Protein AF-A0AAN7R8V8-F1 (afdb_monomer_lite)

Foldseek 3Di:
DDDDDDDDDDDDDDDDDDDDDDDDDDDDDDDDDDDDDDYDDDDDDDDDDDDDDDDDDDDDDDDDDDDDDDDDDDDDDDDDDDDDDDDDDDDDDDDDDDPDDDDPVVVVVVVVVVVVVVVVVVVVVLVQFWDDDDPFKGKGWDAFQDPDQQKDKAKDACQVNNNLKIKIKIKGWWPDNLARVLCRPQLVVQLSVLLVVQCPDDVPDHRPSLVSSQRSLVVSLVVSVVVVDAIWMWMWMWIRDPQKTKTKTFAAWWKWWQQLLDTDTQDDHQFCPPPLLVCQQVVLVWHWDQDPNAIATNVPHGGQETRHNNVRCSGHHSGIDIDIGGNDPRGFKMKIKDVLQVVQAPRSNLSVLCVPDPDNSSSNVVSNVRSVVSPRRHIMMMMMGGSVSNDDDDDDDDDDDDDDDDDDDDDDPDDPDDDPDDDDLVNVVVVVVPDDDDAAEAEAQDDPDADALVNLQCLLLVRYAYDYDVVLQVLQQVAPADFDDWDFQDADPLDDLSLVSLLLVLLLNQLSQQSDNFRHSVVNVLSSVLSRDPDRRGDPTDRGHPVSVLSSVQSCSSLLSLLSPVLVLLVLVLLLLLLLLLLLQLLLQEAPVLLVDDPPLPPPDQPLLVVSSLLSCLQFPPFPRHDDDHDPLSNCCSVLSSLSVVLSVVSSVVSSDSSNDHGDDDPDPDDSLVVLVVSLVSLLSNLVSLLSSLVSLLVSLVSLLVLQPDVVLSVLLVVVCVVQAQDNVNSVVLNVVLVVCVVVVVSSVNSVSSSVSSVNSLLSSLSSNVSSLCSVPVVLLQPPPDPDPDDDDDDDDDDDDDDDPDPGDGRPNSVVVSVLLSSQQPPDDDDDDDRSVSNSVSSVSSSLCSDPSHPNVVVVSVSSCCSSVVDPVVDPPDDPPQDDDQDFLRVVLVVVLVVLLVVLLVVLPADEDDDDQKDQLVLLPPQFPPQNVFWAWDDDPPDGTITGAQDVVSVVVCVCVVVVHQWHWHWYWDWHATSDDHDDVRGRIDIDIDTDTGHDDDQCPVVLVVVLSVVSSCVSSCQAAWAKEKDWPLQLVLLLVVLVHDPVCSLVLLVLLQCVVPDPLVVSLCCCCVVVNDDNSSSVSSVVQQPDKAQQVVSLVVCPDDPRSLVVRPSSVVQSVSSVVSLVSNVVSVNSVRYMHGSSNRDNGPPGHTMDMDMGDDDDGDDDASDPQQEEEEELADPPVVQVVLQVVQVVVVHRYDYDYHVDPVVSLVVCVVRVHQKYWYDYPVCVVVQWIWIAGSVVRDIDIDGSVCPNVVSVVVVPDDDDDDD

Sequence (1271 aa):
MSATAPDSSPAMAFSPCSSPFAPFSWPGTTASRFELPVSDDGDGRAETGAMKRAKVEPAAGGLFHRQDIMLMDPPASRSRMAASVPKMKKRPARLVLPEQRPSMAEFSEMMSRRKAGKEEEEEEEERKTLQAHGRAYCVASKKGRREFMEDGYGVTLDISGDPKQAFFTVVDGHGGRAAADYVSENLGKNILRAIKSATSADGLNPPDIEQAIRDAYSTTDEEFLGKGVSGGACAASVLVKDGILHVSNVGDCRAVLSRNGIADALTSDHRPCRADERLRIESSGGYVHFRNGVWRVQGSLAVSRAIGDIHLKDWIISEPEIRKIPITPDSRFLIMASDGLWDKVTGQEAVDVVSQEKSLRDSCRKLIEISSSRGNLDDITVMAIDLRNFVQGSRFPSLPPGHGVGNPKLPPLELLQRSANQPTAEDYVRALAMSDGDGKTITVGGKGSALAPSSVFAVANGLAKVHVDSSALDRLASSRSSPSETHQVAFPSKFTPEERRASFMVLLGKLVLSGAAGTRTTLPELISGSLNSTESPEVGPLSVTEEELSILEKSGANLYGVCALLDYQTTLMSTVVDAVAALSCEAIKADVSAFNSVDAGDGFTSKEEIGVSSDMKVLLNGSKMVGKVEVEAVCSILKINATLRKVVKSMHLDMRANLNSTVKVGKSGSRSDGAAEAAATALLSLASALQDVGQSSLFRAKVNLDTITLDSLRNSLEQIFQRHCTSADDLRGRFRVILDTLYGKDYDNFVHEVFSLSNSIWKIVAWEAISAFAALEGPEFTGKGMEGEVNRENVSVDKKSEKKKKKLVLGKGTSVLVQLIKDGLQGTGENAADSSDMVERSVQKLLLFFDIKHRQFDVLLKTLKDILESNESRRLPKIPKGTRDFAKEQMSIREKAFSIITEVFKKHGATALDTPVFELRETLMGKYGEDSKLIYDLADQGGELCSLRYDLTVPFARYMAMNGLTSMKRYHIAKVYRRDNPSKGRYREFYQCDFDIAGQHARMQPDSEVIKIMTELLDKLNIGDYEVKLNHRKLLDGMLELCGVPMEKFRTICSSVDKLDKQPFDQIRKEMVEEKGLTAEMADGIGEFVKKRGRPLELLSELQQKGSKFLENEGSVQALNDLEILFKALEKAKCIDKIVFDLSLARGLDYYTGVIYEAVFKGVTQIIRATETQVLVGFLGEDLPLGTELVNEFWQADVKAELSLSKRVMKHIDHAKDSRIPYMVLVGERELNEGVVKLKDIEAAKEEAIPRSQMVEEVKRRLLTPKVANL

Secondary structure (DSSP, 8-state):
----------------------------------------------------------------------------------------PPPPPPP---S-PPPHHHHHHHHHHHHHHHHHHHHHHHHHHEEEEETTEEEEEE--SSSS---EEEEE-SGGG-TT-EEEEEEEEESSTHHHHHHHHHHHHHHHHHHHHHTTS-TTS---HHHHHHHHHHHHHHHHHTTT---EEEEEEEEEETTEEEEEEESS-EEEEEETTEEEE------TTSHHHHHHHHHTT--EEEETTEEEETTTBS-SB-EE-TTTTTT-B-PPEEEEEE--TTEEEEEEE-HHHHTTS-HHHHHHHHHHSSSHHHHHHHHHHHHHHTT--S-EEEEEEEGGGG---PPPPPPPP-----------S---S----PPPHHHHHHHHTT--SPPEEEEESSTT----HHHHHHHHTTSEEEEE-HHHHHHHTT--PPP-EEE-----TT--HHHHHHHHHHHHHHHHHH--TT--THHHHHHHHHHTSSS------EEE-HHHHHHHHHS-HHHHHHHHHHHHHHHHHHHHHHHHHHHHHHHTTB--GGGG----SSS-S-HHHHHHHHHHHHHTTT-SS-SSB--HHHHTHHHHHHHHHHHHHHHHHHHHHHHTPPP---S----THHHHHHHHHHHHHHHHHHHHHHHHHHHHHHHHHHT-S-HHHHHHHHHHHHHHSPPHHHHHHHHHHHHHHHHTT-HHHHHHHHHHHHHHHHHHHHHHHHHHHHHHHTTGGGT-SS-------------SS----------HHHHHHHHHHHHHHSS-------HHHHHHHHHHHHHHHT-TTSHHHHHHHHHHHHHHHT-GGGGS----TT-----THHHHHHHHHHHHHHHHHHHTTPEE----SEEEHHHHTTSSGGGGGG--BPPPSSS--EEE-S-SHHHHHHHHHHTT-S-EEEEEEEEEE-----BTTB-SEEEEEEEEEES--STTHHHHHHHHHHHHHHHHHT---EEEEEEEHHHHHHHHHHTT--GGGHHHHHHHHGGGGTS-HHHHHHIIIIIT---HHHHHHHHHHTT-EE-HHHHHHHHTSTT-GGGS-HHHHHHHHHHHHHHHHHHHTT-GGGEEEETT-----TT--SEEEEEEE-SPPP---S----EEEEESSS-HHHHHHHHHHHHHTT--EEEEE-S-HHHHHHHHHHTT-SEEEEE-HHHHHTTEEEEEESSS--EEEEEGGGHHHHHHHHHSS------

pLDDT: mean 76.49, std 22.47, range [20.72, 98.0]

Organism: Trapa natans (NCBI:txid22666)

Structure (mmCIF, N/CA/C/O backbone):
data_AF-A0AAN7R8V8-F1
#
_entry.id   AF-A0AAN7R8V8-F1
#
loop_
_atom_site.group_PDB
_atom_site.id
_atom_site.type_symbol
_atom_site.label_atom_id
_atom_site.label_alt_id
_atom_site.label_comp_id
_atom_site.label_asym_id
_atom_site.label_entity_id
_atom_site.label_seq_id
_atom_site.pdbx_PDB_ins_code
_atom_site.Cartn_x
_atom_site.Cartn_y
_atom_site.Cartn_z
_atom_site.occupancy
_atom_site.B_iso_or_equiv
_atom_site.auth_seq_id
_atom_site.auth_comp_id
_atom_site.auth_asym_id
_atom_site.auth_atom_id
_atom_site.pdbx_PDB_model_num
ATOM 1 N N . MET A 1 1 ? 59.464 -34.890 -15.601 1.00 31.69 1 MET A N 1
ATOM 2 C CA . MET A 1 1 ? 60.864 -35.376 -15.588 1.00 31.69 1 MET A CA 1
ATOM 3 C C . MET A 1 1 ? 61.795 -34.166 -15.568 1.00 31.69 1 MET A C 1
ATOM 5 O O . MET A 1 1 ? 61.294 -33.051 -15.622 1.00 31.69 1 MET A O 1
ATOM 9 N N . SER A 1 2 ? 63.096 -34.392 -15.397 1.00 26.53 2 SER A N 1
ATOM 10 C CA . SER A 1 2 ? 64.196 -33.408 -15.369 1.00 26.53 2 SER A CA 1
ATOM 11 C C . SER A 1 2 ? 64.323 -32.586 -16.683 1.00 26.53 2 SER A C 1
ATOM 13 O O . SER A 1 2 ? 63.703 -32.963 -17.673 1.00 26.53 2 SER A O 1
ATOM 15 N N . ALA A 1 3 ? 65.071 -31.468 -16.770 1.00 26.31 3 ALA A N 1
ATOM 16 C CA . ALA A 1 3 ? 66.112 -30.949 -15.863 1.00 26.31 3 ALA A CA 1
ATOM 17 C C . ALA A 1 3 ? 66.303 -29.397 -15.875 1.00 26.31 3 ALA A C 1
ATOM 19 O O . ALA A 1 3 ? 66.123 -28.758 -16.903 1.00 26.31 3 ALA A O 1
ATOM 20 N N . THR A 1 4 ? 66.689 -28.850 -14.709 1.00 28.09 4 THR A N 1
ATOM 21 C CA . THR A 1 4 ? 67.725 -27.813 -14.399 1.00 28.09 4 THR A CA 1
ATOM 22 C C . THR A 1 4 ? 68.219 -26.759 -15.425 1.00 28.09 4 THR A C 1
ATOM 24 O O . THR A 1 4 ? 68.723 -27.137 -16.476 1.00 28.09 4 THR A O 1
ATOM 27 N N . ALA A 1 5 ? 68.197 -25.464 -15.028 1.00 30.09 5 ALA A N 1
ATOM 28 C CA . ALA A 1 5 ? 69.314 -24.607 -14.500 1.00 30.09 5 ALA A CA 1
ATOM 29 C C . ALA A 1 5 ? 70.759 -24.747 -15.083 1.00 30.09 5 ALA A C 1
ATOM 31 O O . ALA A 1 5 ? 71.056 -25.826 -15.594 1.00 30.09 5 ALA A O 1
ATOM 32 N N . PRO A 1 6 ? 71.704 -23.763 -14.951 1.00 49.31 6 PRO A N 1
ATOM 33 C CA . PRO A 1 6 ? 71.842 -22.603 -14.017 1.00 49.31 6 PRO A CA 1
ATOM 34 C C . PRO A 1 6 ? 71.684 -21.224 -14.735 1.00 49.31 6 PRO A C 1
ATOM 36 O O . PRO A 1 6 ? 70.942 -21.208 -15.713 1.00 49.31 6 PRO A O 1
ATOM 39 N N . ASP A 1 7 ? 72.149 -20.014 -14.346 1.00 24.62 7 ASP A N 1
ATOM 40 C CA . ASP A 1 7 ? 73.097 -19.397 -13.358 1.00 24.62 7 ASP A CA 1
ATOM 41 C C . ASP A 1 7 ? 72.459 -18.099 -12.747 1.00 24.62 7 ASP A C 1
ATOM 43 O O . ASP A 1 7 ? 71.373 -17.730 -13.188 1.00 24.62 7 ASP A O 1
ATOM 47 N N . SER A 1 8 ? 72.878 -17.385 -11.676 1.00 26.30 8 SER A N 1
ATOM 48 C CA . SER A 1 8 ? 74.148 -16.966 -10.998 1.00 26.30 8 SER A CA 1
ATOM 49 C C . SER A 1 8 ? 74.706 -15.593 -11.482 1.00 26.30 8 SER A C 1
ATOM 51 O O . SER A 1 8 ? 74.647 -15.319 -12.673 1.00 26.30 8 SER A O 1
ATOM 53 N N . SER A 1 9 ? 75.217 -14.633 -10.672 1.00 25.75 9 SER A N 1
ATOM 54 C CA . SER A 1 9 ? 75.450 -14.430 -9.204 1.00 25.75 9 SER A CA 1
ATOM 55 C C . SER A 1 9 ? 75.857 -12.925 -8.932 1.00 25.75 9 SER A C 1
ATOM 57 O O . SER A 1 9 ? 75.722 -12.151 -9.879 1.00 25.75 9 SER A O 1
ATOM 59 N N . PRO A 1 10 ? 76.440 -12.429 -7.793 1.00 44.53 10 PRO A N 1
ATOM 60 C CA . PRO A 1 10 ? 76.216 -12.624 -6.333 1.00 44.53 10 PRO A CA 1
ATOM 61 C C . PRO A 1 10 ? 76.175 -11.340 -5.407 1.00 44.53 10 PRO A C 1
ATOM 63 O O . PRO A 1 10 ? 76.839 -10.343 -5.656 1.00 44.53 10 PRO A O 1
ATOM 66 N N . ALA A 1 11 ? 75.505 -11.472 -4.244 1.00 24.59 11 ALA A N 1
ATOM 67 C CA . ALA A 1 11 ? 75.851 -11.067 -2.843 1.00 24.59 11 ALA A CA 1
ATOM 68 C C . ALA A 1 11 ? 76.330 -9.654 -2.351 1.00 24.59 11 ALA A C 1
ATOM 70 O O . ALA A 1 11 ? 77.445 -9.230 -2.632 1.00 24.59 11 ALA A O 1
ATOM 71 N N . MET A 1 12 ? 75.589 -9.102 -1.360 1.00 24.81 12 MET A N 1
ATOM 72 C CA . MET A 1 12 ? 75.988 -8.648 0.017 1.00 24.81 12 MET A CA 1
ATOM 73 C C . MET A 1 12 ? 74.697 -8.679 0.902 1.00 24.81 12 MET A C 1
ATOM 75 O O . MET A 1 12 ? 73.627 -8.454 0.347 1.00 24.81 12 MET A O 1
ATOM 79 N N . ALA A 1 13 ? 74.595 -9.132 2.170 1.00 25.33 13 ALA A N 1
ATOM 80 C CA . ALA A 1 13 ? 75.304 -8.873 3.450 1.00 25.33 13 ALA A CA 1
ATOM 81 C C . ALA A 1 13 ? 74.910 -7.526 4.133 1.00 25.33 13 ALA A C 1
ATOM 83 O O . ALA A 1 13 ? 74.946 -6.511 3.453 1.00 25.33 13 ALA A O 1
ATOM 84 N N . PHE A 1 14 ? 74.577 -7.397 5.440 1.00 23.53 14 PHE A N 1
ATOM 85 C CA . PHE A 1 14 ? 74.228 -8.348 6.535 1.00 23.53 14 PHE A CA 1
ATOM 86 C C . PHE A 1 14 ? 73.691 -7.571 7.797 1.00 23.53 14 PHE A C 1
ATOM 88 O O . PHE A 1 14 ? 74.084 -6.425 7.996 1.00 23.53 14 PHE A O 1
ATOM 95 N N . SER A 1 15 ? 72.936 -8.221 8.711 1.00 24.17 15 SER A N 1
ATOM 96 C CA . SER A 1 15 ? 72.782 -7.857 10.165 1.00 24.17 15 SER A CA 1
ATOM 97 C C . SER A 1 15 ? 71.767 -6.704 10.545 1.00 24.17 15 SER A C 1
ATOM 99 O O . SER A 1 15 ? 71.103 -6.216 9.634 1.00 24.17 15 SER A O 1
ATOM 101 N N . PRO A 1 16 ? 71.442 -6.384 11.843 1.00 44.31 16 PRO A N 1
ATOM 102 C CA . PRO A 1 16 ? 70.026 -6.413 12.301 1.00 44.31 16 PRO A CA 1
ATOM 103 C C . PRO A 1 16 ? 69.576 -5.287 13.303 1.00 44.31 16 PRO A C 1
ATOM 105 O O . PRO A 1 16 ? 70.277 -4.300 13.500 1.00 44.31 16 PRO A O 1
ATOM 108 N N . CYS A 1 17 ? 68.470 -5.536 14.038 1.00 20.72 17 CYS A N 1
ATOM 109 C CA . CYS A 1 17 ? 68.094 -5.008 15.380 1.00 20.72 17 CYS A CA 1
ATOM 110 C C . CYS A 1 17 ? 67.043 -3.867 15.507 1.00 20.72 17 CYS A C 1
ATOM 112 O O . CYS A 1 17 ? 66.967 -2.960 14.691 1.00 20.72 17 CYS A O 1
ATOM 114 N N . SER A 1 18 ? 66.293 -3.929 16.626 1.00 22.97 18 SER A N 1
ATOM 115 C CA . SER A 1 18 ? 65.561 -2.871 17.369 1.00 22.97 18 SER A CA 1
ATOM 116 C C . SER A 1 18 ? 64.538 -1.945 16.677 1.00 22.97 18 SER A C 1
ATOM 118 O O . SER A 1 18 ? 64.855 -1.197 15.761 1.00 22.97 18 SER A O 1
ATOM 120 N N . SER A 1 19 ? 63.339 -1.859 17.269 1.00 41.50 19 SER A N 1
ATOM 121 C CA . SER A 1 19 ? 62.305 -0.845 16.995 1.00 41.50 19 SER A CA 1
ATOM 122 C C . SER A 1 19 ? 62.206 0.221 18.104 1.00 41.50 19 SER A C 1
ATOM 124 O O . SER A 1 19 ? 62.084 -0.162 19.271 1.00 41.50 19 SER A O 1
ATOM 126 N N . PRO A 1 20 ? 62.143 1.525 17.770 1.00 32.34 20 PRO A N 1
ATOM 127 C CA . PRO A 1 20 ? 61.656 2.552 18.703 1.00 32.34 20 PRO A CA 1
ATOM 128 C C . PRO A 1 20 ? 60.612 3.548 18.126 1.00 32.34 20 PRO A C 1
ATOM 130 O O . PRO A 1 20 ? 60.748 4.009 17.002 1.00 32.34 20 PRO A O 1
ATOM 133 N N . PHE A 1 21 ? 59.616 3.897 18.961 1.00 21.73 21 PHE A N 1
ATOM 134 C CA . PHE A 1 21 ? 58.876 5.181 19.106 1.00 21.73 21 PHE A CA 1
ATOM 135 C C . PHE A 1 21 ? 58.553 6.045 17.849 1.00 21.73 21 PHE A C 1
ATOM 137 O O . PHE A 1 21 ? 59.460 6.580 17.230 1.00 21.73 21 PHE A O 1
ATOM 144 N N . ALA A 1 22 ? 57.299 6.267 17.405 1.00 23.98 22 ALA A N 1
ATOM 145 C CA . ALA A 1 22 ? 56.109 6.870 18.069 1.00 23.98 22 ALA A CA 1
ATOM 146 C C . ALA A 1 22 ? 56.167 8.445 18.199 1.00 23.98 22 ALA A C 1
ATOM 148 O O . ALA A 1 22 ? 57.137 9.017 17.712 1.00 23.98 22 ALA A O 1
ATOM 149 N N . PRO A 1 23 ? 55.126 9.200 18.657 1.00 48.94 23 PRO A N 1
ATOM 150 C CA . PRO A 1 23 ? 54.533 10.280 17.834 1.00 48.94 23 PRO A CA 1
ATOM 151 C C . PRO A 1 23 ? 54.294 11.639 18.566 1.00 48.94 23 PRO A C 1
ATOM 153 O O . PRO A 1 23 ? 54.818 11.873 19.650 1.00 48.94 23 PRO A O 1
ATOM 156 N N . PHE A 1 24 ? 53.470 12.533 17.990 1.00 22.30 24 PHE A N 1
ATOM 157 C CA . PHE A 1 24 ? 53.085 13.879 18.486 1.00 22.30 24 PHE A CA 1
ATOM 158 C C . PHE A 1 24 ? 51.559 14.133 18.273 1.00 22.30 24 PHE A C 1
ATOM 160 O O . PHE A 1 24 ? 50.984 13.508 17.387 1.00 22.30 24 PHE A O 1
ATOM 167 N N . SER A 1 25 ? 50.824 15.026 18.970 1.00 23.34 25 SER A N 1
ATOM 168 C CA . SER A 1 25 ? 51.087 15.723 20.255 1.00 23.34 25 SER A CA 1
ATOM 169 C C . SER A 1 25 ? 49.861 16.435 20.914 1.00 23.34 25 SER A C 1
ATOM 171 O O . SER A 1 25 ? 50.026 17.539 21.428 1.00 23.34 25 SER A O 1
ATOM 173 N N . TRP A 1 26 ? 48.679 15.792 21.022 1.00 23.45 26 TRP A N 1
ATOM 174 C CA . TRP A 1 26 ? 47.654 16.110 22.070 1.00 23.45 26 TRP A CA 1
ATOM 175 C C . TRP A 1 26 ? 46.907 17.479 21.968 1.00 23.45 26 TRP A C 1
ATOM 177 O O . TRP A 1 26 ? 47.167 18.195 21.001 1.00 23.45 26 TRP A O 1
ATOM 187 N N . PRO A 1 27 ? 45.955 17.871 22.872 1.00 44.91 27 PRO A N 1
ATOM 188 C CA . PRO A 1 27 ? 45.429 17.243 24.115 1.00 44.91 27 PRO A CA 1
ATOM 189 C C . PRO A 1 27 ? 43.886 17.022 24.163 1.00 44.91 27 PRO A C 1
ATOM 191 O O . PRO A 1 27 ? 43.168 17.470 23.280 1.00 44.91 27 PRO A O 1
ATOM 194 N N . GLY A 1 28 ? 43.286 16.388 25.187 1.00 22.84 28 GLY A N 1
ATOM 195 C CA . GLY A 1 28 ? 43.845 15.634 26.328 1.00 22.84 28 GLY A CA 1
ATOM 196 C C . GLY A 1 28 ? 42.851 15.442 27.499 1.00 22.84 28 GLY A C 1
ATOM 197 O O . GLY A 1 28 ? 41.908 16.210 27.637 1.00 22.84 28 GLY A O 1
ATOM 198 N N . THR A 1 29 ? 43.052 14.423 28.353 1.00 28.39 29 THR A N 1
ATOM 199 C CA . THR A 1 29 ? 42.318 14.206 29.636 1.00 28.39 29 THR A CA 1
ATOM 200 C C . THR A 1 29 ? 43.254 13.567 30.685 1.00 28.39 29 THR A C 1
ATOM 202 O O . THR A 1 29 ? 44.240 12.941 30.296 1.00 28.39 29 THR A O 1
ATOM 205 N N . THR A 1 30 ? 42.996 13.710 31.995 1.00 27.36 30 THR A N 1
ATOM 206 C CA . THR A 1 30 ? 43.989 13.422 33.063 1.00 27.36 30 THR A CA 1
ATOM 207 C C . THR A 1 30 ? 43.572 12.403 34.140 1.00 27.36 30 THR A C 1
ATOM 209 O O . THR A 1 30 ? 42.644 12.681 34.892 1.00 27.36 30 THR A O 1
ATOM 212 N N . ALA A 1 31 ? 44.408 11.362 34.314 1.00 26.88 31 ALA A N 1
ATOM 213 C CA . ALA A 1 31 ? 44.626 10.535 35.528 1.00 26.88 31 ALA A CA 1
ATOM 214 C C . ALA A 1 31 ? 43.439 9.682 36.072 1.00 26.88 31 ALA A C 1
ATOM 216 O O . ALA A 1 31 ? 42.286 9.955 35.773 1.00 26.88 31 ALA A O 1
ATOM 217 N N . SER A 1 32 ? 43.636 8.610 36.861 1.00 25.48 32 SER A N 1
ATOM 218 C CA . SER A 1 32 ? 44.851 8.031 37.489 1.00 25.48 32 SER A CA 1
ATOM 219 C C . SER A 1 32 ? 44.902 6.474 37.392 1.00 25.48 32 SER A C 1
ATOM 221 O O . SER A 1 32 ? 44.207 5.887 36.567 1.00 25.48 32 SER A O 1
ATOM 223 N N . ARG A 1 33 ? 45.801 5.795 38.136 1.00 24.61 33 ARG A N 1
ATOM 224 C CA . ARG A 1 33 ? 46.263 4.389 37.945 1.00 24.61 33 ARG A CA 1
ATOM 225 C C . ARG A 1 33 ? 46.855 3.828 39.255 1.00 24.61 33 ARG A C 1
ATOM 227 O O . ARG A 1 33 ? 47.479 4.642 39.916 1.00 24.61 33 ARG A O 1
ATOM 234 N N . PHE A 1 34 ? 46.784 2.514 39.567 1.00 22.83 34 PHE A N 1
ATOM 235 C CA . PHE A 1 34 ? 47.818 1.747 40.335 1.00 22.83 34 PHE A CA 1
ATOM 236 C C . PHE A 1 34 ? 47.588 0.189 40.370 1.00 22.83 34 PHE A C 1
ATOM 238 O O . PHE A 1 34 ? 46.518 -0.253 40.760 1.00 22.83 34 PHE A O 1
ATOM 245 N N . GLU A 1 35 ? 48.599 -0.581 39.906 1.00 23.19 35 GLU A N 1
ATOM 246 C CA . GLU A 1 35 ? 49.191 -1.915 40.305 1.00 23.19 35 GLU A CA 1
ATOM 247 C C . GLU A 1 35 ? 48.350 -3.161 40.768 1.00 23.19 35 GLU A C 1
ATOM 249 O O . GLU A 1 35 ? 47.497 -3.026 41.630 1.00 23.19 35 GLU A O 1
ATOM 254 N N . LEU A 1 36 ? 48.446 -4.380 40.158 1.00 21.28 36 LEU A N 1
ATOM 255 C CA . LEU A 1 36 ? 49.448 -5.517 40.236 1.00 21.28 36 LEU A CA 1
ATOM 256 C C . LEU A 1 36 ? 49.370 -6.415 41.526 1.00 21.28 36 LEU A C 1
ATOM 258 O O . LEU A 1 36 ? 48.823 -5.916 42.504 1.00 21.28 36 LEU A O 1
ATOM 262 N N . PRO A 1 37 ? 49.976 -7.647 41.655 1.00 46.19 37 PRO A N 1
ATOM 263 C CA . PRO A 1 37 ? 50.440 -8.726 40.716 1.00 46.19 37 PRO A CA 1
ATOM 264 C C . PRO A 1 37 ? 50.170 -10.225 41.190 1.00 46.19 37 PRO A C 1
ATOM 266 O O . PRO A 1 37 ? 49.409 -10.438 42.126 1.00 46.19 37 PRO A O 1
ATOM 269 N N . VAL A 1 38 ? 50.903 -11.231 40.626 1.00 27.05 38 VAL A N 1
ATOM 270 C CA . VAL A 1 38 ? 51.316 -12.596 41.157 1.00 27.05 38 VAL A CA 1
ATOM 271 C C . VAL A 1 38 ? 50.685 -13.882 40.511 1.00 27.05 38 VAL A C 1
ATOM 273 O O . VAL A 1 38 ? 49.775 -13.765 39.697 1.00 27.05 38 VAL A O 1
ATOM 276 N N . SER A 1 39 ? 51.297 -15.072 40.728 1.00 27.61 39 SER A N 1
ATOM 277 C CA . SER A 1 39 ? 51.556 -16.195 39.780 1.00 27.61 39 SER A CA 1
ATOM 278 C C . SER A 1 39 ? 51.093 -17.630 40.178 1.00 27.61 39 SER A C 1
ATOM 280 O O . SER A 1 39 ? 50.595 -17.826 41.281 1.00 27.61 39 SER A O 1
ATOM 282 N N . ASP A 1 40 ? 51.362 -18.603 39.274 1.00 28.42 40 ASP A N 1
ATOM 283 C CA . ASP A 1 40 ? 51.448 -20.088 39.428 1.00 28.42 40 ASP A CA 1
ATOM 284 C C . ASP A 1 40 ? 50.145 -20.858 39.805 1.00 28.42 40 ASP A C 1
ATOM 286 O O . ASP A 1 40 ? 49.176 -20.262 40.262 1.00 28.42 40 ASP A O 1
ATOM 290 N N . ASP A 1 41 ? 49.946 -22.161 39.530 1.00 29.09 41 ASP A N 1
ATOM 291 C CA . ASP A 1 41 ? 50.868 -23.316 39.407 1.00 29.09 41 ASP A CA 1
ATOM 292 C C . ASP A 1 41 ? 50.358 -24.394 38.387 1.00 29.09 41 ASP A C 1
ATOM 294 O O . ASP A 1 41 ? 49.302 -24.203 37.779 1.00 29.09 41 ASP A O 1
ATOM 298 N N . GLY A 1 42 ? 51.091 -25.498 38.133 1.00 26.75 42 GLY A N 1
ATOM 299 C CA . GLY A 1 42 ? 50.934 -26.321 36.900 1.00 26.75 42 GLY A CA 1
ATOM 300 C C . GLY A 1 42 ? 50.625 -27.844 36.972 1.00 26.75 42 GLY A C 1
ATOM 301 O O . GLY A 1 42 ? 49.967 -28.334 37.883 1.00 26.75 42 GLY A O 1
ATOM 302 N N . ASP A 1 43 ? 51.163 -28.561 35.961 1.00 26.66 43 ASP A N 1
ATOM 303 C CA . ASP A 1 43 ? 51.301 -30.033 35.743 1.00 26.66 43 ASP A CA 1
ATOM 304 C C . ASP A 1 43 ? 50.223 -30.811 34.920 1.00 26.66 43 ASP A C 1
ATOM 306 O O . ASP A 1 43 ? 49.061 -30.420 34.849 1.00 26.66 43 ASP A O 1
ATOM 310 N N . GLY A 1 44 ? 50.619 -31.926 34.263 1.00 26.30 44 GLY A N 1
ATOM 311 C CA . GLY A 1 44 ? 49.691 -32.918 33.658 1.00 26.30 44 GLY A CA 1
ATOM 312 C C . GLY A 1 44 ? 49.936 -33.430 32.212 1.00 26.30 44 GLY A C 1
ATOM 313 O O . GLY A 1 44 ? 49.135 -33.176 31.322 1.00 26.30 44 GLY A O 1
ATOM 314 N N . ARG A 1 45 ? 51.010 -34.208 31.998 1.00 26.67 45 ARG A N 1
ATOM 315 C CA . ARG A 1 45 ? 51.336 -35.168 30.886 1.00 26.67 45 ARG A CA 1
ATOM 316 C C . ARG A 1 45 ? 50.174 -35.827 30.074 1.00 26.67 45 ARG A C 1
ATOM 318 O O . ARG A 1 45 ? 49.111 -36.046 30.634 1.00 26.67 45 ARG A O 1
ATOM 325 N N . ALA A 1 46 ? 50.341 -36.374 28.846 1.00 27.08 46 ALA A N 1
ATOM 326 C CA . ALA A 1 46 ? 51.415 -36.366 27.817 1.00 27.08 46 ALA A CA 1
ATOM 327 C C . ALA A 1 46 ? 50.987 -37.108 26.497 1.00 27.08 46 ALA A C 1
ATOM 329 O O . ALA A 1 46 ? 49.878 -37.617 26.400 1.00 27.08 46 ALA A O 1
ATOM 330 N N . GLU A 1 47 ? 51.923 -37.207 25.531 1.00 25.70 47 GLU A N 1
ATOM 331 C CA . GLU A 1 47 ? 52.057 -38.211 24.435 1.00 25.70 47 GLU A CA 1
ATOM 332 C C . GLU A 1 47 ? 51.174 -38.179 23.151 1.00 25.70 47 GLU A C 1
ATOM 334 O O . GLU A 1 47 ? 50.174 -38.866 22.998 1.00 25.70 47 GLU A O 1
ATOM 339 N N . THR A 1 48 ? 51.685 -37.435 22.153 1.00 28.05 48 THR A N 1
ATOM 340 C CA . THR A 1 48 ? 52.176 -37.909 20.822 1.00 28.05 48 THR A CA 1
ATOM 341 C C . THR A 1 48 ? 51.435 -38.973 19.980 1.00 28.05 48 THR A C 1
ATOM 343 O O . THR A 1 48 ? 51.131 -40.060 20.448 1.00 28.05 48 THR A O 1
ATOM 346 N N . GLY A 1 49 ? 51.408 -38.775 18.646 1.00 25.97 49 GLY A N 1
ATOM 347 C CA . GLY A 1 49 ? 51.242 -39.878 17.672 1.00 25.97 49 GLY A CA 1
ATOM 348 C C . GLY A 1 49 ? 50.873 -39.446 16.244 1.00 25.97 49 GLY A C 1
ATOM 349 O O . GLY A 1 49 ? 49.697 -39.318 15.922 1.00 25.97 49 GLY A O 1
ATOM 350 N N . ALA A 1 50 ? 51.852 -39.214 15.360 1.00 27.17 50 ALA A N 1
ATOM 351 C CA . ALA A 1 50 ? 51.607 -38.655 14.021 1.00 27.17 50 ALA A CA 1
ATOM 352 C C . ALA A 1 50 ? 51.637 -39.676 12.855 1.00 27.17 50 ALA A C 1
ATOM 354 O O . ALA A 1 50 ? 52.331 -40.684 12.910 1.00 27.17 50 ALA A O 1
ATOM 355 N N . MET A 1 51 ? 51.034 -39.253 11.730 1.00 25.33 51 MET A N 1
ATOM 356 C CA . MET A 1 51 ? 51.360 -39.583 10.322 1.00 25.33 51 MET A CA 1
ATOM 357 C C . MET A 1 51 ? 50.796 -40.829 9.579 1.00 25.33 51 MET A C 1
ATOM 359 O O . MET A 1 51 ? 51.051 -41.975 9.911 1.00 25.33 51 MET A O 1
ATOM 363 N N . LYS A 1 52 ? 50.310 -40.499 8.361 1.00 26.23 52 LYS A N 1
ATOM 364 C CA . LYS A 1 52 ? 50.507 -41.154 7.036 1.00 26.23 52 LYS A CA 1
ATOM 365 C C . LYS A 1 52 ? 49.605 -42.313 6.548 1.00 26.23 52 LYS A C 1
ATOM 367 O O . LYS A 1 52 ? 49.656 -43.447 6.994 1.00 26.23 52 LYS A O 1
ATOM 372 N N . ARG A 1 53 ? 48.934 -41.979 5.432 1.00 29.17 53 ARG A N 1
ATOM 373 C CA . ARG A 1 53 ? 48.426 -42.799 4.307 1.00 29.17 53 ARG A CA 1
ATOM 374 C C . ARG A 1 53 ? 49.086 -44.177 4.077 1.00 29.17 53 ARG A C 1
ATOM 376 O O . ARG A 1 53 ? 50.300 -44.239 3.897 1.00 29.17 53 ARG A O 1
ATOM 383 N N . ALA A 1 54 ? 48.254 -45.167 3.736 1.00 25.16 54 ALA A N 1
ATOM 384 C CA . ALA A 1 54 ? 48.545 -46.185 2.713 1.00 25.16 54 ALA A CA 1
ATOM 385 C C . ALA A 1 54 ? 47.245 -46.682 2.030 1.00 25.16 54 ALA A C 1
ATOM 387 O O . ALA A 1 54 ? 46.169 -46.590 2.614 1.00 25.16 54 ALA A O 1
ATOM 388 N N . LYS A 1 55 ? 47.343 -47.200 0.795 1.00 29.33 55 LYS A N 1
ATOM 389 C CA . LYS A 1 55 ? 46.295 -47.973 0.088 1.00 29.33 55 LYS A CA 1
ATOM 390 C C . LYS A 1 55 ? 46.735 -49.440 0.023 1.00 29.33 55 LYS A C 1
ATOM 392 O O . LYS A 1 55 ? 47.809 -49.662 -0.528 1.00 29.33 55 LYS A O 1
ATOM 397 N N . VAL A 1 56 ? 45.893 -50.398 0.427 1.00 25.84 56 VAL A N 1
ATOM 398 C CA . VAL A 1 56 ? 45.937 -51.814 -0.016 1.00 25.84 56 VAL A CA 1
ATOM 399 C C . VAL A 1 56 ? 44.508 -52.401 -0.003 1.00 25.84 56 VAL A C 1
ATOM 401 O O . VAL A 1 56 ? 43.687 -52.004 0.816 1.00 25.84 56 VAL A O 1
ATOM 404 N N . GLU A 1 57 ? 44.240 -53.338 -0.913 1.00 24.84 57 GLU A N 1
ATOM 405 C CA . GLU A 1 57 ? 43.066 -54.226 -1.067 1.00 24.84 57 GLU A CA 1
ATOM 406 C C . GLU A 1 57 ? 43.615 -55.607 -1.535 1.00 24.84 57 GLU A C 1
ATOM 408 O O . GLU A 1 57 ? 44.744 -55.606 -2.046 1.00 24.84 57 GLU A O 1
ATOM 413 N N . PRO A 1 58 ? 42.884 -56.753 -1.524 1.00 54.84 58 PRO A N 1
ATOM 414 C CA . PRO A 1 58 ? 41.612 -57.125 -0.868 1.00 54.84 58 PRO A CA 1
ATOM 415 C C . PRO A 1 58 ? 41.672 -58.557 -0.207 1.00 54.84 58 PRO A C 1
ATOM 417 O O . PRO A 1 58 ? 42.749 -58.990 0.187 1.00 54.84 58 PRO A O 1
ATOM 420 N N . ALA A 1 59 ? 40.540 -59.305 -0.172 1.00 24.94 59 ALA A N 1
ATOM 421 C CA . ALA A 1 59 ? 40.303 -60.712 0.288 1.00 24.94 59 ALA A CA 1
ATOM 422 C C . ALA A 1 59 ? 40.197 -60.932 1.830 1.00 24.94 59 ALA A C 1
ATOM 424 O O . ALA A 1 59 ? 40.999 -60.376 2.566 1.00 24.94 59 ALA A O 1
ATOM 425 N N . ALA A 1 60 ? 39.187 -61.586 2.451 1.00 26.44 60 ALA A N 1
ATOM 426 C CA . ALA A 1 60 ? 38.373 -62.820 2.232 1.00 26.44 60 ALA A CA 1
ATOM 427 C C . ALA A 1 60 ? 38.981 -64.098 2.884 1.00 26.44 60 ALA A C 1
ATOM 429 O O . ALA A 1 60 ? 40.183 -64.293 2.774 1.00 26.44 60 ALA A O 1
ATOM 430 N N . GLY A 1 61 ? 38.249 -65.023 3.544 1.00 25.47 61 GLY A N 1
ATOM 431 C CA . GLY A 1 61 ? 36.813 -65.122 3.915 1.00 25.47 61 GLY A CA 1
ATOM 432 C C . GLY A 1 61 ? 36.430 -66.512 4.520 1.00 25.47 61 GLY A C 1
ATOM 433 O O . GLY A 1 61 ? 37.287 -67.387 4.595 1.00 25.47 61 GLY A O 1
ATOM 434 N N . GLY A 1 62 ? 35.154 -66.740 4.902 1.00 25.09 62 GLY A N 1
ATOM 435 C CA . GLY A 1 62 ? 34.594 -68.026 5.424 1.00 25.09 62 GLY A CA 1
ATOM 436 C C . GLY A 1 62 ? 34.263 -68.018 6.936 1.00 25.09 62 GLY A C 1
ATOM 437 O O . GLY A 1 62 ? 34.813 -67.188 7.649 1.00 25.09 62 GLY A O 1
ATOM 438 N N . LEU A 1 63 ? 33.381 -68.853 7.525 1.00 26.95 63 LEU A N 1
ATOM 439 C CA . LEU A 1 63 ? 32.475 -69.957 7.096 1.00 26.95 63 LEU A CA 1
ATOM 440 C C . LEU A 1 63 ? 31.110 -69.814 7.868 1.00 26.95 63 LEU A C 1
ATOM 442 O O . LEU A 1 63 ? 31.036 -68.961 8.744 1.00 26.95 63 LEU A O 1
ATOM 446 N N . PHE A 1 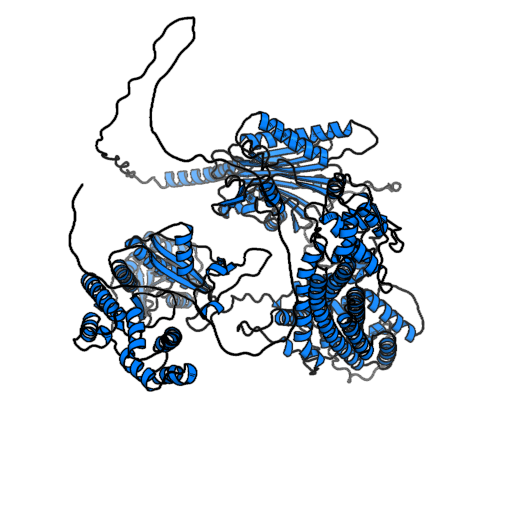64 ? 29.972 -70.504 7.627 1.00 25.67 64 PHE A N 1
ATOM 447 C CA . PHE A 1 64 ? 29.713 -71.960 7.490 1.00 25.67 64 PHE A CA 1
ATOM 448 C C . PHE A 1 64 ? 28.415 -72.340 6.701 1.00 25.67 64 PHE A C 1
ATOM 450 O O . PHE A 1 64 ? 27.830 -71.523 6.001 1.00 25.67 64 PHE A O 1
ATOM 457 N N . HIS A 1 65 ? 28.056 -73.634 6.733 1.00 27.59 65 HIS A N 1
ATOM 458 C CA . HIS A 1 65 ? 27.114 -74.421 5.895 1.00 27.59 65 HIS A CA 1
ATOM 459 C C . HIS A 1 65 ? 25.694 -74.624 6.514 1.00 27.59 65 HIS A C 1
ATOM 461 O O . HIS A 1 65 ? 25.548 -74.325 7.693 1.00 27.59 65 HIS A O 1
ATOM 467 N N . ARG A 1 66 ? 24.649 -75.229 5.885 1.00 27.39 66 ARG A N 1
ATOM 468 C CA . ARG A 1 66 ? 24.215 -75.535 4.475 1.00 27.39 66 ARG A CA 1
ATOM 469 C C . ARG A 1 66 ? 22.892 -76.371 4.516 1.00 27.39 66 ARG A C 1
ATOM 471 O O . ARG A 1 66 ? 22.485 -76.753 5.604 1.00 27.39 66 ARG A O 1
ATOM 478 N N . GLN A 1 67 ? 22.334 -76.716 3.339 1.00 27.41 67 GLN A N 1
ATOM 479 C CA . GLN A 1 67 ? 21.180 -77.607 3.027 1.00 27.41 67 GLN A CA 1
ATOM 480 C C . GLN A 1 67 ? 19.799 -76.908 3.012 1.00 27.41 67 GLN A C 1
ATOM 482 O O . GLN A 1 67 ? 19.535 -76.089 3.882 1.00 27.41 67 GLN A O 1
ATOM 487 N N . ASP A 1 68 ? 18.886 -77.134 2.049 1.00 24.91 68 ASP A N 1
ATOM 488 C CA . ASP A 1 68 ? 18.906 -77.965 0.815 1.00 24.91 68 ASP A CA 1
ATOM 489 C C . ASP A 1 68 ? 17.929 -77.371 -0.255 1.00 24.91 68 ASP A C 1
ATOM 491 O O . ASP A 1 68 ? 16.937 -76.758 0.119 1.00 24.91 68 ASP A O 1
ATOM 495 N N . ILE A 1 69 ? 18.299 -77.249 -1.550 1.00 27.89 69 ILE A N 1
ATOM 496 C CA . ILE A 1 69 ? 17.982 -78.153 -2.703 1.00 27.89 69 ILE A CA 1
ATOM 497 C C . ILE A 1 69 ? 16.483 -78.089 -3.144 1.00 27.89 69 ILE A C 1
ATOM 499 O O . ILE A 1 69 ? 15.610 -78.287 -2.314 1.00 27.89 69 ILE A O 1
ATOM 503 N N . MET A 1 70 ? 16.081 -77.825 -4.411 1.00 24.89 70 MET A N 1
ATOM 504 C CA . MET A 1 70 ? 16.797 -77.864 -5.712 1.00 24.89 70 MET A CA 1
ATOM 505 C C . MET A 1 70 ? 16.170 -77.004 -6.859 1.00 24.89 70 MET A C 1
ATOM 507 O O . MET A 1 70 ? 14.959 -76.851 -6.922 1.00 24.89 70 MET A O 1
ATOM 511 N N . LEU A 1 71 ? 17.027 -76.558 -7.800 1.00 23.73 71 LEU A N 1
ATOM 512 C CA . LEU A 1 71 ? 16.837 -76.316 -9.261 1.00 23.73 71 LEU A CA 1
ATOM 513 C C . LEU A 1 71 ? 15.571 -75.623 -9.840 1.00 23.73 71 LEU A C 1
ATOM 515 O O . LEU A 1 71 ? 14.534 -76.254 -10.010 1.00 23.73 71 LEU A O 1
ATOM 519 N N . MET A 1 72 ? 15.755 -74.416 -10.404 1.00 24.56 72 MET A N 1
ATOM 520 C CA . MET A 1 72 ? 16.009 -74.192 -11.854 1.00 24.56 72 MET A CA 1
ATOM 521 C C . MET A 1 72 ? 16.806 -72.872 -12.055 1.00 24.56 72 MET A C 1
ATOM 523 O O . MET A 1 72 ? 17.032 -72.140 -11.090 1.00 24.56 72 MET A O 1
ATOM 527 N N . ASP A 1 73 ? 17.320 -72.612 -13.263 1.00 24.98 73 ASP A N 1
ATOM 528 C CA . ASP A 1 73 ? 18.532 -71.796 -13.494 1.00 24.98 73 ASP A CA 1
ATOM 529 C C . ASP A 1 73 ? 18.388 -70.250 -13.503 1.00 24.98 73 ASP A C 1
ATOM 531 O O . ASP A 1 73 ? 17.487 -69.703 -14.145 1.00 24.98 73 ASP A O 1
ATOM 535 N N . PRO A 1 74 ? 19.348 -69.521 -12.886 1.00 28.88 74 PRO A N 1
ATOM 536 C CA . PRO A 1 74 ? 19.553 -68.075 -13.050 1.00 28.88 74 PRO A CA 1
ATOM 537 C C . PRO A 1 74 ? 20.995 -67.764 -13.596 1.00 28.88 74 PRO A C 1
ATOM 539 O O . PRO A 1 74 ? 21.601 -68.635 -14.213 1.00 28.88 74 PRO A O 1
ATOM 542 N N . PRO A 1 75 ? 21.556 -66.531 -13.547 1.00 48.34 75 PRO A N 1
ATOM 543 C CA . PRO A 1 75 ? 21.383 -65.610 -14.674 1.00 48.34 75 PRO A CA 1
ATOM 544 C C . PRO A 1 75 ? 22.667 -64.872 -15.150 1.00 48.34 75 PRO A C 1
ATOM 546 O O . PRO A 1 75 ? 23.748 -64.992 -14.581 1.00 48.34 75 PRO A O 1
ATOM 549 N N . ALA A 1 76 ? 22.458 -63.964 -16.115 1.00 25.92 76 ALA A N 1
ATOM 550 C CA . ALA A 1 76 ? 23.281 -62.796 -16.474 1.00 25.92 76 ALA A CA 1
ATOM 551 C C . ALA A 1 76 ? 24.542 -62.977 -17.351 1.00 25.92 76 ALA A C 1
ATOM 553 O O . ALA A 1 76 ? 25.509 -63.651 -17.014 1.00 25.92 76 ALA A O 1
ATOM 554 N N . SER A 1 77 ? 24.598 -62.165 -18.415 1.00 24.08 77 SER A N 1
ATOM 555 C CA . SER A 1 77 ? 25.825 -61.795 -19.130 1.00 24.08 77 SER A CA 1
ATOM 556 C C . SER A 1 77 ? 25.878 -60.276 -19.332 1.00 24.08 77 SER A C 1
ATOM 558 O O . SER A 1 77 ? 25.027 -59.707 -20.018 1.00 24.08 77 SER A O 1
ATOM 560 N N . ARG A 1 78 ? 26.883 -59.602 -18.761 1.00 28.73 78 ARG A N 1
ATOM 561 C CA . ARG A 1 78 ? 27.188 -58.193 -19.074 1.00 28.73 78 ARG A CA 1
ATOM 562 C C . ARG A 1 78 ? 27.956 -58.105 -20.394 1.00 28.73 78 ARG A C 1
ATOM 564 O O . ARG A 1 78 ? 28.923 -58.835 -20.578 1.00 28.73 78 ARG A O 1
ATOM 571 N N . SER A 1 79 ? 27.657 -57.106 -21.218 1.00 23.95 79 SER A N 1
ATOM 572 C CA . SER A 1 79 ? 28.635 -56.522 -22.147 1.00 23.95 79 SER A CA 1
ATOM 573 C C . SER A 1 79 ? 28.427 -55.005 -22.246 1.00 23.95 79 SER A C 1
ATOM 575 O O . SER A 1 79 ? 27.412 -54.475 -21.790 1.00 23.95 79 SER A O 1
ATOM 577 N N . ARG A 1 80 ? 29.442 -54.278 -22.723 1.00 25.41 80 ARG A N 1
ATOM 578 C CA . ARG A 1 80 ? 29.537 -52.810 -22.651 1.00 25.41 80 ARG A CA 1
ATOM 579 C C . ARG A 1 80 ? 29.891 -52.238 -24.032 1.00 25.41 80 ARG A C 1
ATOM 581 O O . ARG A 1 80 ? 30.627 -52.878 -24.770 1.00 25.41 80 ARG A O 1
ATOM 588 N N . MET A 1 81 ? 29.516 -50.970 -24.236 1.00 25.44 81 MET A N 1
ATOM 589 C CA . MET A 1 81 ? 30.118 -49.981 -25.157 1.00 25.44 81 MET A CA 1
ATOM 590 C C . MET A 1 81 ? 29.770 -49.971 -26.665 1.00 25.44 81 MET A C 1
ATOM 592 O O . MET A 1 81 ? 29.465 -50.979 -27.282 1.00 25.44 81 MET A O 1
ATOM 596 N N . ALA A 1 82 ? 29.945 -48.752 -27.211 1.00 23.39 82 ALA A N 1
ATOM 597 C CA . ALA A 1 82 ? 30.152 -48.360 -28.617 1.00 23.39 82 ALA A CA 1
ATOM 598 C C . ALA A 1 82 ? 28.932 -48.103 -29.545 1.00 23.39 82 ALA A C 1
ATOM 600 O O . ALA A 1 82 ? 28.637 -48.860 -30.457 1.00 23.39 82 ALA A O 1
ATOM 601 N N . ALA A 1 83 ? 28.320 -46.926 -29.345 1.00 27.41 83 ALA A N 1
ATOM 602 C CA . ALA A 1 83 ? 27.939 -45.916 -30.355 1.00 27.41 83 ALA A CA 1
ATOM 603 C C . ALA A 1 83 ? 27.395 -46.310 -31.756 1.00 27.41 83 ALA A C 1
ATOM 605 O O . ALA A 1 83 ? 28.110 -46.862 -32.587 1.00 27.41 83 ALA A O 1
ATOM 606 N N . SER A 1 84 ? 26.219 -45.769 -32.122 1.00 23.00 84 SER A N 1
ATOM 607 C CA . SER A 1 84 ? 25.952 -45.284 -33.496 1.00 23.00 84 SER A CA 1
ATOM 608 C C . SER A 1 84 ? 24.728 -44.346 -33.629 1.00 23.00 84 SER A C 1
ATOM 610 O O . SER A 1 84 ? 23.685 -44.558 -33.027 1.00 23.00 84 SER A O 1
ATOM 612 N N . VAL A 1 85 ? 24.907 -43.302 -34.453 1.00 25.25 85 VAL A N 1
ATOM 613 C CA . VAL A 1 85 ? 23.943 -42.580 -35.326 1.00 25.25 85 VAL A CA 1
ATOM 614 C C . VAL A 1 85 ? 22.486 -42.336 -34.853 1.00 25.25 85 VAL A C 1
ATOM 616 O O . VAL A 1 85 ? 21.662 -43.248 -34.893 1.00 25.25 85 VAL A O 1
ATOM 619 N N . PRO A 1 86 ? 22.069 -41.066 -34.647 1.00 27.42 86 PRO A N 1
ATOM 620 C CA . PRO A 1 86 ? 20.658 -40.674 -34.691 1.00 27.42 86 PRO A CA 1
ATOM 621 C C . PRO A 1 86 ? 20.192 -40.381 -36.134 1.00 27.42 86 PRO A C 1
ATOM 623 O O . PRO A 1 86 ? 20.808 -39.580 -36.839 1.00 27.42 86 PRO A O 1
ATOM 626 N N . LYS A 1 87 ? 19.060 -40.955 -36.577 1.00 27.62 87 LYS A N 1
ATOM 627 C CA . LYS A 1 87 ? 18.393 -40.565 -37.838 1.00 27.62 87 LYS A CA 1
ATOM 628 C C . LYS A 1 87 ? 16.861 -40.518 -37.736 1.00 27.62 87 LYS A C 1
ATOM 630 O O . LYS A 1 87 ? 16.223 -41.482 -37.346 1.00 27.62 87 LYS A O 1
ATOM 635 N N . MET A 1 88 ? 16.315 -39.395 -38.215 1.00 24.73 88 MET A N 1
ATOM 636 C CA . MET A 1 88 ? 14.948 -39.186 -38.727 1.00 24.73 88 MET A CA 1
ATOM 637 C C . MET A 1 88 ? 13.754 -39.459 -37.786 1.00 24.73 88 MET A C 1
ATOM 639 O O . MET A 1 88 ? 13.193 -40.551 -37.748 1.00 24.73 88 MET A O 1
ATOM 643 N N . LYS A 1 89 ? 13.218 -38.384 -37.183 1.00 32.78 89 LYS A N 1
ATOM 644 C CA . LYS A 1 89 ? 11.781 -38.322 -36.852 1.00 32.78 89 LYS A CA 1
ATOM 645 C C . LYS A 1 89 ? 10.961 -38.342 -38.155 1.00 32.78 89 LYS A C 1
ATOM 647 O O . LYS A 1 89 ? 11.332 -37.677 -39.124 1.00 32.78 89 LYS A O 1
ATOM 652 N N . LYS A 1 90 ? 9.844 -39.078 -38.182 1.00 33.25 90 LYS A N 1
ATOM 653 C CA . LYS A 1 90 ? 8.883 -39.057 -39.303 1.00 33.25 90 LYS A CA 1
ATOM 654 C C . LYS A 1 90 ? 8.187 -37.687 -39.390 1.00 33.25 90 LYS A C 1
ATOM 656 O O . LYS A 1 90 ? 8.001 -37.024 -38.372 1.00 33.25 90 LYS A O 1
ATOM 661 N N . ARG A 1 91 ? 7.789 -37.274 -40.601 1.00 30.53 91 ARG A N 1
ATOM 662 C CA . ARG A 1 91 ? 6.927 -36.093 -40.811 1.00 30.53 91 ARG A CA 1
ATOM 663 C C . ARG A 1 91 ? 5.523 -36.341 -40.220 1.00 30.53 91 ARG A C 1
ATOM 665 O O . ARG A 1 91 ? 5.074 -37.488 -40.267 1.00 30.53 91 ARG A O 1
ATOM 672 N N . PRO A 1 92 ? 4.817 -35.305 -39.727 1.00 34.88 92 PRO A N 1
ATOM 673 C CA . PRO A 1 92 ? 3.384 -35.398 -39.453 1.00 34.88 92 PRO A CA 1
ATOM 674 C C . PRO A 1 92 ? 2.585 -35.606 -40.753 1.00 34.88 92 PRO A C 1
ATOM 676 O O . PRO A 1 92 ? 3.098 -35.391 -41.856 1.00 34.88 92 PRO A O 1
ATOM 679 N N . ALA A 1 93 ? 1.333 -36.048 -40.620 1.00 33.59 93 ALA A N 1
ATOM 680 C CA . ALA A 1 93 ? 0.464 -36.352 -41.753 1.00 33.59 93 ALA A CA 1
ATOM 681 C C . ALA A 1 93 ? 0.125 -35.105 -42.594 1.00 33.59 93 ALA A C 1
ATOM 683 O O . ALA A 1 93 ? 0.052 -33.985 -42.088 1.00 33.59 93 ALA A O 1
ATOM 684 N N . ARG A 1 94 ? -0.104 -35.316 -43.895 1.00 30.67 94 ARG A N 1
ATOM 685 C CA . ARG A 1 94 ? -0.577 -34.279 -44.822 1.00 30.67 94 ARG A CA 1
ATOM 686 C C . ARG A 1 94 ? -2.026 -33.934 -44.478 1.00 30.67 94 ARG A C 1
ATOM 688 O O . ARG A 1 94 ? -2.868 -34.826 -44.484 1.00 30.67 94 ARG A O 1
ATOM 695 N N . LEU A 1 95 ? -2.312 -32.657 -44.222 1.00 31.25 95 LEU A N 1
ATOM 696 C CA . LEU A 1 95 ? -3.686 -32.179 -44.070 1.00 31.25 95 LEU A CA 1
ATOM 697 C C . LEU A 1 95 ? -4.442 -32.410 -45.390 1.00 31.25 95 LEU A C 1
ATOM 699 O O . LEU A 1 95 ? -3.990 -31.957 -46.444 1.00 31.25 95 LEU A O 1
ATOM 703 N N . VAL A 1 96 ? -5.563 -33.126 -45.331 1.00 36.31 96 VAL A N 1
ATOM 704 C CA . VAL A 1 96 ? -6.482 -33.317 -46.460 1.00 36.31 96 VAL A CA 1
ATOM 705 C C . VAL A 1 96 ? -7.702 -32.444 -46.200 1.00 36.31 96 VAL A C 1
ATOM 707 O O . VAL A 1 96 ? -8.370 -32.605 -45.182 1.00 36.31 96 VAL A O 1
ATOM 710 N N . LEU A 1 97 ? -7.963 -31.501 -47.102 1.00 34.47 97 LEU A N 1
ATOM 711 C CA . LEU A 1 97 ? -9.174 -30.685 -47.081 1.00 34.47 97 LEU A CA 1
ATOM 712 C C . LEU A 1 97 ? -10.290 -31.443 -47.825 1.00 34.47 97 LEU A C 1
ATOM 714 O O . LEU A 1 97 ? -10.017 -31.954 -48.911 1.00 34.47 97 LEU A O 1
ATOM 718 N N . PRO A 1 98 ? -11.523 -31.522 -47.293 1.00 35.34 98 PRO A N 1
ATOM 719 C CA . PRO A 1 98 ? -12.664 -32.036 -48.048 1.00 35.34 98 PRO A CA 1
ATOM 720 C C . PRO A 1 98 ? -12.978 -31.125 -49.244 1.00 35.34 98 PRO A C 1
ATOM 722 O O . PRO A 1 98 ? -13.094 -29.912 -49.084 1.00 35.34 98 PRO A O 1
ATOM 725 N N . GLU A 1 99 ? -13.140 -31.698 -50.439 1.00 36.72 99 GLU A N 1
ATOM 726 C CA . GLU A 1 99 ? -13.312 -30.928 -51.686 1.00 36.72 99 GLU A CA 1
ATOM 727 C C . GLU A 1 99 ? -14.755 -30.449 -51.949 1.00 36.72 99 GLU A C 1
ATOM 729 O O . GLU A 1 99 ? -15.031 -29.857 -52.992 1.00 36.72 99 GLU A O 1
ATOM 734 N N . GLN A 1 100 ? -15.688 -30.660 -51.014 1.00 39.47 100 GLN A N 1
ATOM 735 C CA . GLN A 1 100 ? -17.077 -30.198 -51.126 1.00 39.47 100 GLN A CA 1
ATOM 736 C C . GLN A 1 100 ? -17.539 -29.478 -49.853 1.00 39.47 100 GLN A C 1
ATOM 738 O O . GLN A 1 100 ? -17.281 -29.922 -48.733 1.00 39.47 100 GLN A O 1
ATOM 743 N N . ARG A 1 101 ? -18.236 -28.348 -50.035 1.00 36.88 101 ARG A N 1
ATOM 744 C CA . ARG A 1 101 ? -18.951 -27.642 -48.962 1.00 36.88 101 ARG A CA 1
ATOM 745 C C . ARG A 1 101 ? -20.322 -28.305 -48.752 1.00 36.88 101 ARG A C 1
ATOM 747 O O . ARG A 1 101 ? -20.985 -28.552 -49.760 1.00 36.88 101 ARG A O 1
ATOM 754 N N . PRO A 1 102 ? -20.781 -28.521 -47.505 1.00 41.16 102 PRO A N 1
ATOM 755 C CA . PRO A 1 102 ? -22.167 -28.902 -47.240 1.00 41.16 102 PRO A CA 1
ATOM 756 C C . PRO A 1 102 ? -23.154 -27.858 -47.777 1.00 41.16 102 PRO A C 1
ATOM 758 O O . PRO A 1 102 ? -22.839 -26.665 -47.850 1.00 41.16 102 PRO A O 1
ATOM 761 N N . SER A 1 103 ? -24.357 -28.300 -48.125 1.00 48.50 103 SER A N 1
ATOM 762 C CA . SER A 1 103 ? -25.458 -27.432 -48.542 1.00 48.50 103 SER A CA 1
ATOM 763 C C . SER A 1 103 ? -26.003 -26.589 -47.381 1.00 48.50 103 SER A C 1
ATOM 765 O O . SER A 1 103 ? -25.806 -26.897 -46.206 1.00 48.50 103 SER A O 1
ATOM 767 N N . MET A 1 104 ? -26.759 -25.531 -47.698 1.00 43.47 104 MET A N 1
ATOM 768 C CA . MET A 1 104 ? -27.422 -24.699 -46.679 1.00 43.47 104 MET A CA 1
ATOM 769 C C . MET A 1 104 ? -28.430 -25.474 -45.815 1.00 43.47 104 MET A C 1
ATOM 771 O O . MET A 1 104 ? -28.646 -25.092 -44.667 1.00 43.47 104 MET A O 1
ATOM 775 N N . ALA A 1 105 ? -29.014 -26.566 -46.324 1.00 42.53 105 ALA A N 1
ATOM 776 C CA . ALA A 1 105 ? -29.893 -27.431 -45.539 1.00 42.53 105 ALA A CA 1
ATOM 777 C C . ALA A 1 105 ? -29.097 -28.191 -44.465 1.00 42.53 105 ALA A C 1
ATOM 779 O O . ALA A 1 105 ? -29.410 -28.088 -43.281 1.00 42.53 105 ALA A O 1
ATOM 780 N N . GLU A 1 106 ? -28.007 -28.855 -44.860 1.00 41.62 106 GLU A N 1
ATOM 781 C CA . GLU A 1 106 ? -27.098 -29.556 -43.942 1.00 41.62 106 GLU A CA 1
ATOM 782 C C . GLU A 1 106 ? -26.437 -28.589 -42.950 1.00 41.62 106 GLU A C 1
ATOM 784 O O . GLU A 1 106 ? -26.274 -28.917 -41.777 1.00 41.62 106 GLU A O 1
ATOM 789 N N . PHE A 1 107 ? -26.099 -27.370 -43.384 1.00 44.84 107 PHE A N 1
ATOM 790 C CA . PHE A 1 107 ? -25.549 -26.338 -42.505 1.00 44.84 107 PHE A CA 1
ATOM 791 C C . PHE A 1 107 ? -26.586 -25.832 -41.494 1.00 44.84 107 PHE A C 1
ATOM 793 O O . PHE A 1 107 ? -26.255 -25.644 -40.324 1.00 44.84 107 PHE A O 1
ATOM 800 N N . SER A 1 108 ? -27.846 -25.651 -41.906 1.00 45.06 108 SER A N 1
ATOM 801 C CA . SER A 1 108 ? -28.927 -25.274 -40.992 1.00 45.06 108 SER A CA 1
ATOM 802 C C . SER A 1 108 ? -29.229 -26.392 -39.995 1.00 45.06 108 SER A C 1
ATOM 804 O O . SER A 1 108 ? -29.359 -26.107 -38.808 1.00 45.06 108 SER A O 1
ATOM 806 N N . GLU A 1 109 ? -29.263 -27.653 -40.432 1.00 46.12 109 GLU A N 1
ATOM 807 C CA . GLU A 1 109 ? -29.455 -28.796 -39.536 1.00 46.12 109 GLU A CA 1
ATOM 808 C C . GLU A 1 109 ? -28.270 -28.960 -38.570 1.00 46.12 109 GLU A C 1
ATOM 810 O O . GLU A 1 109 ? -28.470 -29.164 -37.375 1.00 46.12 109 GLU A O 1
ATOM 815 N N . MET A 1 110 ? -27.031 -28.775 -39.039 1.00 50.75 110 MET A N 1
ATOM 816 C CA . MET A 1 110 ? -25.834 -28.748 -38.192 1.00 50.75 110 MET A CA 1
ATOM 817 C C . MET A 1 110 ? -25.881 -27.605 -37.166 1.00 50.75 110 MET A C 1
ATOM 819 O O . MET A 1 110 ? -25.445 -27.793 -36.032 1.00 50.75 110 MET A O 1
ATOM 823 N N . MET A 1 111 ? -26.420 -26.435 -37.521 1.00 44.50 111 MET A N 1
ATOM 824 C CA . MET A 1 111 ? -26.598 -25.315 -36.587 1.00 44.50 111 MET A CA 1
ATOM 825 C C . MET A 1 111 ? -27.730 -25.570 -35.578 1.00 44.50 111 MET A C 1
ATOM 827 O O . MET A 1 111 ? -27.574 -25.231 -34.407 1.00 44.50 111 MET A O 1
ATOM 831 N N . SER A 1 112 ? -28.818 -26.237 -35.973 1.00 45.94 112 SER A N 1
ATOM 832 C CA . SER A 1 112 ? -29.865 -26.696 -35.046 1.00 45.94 112 SER A CA 1
ATOM 833 C C . SER A 1 112 ? -29.349 -27.773 -34.089 1.00 45.94 112 SER A C 1
ATOM 835 O O . SER A 1 112 ? -29.547 -27.649 -32.882 1.00 45.94 112 SER A O 1
ATOM 837 N N . ARG A 1 113 ? -28.607 -28.770 -34.591 1.00 47.41 113 ARG A N 1
ATOM 838 C CA . ARG A 1 113 ? -27.914 -29.783 -33.773 1.00 47.41 113 ARG A CA 1
ATOM 839 C C . ARG A 1 113 ? -26.870 -29.149 -32.851 1.00 47.41 113 ARG A C 1
ATOM 841 O O . ARG A 1 113 ? -26.741 -29.583 -31.718 1.00 47.41 113 ARG A O 1
ATOM 848 N N . ARG A 1 114 ? -26.181 -28.085 -33.283 1.00 48.81 114 ARG A N 1
ATOM 849 C CA . ARG A 1 114 ? -25.304 -27.276 -32.418 1.00 48.81 114 ARG A CA 1
ATOM 850 C C . ARG A 1 114 ? -26.052 -26.476 -31.361 1.00 48.81 114 ARG A C 1
ATOM 852 O O . ARG A 1 114 ? -25.444 -26.207 -30.342 1.00 48.81 114 ARG A O 1
ATOM 859 N N . LYS A 1 115 ? -27.308 -26.066 -31.573 1.00 41.59 115 LYS A N 1
ATOM 860 C CA . LYS A 1 115 ? -28.081 -25.349 -30.543 1.00 41.59 115 LYS A CA 1
ATOM 861 C C . LYS A 1 115 ? -28.665 -26.312 -29.512 1.00 41.59 115 LYS A C 1
ATOM 863 O O . LYS A 1 115 ? -28.467 -26.081 -28.328 1.00 41.59 115 LYS A O 1
ATOM 868 N N . ALA A 1 116 ? -29.276 -27.409 -29.964 1.00 42.84 116 ALA A N 1
ATOM 869 C CA . ALA A 1 116 ? -29.698 -28.502 -29.087 1.00 42.84 116 ALA A CA 1
ATOM 870 C C . ALA A 1 116 ? -28.500 -29.051 -28.297 1.00 42.84 116 ALA A C 1
ATOM 872 O O . ALA A 1 116 ? -28.534 -29.062 -27.077 1.00 42.84 116 ALA A O 1
ATOM 873 N N . GLY A 1 117 ? -27.391 -29.343 -28.982 1.00 44.34 117 GLY A N 1
ATOM 874 C CA . GLY A 1 117 ? -26.139 -29.761 -28.356 1.00 44.34 117 GLY A CA 1
ATOM 875 C C . GLY A 1 117 ? -25.533 -28.725 -27.407 1.00 44.34 117 GLY A C 1
ATOM 876 O O . GLY A 1 117 ? -24.815 -29.120 -26.506 1.00 44.34 117 GLY A O 1
ATOM 877 N N . LYS A 1 118 ? -25.839 -27.425 -27.542 1.00 44.97 118 LYS A N 1
ATOM 878 C CA . LYS A 1 118 ? -25.390 -26.400 -26.585 1.00 44.97 118 LYS A CA 1
ATOM 879 C C . LYS A 1 118 ? -26.263 -26.348 -25.333 1.00 44.97 118 LYS A C 1
ATOM 881 O O . LYS A 1 118 ? -25.750 -26.115 -24.249 1.00 44.97 118 LYS A O 1
ATOM 886 N N . GLU A 1 119 ? -27.565 -26.566 -25.489 1.00 46.00 119 GLU A N 1
ATOM 887 C CA . GLU A 1 119 ? -28.515 -26.683 -24.377 1.00 46.00 119 GLU A CA 1
ATOM 888 C C . GLU A 1 119 ? -28.282 -28.014 -23.620 1.00 46.00 119 GLU A C 1
ATOM 890 O O . GLU A 1 119 ? -28.299 -28.032 -22.392 1.00 46.00 119 GLU A O 1
ATOM 895 N N . GLU A 1 120 ? -27.916 -29.091 -24.328 1.00 48.91 120 GLU A N 1
ATOM 896 C CA . GLU A 1 120 ? -27.423 -30.351 -23.749 1.00 48.91 120 GLU A CA 1
ATOM 897 C C . GLU A 1 120 ? -26.027 -30.207 -23.108 1.00 48.91 120 GLU A C 1
ATOM 899 O O . GLU A 1 120 ? -25.839 -30.702 -22.002 1.00 48.91 120 GLU A O 1
ATOM 904 N N . GLU A 1 121 ? -25.061 -29.509 -23.726 1.00 50.16 121 GLU A N 1
ATOM 905 C CA . GLU A 1 121 ? -23.737 -29.230 -23.129 1.00 50.16 121 GLU A CA 1
ATOM 906 C C . GLU A 1 121 ? -23.847 -28.360 -21.865 1.00 50.16 121 GLU A C 1
ATOM 908 O O . GLU A 1 121 ? -23.146 -28.624 -20.889 1.00 50.16 121 GLU A O 1
ATOM 913 N N . GLU A 1 122 ? -24.730 -27.354 -21.844 1.00 51.25 122 GLU A N 1
ATOM 914 C CA . GLU A 1 122 ? -24.957 -26.499 -20.670 1.00 51.25 122 GLU A CA 1
ATOM 915 C C . GLU A 1 122 ? -25.680 -27.262 -19.540 1.00 51.25 122 GLU A C 1
ATOM 917 O O . GLU A 1 122 ? -25.277 -27.140 -18.379 1.00 51.25 122 GLU A O 1
ATOM 922 N N . GLU A 1 123 ? -26.653 -28.136 -19.844 1.00 52.66 123 GLU A N 1
ATOM 923 C CA . GLU A 1 123 ? -27.203 -29.072 -18.848 1.00 52.66 123 GLU A CA 1
ATOM 924 C C . GLU A 1 123 ? -26.165 -30.104 -18.368 1.00 52.66 123 GLU A C 1
ATOM 926 O O . GLU A 1 123 ? -26.143 -30.452 -17.184 1.00 52.66 123 GLU A O 1
ATOM 931 N N . GLU A 1 124 ? -25.294 -30.615 -19.242 1.00 52.94 124 GLU A N 1
ATOM 932 C CA . GLU A 1 124 ? -24.275 -31.596 -18.857 1.00 52.94 124 GLU A CA 1
ATOM 933 C C . GLU A 1 124 ? -23.146 -30.950 -18.033 1.00 52.94 124 GLU A C 1
ATOM 935 O O . GLU A 1 124 ? -22.672 -31.571 -17.081 1.00 52.94 124 GLU A O 1
ATOM 940 N N . GLU A 1 125 ? -22.736 -29.706 -18.320 1.00 55.88 125 GLU A N 1
ATOM 941 C CA . GLU A 1 125 ? -21.791 -28.955 -17.474 1.00 55.88 125 GLU A CA 1
ATOM 942 C C . GLU A 1 125 ? -22.427 -28.560 -16.129 1.00 55.88 125 GLU A C 1
ATOM 944 O O . GLU A 1 125 ? -21.752 -28.670 -15.098 1.00 55.88 125 GLU A O 1
ATOM 949 N N . GLU A 1 126 ? -23.722 -28.209 -16.073 1.00 54.16 126 GLU A N 1
ATOM 950 C CA . GLU A 1 126 ? -24.405 -27.991 -14.786 1.00 54.16 126 GLU A CA 1
ATOM 951 C C . GLU A 1 126 ? -24.435 -29.285 -13.953 1.00 54.16 126 GLU A C 1
ATOM 953 O O . GLU A 1 126 ? -24.055 -29.266 -12.777 1.00 54.16 126 GLU A O 1
ATOM 958 N N . ARG A 1 127 ? -24.794 -30.427 -14.561 1.00 58.38 127 ARG A N 1
ATOM 959 C CA . ARG A 1 127 ? -24.783 -31.748 -13.898 1.00 58.38 127 ARG A CA 1
ATOM 960 C C . ARG A 1 127 ? -23.380 -32.201 -13.472 1.00 58.38 127 ARG A C 1
ATOM 962 O O . ARG A 1 127 ? -23.266 -32.919 -12.484 1.00 58.38 127 ARG A O 1
ATOM 969 N N . LYS A 1 128 ? -22.320 -31.795 -14.181 1.00 60.81 128 LYS A N 1
ATOM 970 C CA . LYS A 1 128 ? -20.914 -32.074 -13.812 1.00 60.81 128 LYS A CA 1
ATOM 971 C C . LYS A 1 128 ? -20.397 -31.181 -12.680 1.00 60.81 128 LYS A C 1
ATOM 973 O O . LYS A 1 128 ? -19.494 -31.599 -11.962 1.00 60.81 128 LYS A O 1
ATOM 978 N N . THR A 1 129 ? -20.941 -29.972 -12.529 1.00 72.19 129 THR A N 1
ATOM 979 C CA . THR A 1 129 ? -20.442 -28.968 -11.569 1.00 72.19 129 THR A CA 1
ATOM 980 C C . THR A 1 129 ? -21.192 -28.998 -10.230 1.00 72.19 129 THR A C 1
ATOM 982 O O . THR A 1 129 ? -20.629 -28.660 -9.189 1.00 72.19 129 THR A O 1
ATOM 985 N N . LEU A 1 130 ? -22.464 -29.406 -10.209 1.00 73.19 130 LEU A N 1
ATOM 986 C CA . LEU A 1 130 ? -23.279 -29.444 -8.990 1.00 73.19 130 LEU A CA 1
ATOM 987 C C . LEU A 1 130 ? -23.233 -30.827 -8.315 1.00 73.19 130 LEU A C 1
ATOM 989 O O . LEU A 1 130 ? -23.907 -31.751 -8.761 1.00 73.19 130 LEU A O 1
ATOM 993 N N . GLN A 1 131 ? -22.488 -30.968 -7.211 1.00 73.19 131 GLN A N 1
ATOM 994 C CA . GLN A 1 131 ? -22.313 -32.270 -6.548 1.00 73.19 131 GLN A CA 1
ATOM 995 C C . GLN A 1 131 ? -23.406 -32.614 -5.523 1.00 73.19 131 GLN A C 1
ATOM 997 O O . GLN A 1 131 ? -23.787 -33.779 -5.425 1.00 73.19 131 GLN A O 1
ATOM 1002 N N . ALA A 1 132 ? -23.929 -31.643 -4.762 1.00 80.75 132 ALA A N 1
ATOM 1003 C CA . ALA A 1 132 ? -25.001 -31.902 -3.793 1.00 80.75 132 ALA A CA 1
ATOM 1004 C C . ALA A 1 132 ? -25.865 -30.675 -3.480 1.00 80.75 132 ALA A C 1
ATOM 1006 O O . ALA A 1 132 ? -25.413 -29.533 -3.507 1.00 80.75 132 ALA A O 1
ATOM 1007 N N . HIS A 1 133 ? -27.115 -30.921 -3.091 1.00 81.69 133 HIS A N 1
ATOM 1008 C CA . HIS A 1 133 ? -28.017 -29.908 -2.552 1.00 81.69 133 HIS A CA 1
ATOM 1009 C C . HIS A 1 133 ? -28.981 -30.548 -1.546 1.00 81.69 133 HIS A C 1
ATOM 1011 O O . HIS A 1 133 ? -29.499 -31.637 -1.787 1.00 81.69 133 HIS A O 1
ATOM 1017 N N . GLY A 1 134 ? -29.233 -29.866 -0.429 1.00 81.00 134 GLY A N 1
ATOM 1018 C CA . GLY A 1 134 ? -30.189 -30.281 0.596 1.00 81.00 134 GLY A CA 1
ATOM 1019 C C . GLY A 1 134 ? -30.905 -29.081 1.214 1.00 81.00 134 GLY A C 1
ATOM 1020 O O . GLY A 1 134 ? -30.596 -27.935 0.894 1.00 81.00 134 GLY A O 1
ATOM 1021 N N . ARG A 1 135 ? -31.850 -29.330 2.135 1.00 77.19 135 ARG A N 1
ATOM 1022 C CA . ARG A 1 135 ? -32.814 -28.319 2.637 1.00 77.19 135 ARG A CA 1
ATOM 1023 C C . ARG A 1 135 ? -32.221 -26.997 3.150 1.00 77.19 135 ARG A C 1
ATOM 1025 O O . ARG A 1 135 ? -32.941 -26.013 3.239 1.00 77.19 135 ARG A O 1
ATOM 1032 N N . ALA A 1 136 ? -30.946 -27.001 3.533 1.00 83.94 136 ALA A N 1
ATOM 1033 C CA . ALA A 1 136 ? -30.250 -25.866 4.125 1.00 83.94 136 ALA A CA 1
ATOM 1034 C C . ALA A 1 136 ? -28.844 -25.640 3.539 1.00 83.94 136 ALA A C 1
ATOM 1036 O O . ALA A 1 136 ? -28.095 -24.847 4.100 1.00 83.94 136 ALA A O 1
ATOM 1037 N N . TYR A 1 137 ? -28.447 -26.333 2.463 1.00 93.69 137 TYR A N 1
ATOM 1038 C CA . TYR A 1 137 ? -27.097 -26.199 1.903 1.00 93.69 137 TYR A CA 1
ATOM 1039 C C . TYR A 1 137 ? -27.016 -26.530 0.407 1.00 93.69 137 TYR A C 1
ATOM 1041 O O . TYR A 1 137 ? -27.852 -27.251 -0.139 1.00 93.69 137 TYR A O 1
ATOM 1049 N N . CYS A 1 138 ? -25.973 -26.045 -0.258 1.00 94.31 138 CYS A N 1
ATOM 1050 C CA . CYS A 1 138 ? -25.603 -26.420 -1.620 1.00 94.31 138 CYS A CA 1
ATOM 1051 C C . CYS A 1 138 ? -24.089 -26.640 -1.710 1.00 94.31 138 CYS A C 1
ATOM 1053 O O . CYS A 1 138 ? -23.346 -25.919 -1.052 1.00 94.31 138 CYS A O 1
ATOM 1055 N N . VAL A 1 139 ? -23.645 -27.607 -2.517 1.00 94.56 139 VAL A N 1
ATOM 1056 C CA . VAL A 1 139 ? -22.236 -27.873 -2.849 1.00 94.56 139 VAL A CA 1
ATOM 1057 C C . VAL A 1 139 ? -22.092 -27.937 -4.362 1.00 94.56 139 VAL A C 1
ATOM 1059 O O . VAL A 1 139 ? -22.739 -28.757 -5.020 1.00 94.56 139 VAL A O 1
ATOM 1062 N N . ALA A 1 140 ? -21.210 -27.108 -4.903 1.00 94.19 140 ALA A N 1
ATOM 1063 C CA . ALA A 1 140 ? -20.708 -27.251 -6.261 1.00 94.19 140 ALA A CA 1
ATOM 1064 C C . ALA A 1 140 ? -19.191 -27.457 -6.213 1.00 94.19 140 ALA A C 1
ATOM 1066 O O . ALA A 1 140 ? -18.525 -26.902 -5.337 1.00 94.19 140 ALA A O 1
ATOM 1067 N N . SER A 1 141 ? -18.655 -28.213 -7.165 1.00 92.81 141 SER A N 1
ATOM 1068 C CA . SER A 1 141 ? -17.218 -28.434 -7.312 1.00 92.81 141 SER A CA 1
ATOM 1069 C C . SER A 1 141 ? -16.833 -28.504 -8.783 1.00 92.81 141 SER A C 1
ATOM 1071 O O . SER A 1 141 ? -17.605 -28.983 -9.613 1.00 92.81 141 SER A O 1
ATOM 1073 N N . LYS A 1 142 ? -15.623 -28.061 -9.114 1.00 92.44 142 LYS A N 1
ATOM 1074 C CA . LYS A 1 142 ? -15.067 -28.103 -10.466 1.00 92.44 142 LYS A CA 1
ATOM 1075 C C . LYS A 1 142 ? -13.616 -28.550 -10.409 1.00 92.44 142 LYS A C 1
ATOM 1077 O O . LYS A 1 142 ? -12.810 -27.966 -9.694 1.00 92.44 142 LYS A O 1
ATOM 1082 N N . LYS A 1 143 ? -13.301 -29.574 -11.199 1.00 90.94 143 LYS A N 1
ATOM 1083 C CA . LYS A 1 143 ? -11.943 -30.085 -11.344 1.00 90.94 143 LYS A CA 1
ATOM 1084 C C . LYS A 1 143 ? -11.096 -29.128 -12.193 1.00 90.94 143 LYS A C 1
ATOM 1086 O O . LYS A 1 143 ? -11.522 -28.726 -13.279 1.00 90.94 143 LYS A O 1
ATOM 1091 N N . GLY A 1 144 ? -9.903 -28.806 -11.713 1.00 87.19 144 GLY A N 1
ATOM 1092 C CA . GLY A 1 144 ? -8.848 -28.090 -12.415 1.00 87.19 144 GLY A CA 1
ATOM 1093 C C . GLY A 1 144 ? -7.936 -29.028 -13.212 1.00 87.19 144 GLY A C 1
ATOM 1094 O O . GLY A 1 144 ? -8.380 -29.948 -13.903 1.00 87.19 144 GLY A O 1
ATOM 1095 N N . ARG A 1 145 ? -6.625 -28.770 -13.157 1.00 83.88 145 ARG A N 1
ATOM 1096 C CA . ARG A 1 145 ? -5.591 -29.467 -13.949 1.00 83.88 145 ARG A CA 1
ATOM 1097 C C . ARG A 1 145 ? -4.995 -30.713 -13.283 1.00 83.88 145 ARG A C 1
ATOM 1099 O O . ARG A 1 145 ? -4.084 -31.305 -13.862 1.00 83.88 145 ARG A O 1
ATOM 1106 N N . ARG A 1 146 ? -5.468 -31.105 -12.096 1.00 79.25 146 ARG A N 1
ATOM 1107 C CA . ARG A 1 146 ? -5.013 -32.310 -11.380 1.00 79.25 146 ARG A CA 1
ATOM 1108 C C . ARG A 1 146 ? -5.363 -33.594 -12.148 1.00 79.25 146 ARG A C 1
ATOM 1110 O O . ARG A 1 146 ? -6.179 -33.592 -13.073 1.00 79.25 146 ARG A O 1
ATOM 1117 N N . GLU A 1 147 ? -4.739 -34.719 -11.801 1.00 77.19 147 GLU A N 1
ATOM 1118 C CA . GLU A 1 147 ? -5.056 -36.013 -12.436 1.00 77.19 147 GLU A CA 1
ATOM 1119 C C . GLU A 1 147 ? -6.421 -36.547 -11.964 1.00 77.19 147 GLU A C 1
ATOM 1121 O O . GLU A 1 147 ? -7.239 -36.993 -12.773 1.00 77.19 147 GLU A O 1
ATOM 1126 N N . PHE A 1 148 ? -6.737 -36.347 -10.686 1.00 82.88 148 PHE A N 1
ATOM 1127 C CA . PHE A 1 148 ? -8.016 -36.664 -10.044 1.00 82.88 148 PHE A CA 1
ATOM 1128 C C . PHE A 1 148 ? -8.681 -35.373 -9.546 1.00 82.88 148 PHE A C 1
ATOM 1130 O O . PHE A 1 148 ? -8.058 -34.325 -9.628 1.00 82.88 148 PHE A O 1
ATOM 1137 N N . MET A 1 149 ? -9.937 -35.429 -9.096 1.00 88.44 149 MET A N 1
ATOM 1138 C CA . MET A 1 149 ? -10.509 -34.353 -8.272 1.00 88.44 149 MET A CA 1
ATOM 1139 C C . MET A 1 149 ? -10.015 -34.599 -6.846 1.00 88.44 149 MET A C 1
ATOM 1141 O O . MET A 1 149 ? -10.465 -35.572 -6.241 1.00 88.44 149 MET A O 1
ATOM 1145 N N . GLU A 1 150 ? -9.060 -33.823 -6.349 1.00 90.38 150 GLU A N 1
ATOM 1146 C CA . GLU A 1 150 ? -8.429 -34.059 -5.046 1.00 90.38 150 GLU A CA 1
ATOM 1147 C C . GLU A 1 150 ? -9.253 -33.491 -3.873 1.00 90.38 150 GLU A C 1
ATOM 1149 O O . GLU A 1 150 ? -9.175 -34.057 -2.787 1.00 90.38 150 GLU A O 1
ATOM 1154 N N . ASP A 1 151 ? -10.123 -32.494 -4.087 1.00 94.12 151 ASP A N 1
ATOM 1155 C CA . ASP A 1 151 ? -11.103 -32.040 -3.083 1.00 94.12 151 ASP A CA 1
ATOM 1156 C C . ASP A 1 151 ? -12.150 -33.112 -2.707 1.00 94.12 151 ASP A C 1
ATOM 1158 O O . ASP A 1 151 ? -12.515 -34.008 -3.486 1.00 94.12 151 ASP A O 1
ATOM 1162 N N . GLY A 1 152 ? -12.757 -32.909 -1.535 1.00 93.44 152 GLY A N 1
ATOM 1163 C CA . GLY A 1 152 ? -13.959 -33.596 -1.075 1.00 93.44 152 GLY A CA 1
ATOM 1164 C C . GLY A 1 152 ? -14.880 -32.710 -0.228 1.00 93.44 152 GLY A C 1
ATOM 1165 O O . GLY A 1 152 ? -14.598 -31.549 0.075 1.00 93.44 152 GLY A O 1
ATOM 1166 N N . TYR A 1 153 ? -16.018 -33.268 0.171 1.00 95.81 153 TYR A N 1
ATOM 1167 C CA . TYR A 1 153 ? -16.944 -32.643 1.112 1.00 95.81 153 TYR A CA 1
ATOM 1168 C C . TYR A 1 153 ? -17.687 -33.722 1.905 1.00 95.81 153 TYR A C 1
ATOM 1170 O O . TYR A 1 153 ? -17.888 -34.838 1.426 1.00 95.81 153 TYR A O 1
ATOM 1178 N N . GLY A 1 154 ? -18.144 -33.377 3.106 1.00 93.62 154 GLY A N 1
ATOM 1179 C CA . GLY A 1 154 ? -18.965 -34.254 3.942 1.00 93.62 154 GLY A CA 1
ATOM 1180 C C . GLY A 1 154 ? -20.125 -33.486 4.560 1.00 93.62 154 GLY A C 1
ATOM 1181 O O . GLY A 1 154 ? -19.952 -32.351 5.004 1.00 93.62 154 GLY A O 1
ATOM 1182 N N . VAL A 1 155 ? -21.317 -34.086 4.589 1.00 93.62 155 VAL A N 1
ATOM 1183 C CA . VAL A 1 155 ? -22.504 -33.501 5.232 1.00 93.62 155 VAL A CA 1
ATOM 1184 C C . VAL A 1 155 ? -23.291 -34.576 5.974 1.00 93.62 155 VAL A C 1
ATOM 1186 O O . VAL A 1 155 ? -23.568 -35.638 5.424 1.00 93.62 155 VAL A O 1
ATOM 1189 N N . THR A 1 156 ? -23.717 -34.254 7.194 1.00 91.94 156 THR A N 1
ATOM 1190 C CA . THR A 1 156 ? -24.661 -35.050 7.986 1.00 91.94 156 THR A CA 1
ATOM 1191 C C . THR A 1 156 ? -25.726 -34.113 8.544 1.00 91.94 156 THR A C 1
ATOM 1193 O O . THR A 1 156 ? -25.435 -33.304 9.421 1.00 91.94 156 THR A O 1
ATOM 1196 N N . LEU A 1 157 ? -26.958 -34.201 8.040 1.00 90.00 157 LEU A N 1
ATOM 1197 C CA . LEU A 1 157 ? -28.114 -33.496 8.608 1.00 90.00 157 LEU A CA 1
ATOM 1198 C C . LEU A 1 157 ? -28.818 -34.366 9.661 1.00 90.00 157 LEU A C 1
ATOM 1200 O O . LEU A 1 157 ? -28.571 -35.569 9.736 1.00 90.00 157 LEU A O 1
ATOM 1204 N N . ASP A 1 158 ? -29.723 -33.756 10.431 1.00 86.94 158 ASP A N 1
ATOM 1205 C CA . ASP A 1 158 ? -30.634 -34.448 11.355 1.00 86.94 158 ASP A CA 1
ATOM 1206 C C . ASP A 1 158 ? -29.895 -35.308 12.396 1.00 86.94 158 ASP A C 1
ATOM 1208 O O . ASP A 1 158 ? -30.267 -36.450 12.686 1.00 86.94 158 ASP A O 1
ATOM 1212 N N . ILE A 1 159 ? -28.808 -34.764 12.960 1.00 87.31 159 ILE A N 1
ATOM 1213 C CA . ILE A 1 159 ? -27.961 -35.477 13.924 1.00 87.31 159 ILE A CA 1
ATOM 1214 C C . ILE A 1 159 ? -28.807 -35.898 15.130 1.00 87.31 159 ILE A C 1
ATOM 1216 O O . ILE A 1 159 ? -29.458 -35.084 15.780 1.00 87.31 159 ILE A O 1
ATOM 1220 N N . SER A 1 160 ? -28.795 -37.201 15.426 1.00 80.94 160 SER A N 1
ATOM 1221 C CA . SER A 1 160 ? -29.626 -37.824 16.471 1.00 80.94 160 SER A CA 1
ATOM 1222 C C . SER A 1 160 ? -31.140 -37.575 16.318 1.00 80.94 160 SER A C 1
ATOM 1224 O O . SER A 1 160 ? -31.885 -37.740 17.281 1.00 80.94 160 SER A O 1
ATOM 1226 N N . GLY A 1 161 ? -31.603 -37.212 15.116 1.00 80.38 161 GLY A N 1
ATOM 1227 C CA . GLY A 1 161 ? -32.998 -36.884 14.813 1.00 80.38 161 GLY A CA 1
ATOM 1228 C C . GLY A 1 161 ? -33.389 -35.420 15.043 1.00 80.38 161 GLY A C 1
ATOM 1229 O O . GLY A 1 161 ? -34.550 -35.082 14.823 1.00 80.38 161 GLY A O 1
ATOM 1230 N N . ASP A 1 162 ? -32.466 -34.546 15.460 1.00 84.62 162 ASP A N 1
ATOM 1231 C CA . ASP A 1 162 ? -32.744 -33.116 15.638 1.00 84.62 162 ASP A CA 1
ATOM 1232 C C . ASP A 1 162 ? -32.478 -32.334 14.336 1.00 84.62 162 ASP A C 1
ATOM 1234 O O . ASP A 1 162 ? -31.321 -32.205 13.923 1.00 84.62 162 ASP A O 1
ATOM 1238 N N . PRO A 1 163 ? -33.503 -31.736 13.694 1.00 83.00 163 PRO A N 1
ATOM 1239 C CA . PRO A 1 163 ? -33.317 -30.965 12.471 1.00 83.00 163 PRO A CA 1
ATOM 1240 C C . PRO A 1 163 ? -32.561 -29.643 12.655 1.00 83.00 163 PRO A C 1
ATOM 1242 O O . PRO A 1 163 ? -32.241 -28.993 11.652 1.00 83.00 163 PRO A O 1
ATOM 1245 N N . LYS A 1 164 ? -32.270 -29.244 13.899 1.00 86.56 164 LYS A N 1
ATOM 1246 C CA . LYS A 1 164 ? -31.406 -28.112 14.259 1.00 86.56 164 LYS A CA 1
ATOM 1247 C C . LYS A 1 164 ? -29.939 -28.507 14.456 1.00 86.56 164 LYS A C 1
ATOM 1249 O O . LYS A 1 164 ? -29.119 -27.613 14.647 1.00 86.56 164 LYS A O 1
ATOM 1254 N N . GLN A 1 165 ? -29.590 -29.793 14.349 1.00 91.38 165 GLN A N 1
ATOM 1255 C CA . GLN A 1 165 ? -28.209 -30.274 14.441 1.00 91.38 165 GLN A CA 1
ATOM 1256 C C . GLN A 1 165 ? -27.720 -30.825 13.096 1.00 91.38 165 GLN A C 1
ATOM 1258 O O . GLN A 1 165 ? -28.371 -31.660 12.462 1.00 91.38 165 GLN A O 1
ATOM 1263 N N . ALA A 1 166 ? -26.559 -30.346 12.651 1.00 94.25 166 ALA A N 1
ATOM 1264 C CA . ALA A 1 166 ? -25.939 -30.741 11.388 1.00 94.25 166 ALA A CA 1
ATOM 1265 C C . ALA A 1 166 ? -24.408 -30.641 11.447 1.00 94.25 166 ALA A C 1
ATOM 1267 O O . ALA A 1 166 ? -23.860 -29.847 12.204 1.00 94.25 166 ALA A O 1
ATOM 1268 N N . PHE A 1 167 ? -23.721 -31.426 10.626 1.00 95.44 167 PHE A N 1
ATOM 1269 C CA . PHE A 1 167 ? -22.277 -31.369 10.421 1.00 95.44 167 PHE A CA 1
ATOM 1270 C C . PHE A 1 167 ? -21.986 -31.125 8.942 1.00 95.44 167 PHE A C 1
ATOM 1272 O O . PHE A 1 167 ? -22.612 -31.742 8.078 1.00 95.44 167 PHE A O 1
ATOM 1279 N N . PHE A 1 168 ? -21.023 -30.253 8.668 1.00 96.56 168 PHE A N 1
ATOM 1280 C CA . PHE A 1 168 ? -20.580 -29.870 7.331 1.00 96.56 168 PHE A CA 1
ATOM 1281 C C . PHE A 1 168 ? -19.052 -29.852 7.282 1.00 96.56 168 PHE A C 1
ATOM 1283 O O . PHE A 1 168 ? -18.415 -29.385 8.222 1.00 96.56 168 PHE A O 1
ATOM 1290 N N . THR A 1 169 ? -18.443 -30.295 6.187 1.00 96.75 169 THR A N 1
ATOM 1291 C CA . THR A 1 169 ? -17.010 -30.107 5.941 1.00 96.75 169 THR A CA 1
ATOM 1292 C C . THR A 1 169 ? -16.711 -29.932 4.458 1.00 96.75 169 THR A C 1
ATOM 1294 O O . THR A 1 169 ? -17.364 -30.547 3.612 1.00 96.75 169 THR A O 1
ATOM 1297 N N . VAL A 1 170 ? -15.723 -29.086 4.162 1.00 97.44 170 VAL A N 1
ATOM 1298 C CA . VAL A 1 170 ? -15.047 -29.012 2.863 1.00 97.44 170 VAL A CA 1
ATOM 1299 C C . VAL A 1 170 ? -13.594 -29.413 3.078 1.00 97.44 170 VAL A C 1
ATOM 1301 O O . VAL A 1 170 ? -12.954 -28.977 4.043 1.00 97.44 170 VAL A O 1
ATOM 1304 N N . VAL A 1 171 ? -13.110 -30.261 2.181 1.00 96.81 171 VAL A N 1
ATOM 1305 C CA . VAL A 1 171 ? -11.825 -30.947 2.254 1.00 96.81 171 VAL A CA 1
ATOM 1306 C C . VAL A 1 171 ? -11.057 -30.652 0.969 1.00 96.81 171 VAL A C 1
ATOM 1308 O O . VAL A 1 171 ? -11.632 -30.688 -0.116 1.00 96.81 171 VAL A O 1
ATOM 1311 N N . ASP A 1 172 ? -9.775 -30.356 1.098 1.00 95.81 172 ASP A N 1
ATOM 1312 C CA . ASP A 1 172 ? -8.860 -29.983 0.014 1.00 95.81 172 ASP A CA 1
ATOM 1313 C C . ASP A 1 172 ? -7.668 -30.947 0.091 1.00 95.81 172 ASP A C 1
ATOM 1315 O O . ASP A 1 172 ? -7.185 -31.235 1.189 1.00 95.81 172 ASP A O 1
ATOM 1319 N N . GLY A 1 173 ? -7.296 -31.573 -1.025 1.00 93.56 173 GLY A N 1
ATOM 1320 C CA . GLY A 1 173 ? -6.471 -32.784 -1.038 1.00 93.56 173 GLY A CA 1
ATOM 1321 C C . GLY A 1 173 ? -5.188 -32.637 -1.845 1.00 93.56 173 GLY A C 1
ATOM 1322 O O . GLY A 1 173 ? -5.167 -32.034 -2.918 1.00 93.56 173 GLY A O 1
ATOM 1323 N N . HIS A 1 174 ? -4.103 -33.254 -1.374 1.00 92.50 174 HIS A N 1
ATOM 1324 C CA . HIS A 1 174 ? -2.822 -33.217 -2.077 1.00 92.50 174 HIS A CA 1
ATOM 1325 C C . HIS A 1 174 ? -2.078 -34.554 -2.071 1.00 92.50 174 HIS A C 1
ATOM 1327 O O . HIS A 1 174 ? -1.967 -35.254 -1.063 1.00 92.50 174 HIS A O 1
ATOM 1333 N N . GLY A 1 175 ? -1.486 -34.880 -3.222 1.00 87.62 175 GLY A N 1
ATOM 1334 C CA . GLY A 1 175 ? -0.674 -36.088 -3.393 1.00 87.62 175 GLY A CA 1
ATOM 1335 C C . GLY A 1 175 ? -1.496 -37.360 -3.607 1.00 87.62 175 GLY A C 1
ATOM 1336 O O . GLY A 1 175 ? -0.959 -38.455 -3.466 1.00 87.62 175 GLY A O 1
ATOM 1337 N N . GLY A 1 176 ? -2.773 -37.229 -3.965 1.00 87.25 176 GLY A N 1
ATOM 1338 C CA . GLY A 1 176 ? -3.699 -38.328 -4.190 1.00 87.25 176 GLY A CA 1
ATOM 1339 C C . GLY A 1 176 ? -4.986 -38.188 -3.378 1.00 87.25 176 GLY A C 1
ATOM 1340 O O . GLY A 1 176 ? -4.986 -37.869 -2.191 1.00 87.25 176 GLY A O 1
ATOM 1341 N N . ARG A 1 177 ? -6.105 -38.546 -4.014 1.00 89.69 177 ARG A N 1
ATOM 1342 C CA . ARG A 1 177 ? -7.473 -38.405 -3.484 1.00 89.69 177 ARG A CA 1
ATOM 1343 C C . ARG A 1 177 ? -7.758 -39.151 -2.167 1.00 89.69 177 ARG A C 1
ATOM 1345 O O . ARG A 1 177 ? -8.714 -38.832 -1.469 1.00 89.69 177 ARG A O 1
ATOM 1352 N N . ALA A 1 178 ? -6.935 -40.141 -1.818 1.00 92.00 178 ALA A N 1
ATOM 1353 C CA . ALA A 1 178 ? -7.181 -41.067 -0.711 1.00 92.00 178 ALA A CA 1
ATOM 1354 C C . ALA A 1 178 ? -7.340 -40.387 0.662 1.00 92.00 178 ALA A C 1
ATOM 1356 O O . ALA A 1 178 ? -8.127 -40.864 1.481 1.00 92.00 178 ALA A O 1
ATOM 1357 N N . ALA A 1 179 ? -6.616 -39.290 0.915 1.00 93.25 179 ALA A N 1
ATOM 1358 C CA . ALA A 1 179 ? -6.750 -38.525 2.154 1.00 93.25 179 ALA A CA 1
ATOM 1359 C C . ALA A 1 179 ? -8.089 -37.774 2.202 1.00 93.25 179 ALA A C 1
ATOM 1361 O O . ALA A 1 179 ? -8.838 -37.906 3.171 1.00 93.25 179 ALA A O 1
ATOM 1362 N N . ALA A 1 180 ? -8.431 -37.055 1.129 1.00 94.00 180 ALA A N 1
ATOM 1363 C CA . ALA A 1 180 ? -9.654 -36.264 1.063 1.00 94.00 180 ALA A CA 1
ATOM 1364 C C . ALA A 1 180 ? -10.926 -37.124 1.094 1.00 94.00 180 ALA A C 1
ATOM 1366 O O . ALA A 1 180 ? -11.867 -36.789 1.818 1.00 94.00 180 ALA A O 1
ATOM 1367 N N . ASP A 1 181 ? -10.936 -38.264 0.393 1.00 93.50 181 ASP A N 1
ATOM 1368 C CA . ASP A 1 181 ? -12.021 -39.250 0.479 1.00 93.50 181 ASP A CA 1
ATOM 1369 C C . ASP A 1 181 ? -12.164 -39.792 1.911 1.00 93.50 181 ASP A C 1
ATOM 1371 O O . ASP A 1 181 ? -13.267 -39.810 2.461 1.00 93.50 181 ASP A O 1
ATOM 1375 N N . TYR A 1 182 ? -11.056 -40.161 2.571 1.00 95.00 182 TYR A N 1
ATOM 1376 C CA . TYR A 1 182 ? -11.126 -40.702 3.930 1.00 95.00 182 TYR A CA 1
ATOM 1377 C C . TYR A 1 182 ? -11.637 -39.686 4.958 1.00 95.00 182 TYR A C 1
ATOM 1379 O O . TYR A 1 182 ? -12.473 -40.035 5.797 1.00 95.00 182 TYR A O 1
ATOM 1387 N N . VAL A 1 183 ? -11.167 -38.438 4.884 1.00 95.69 183 VAL A N 1
ATOM 1388 C CA . VAL A 1 183 ? -11.603 -37.346 5.767 1.00 95.69 183 VAL A CA 1
ATOM 1389 C C . VAL A 1 183 ? -13.078 -37.019 5.530 1.00 95.69 183 VAL A C 1
ATOM 1391 O O . VAL A 1 183 ? -13.842 -36.970 6.497 1.00 95.69 183 VAL A O 1
ATOM 1394 N N . SER A 1 184 ? -13.497 -36.884 4.267 1.00 94.62 184 SER A N 1
ATOM 1395 C CA . SER A 1 184 ? -14.894 -36.616 3.883 1.00 94.62 184 SER A CA 1
ATOM 1396 C C . SER A 1 184 ? -15.855 -37.679 4.418 1.00 94.62 184 SER A C 1
ATOM 1398 O O . SER A 1 184 ? -16.927 -37.356 4.932 1.00 94.62 184 SER A O 1
ATOM 1400 N N . GLU A 1 185 ? -15.461 -38.952 4.351 1.00 92.81 185 GLU A N 1
ATOM 1401 C CA . GLU A 1 185 ? -16.269 -40.057 4.854 1.00 92.81 185 GLU A CA 1
ATOM 1402 C C . GLU A 1 185 ? -16.277 -40.187 6.384 1.00 92.81 185 GLU A C 1
ATOM 1404 O O . GLU A 1 185 ? -17.284 -40.643 6.932 1.00 92.81 185 GLU A O 1
ATOM 1409 N N . ASN A 1 186 ? -15.172 -39.907 7.087 1.00 94.94 186 ASN A N 1
ATOM 1410 C CA . ASN A 1 186 ? -14.972 -40.417 8.456 1.00 94.94 186 ASN A CA 1
ATOM 1411 C C . ASN A 1 186 ? -14.791 -39.343 9.535 1.00 94.94 186 ASN A C 1
ATOM 1413 O O . ASN A 1 186 ? -15.177 -39.602 10.675 1.00 94.94 186 ASN A O 1
ATOM 1417 N N . LEU A 1 187 ? -14.353 -38.122 9.206 1.00 95.44 187 LEU A N 1
ATOM 1418 C CA . LEU A 1 187 ? -14.169 -37.052 10.199 1.00 95.44 187 LEU A CA 1
ATOM 1419 C C . LEU A 1 187 ? -15.468 -36.746 10.968 1.00 95.44 187 LEU A C 1
ATOM 1421 O O . LEU A 1 187 ? -15.487 -36.734 12.199 1.00 95.44 187 LEU A O 1
ATOM 1425 N N . GLY A 1 188 ? -16.587 -36.596 10.252 1.00 92.88 188 GLY A N 1
ATOM 1426 C CA . GLY A 1 188 ? -17.900 -36.367 10.867 1.00 92.88 188 GLY A CA 1
ATOM 1427 C C . GLY A 1 188 ? -18.386 -37.542 11.725 1.00 92.88 188 GLY A C 1
ATOM 1428 O O . GLY A 1 188 ? -18.976 -37.332 12.785 1.00 92.88 188 GLY A O 1
ATOM 1429 N N . LYS A 1 189 ? -18.094 -38.788 11.321 1.00 93.44 189 LYS A N 1
ATOM 1430 C CA . LYS A 1 189 ? -18.395 -39.987 12.128 1.00 93.44 189 LYS A CA 1
ATOM 1431 C C . LYS A 1 189 ? -17.570 -39.990 13.418 1.00 93.44 189 LYS A C 1
ATOM 1433 O O . LYS A 1 189 ? -18.104 -40.310 14.477 1.00 93.44 189 LYS A O 1
ATOM 1438 N N . ASN A 1 190 ? -16.300 -39.597 13.332 1.00 95.12 190 ASN A N 1
ATOM 1439 C CA . ASN A 1 190 ? -15.364 -39.568 14.451 1.00 95.12 190 ASN A CA 1
ATOM 1440 C C . ASN A 1 190 ? -15.730 -38.482 15.470 1.00 95.12 190 ASN A C 1
ATOM 1442 O O . ASN A 1 190 ? -15.798 -38.789 16.659 1.00 95.12 190 ASN A O 1
ATOM 1446 N N . ILE A 1 191 ? -16.110 -37.281 15.024 1.00 92.94 191 ILE A N 1
ATOM 1447 C CA . ILE A 1 191 ? -16.622 -36.209 15.899 1.00 92.94 191 ILE A CA 1
ATOM 1448 C C . ILE A 1 191 ? -17.902 -36.664 16.622 1.00 92.94 191 ILE A C 1
ATOM 1450 O O . ILE A 1 191 ? -18.019 -36.537 17.841 1.00 92.94 191 ILE A O 1
ATOM 1454 N N . LEU A 1 192 ? -18.850 -37.277 15.903 1.00 90.75 192 LEU A N 1
ATOM 1455 C CA . LEU A 1 192 ? -20.092 -37.786 16.502 1.00 90.75 192 LEU A CA 1
ATOM 1456 C C . LEU A 1 192 ? -19.879 -38.989 17.437 1.00 90.75 192 LEU A C 1
ATOM 1458 O O . LEU A 1 192 ? -20.660 -39.174 18.373 1.00 90.75 192 LEU A O 1
ATOM 1462 N N . ARG A 1 193 ? -18.835 -39.795 17.208 1.00 90.19 193 ARG A N 1
ATOM 1463 C CA . ARG A 1 193 ? -18.390 -40.877 18.100 1.00 90.19 193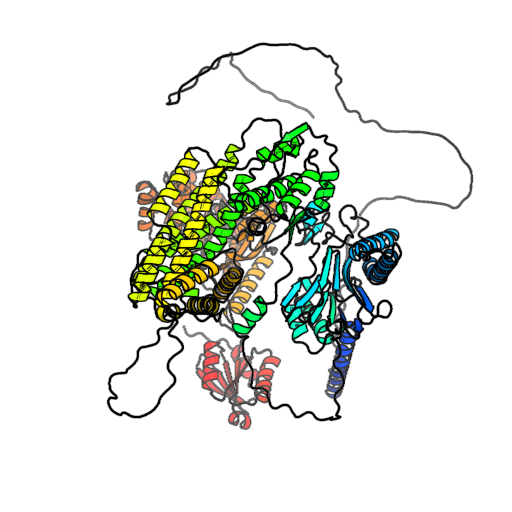 ARG A CA 1
ATOM 1464 C C . ARG A 1 193 ? -17.807 -40.297 19.393 1.00 90.19 193 ARG A C 1
ATOM 1466 O O . ARG A 1 193 ? -18.307 -40.637 20.463 1.00 90.19 193 ARG A O 1
ATOM 1473 N N . ALA A 1 194 ? -16.850 -39.375 19.287 1.00 89.12 194 ALA A N 1
ATOM 1474 C CA . ALA A 1 194 ? -16.174 -38.741 20.421 1.00 89.12 194 ALA A CA 1
ATOM 1475 C C . ALA A 1 194 ? -17.146 -37.992 21.353 1.00 89.12 194 ALA A C 1
ATOM 1477 O O . ALA A 1 194 ? -17.119 -38.189 22.570 1.00 89.12 194 ALA A O 1
ATOM 1478 N N . ILE A 1 195 ? -18.083 -37.217 20.789 1.00 87.75 195 ILE A N 1
ATOM 1479 C CA . ILE A 1 195 ? -19.114 -36.504 21.566 1.00 87.75 195 ILE A CA 1
ATOM 1480 C C . ILE A 1 195 ? -20.011 -37.489 22.336 1.00 87.75 195 ILE A C 1
ATOM 1482 O O . ILE A 1 195 ? -20.338 -37.245 23.499 1.00 87.75 195 ILE A O 1
ATOM 1486 N N . LYS A 1 196 ? -20.391 -38.627 21.736 1.00 83.75 196 LYS A N 1
ATOM 1487 C CA . LYS A 1 196 ? -21.215 -39.643 22.417 1.00 83.75 196 LYS A CA 1
ATOM 1488 C C . LYS A 1 196 ? -20.476 -40.301 23.582 1.00 83.75 196 LYS A C 1
ATOM 1490 O O . LYS A 1 196 ? -21.071 -40.438 24.651 1.00 83.75 196 LYS A O 1
ATOM 1495 N N . SER A 1 197 ? -19.194 -40.639 23.429 1.00 78.81 197 SER A N 1
ATOM 1496 C CA . SER A 1 197 ? -18.374 -41.129 24.549 1.00 78.81 197 SER A CA 1
ATOM 1497 C C . SER A 1 197 ? -18.230 -40.084 25.659 1.00 78.81 197 SER A C 1
ATOM 1499 O O . SER A 1 197 ? -18.460 -40.415 26.819 1.00 78.81 197 SER A O 1
ATOM 1501 N N . ALA A 1 198 ? -17.971 -38.816 25.322 1.00 71.56 198 ALA A N 1
ATOM 1502 C CA . ALA A 1 198 ? -17.871 -37.733 26.306 1.00 71.56 198 ALA A CA 1
ATOM 1503 C C . ALA A 1 198 ? -19.184 -37.504 27.084 1.00 71.56 198 ALA A C 1
ATOM 1505 O O . ALA A 1 198 ? -19.156 -37.157 28.260 1.00 71.56 198 ALA A O 1
ATOM 1506 N N . THR A 1 199 ? -20.342 -37.754 26.461 1.00 64.69 199 THR A N 1
ATOM 1507 C CA . THR A 1 199 ? -21.667 -37.635 27.108 1.00 64.69 199 THR A CA 1
ATOM 1508 C C . THR A 1 199 ? -21.990 -38.819 28.043 1.00 64.69 199 THR A C 1
ATOM 1510 O O . THR A 1 199 ? -23.019 -38.807 28.712 1.00 64.69 199 THR A O 1
ATOM 1513 N N . SER A 1 200 ? -21.147 -39.859 28.094 1.00 53.66 200 SER A N 1
ATOM 1514 C CA . SER A 1 200 ? -21.448 -41.130 28.779 1.00 53.66 200 SER A CA 1
ATOM 1515 C C . SER A 1 200 ? -20.730 -41.334 30.123 1.00 53.66 200 SER A C 1
ATOM 1517 O O . SER A 1 200 ? -20.965 -42.355 30.763 1.00 53.66 200 SER A O 1
ATOM 1519 N N . ALA A 1 201 ? -19.835 -40.424 30.529 1.00 51.47 201 ALA A N 1
ATOM 1520 C CA . ALA A 1 201 ? -18.903 -40.657 31.641 1.00 51.47 201 ALA A CA 1
ATOM 1521 C C . ALA A 1 201 ? -19.496 -40.369 33.034 1.00 51.47 201 ALA A C 1
ATOM 1523 O O . ALA A 1 201 ? -19.525 -41.262 33.873 1.00 51.47 201 ALA A O 1
ATOM 1524 N N . ASP A 1 202 ? -19.994 -39.150 33.266 1.00 47.56 202 ASP A N 1
ATOM 1525 C CA . ASP A 1 202 ? -20.622 -38.734 34.527 1.00 47.56 202 ASP A CA 1
ATOM 1526 C C . ASP A 1 202 ? -21.700 -37.678 34.255 1.00 47.56 202 ASP A C 1
ATOM 1528 O O . ASP A 1 202 ? -21.431 -36.637 33.654 1.00 47.56 202 ASP A O 1
ATOM 1532 N N . GLY A 1 203 ? -22.928 -37.909 34.730 1.00 51.41 203 GLY A N 1
ATOM 1533 C CA . GLY A 1 203 ? -24.102 -37.056 34.467 1.00 51.41 203 GLY A CA 1
ATOM 1534 C C . GLY A 1 203 ? -24.124 -35.703 35.195 1.00 51.41 203 GLY A C 1
ATOM 1535 O O . GLY A 1 203 ? -25.202 -35.156 35.419 1.00 51.41 203 GLY A O 1
ATOM 1536 N N . LEU A 1 204 ? -22.961 -35.197 35.612 1.00 50.12 204 LEU A N 1
ATOM 1537 C CA . LEU A 1 204 ? -22.787 -34.003 36.449 1.00 50.12 204 LEU A CA 1
ATOM 1538 C C . LEU A 1 204 ? -22.129 -32.823 35.716 1.00 50.12 204 LEU A C 1
ATOM 1540 O O . LEU A 1 204 ? -22.275 -31.692 36.168 1.00 50.12 204 LEU A O 1
ATOM 1544 N N . ASN A 1 205 ? -21.450 -33.062 34.588 1.00 52.03 205 ASN A N 1
ATOM 1545 C CA . ASN A 1 205 ? -20.800 -32.026 33.779 1.00 52.03 205 ASN A CA 1
ATOM 1546 C C . ASN A 1 205 ? -21.253 -32.105 32.308 1.00 52.03 205 ASN A C 1
ATOM 1548 O O . ASN A 1 205 ? -21.465 -33.205 31.795 1.00 52.03 205 ASN A O 1
ATOM 1552 N N . PRO A 1 206 ? -21.380 -30.970 31.594 1.00 58.88 206 PRO A N 1
ATOM 1553 C CA . PRO A 1 206 ? -21.596 -30.986 30.151 1.00 58.88 206 PRO A CA 1
ATOM 1554 C C . PRO A 1 206 ? -20.343 -31.520 29.424 1.00 58.88 206 PRO A C 1
ATOM 1556 O O . PRO A 1 206 ? -19.226 -31.193 29.828 1.00 58.88 206 PRO A O 1
ATOM 1559 N N . PRO A 1 207 ? -20.492 -32.311 28.345 1.00 66.50 207 PRO A N 1
ATOM 1560 C CA . PRO A 1 207 ? -19.354 -32.862 27.610 1.00 66.50 207 PRO A CA 1
ATOM 1561 C C . PRO A 1 207 ? -18.579 -31.759 26.880 1.00 66.50 207 PRO A C 1
ATOM 1563 O O . PRO A 1 207 ? -19.188 -30.928 26.199 1.00 66.50 207 PRO A O 1
ATOM 1566 N N . ASP A 1 208 ? -17.243 -31.773 26.953 1.00 82.81 208 ASP A N 1
ATOM 1567 C CA . ASP A 1 208 ? -16.440 -30.824 26.179 1.00 82.81 208 ASP A CA 1
ATOM 1568 C C . ASP A 1 208 ? -16.405 -31.201 24.692 1.00 82.81 208 ASP A C 1
ATOM 1570 O O . ASP A 1 208 ? -15.723 -32.127 24.248 1.00 82.81 208 ASP A O 1
ATOM 1574 N N . ILE A 1 209 ? -17.164 -30.434 23.914 1.00 88.94 209 ILE A N 1
ATOM 1575 C CA . ILE A 1 209 ? -17.265 -30.565 22.464 1.00 88.94 209 ILE A CA 1
ATOM 1576 C C . ILE A 1 209 ? -15.950 -30.156 21.775 1.00 88.94 209 ILE A C 1
ATOM 1578 O O . ILE A 1 209 ? -15.676 -30.658 20.689 1.00 88.94 209 ILE A O 1
ATOM 1582 N N . GLU A 1 210 ? -15.118 -29.282 22.360 1.00 90.44 210 GLU A N 1
ATOM 1583 C CA . GLU A 1 210 ? -13.833 -28.920 21.737 1.00 90.44 210 GLU A CA 1
ATOM 1584 C C . GLU A 1 210 ? -12.808 -30.038 21.855 1.00 90.44 210 GLU A C 1
ATOM 1586 O O . GLU A 1 210 ? -12.239 -30.422 20.832 1.00 90.44 210 GLU A O 1
ATOM 1591 N N . GLN A 1 211 ? -12.618 -30.610 23.048 1.00 90.12 211 GLN A N 1
ATOM 1592 C CA . GLN A 1 211 ? -11.743 -31.770 23.197 1.00 90.12 211 GLN A CA 1
ATOM 1593 C C . GLN A 1 211 ? -12.232 -32.946 22.339 1.00 90.12 211 GLN A C 1
ATOM 1595 O O . GLN A 1 211 ? -11.446 -33.497 21.575 1.00 90.12 211 GLN A O 1
ATOM 1600 N N . ALA A 1 212 ? -13.540 -33.232 22.320 1.00 91.31 212 ALA A N 1
ATOM 1601 C CA . ALA A 1 212 ? -14.103 -34.269 21.452 1.00 91.31 212 ALA A CA 1
ATOM 1602 C C . ALA A 1 212 ? -13.867 -34.020 19.943 1.00 91.31 212 ALA A C 1
ATOM 1604 O O . ALA A 1 212 ? -13.789 -34.974 19.169 1.00 91.31 212 ALA A O 1
ATOM 1605 N N . ILE A 1 213 ? -13.732 -32.761 19.502 1.00 94.75 213 ILE A N 1
ATOM 1606 C CA . ILE A 1 213 ? -13.318 -32.431 18.128 1.00 94.75 213 ILE A CA 1
ATOM 1607 C C . ILE A 1 213 ? -11.807 -32.654 17.943 1.00 94.75 213 ILE A C 1
ATOM 1609 O O . ILE A 1 213 ? -11.425 -33.258 16.942 1.00 94.75 213 ILE A O 1
ATOM 1613 N N . ARG A 1 214 ? -10.945 -32.243 18.888 1.00 95.31 214 ARG A N 1
ATOM 1614 C CA . ARG A 1 214 ? -9.487 -32.509 18.828 1.00 95.31 214 ARG A CA 1
ATOM 1615 C C . ARG A 1 214 ? -9.194 -34.010 18.765 1.00 95.31 214 ARG A C 1
ATOM 1617 O O . ARG A 1 214 ? -8.493 -34.452 17.855 1.00 95.31 214 ARG A O 1
ATOM 1624 N N . ASP A 1 215 ? -9.805 -34.784 19.659 1.00 92.38 215 ASP A N 1
ATOM 1625 C CA . ASP A 1 215 ? -9.683 -36.244 19.732 1.00 92.38 215 ASP A CA 1
ATOM 1626 C C . ASP A 1 215 ? -10.118 -36.905 18.418 1.00 92.38 215 ASP A C 1
ATOM 1628 O O . ASP A 1 215 ? -9.462 -37.820 17.921 1.00 92.38 215 ASP A O 1
ATOM 1632 N N . ALA A 1 216 ? -11.206 -36.421 17.811 1.00 94.81 216 ALA A N 1
ATOM 1633 C CA . ALA A 1 216 ? -11.704 -36.931 16.541 1.00 94.81 216 ALA A CA 1
ATOM 1634 C C . ALA A 1 216 ? -10.807 -36.582 15.343 1.00 94.81 216 ALA A C 1
ATOM 1636 O O . ALA A 1 216 ? -10.675 -37.409 14.438 1.00 94.81 216 ALA A O 1
ATOM 1637 N N . TYR A 1 217 ? -10.179 -35.402 15.323 1.00 97.19 217 TYR A N 1
ATOM 1638 C CA . TYR A 1 217 ? -9.176 -35.051 14.311 1.00 97.19 217 TYR A CA 1
ATOM 1639 C C . TYR A 1 217 ? -7.928 -35.945 14.448 1.00 97.19 217 TYR A C 1
ATOM 1641 O O . TYR A 1 217 ? -7.509 -36.524 13.447 1.00 97.19 217 TYR A O 1
ATOM 1649 N N . SER A 1 218 ? -7.416 -36.157 15.670 1.00 95.81 218 SER A N 1
ATOM 1650 C CA . SER A 1 218 ? -6.291 -37.080 15.934 1.00 95.81 218 SER A CA 1
ATOM 1651 C C . SER A 1 218 ? -6.632 -38.521 15.542 1.00 95.81 218 SER A C 1
ATOM 1653 O O . SER A 1 218 ? -5.930 -39.125 14.739 1.00 95.81 218 SER A O 1
ATOM 1655 N N . THR A 1 219 ? -7.793 -39.028 15.974 1.00 95.62 219 THR A N 1
ATOM 1656 C CA . THR A 1 219 ? -8.296 -40.364 15.599 1.00 95.62 219 THR A CA 1
ATOM 1657 C C . THR A 1 219 ? -8.380 -40.535 14.079 1.00 95.62 219 THR A C 1
ATOM 1659 O O . THR A 1 219 ? -7.965 -41.561 13.550 1.00 95.62 219 THR A O 1
ATOM 1662 N N . THR A 1 220 ? -8.895 -39.535 13.352 1.00 96.62 220 THR A N 1
ATOM 1663 C CA . THR A 1 220 ? -9.020 -39.598 11.880 1.00 96.62 220 THR A CA 1
ATOM 1664 C C . THR A 1 220 ? -7.653 -39.611 11.191 1.00 96.62 220 THR A C 1
ATOM 1666 O O . THR A 1 220 ? -7.491 -40.258 10.158 1.00 96.62 220 THR A O 1
ATOM 1669 N N . ASP A 1 221 ? -6.668 -38.921 11.764 1.00 96.81 221 ASP A N 1
ATOM 1670 C CA . ASP A 1 221 ? -5.292 -38.873 11.277 1.00 96.81 221 ASP A CA 1
ATOM 1671 C C . ASP A 1 221 ? -4.538 -40.180 11.555 1.00 96.81 221 ASP A C 1
ATOM 1673 O O . ASP A 1 221 ? -3.977 -40.768 10.635 1.00 96.81 221 ASP A O 1
ATOM 1677 N N . GLU A 1 222 ? -4.613 -40.709 12.775 1.00 95.31 222 GLU A N 1
ATOM 1678 C CA . GLU A 1 222 ? -4.042 -42.005 13.169 1.00 95.31 222 GLU A CA 1
ATOM 1679 C C . GLU A 1 222 ? -4.627 -43.165 12.339 1.00 95.31 222 GLU A C 1
ATOM 1681 O O . GLU A 1 222 ? -3.881 -43.974 11.776 1.00 95.31 222 GLU A O 1
ATOM 1686 N N . GLU A 1 223 ? -5.958 -43.213 12.180 1.00 94.69 223 GLU A N 1
ATOM 1687 C CA . GLU A 1 223 ? -6.657 -44.197 11.336 1.00 94.69 223 GLU A CA 1
ATOM 1688 C C . GLU A 1 223 ? -6.265 -44.095 9.848 1.00 94.69 223 GLU A C 1
ATOM 1690 O O . GLU A 1 223 ? -6.332 -45.092 9.120 1.00 94.69 223 GLU A O 1
ATOM 1695 N N . PHE A 1 224 ? -5.866 -42.909 9.373 1.00 95.06 224 PHE A N 1
ATOM 1696 C CA . PHE A 1 224 ? -5.399 -42.711 8.000 1.00 95.06 224 PHE A CA 1
ATOM 1697 C C . PHE A 1 224 ? -3.919 -43.074 7.827 1.00 95.06 224 PHE A C 1
ATOM 1699 O O . PHE A 1 224 ? -3.577 -43.819 6.906 1.00 95.06 224 PHE A O 1
ATOM 1706 N N . LEU A 1 225 ? -3.046 -42.620 8.730 1.00 92.81 225 LEU A N 1
ATOM 1707 C CA . LEU A 1 225 ? -1.614 -42.944 8.743 1.00 92.81 225 LEU A CA 1
ATOM 1708 C C . LEU A 1 225 ? -1.378 -44.457 8.814 1.00 92.81 225 LEU A C 1
ATOM 1710 O O . LEU A 1 225 ? -0.507 -44.976 8.113 1.00 92.81 225 LEU A O 1
ATOM 1714 N N . GLY A 1 226 ? -2.214 -45.183 9.567 1.00 88.94 226 GLY A N 1
ATOM 1715 C CA . GLY A 1 226 ? -2.203 -46.649 9.637 1.00 88.94 226 GLY A CA 1
ATOM 1716 C C . GLY A 1 226 ? -2.425 -47.371 8.298 1.00 88.94 226 GLY A C 1
ATOM 1717 O O . GLY A 1 226 ? -2.167 -48.569 8.206 1.00 88.94 226 GLY A O 1
ATOM 1718 N N . LYS A 1 227 ? -2.858 -46.667 7.240 1.00 89.50 227 LYS A N 1
ATOM 1719 C CA . LYS A 1 227 ? -2.996 -47.210 5.875 1.00 89.50 227 LYS A CA 1
ATOM 1720 C C . LYS A 1 227 ? -1.715 -47.114 5.043 1.00 89.50 227 LYS A C 1
ATOM 1722 O O . LYS A 1 227 ? -1.664 -47.699 3.965 1.00 89.50 227 LYS A O 1
ATOM 1727 N N . GLY A 1 228 ? -0.703 -46.373 5.503 1.00 83.44 228 GLY A N 1
ATOM 1728 C CA . GLY A 1 228 ? 0.591 -46.237 4.822 1.00 83.44 228 GLY A CA 1
ATOM 1729 C C . GLY A 1 228 ? 0.544 -45.522 3.464 1.00 83.44 228 GLY A C 1
ATOM 1730 O O . GLY A 1 228 ? 1.461 -45.689 2.662 1.00 83.44 228 GLY A O 1
ATOM 1731 N N . VAL A 1 229 ? -0.511 -44.750 3.180 1.00 87.75 229 VAL A N 1
ATOM 1732 C CA . VAL A 1 229 ? -0.667 -44.021 1.911 1.00 87.75 229 VAL A CA 1
ATOM 1733 C C . VAL A 1 229 ? 0.052 -42.672 1.983 1.00 87.75 229 VAL A C 1
ATOM 1735 O O . VAL A 1 229 ? -0.153 -41.898 2.915 1.00 87.75 229 VAL A O 1
ATOM 1738 N N . SER A 1 230 ? 0.872 -42.368 0.977 1.00 79.62 230 SER A N 1
ATOM 1739 C CA . SER A 1 230 ? 1.478 -41.046 0.802 1.00 79.62 230 SER A CA 1
ATOM 1740 C C . SER A 1 230 ? 0.456 -40.059 0.229 1.00 79.62 230 SER A C 1
ATOM 1742 O O . SER A 1 230 ? 0.014 -40.234 -0.904 1.00 79.62 230 SER A O 1
ATOM 1744 N N . GLY A 1 231 ? 0.106 -39.032 0.998 1.00 89.62 231 GLY A N 1
ATOM 1745 C CA . GLY A 1 231 ? -0.836 -37.972 0.630 1.00 89.62 231 GLY A CA 1
ATOM 1746 C C . GLY A 1 231 ? -1.398 -37.306 1.886 1.00 89.62 231 GLY A C 1
ATOM 1747 O O . GLY A 1 231 ? -1.226 -37.835 2.990 1.00 89.62 231 GLY A O 1
ATOM 1748 N N . GLY A 1 232 ? -2.064 -36.167 1.734 1.00 94.81 232 GLY A N 1
ATOM 1749 C CA . GLY A 1 232 ? -2.665 -35.435 2.845 1.00 94.81 232 GLY A CA 1
ATOM 1750 C C . GLY A 1 232 ? -3.890 -34.625 2.433 1.00 94.81 232 GLY A C 1
ATOM 1751 O O . GLY A 1 232 ? -4.245 -34.562 1.255 1.00 94.81 232 GLY A O 1
ATOM 1752 N N . ALA A 1 233 ? -4.573 -34.065 3.428 1.00 96.62 233 ALA A N 1
ATOM 1753 C CA . ALA A 1 233 ? -5.757 -33.243 3.236 1.00 96.62 233 ALA A CA 1
ATOM 1754 C C . ALA A 1 233 ? -5.887 -32.136 4.292 1.00 96.62 233 ALA A C 1
ATOM 1756 O O . ALA A 1 233 ? -5.703 -32.354 5.496 1.00 96.62 233 ALA A O 1
ATOM 1757 N N . CYS A 1 234 ? -6.279 -30.959 3.821 1.00 97.19 234 CYS A N 1
ATOM 1758 C CA . CYS A 1 234 ? -6.785 -29.844 4.607 1.00 97.19 234 CYS A CA 1
ATOM 1759 C C . CYS A 1 234 ? -8.302 -30.005 4.794 1.00 97.19 234 CYS A C 1
ATOM 1761 O O . CYS A 1 234 ? -8.990 -30.552 3.932 1.00 97.19 234 CYS A O 1
ATOM 1763 N N . ALA A 1 235 ? -8.851 -29.538 5.914 1.00 96.88 235 ALA A N 1
ATOM 1764 C CA . ALA A 1 235 ? -10.275 -29.663 6.211 1.00 96.88 235 ALA A CA 1
ATOM 1765 C C . ALA A 1 235 ? -10.784 -28.537 7.117 1.00 96.88 235 ALA A C 1
ATOM 1767 O O . ALA A 1 235 ? -10.406 -28.443 8.290 1.00 96.88 235 ALA A O 1
ATOM 1768 N N . ALA A 1 236 ? -11.740 -27.763 6.599 1.00 97.56 236 ALA A N 1
ATOM 1769 C CA . ALA A 1 236 ? -12.609 -26.923 7.412 1.00 97.56 236 ALA A CA 1
ATOM 1770 C C . ALA A 1 236 ? -13.886 -27.711 7.721 1.00 97.56 236 ALA A C 1
ATOM 1772 O O . ALA A 1 236 ? -14.538 -28.224 6.805 1.00 97.56 236 ALA A O 1
ATOM 1773 N N . SER A 1 237 ? -14.269 -27.815 8.994 1.00 97.00 237 SER A N 1
ATOM 1774 C CA . SER A 1 237 ? -15.494 -28.505 9.406 1.00 97.00 237 SER A CA 1
ATOM 1775 C C . SER A 1 237 ? -16.292 -27.728 10.453 1.00 97.00 237 SER A C 1
ATOM 1777 O O . SER A 1 237 ? -15.740 -26.984 11.263 1.00 97.00 237 SER A O 1
ATOM 1779 N N . VAL A 1 238 ? -17.615 -27.855 10.394 1.00 97.19 238 VAL A N 1
ATOM 1780 C CA . VAL A 1 238 ? -18.584 -27.078 11.169 1.00 97.19 238 VAL A CA 1
ATOM 1781 C C . VAL A 1 238 ? -19.623 -28.026 11.745 1.00 97.19 238 VAL A C 1
ATOM 1783 O O . VAL A 1 238 ? -20.408 -28.618 11.004 1.00 97.19 238 VAL A O 1
ATOM 1786 N N . LEU A 1 239 ? -19.655 -28.134 13.070 1.00 95.62 239 LEU A N 1
ATOM 1787 C CA . LEU A 1 239 ? -20.741 -28.775 13.802 1.00 95.62 239 LEU A CA 1
ATOM 1788 C C . LEU A 1 239 ? -21.720 -27.699 14.285 1.00 95.62 239 LEU A C 1
ATOM 1790 O O . LEU A 1 239 ? -21.366 -26.822 15.071 1.00 95.62 239 LEU A O 1
ATOM 1794 N N . VAL A 1 240 ? -22.962 -27.790 13.825 1.00 93.75 240 VAL A N 1
ATOM 1795 C CA . VAL A 1 240 ? -24.100 -27.011 14.309 1.00 93.75 240 VAL A CA 1
ATOM 1796 C C . VAL A 1 240 ? -24.756 -27.790 15.442 1.00 93.75 240 VAL A C 1
ATOM 1798 O O . VAL A 1 240 ? -25.293 -28.876 15.206 1.00 93.75 240 VAL A O 1
ATOM 1801 N N . LYS A 1 241 ? -24.718 -27.254 16.665 1.00 88.31 241 LYS A N 1
ATOM 1802 C CA . LYS A 1 241 ? -25.350 -27.870 17.837 1.00 88.31 241 LYS A CA 1
ATOM 1803 C C . LYS A 1 241 ? -25.829 -26.815 18.834 1.00 88.31 241 LYS A C 1
ATOM 1805 O O . LYS A 1 241 ? -25.145 -25.827 19.048 1.00 88.31 241 LYS A O 1
ATOM 1810 N N . ASP A 1 242 ? -27.007 -27.016 19.429 1.00 84.12 242 ASP A N 1
ATOM 1811 C CA . ASP A 1 242 ? -27.564 -26.181 20.510 1.00 84.12 242 ASP A CA 1
ATOM 1812 C C . ASP A 1 242 ? -27.618 -24.661 20.193 1.00 84.12 242 ASP A C 1
ATOM 1814 O O . ASP A 1 242 ? -27.565 -23.816 21.081 1.00 84.12 242 ASP A O 1
ATOM 1818 N N . GLY A 1 243 ? -27.739 -24.299 18.905 1.00 84.06 243 GLY A N 1
ATOM 1819 C CA . GLY A 1 243 ? -27.715 -22.905 18.428 1.00 84.06 243 GLY A CA 1
ATOM 1820 C C . GLY A 1 243 ? -26.311 -22.301 18.252 1.00 84.06 243 GLY A C 1
ATOM 1821 O O . GLY A 1 243 ? -26.189 -21.107 17.979 1.00 84.06 243 GLY A O 1
ATOM 1822 N N . ILE A 1 244 ? -25.258 -23.108 18.383 1.00 90.19 244 ILE A N 1
ATOM 1823 C CA . ILE A 1 244 ? -23.845 -22.730 18.282 1.00 90.19 244 ILE A CA 1
ATOM 1824 C C . ILE A 1 244 ? -23.213 -23.409 17.056 1.00 90.19 244 ILE A C 1
ATOM 1826 O O . ILE A 1 244 ? -23.453 -24.582 16.763 1.00 90.19 244 ILE A O 1
ATOM 1830 N N . LEU A 1 245 ? -22.377 -22.657 16.343 1.00 94.38 245 LEU A N 1
ATOM 1831 C CA . LEU A 1 245 ? -21.435 -23.154 15.347 1.00 94.38 245 LEU A CA 1
ATOM 1832 C C . LEU A 1 245 ? -20.108 -23.469 16.044 1.00 94.38 245 LEU A C 1
ATOM 1834 O O . LEU A 1 245 ? -19.432 -22.565 16.538 1.00 94.38 245 LEU A O 1
ATOM 1838 N N . HIS A 1 246 ? -19.724 -24.739 16.061 1.00 95.62 246 HIS A N 1
ATOM 1839 C CA . HIS A 1 246 ? -18.376 -25.183 16.400 1.00 95.62 246 HIS A CA 1
ATOM 1840 C C . HIS A 1 246 ? -17.603 -25.323 15.088 1.00 95.62 246 HIS A C 1
ATOM 1842 O O . HIS A 1 246 ? -17.734 -26.323 14.382 1.00 95.62 246 HIS A O 1
ATOM 1848 N N . VAL A 1 247 ? -16.857 -24.282 14.729 1.00 97.00 247 VAL A N 1
ATOM 1849 C CA . VAL A 1 247 ? -16.067 -24.220 13.494 1.00 97.00 247 VAL A CA 1
ATOM 1850 C C . VAL A 1 247 ? -14.648 -24.667 13.798 1.00 97.00 247 VAL A C 1
ATOM 1852 O O . VAL A 1 247 ? -14.059 -24.199 14.766 1.00 97.00 247 VAL A O 1
ATOM 1855 N N . SER A 1 248 ? -14.092 -25.549 12.976 1.00 96.69 248 SER A N 1
ATOM 1856 C CA . SER A 1 248 ? -12.746 -26.096 13.134 1.00 96.69 248 SER A CA 1
ATOM 1857 C C . SER A 1 248 ? -11.992 -26.118 11.803 1.00 96.69 248 SER A C 1
ATOM 1859 O O . SER A 1 248 ? -12.607 -26.284 10.749 1.00 96.69 248 SER A O 1
ATOM 1861 N N . ASN A 1 249 ? -10.674 -25.906 11.837 1.00 96.31 249 ASN A N 1
ATOM 1862 C CA . ASN A 1 249 ? -9.827 -25.880 10.644 1.00 96.31 249 ASN A CA 1
ATOM 1863 C C . ASN A 1 249 ? -8.479 -26.573 10.849 1.00 96.31 249 ASN A C 1
ATOM 1865 O O . ASN A 1 249 ? -7.802 -26.338 11.850 1.00 96.31 249 ASN A O 1
ATOM 1869 N N . VAL A 1 250 ? -8.061 -27.316 9.829 1.00 96.00 250 VAL A N 1
ATOM 1870 C CA . VAL A 1 250 ? -6.706 -27.831 9.607 1.00 96.00 250 VAL A CA 1
ATOM 1871 C C . VAL A 1 250 ? -6.336 -27.496 8.164 1.00 96.00 250 VAL A C 1
ATOM 1873 O O . VAL A 1 250 ? -7.099 -27.805 7.254 1.00 96.00 250 VAL A O 1
ATOM 1876 N N . GLY A 1 251 ? -5.186 -26.859 7.944 1.00 95.06 251 GLY A N 1
ATOM 1877 C CA . GLY A 1 251 ? -4.797 -26.392 6.611 1.00 95.06 251 GLY A CA 1
ATOM 1878 C C . GLY A 1 251 ? -5.456 -25.066 6.216 1.00 95.06 251 GLY A C 1
ATOM 1879 O O . GLY A 1 251 ? -5.625 -24.171 7.050 1.00 95.06 251 GLY A O 1
ATOM 1880 N N . ASP A 1 252 ? -5.779 -24.915 4.939 1.00 93.62 252 ASP A N 1
ATOM 1881 C CA . ASP A 1 252 ? -6.120 -23.660 4.254 1.00 93.62 252 ASP A CA 1
ATOM 1882 C C . ASP A 1 252 ? -7.529 -23.599 3.637 1.00 93.62 252 ASP A C 1
ATOM 1884 O O . ASP A 1 252 ? -7.923 -22.549 3.122 1.00 93.62 252 ASP A O 1
ATOM 1888 N N . CYS A 1 253 ? -8.344 -24.645 3.807 1.00 94.56 253 CYS A N 1
ATOM 1889 C CA . CYS A 1 253 ? -9.798 -24.532 3.685 1.00 94.56 253 CYS A CA 1
ATOM 1890 C C . CYS A 1 253 ? -10.319 -23.376 4.562 1.00 94.56 253 CYS A C 1
ATOM 1892 O O . CYS A 1 253 ? -9.960 -23.259 5.740 1.00 94.56 253 CYS A O 1
ATOM 1894 N N . ARG A 1 254 ? -11.220 -22.537 4.032 1.00 95.75 254 ARG A N 1
ATOM 1895 C CA . ARG A 1 254 ? -11.756 -21.384 4.781 1.00 95.75 254 ARG A CA 1
ATOM 1896 C C . ARG A 1 254 ? -13.275 -21.386 4.902 1.00 95.75 254 ARG A C 1
ATOM 1898 O O . ARG A 1 254 ? -13.982 -21.722 3.952 1.00 95.75 254 ARG A O 1
ATOM 1905 N N . ALA A 1 255 ? -13.758 -20.969 6.075 1.00 97.25 255 ALA A N 1
ATOM 1906 C CA . ALA A 1 255 ? -15.166 -20.712 6.362 1.00 97.25 255 ALA A CA 1
ATOM 1907 C C . ALA A 1 255 ? -15.410 -19.211 6.621 1.00 97.25 255 ALA A C 1
ATOM 1909 O O . ALA A 1 255 ? -14.699 -18.586 7.412 1.00 97.25 255 ALA A O 1
ATOM 1910 N N . VAL A 1 256 ? -16.419 -18.635 5.964 1.00 97.50 256 VAL A N 1
ATOM 1911 C CA . VAL A 1 256 ? -16.763 -17.202 5.994 1.00 97.50 256 VAL A CA 1
ATOM 1912 C C . VAL A 1 256 ? -18.266 -17.028 6.218 1.00 97.50 256 VAL A C 1
ATOM 1914 O O . VAL A 1 256 ? -19.085 -17.483 5.419 1.00 97.50 256 VAL A O 1
ATOM 1917 N N . LEU A 1 257 ? -18.631 -16.371 7.313 1.00 96.50 257 LEU A N 1
ATOM 1918 C CA . LEU A 1 257 ? -20.002 -16.096 7.736 1.00 96.50 257 LEU A CA 1
ATOM 1919 C C . LEU A 1 257 ? -20.487 -14.755 7.177 1.00 96.50 257 LEU A C 1
ATOM 1921 O O . LEU A 1 257 ? -19.731 -13.789 7.143 1.00 96.50 257 LEU A O 1
ATOM 1925 N N . SER A 1 258 ? -21.761 -14.668 6.793 1.00 95.50 258 SER A N 1
ATOM 1926 C CA . SER A 1 258 ? -22.420 -13.389 6.519 1.00 95.50 258 SER A CA 1
ATOM 1927 C C . SER A 1 258 ? -23.173 -12.897 7.75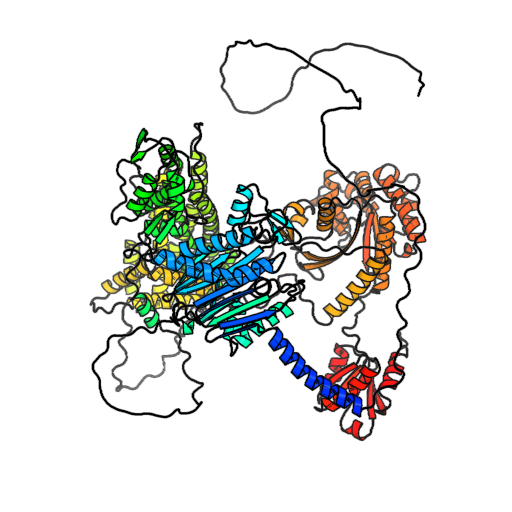3 1.00 95.50 258 SER A C 1
ATOM 1929 O O . SER A 1 258 ? -24.185 -13.490 8.141 1.00 95.50 258 SER A O 1
ATOM 1931 N N . ARG A 1 259 ? -22.698 -11.790 8.337 1.00 88.19 259 ARG A N 1
ATOM 1932 C CA . ARG A 1 259 ? -23.373 -11.033 9.404 1.00 88.19 259 ARG A CA 1
ATOM 1933 C C . ARG A 1 259 ? -23.883 -9.715 8.840 1.00 88.19 259 ARG A C 1
ATOM 1935 O O . ARG A 1 259 ? -23.085 -8.852 8.485 1.00 88.19 259 ARG A O 1
ATOM 1942 N N . ASN A 1 260 ? -25.201 -9.556 8.707 1.00 85.06 260 ASN A N 1
ATOM 1943 C CA . ASN A 1 260 ? -25.823 -8.368 8.088 1.00 85.06 260 ASN A CA 1
ATOM 1944 C C . ASN A 1 260 ? -25.250 -7.988 6.696 1.00 85.06 260 ASN A C 1
ATOM 1946 O O . ASN A 1 260 ? -25.269 -6.822 6.314 1.00 85.06 260 ASN A O 1
ATOM 1950 N N . GLY A 1 261 ? -24.737 -8.961 5.930 1.00 83.56 261 GLY A N 1
ATOM 1951 C CA . GLY A 1 261 ? -24.090 -8.729 4.629 1.00 83.56 261 GLY A CA 1
ATOM 1952 C C . GLY A 1 261 ? -22.583 -8.439 4.685 1.00 83.56 261 GLY A C 1
ATOM 1953 O O . GLY A 1 261 ? -21.958 -8.354 3.635 1.00 83.56 261 GLY A O 1
ATOM 1954 N N . ILE A 1 262 ? -21.976 -8.345 5.870 1.00 90.75 262 ILE A N 1
ATOM 1955 C CA . ILE A 1 262 ? -20.519 -8.240 6.048 1.00 90.75 262 ILE A CA 1
ATOM 1956 C C . ILE A 1 262 ? -19.923 -9.646 6.202 1.00 90.75 262 ILE A C 1
ATOM 1958 O O . ILE A 1 262 ? -20.518 -10.509 6.854 1.00 90.75 262 ILE A O 1
ATOM 1962 N N . ALA A 1 263 ? -18.755 -9.877 5.602 1.00 93.75 263 ALA A N 1
ATOM 1963 C CA . ALA A 1 263 ? -18.002 -11.122 5.716 1.00 93.75 263 ALA A CA 1
ATOM 1964 C C . ALA A 1 263 ? -17.173 -11.208 7.012 1.00 93.75 263 ALA A C 1
ATOM 1966 O O . ALA A 1 263 ? -16.279 -10.399 7.253 1.00 93.75 263 ALA A O 1
ATOM 1967 N N . ASP A 1 264 ? -17.434 -12.246 7.804 1.00 94.50 264 ASP A N 1
ATOM 1968 C CA . ASP A 1 264 ? -16.750 -12.597 9.052 1.00 94.50 264 ASP A CA 1
ATOM 1969 C C . ASP A 1 264 ? -15.955 -13.903 8.839 1.00 94.50 264 ASP A C 1
ATOM 1971 O O . ASP A 1 264 ? -16.527 -14.960 8.558 1.00 94.50 264 ASP A O 1
ATOM 1975 N N . ALA A 1 265 ? -14.620 -13.831 8.877 1.00 94.81 265 ALA A N 1
ATOM 1976 C CA . ALA A 1 265 ? -13.736 -14.961 8.575 1.00 94.81 265 ALA A CA 1
ATOM 1977 C C . ALA A 1 265 ? -13.553 -15.861 9.809 1.00 94.81 265 ALA A C 1
ATOM 1979 O O . ALA A 1 265 ? -12.785 -15.559 10.732 1.00 94.81 265 ALA A O 1
ATOM 1980 N N . LEU A 1 266 ? -14.261 -16.993 9.816 1.00 94.31 266 LEU A N 1
ATOM 1981 C CA . LEU A 1 266 ? -14.363 -17.869 10.983 1.00 94.31 266 LEU A CA 1
ATOM 1982 C C . LEU A 1 266 ? -13.120 -18.743 11.192 1.00 94.31 266 LEU A C 1
ATOM 1984 O O . LEU A 1 266 ? -12.868 -19.177 12.315 1.00 94.31 266 LEU A O 1
ATOM 1988 N N . THR A 1 267 ? -12.334 -18.976 10.142 1.00 93.44 267 THR A N 1
ATOM 1989 C CA . THR A 1 267 ? -11.078 -19.737 10.192 1.00 93.44 267 THR A CA 1
ATOM 1990 C C . THR A 1 267 ? -9.898 -18.899 9.698 1.00 93.44 267 THR A C 1
ATOM 1992 O O . THR A 1 267 ? -10.071 -17.854 9.071 1.00 93.44 267 THR A O 1
ATOM 1995 N N . SER A 1 268 ? -8.687 -19.355 10.019 1.00 91.44 268 SER A N 1
ATOM 1996 C CA . SER A 1 268 ? -7.415 -18.769 9.593 1.00 91.44 268 SER A CA 1
ATOM 1997 C C . SER A 1 268 ? -6.597 -19.847 8.883 1.00 91.44 268 SER A C 1
ATOM 1999 O O . SER A 1 268 ? -6.528 -20.975 9.378 1.00 91.44 268 SER A O 1
ATOM 2001 N N . ASP A 1 269 ? -6.013 -19.526 7.729 1.00 93.31 269 ASP A N 1
ATOM 2002 C CA . ASP A 1 269 ? -5.237 -20.475 6.929 1.00 93.31 269 ASP A CA 1
ATOM 2003 C C . ASP A 1 269 ? -3.940 -20.881 7.654 1.00 93.31 269 ASP A C 1
ATOM 2005 O O . ASP A 1 269 ? -3.153 -20.036 8.096 1.00 93.31 269 ASP A O 1
ATOM 2009 N N . HIS A 1 270 ? -3.651 -22.179 7.696 1.00 94.94 270 HIS A N 1
ATOM 2010 C CA . HIS A 1 270 ? -2.397 -22.727 8.218 1.00 94.94 270 HIS A CA 1
ATOM 2011 C C . HIS A 1 270 ? -1.300 -22.702 7.142 1.00 94.94 270 HIS A C 1
ATOM 2013 O O . HIS A 1 270 ? -0.827 -23.737 6.668 1.00 94.94 270 HIS A O 1
ATOM 2019 N N . ARG A 1 271 ? -0.918 -21.492 6.713 1.00 92.69 271 ARG A N 1
ATOM 2020 C CA . ARG A 1 271 ? 0.185 -21.275 5.763 1.00 92.69 271 ARG A CA 1
ATOM 2021 C C . ARG A 1 271 ? 1.536 -21.287 6.510 1.00 92.69 271 ARG A C 1
ATOM 2023 O O . ARG A 1 271 ? 1.637 -20.638 7.551 1.00 92.69 271 ARG A O 1
ATOM 2030 N N . PRO A 1 272 ? 2.614 -21.896 5.976 1.00 91.94 272 PRO A N 1
ATOM 2031 C CA . PRO A 1 272 ? 3.929 -21.951 6.632 1.00 91.94 272 PRO A CA 1
ATOM 2032 C C . PRO A 1 272 ? 4.603 -20.597 6.909 1.00 91.94 272 PRO A C 1
ATOM 2034 O O . PRO A 1 272 ? 5.588 -20.549 7.636 1.00 91.94 272 PRO A O 1
ATOM 2037 N N . CYS A 1 273 ? 4.106 -19.495 6.339 1.00 87.81 273 CYS A N 1
ATOM 2038 C CA . CYS A 1 273 ? 4.552 -18.134 6.653 1.00 87.81 273 CYS A CA 1
ATOM 2039 C C . CYS A 1 273 ? 3.845 -17.493 7.861 1.00 87.81 273 CYS A C 1
ATOM 2041 O O . CYS A 1 273 ? 4.264 -16.418 8.294 1.00 87.81 273 CYS A O 1
ATOM 2043 N N . ARG A 1 274 ? 2.793 -18.114 8.415 1.00 91.69 274 ARG A N 1
ATOM 2044 C CA . ARG A 1 274 ? 2.138 -17.652 9.647 1.00 91.69 274 ARG A CA 1
ATOM 2045 C C . ARG A 1 274 ? 3.138 -17.796 10.799 1.00 91.69 274 ARG A C 1
ATOM 2047 O O . ARG A 1 274 ? 3.743 -18.852 10.951 1.00 91.69 274 ARG A O 1
ATOM 2054 N N . ALA A 1 275 ? 3.381 -16.726 11.556 1.00 89.38 275 ALA A N 1
ATOM 2055 C CA . ALA A 1 275 ? 4.564 -16.635 12.422 1.00 89.38 275 ALA A CA 1
ATOM 2056 C C . ALA A 1 275 ? 4.624 -17.720 13.515 1.00 89.38 275 ALA A C 1
ATOM 2058 O O . ALA A 1 275 ? 5.692 -18.255 13.801 1.00 89.38 275 ALA A O 1
ATOM 2059 N N . ASP A 1 276 ? 3.479 -18.074 14.090 1.00 92.75 276 ASP A N 1
ATOM 2060 C CA . ASP A 1 276 ? 3.321 -19.141 15.078 1.00 92.75 276 ASP A CA 1
ATOM 2061 C C . ASP A 1 276 ? 3.540 -20.539 14.483 1.00 92.75 276 ASP A C 1
ATOM 2063 O O . ASP A 1 276 ? 4.256 -21.356 15.061 1.00 92.75 276 ASP A O 1
ATOM 2067 N N . GLU A 1 277 ? 2.994 -20.797 13.296 1.00 94.44 277 GLU A N 1
ATOM 2068 C CA . GLU A 1 277 ? 3.203 -22.049 12.563 1.00 94.44 277 GLU A CA 1
ATOM 2069 C C . GLU A 1 277 ? 4.656 -22.216 12.106 1.00 94.44 277 GLU A C 1
ATOM 2071 O O . GLU A 1 277 ? 5.227 -23.299 12.242 1.00 94.44 277 GLU A O 1
ATOM 2076 N N . ARG A 1 278 ? 5.282 -21.133 11.632 1.00 92.50 278 ARG A N 1
ATOM 2077 C CA . ARG A 1 278 ? 6.699 -21.107 11.265 1.00 92.50 278 ARG A CA 1
ATOM 2078 C C . ARG A 1 278 ? 7.589 -21.418 12.467 1.00 92.50 278 ARG A C 1
ATOM 2080 O O . ARG A 1 278 ? 8.418 -22.321 12.383 1.00 92.50 278 ARG A O 1
ATOM 2087 N N . LEU A 1 279 ? 7.382 -20.721 13.587 1.00 91.56 279 LEU A N 1
ATOM 2088 C CA . LEU A 1 279 ? 8.128 -20.951 14.827 1.00 91.56 279 LEU A CA 1
ATOM 2089 C C . LEU A 1 279 ? 7.939 -22.379 15.350 1.00 91.56 279 LEU A C 1
ATOM 2091 O O . LEU A 1 279 ? 8.905 -22.977 15.816 1.00 91.56 279 LEU A O 1
ATOM 2095 N N . ARG A 1 280 ? 6.733 -22.952 15.238 1.00 95.31 280 ARG A N 1
ATOM 2096 C CA . ARG A 1 280 ? 6.461 -24.356 15.586 1.00 95.31 280 ARG A CA 1
ATOM 2097 C C . ARG A 1 280 ? 7.286 -25.321 14.729 1.00 95.31 280 ARG A C 1
ATOM 2099 O O . ARG A 1 280 ? 7.936 -26.202 15.279 1.00 95.31 280 ARG A O 1
ATOM 2106 N N . ILE A 1 281 ? 7.296 -25.140 13.407 1.00 94.69 281 ILE A N 1
ATOM 2107 C CA . ILE A 1 281 ? 8.074 -25.973 12.473 1.00 94.69 281 ILE A CA 1
ATOM 2108 C C . ILE A 1 281 ? 9.579 -25.860 12.748 1.00 94.69 281 ILE A C 1
ATOM 2110 O O . ILE A 1 281 ? 10.258 -26.879 12.859 1.00 94.69 281 ILE A O 1
ATOM 2114 N N . GLU A 1 282 ? 10.097 -24.636 12.870 1.00 91.81 282 GLU A N 1
ATOM 2115 C CA . GLU A 1 282 ? 11.533 -24.374 13.037 1.00 91.81 282 GLU A CA 1
ATOM 2116 C C . GLU A 1 282 ? 12.041 -24.806 14.428 1.00 91.81 282 GLU A C 1
ATOM 2118 O O . GLU A 1 282 ? 13.149 -25.329 14.539 1.00 91.81 282 GLU A O 1
ATOM 2123 N N . SER A 1 283 ? 11.211 -24.713 15.478 1.00 89.62 283 SER A N 1
ATOM 2124 C CA . SER A 1 283 ? 11.537 -25.250 16.815 1.00 89.62 283 SER A CA 1
ATOM 2125 C C . SER A 1 283 ? 11.576 -26.783 16.850 1.00 89.62 283 SER A C 1
ATOM 2127 O O . SER A 1 283 ? 12.366 -27.355 17.596 1.00 89.62 283 SER A O 1
ATOM 2129 N N . SER A 1 284 ? 10.779 -27.455 16.012 1.00 87.88 284 SER A N 1
ATOM 2130 C CA . SER A 1 284 ? 10.810 -28.914 15.809 1.00 87.88 284 SER A CA 1
ATOM 2131 C C . SER A 1 284 ? 11.929 -29.373 14.853 1.00 87.88 284 SER A C 1
ATOM 2133 O O . SER A 1 284 ? 11.841 -30.441 14.246 1.00 87.88 284 SER A O 1
ATOM 2135 N N . GLY A 1 285 ? 12.977 -28.563 14.659 1.00 89.50 285 GLY A N 1
ATOM 2136 C CA . GLY A 1 285 ? 14.111 -28.878 13.779 1.00 89.50 285 GLY A CA 1
ATOM 2137 C C . GLY A 1 285 ? 13.770 -28.900 12.284 1.00 89.50 285 GLY A C 1
ATOM 2138 O O . GLY A 1 285 ? 14.580 -29.349 11.473 1.00 89.50 285 GLY A O 1
ATOM 2139 N N . GLY A 1 286 ? 12.574 -28.442 11.909 1.00 90.56 286 GLY A N 1
ATOM 2140 C CA . GLY A 1 286 ? 12.172 -28.266 10.522 1.00 90.56 286 GLY A CA 1
ATOM 2141 C C . GLY A 1 286 ? 12.692 -26.957 9.938 1.00 90.56 286 GLY A C 1
ATOM 2142 O O . GLY A 1 286 ? 13.328 -26.150 10.612 1.00 90.56 286 GLY A O 1
ATOM 2143 N N . TYR A 1 287 ? 12.381 -26.711 8.668 1.00 90.00 287 TYR A N 1
ATOM 2144 C CA . TYR A 1 287 ? 12.570 -25.395 8.063 1.00 90.00 287 TYR A CA 1
ATOM 2145 C C . TYR A 1 287 ? 11.411 -25.041 7.136 1.00 90.00 287 TYR A C 1
ATOM 2147 O O . TYR A 1 287 ? 10.775 -25.913 6.533 1.00 90.00 287 TYR A O 1
ATOM 2155 N N . VAL A 1 288 ? 11.164 -23.739 6.994 1.00 92.56 288 VAL A N 1
ATOM 2156 C CA . VAL A 1 288 ? 10.219 -23.189 6.022 1.00 92.56 288 VAL A CA 1
ATOM 2157 C C . VAL A 1 288 ? 11.000 -22.466 4.926 1.00 92.56 288 VAL A C 1
ATOM 2159 O O . VAL A 1 288 ? 11.772 -21.549 5.194 1.00 92.56 288 VAL A O 1
ATOM 2162 N N . HIS A 1 289 ? 10.805 -22.879 3.675 1.00 89.38 289 HIS A N 1
ATOM 2163 C CA . HIS A 1 289 ? 11.563 -22.390 2.522 1.00 89.38 289 HIS A CA 1
ATOM 2164 C C . HIS A 1 289 ? 10.634 -21.807 1.452 1.00 89.38 289 HIS A C 1
ATOM 2166 O O . HIS A 1 289 ? 9.646 -22.433 1.063 1.00 89.38 289 HIS A O 1
ATOM 2172 N N . PHE A 1 290 ? 10.950 -20.609 0.958 1.00 88.25 290 PHE A N 1
ATOM 2173 C CA . PHE A 1 290 ? 10.189 -19.951 -0.102 1.00 88.25 290 PHE A CA 1
ATOM 2174 C C . PHE A 1 290 ? 10.614 -20.480 -1.475 1.00 88.25 290 PHE A C 1
ATOM 2176 O O . PHE A 1 290 ? 11.769 -20.338 -1.875 1.00 88.25 290 PHE A O 1
ATOM 2183 N N . ARG A 1 291 ? 9.693 -21.101 -2.219 1.00 73.69 291 ARG A N 1
ATOM 2184 C CA . ARG A 1 291 ? 9.984 -21.674 -3.540 1.00 73.69 291 ARG A CA 1
ATOM 2185 C C . ARG A 1 291 ? 8.818 -21.475 -4.500 1.00 73.69 291 ARG A C 1
ATOM 2187 O O . ARG A 1 291 ? 7.677 -21.799 -4.186 1.00 73.69 291 ARG A O 1
ATOM 2194 N N . ASN A 1 292 ? 9.127 -20.986 -5.702 1.00 70.19 292 ASN A N 1
ATOM 2195 C CA . ASN A 1 292 ? 8.160 -20.725 -6.775 1.00 70.19 292 ASN A CA 1
ATOM 2196 C C . ASN A 1 292 ? 6.992 -19.810 -6.337 1.00 70.19 292 ASN A C 1
ATOM 2198 O O . ASN A 1 292 ? 5.857 -20.025 -6.745 1.00 70.19 292 ASN A O 1
ATOM 2202 N N . GLY A 1 293 ? 7.264 -18.814 -5.484 1.00 73.25 293 GLY A N 1
ATOM 2203 C CA . GLY A 1 293 ? 6.251 -17.879 -4.975 1.00 73.25 293 GLY A CA 1
ATOM 2204 C C . GLY A 1 293 ? 5.453 -18.365 -3.758 1.00 73.25 293 GLY A C 1
ATOM 2205 O O . GLY A 1 293 ? 4.625 -17.612 -3.258 1.00 73.25 293 GLY A O 1
ATOM 2206 N N . VAL A 1 294 ? 5.702 -19.583 -3.257 1.00 82.69 294 VAL A N 1
ATOM 2207 C CA . VAL A 1 294 ? 4.952 -20.192 -2.144 1.00 82.69 294 VAL A CA 1
ATOM 2208 C C . VAL A 1 294 ? 5.903 -20.626 -1.025 1.00 82.69 294 VAL A C 1
ATOM 2210 O O . VAL A 1 294 ? 6.970 -21.188 -1.283 1.00 82.69 294 VAL A O 1
ATOM 2213 N N . TRP A 1 295 ? 5.521 -20.382 0.229 1.00 90.38 295 TRP A N 1
ATOM 2214 C CA . TRP A 1 295 ? 6.248 -20.857 1.411 1.00 90.38 295 TRP A CA 1
ATOM 2215 C C . TRP A 1 295 ? 5.949 -22.332 1.671 1.00 90.38 295 TRP A C 1
ATOM 2217 O O . TRP A 1 295 ? 4.785 -22.725 1.674 1.00 90.38 295 TRP A O 1
ATOM 2227 N N . ARG A 1 296 ? 6.988 -23.153 1.871 1.00 92.81 296 ARG A N 1
ATOM 2228 C CA . ARG A 1 296 ? 6.843 -24.611 1.978 1.00 92.81 296 ARG A CA 1
ATOM 2229 C C . ARG A 1 296 ? 7.627 -25.216 3.138 1.00 92.81 296 ARG A C 1
ATOM 2231 O O . ARG A 1 296 ? 8.821 -24.947 3.290 1.00 92.81 296 ARG A O 1
ATOM 2238 N N . VAL A 1 297 ? 6.973 -26.084 3.905 1.00 92.69 297 VAL A N 1
ATOM 2239 C CA . VAL A 1 297 ? 7.588 -26.914 4.956 1.00 92.69 297 VAL A CA 1
ATOM 2240 C C . VAL A 1 297 ? 8.539 -27.908 4.297 1.00 92.69 297 VAL A C 1
ATOM 2242 O O . VAL A 1 297 ? 8.166 -28.529 3.304 1.00 92.69 297 VAL A O 1
ATOM 2245 N N . GLN A 1 298 ? 9.784 -28.012 4.777 1.00 92.12 298 GLN A N 1
ATOM 2246 C CA . GLN A 1 298 ? 10.848 -28.820 4.147 1.00 92.12 298 GLN A CA 1
ATOM 2247 C C . GLN A 1 298 ? 11.043 -28.522 2.639 1.00 92.12 298 GLN A C 1
ATOM 2249 O O . GLN A 1 298 ? 11.483 -29.372 1.865 1.00 92.12 298 GLN A O 1
ATOM 2254 N N . GLY A 1 299 ? 10.640 -27.330 2.175 1.00 86.31 299 GLY A N 1
ATOM 2255 C CA . GLY A 1 299 ? 10.617 -26.976 0.752 1.00 86.31 299 GLY A CA 1
ATOM 2256 C C . GLY A 1 299 ? 9.621 -27.766 -0.119 1.00 86.31 299 GLY A C 1
ATOM 2257 O O . GLY A 1 299 ? 9.649 -27.595 -1.342 1.00 86.31 299 GLY A O 1
ATOM 2258 N N . SER A 1 300 ? 8.752 -28.594 0.475 1.00 88.12 300 SER A N 1
ATOM 2259 C CA . SER A 1 300 ? 7.807 -29.491 -0.205 1.00 88.12 300 SER A CA 1
ATOM 2260 C C . SER A 1 300 ? 6.341 -29.048 -0.061 1.00 88.12 300 SER A C 1
ATOM 2262 O O . SER A 1 300 ? 5.755 -28.598 -1.049 1.00 88.12 300 SER A O 1
ATOM 2264 N N . LEU A 1 301 ? 5.751 -29.125 1.136 1.00 91.38 301 LEU A N 1
ATOM 2265 C CA . LEU A 1 301 ? 4.311 -28.924 1.362 1.00 91.38 301 LEU A CA 1
ATOM 2266 C C . LEU A 1 301 ? 3.944 -27.455 1.632 1.00 91.38 301 LEU A C 1
ATOM 2268 O O . LEU A 1 301 ? 4.646 -26.771 2.370 1.00 91.38 301 LEU A O 1
ATOM 2272 N N . ALA A 1 302 ? 2.851 -26.968 1.032 1.00 92.12 302 ALA A N 1
ATOM 2273 C CA . ALA A 1 302 ? 2.425 -25.559 1.076 1.00 92.12 302 ALA A CA 1
ATOM 2274 C C . ALA A 1 302 ? 1.554 -25.172 2.292 1.00 92.12 302 ALA A C 1
ATOM 2276 O O . ALA A 1 302 ? 1.245 -23.994 2.464 1.00 92.12 302 ALA A O 1
ATOM 2277 N N . VAL A 1 303 ? 1.204 -26.141 3.141 1.00 95.00 303 VAL A N 1
ATOM 2278 C CA . VAL A 1 303 ? 0.467 -25.969 4.403 1.00 95.00 303 VAL A CA 1
ATOM 2279 C C . VAL A 1 303 ? 1.301 -26.449 5.585 1.00 95.00 303 VAL A C 1
ATOM 2281 O O . VAL A 1 303 ? 2.209 -27.262 5.418 1.00 95.00 303 VAL A O 1
ATOM 2284 N N . SER A 1 304 ? 1.018 -25.935 6.782 1.00 95.69 304 SER A N 1
ATOM 2285 C CA . SER A 1 304 ? 1.706 -26.310 8.026 1.00 95.69 304 SER A CA 1
ATOM 2286 C C . SER A 1 304 ? 0.930 -27.309 8.893 1.00 95.69 304 SER A C 1
ATOM 2288 O O . SER A 1 304 ? 1.518 -27.909 9.797 1.00 95.69 304 SER A O 1
ATOM 2290 N N . ARG A 1 305 ? -0.366 -27.512 8.622 1.00 97.00 305 ARG A N 1
ATOM 2291 C CA . ARG A 1 305 ? -1.231 -28.504 9.282 1.00 97.00 305 ARG A CA 1
ATOM 2292 C C . ARG A 1 305 ? -2.052 -29.261 8.241 1.00 97.00 305 ARG A C 1
ATOM 2294 O O . ARG A 1 305 ? -2.597 -28.623 7.347 1.00 97.00 305 ARG A O 1
ATOM 2301 N N . ALA A 1 306 ? -2.142 -30.581 8.377 1.00 96.81 306 ALA A N 1
ATOM 2302 C CA . ALA A 1 306 ? -2.889 -31.475 7.490 1.00 96.81 306 ALA A CA 1
ATOM 2303 C C . ALA A 1 306 ? -3.192 -32.813 8.188 1.00 96.81 306 ALA A C 1
ATOM 2305 O O . ALA A 1 306 ? -2.457 -33.245 9.084 1.00 96.81 306 ALA A O 1
ATOM 2306 N N . ILE A 1 307 ? -4.254 -33.487 7.745 1.00 96.50 307 ILE A N 1
ATOM 2307 C CA . ILE A 1 307 ? -4.489 -34.912 8.011 1.00 96.50 307 ILE A CA 1
ATOM 2308 C C . ILE A 1 307 ? -3.705 -35.714 6.958 1.00 96.50 307 ILE A C 1
ATOM 2310 O O . ILE A 1 307 ? -3.740 -35.366 5.782 1.00 96.50 307 ILE A O 1
ATOM 2314 N N . GLY A 1 308 ? -2.989 -36.770 7.348 1.00 94.62 308 GLY A N 1
ATOM 2315 C CA . GLY A 1 308 ? -2.043 -37.485 6.480 1.00 94.62 308 GLY A CA 1
ATOM 2316 C C . GLY A 1 308 ? -0.632 -36.888 6.494 1.00 94.62 308 GLY A C 1
ATOM 2317 O O . GLY A 1 308 ? -0.138 -36.505 7.549 1.00 94.62 308 GLY A O 1
ATOM 2318 N N . ASP A 1 309 ? 0.052 -36.863 5.349 1.00 93.94 309 ASP A N 1
ATOM 2319 C CA . ASP A 1 309 ? 1.456 -36.432 5.211 1.00 93.94 309 ASP A CA 1
ATOM 2320 C C . ASP A 1 309 ? 2.449 -37.203 6.099 1.00 93.94 309 ASP A C 1
ATOM 2322 O O . ASP A 1 309 ? 3.324 -36.627 6.746 1.00 93.94 309 ASP A O 1
ATOM 2326 N N . ILE A 1 310 ? 2.358 -38.539 6.085 1.00 92.44 310 ILE A N 1
ATOM 2327 C CA . ILE A 1 310 ? 3.200 -39.461 6.875 1.00 92.44 310 ILE A CA 1
ATOM 2328 C C . ILE A 1 310 ? 4.714 -39.165 6.819 1.00 92.44 310 ILE A C 1
ATOM 2330 O O . ILE A 1 310 ? 5.420 -39.385 7.797 1.00 92.44 310 ILE A O 1
ATOM 2334 N N . HIS A 1 311 ? 5.222 -38.627 5.705 1.00 89.75 311 HIS A N 1
ATOM 2335 C CA . HIS A 1 311 ? 6.640 -38.286 5.520 1.00 89.75 311 HIS A CA 1
ATOM 2336 C C . HIS A 1 311 ? 7.060 -36.925 6.110 1.00 89.75 311 HIS A C 1
ATOM 2338 O O . HIS A 1 311 ? 8.231 -36.562 6.011 1.00 89.75 311 HIS A O 1
ATOM 2344 N N . LEU A 1 312 ? 6.122 -36.152 6.666 1.00 92.81 312 LEU A N 1
ATOM 2345 C CA . LEU A 1 312 ? 6.340 -34.806 7.211 1.00 92.81 312 LEU A CA 1
ATOM 2346 C C . LEU A 1 312 ? 5.715 -34.617 8.608 1.00 92.81 312 LEU A C 1
ATOM 2348 O O . LEU A 1 312 ? 5.695 -33.490 9.107 1.00 92.81 312 LEU A O 1
ATOM 2352 N N . LYS A 1 313 ? 5.207 -35.680 9.251 1.00 91.62 313 LYS A N 1
ATOM 2353 C CA . LYS A 1 313 ? 4.491 -35.599 10.541 1.00 91.62 313 LYS A CA 1
ATOM 2354 C C . LYS A 1 313 ? 5.299 -35.024 11.708 1.00 91.62 313 LYS A C 1
ATOM 2356 O O . LYS A 1 313 ? 4.698 -34.478 12.626 1.00 91.62 313 LYS A O 1
ATOM 2361 N N . ASP A 1 314 ? 6.628 -35.029 11.626 1.00 88.94 314 ASP A N 1
ATOM 2362 C CA . ASP A 1 314 ? 7.509 -34.321 12.569 1.00 88.94 314 ASP A CA 1
ATOM 2363 C C . ASP A 1 314 ? 7.248 -32.793 12.604 1.00 88.94 314 ASP A C 1
ATOM 2365 O O . ASP A 1 314 ? 7.577 -32.113 13.579 1.00 88.94 314 ASP A O 1
ATOM 2369 N N . TRP A 1 315 ? 6.633 -32.244 11.545 1.00 94.12 315 TRP A N 1
ATOM 2370 C CA . TRP A 1 315 ? 6.369 -30.809 11.362 1.00 94.12 315 TRP A CA 1
ATOM 2371 C C . TRP A 1 315 ? 4.918 -30.480 10.976 1.00 94.12 315 TRP A C 1
ATOM 2373 O O . TRP A 1 315 ? 4.469 -29.355 11.212 1.00 94.12 315 TRP A O 1
ATOM 2383 N N . ILE A 1 316 ? 4.173 -31.429 10.405 1.00 94.69 316 ILE A N 1
ATOM 2384 C CA . ILE A 1 316 ? 2.784 -31.267 9.950 1.00 94.69 316 ILE A CA 1
ATOM 2385 C C . ILE A 1 316 ? 1.832 -31.934 10.942 1.00 94.69 316 ILE A C 1
ATOM 2387 O O . ILE A 1 316 ? 1.712 -33.155 10.975 1.00 94.69 316 ILE A O 1
ATOM 2391 N N . ILE A 1 317 ? 1.131 -31.131 11.742 1.00 95.50 317 ILE A N 1
ATOM 2392 C CA . ILE A 1 317 ? 0.179 -31.630 12.746 1.00 95.50 317 ILE A CA 1
ATOM 2393 C C . ILE A 1 317 ? -1.259 -31.632 12.215 1.00 95.50 317 ILE A C 1
ATOM 2395 O O . ILE A 1 317 ? -1.619 -30.820 11.367 1.00 95.50 317 ILE A O 1
ATOM 2399 N N . SER A 1 318 ? -2.088 -32.519 12.756 1.00 95.81 318 SER A N 1
ATOM 2400 C CA . SER A 1 318 ? -3.528 -32.634 12.484 1.00 95.81 318 SER A CA 1
ATOM 2401 C C . SER A 1 318 ? -4.405 -31.890 13.502 1.00 95.81 318 SER A C 1
ATOM 2403 O O . SER A 1 318 ? -5.629 -31.944 13.411 1.00 95.81 318 SER A O 1
ATOM 2405 N N . GLU A 1 319 ? -3.807 -31.176 14.465 1.00 95.31 319 GLU A N 1
ATOM 2406 C CA . GLU A 1 319 ? -4.547 -30.476 15.522 1.00 95.31 319 GLU A CA 1
ATOM 2407 C C . GLU A 1 319 ? -5.329 -29.258 14.972 1.00 95.31 319 GLU A C 1
ATOM 2409 O O . GLU A 1 319 ? -4.710 -28.326 14.433 1.00 95.31 319 GLU A O 1
ATOM 2414 N N . PRO A 1 320 ? -6.666 -29.204 15.140 1.00 96.12 320 PRO A N 1
ATOM 2415 C CA . PRO A 1 320 ? -7.481 -28.116 14.618 1.00 96.12 320 PRO A CA 1
ATOM 2416 C C . PRO A 1 320 ? -7.393 -26.828 15.449 1.00 96.12 320 PRO A C 1
ATOM 2418 O O . PRO A 1 320 ? -7.359 -26.837 16.685 1.00 96.12 320 PRO A O 1
ATOM 2421 N N . GLU A 1 321 ? -7.480 -25.687 14.766 1.00 95.25 321 GLU A N 1
ATOM 2422 C CA . GLU A 1 321 ? -7.965 -24.446 15.385 1.00 95.25 321 GLU A CA 1
ATOM 2423 C C . GLU A 1 321 ? -9.489 -24.482 15.435 1.00 95.25 321 GLU A C 1
ATOM 2425 O O . GLU A 1 321 ? -10.118 -24.774 14.422 1.00 95.25 321 GLU A O 1
ATOM 2430 N N . ILE A 1 322 ? -10.079 -24.200 16.602 1.00 95.31 322 ILE A N 1
ATOM 2431 C CA . ILE A 1 322 ? -11.526 -24.285 16.844 1.00 95.31 322 ILE A CA 1
ATOM 2432 C C . ILE A 1 322 ? -12.050 -22.916 17.307 1.00 95.31 322 ILE A C 1
ATOM 2434 O O . ILE A 1 322 ? -11.371 -22.207 18.048 1.00 95.31 322 ILE A O 1
ATOM 2438 N N . ARG A 1 323 ? -13.260 -22.536 16.878 1.00 94.88 323 ARG A N 1
ATOM 2439 C CA . ARG A 1 323 ? -14.024 -21.389 17.394 1.00 94.88 323 ARG A CA 1
ATOM 2440 C C . ARG A 1 323 ? -15.484 -21.779 17.651 1.00 94.88 323 ARG A C 1
ATOM 2442 O O . ARG A 1 323 ? -16.137 -22.351 16.779 1.00 94.88 323 ARG A O 1
ATOM 2449 N N . LYS A 1 324 ? -16.008 -21.415 18.826 1.00 93.06 324 LYS A N 1
ATOM 2450 C CA . LYS A 1 324 ? -17.440 -21.467 19.184 1.00 93.06 324 LYS A CA 1
ATOM 2451 C C . LYS A 1 324 ? -18.102 -20.128 18.844 1.00 93.06 324 LYS A C 1
ATOM 2453 O O . LYS A 1 324 ? -17.622 -19.092 19.298 1.00 93.06 324 LYS A O 1
ATOM 2458 N N . ILE A 1 325 ? -19.188 -20.130 18.069 1.00 92.31 325 ILE A N 1
ATOM 2459 C CA . ILE A 1 325 ? -19.880 -18.904 17.627 1.00 92.31 325 ILE A CA 1
ATOM 2460 C C . ILE A 1 325 ? -21.406 -19.097 17.688 1.00 92.31 325 ILE A C 1
ATOM 2462 O O . ILE A 1 325 ? -21.913 -20.008 17.037 1.00 92.31 325 ILE A O 1
ATOM 2466 N N . PRO A 1 326 ? -22.173 -18.267 18.422 1.00 89.75 326 PRO A N 1
ATOM 2467 C CA . PRO A 1 326 ? -23.631 -18.381 18.464 1.00 89.75 326 PRO A CA 1
ATOM 2468 C C . PRO A 1 326 ? -24.278 -17.953 17.137 1.00 89.75 326 PRO A C 1
ATOM 2470 O O . PRO A 1 326 ? -23.861 -16.968 16.517 1.00 89.75 326 PRO A O 1
ATOM 2473 N N . ILE A 1 327 ? -25.334 -18.663 16.727 1.00 88.00 327 ILE A N 1
ATOM 2474 C CA . ILE A 1 327 ? -26.181 -18.291 15.585 1.00 88.00 327 ILE A CA 1
ATOM 2475 C C . ILE A 1 327 ? -27.146 -17.194 16.040 1.00 88.00 327 ILE A C 1
ATOM 2477 O O . ILE A 1 327 ? -28.173 -17.453 16.669 1.00 88.00 327 ILE A O 1
ATOM 2481 N N . THR A 1 328 ? -26.807 -15.954 15.714 1.00 84.75 328 THR A N 1
ATOM 2482 C CA . THR A 1 328 ? -27.600 -14.758 16.023 1.00 84.75 328 THR A CA 1
ATOM 2483 C C . THR A 1 328 ? -28.464 -14.337 14.820 1.00 84.75 328 THR A C 1
ATOM 2485 O O . THR A 1 328 ? -28.172 -14.753 13.698 1.00 84.75 328 THR A O 1
ATOM 2488 N N . PRO A 1 329 ? -29.526 -13.518 14.986 1.00 78.56 329 PRO A N 1
ATOM 2489 C CA . PRO A 1 329 ? -30.459 -13.192 13.893 1.00 78.56 329 PRO A CA 1
ATOM 2490 C C . PRO A 1 329 ? -29.844 -12.509 12.654 1.00 78.56 329 PRO A C 1
ATOM 2492 O O . PRO A 1 329 ? -30.414 -12.591 11.570 1.00 78.56 329 PRO A O 1
ATOM 2495 N N . ASP A 1 330 ? -28.683 -11.865 12.797 1.00 83.44 330 ASP A N 1
ATOM 2496 C CA . ASP A 1 330 ? -27.871 -11.283 11.716 1.00 83.44 330 ASP A CA 1
ATOM 2497 C C . ASP A 1 330 ? -27.096 -12.319 10.877 1.00 83.44 330 ASP A C 1
ATOM 2499 O O . ASP A 1 330 ? -26.630 -11.995 9.781 1.00 83.44 330 ASP A O 1
ATOM 2503 N N . SER A 1 331 ? -26.955 -13.554 11.375 1.00 86.38 331 SER A N 1
ATOM 2504 C CA . SER A 1 331 ? -26.196 -14.648 10.752 1.00 86.38 331 SER A CA 1
ATOM 2505 C C . SER A 1 331 ? -27.003 -15.293 9.617 1.00 86.38 331 SER A C 1
ATOM 2507 O O . SER A 1 331 ? -27.702 -16.287 9.818 1.00 86.38 331 SER A O 1
ATOM 2509 N N . ARG A 1 332 ? -26.941 -14.720 8.407 1.00 87.88 332 ARG A N 1
ATOM 2510 C CA . ARG A 1 332 ? -27.811 -15.113 7.277 1.00 87.88 332 ARG A CA 1
ATOM 2511 C C . ARG A 1 332 ? -27.403 -16.449 6.646 1.00 87.88 332 ARG A C 1
ATOM 2513 O O . ARG A 1 332 ? -28.259 -17.298 6.407 1.00 87.88 332 ARG A O 1
ATOM 2520 N N . PHE A 1 333 ? -26.118 -16.624 6.343 1.00 94.00 333 PHE A N 1
ATOM 2521 C CA . PHE A 1 333 ? -25.566 -17.826 5.706 1.00 94.00 333 PHE A CA 1
ATOM 2522 C C . PHE A 1 333 ? -24.062 -17.964 5.980 1.00 94.00 333 PHE A C 1
ATOM 2524 O O . PHE A 1 333 ? -23.400 -16.993 6.346 1.00 94.00 333 PHE A O 1
ATOM 2531 N N . LEU A 1 334 ? -23.528 -19.164 5.764 1.00 96.38 334 LEU A N 1
ATOM 2532 C CA . LEU A 1 334 ? -22.116 -19.522 5.904 1.00 96.38 334 LEU A CA 1
ATOM 2533 C C . LEU A 1 334 ? -21.588 -20.082 4.575 1.00 96.38 334 LEU A C 1
ATOM 2535 O O . LEU A 1 334 ? -22.261 -20.894 3.942 1.00 96.38 334 LEU A O 1
ATOM 2539 N N . ILE A 1 335 ? -20.397 -19.659 4.156 1.00 97.69 335 ILE A N 1
ATOM 2540 C CA . ILE A 1 335 ? -19.684 -20.156 2.970 1.00 97.69 335 ILE A CA 1
ATOM 2541 C C . ILE A 1 335 ? -18.466 -20.951 3.446 1.00 97.69 335 ILE A C 1
ATOM 2543 O O . ILE A 1 335 ? -17.745 -20.489 4.327 1.00 97.69 335 ILE A O 1
ATOM 2547 N N . MET A 1 336 ? -18.209 -22.117 2.861 1.00 97.69 336 MET A N 1
ATOM 2548 C CA . MET A 1 336 ? -17.012 -22.932 3.086 1.00 97.69 336 MET A CA 1
ATOM 2549 C C . MET A 1 336 ? -16.427 -23.340 1.733 1.00 97.69 336 MET A C 1
ATOM 2551 O O . MET A 1 336 ? -17.183 -23.752 0.855 1.00 97.69 336 MET A O 1
ATOM 2555 N N . ALA A 1 337 ? -15.110 -23.241 1.544 1.00 97.44 337 ALA A N 1
ATOM 2556 C CA . ALA A 1 337 ? -14.467 -23.673 0.297 1.00 97.44 337 ALA A CA 1
ATOM 2557 C C . ALA A 1 337 ? -12.986 -24.063 0.464 1.00 97.44 337 ALA A C 1
ATOM 2559 O O . ALA A 1 337 ? -12.354 -23.656 1.448 1.00 97.44 337 ALA A O 1
ATOM 2560 N N . SER A 1 338 ? -12.473 -24.819 -0.513 1.00 96.00 338 SER A N 1
ATOM 2561 C CA . SER A 1 338 ? -11.048 -25.113 -0.747 1.00 96.00 338 SER A CA 1
ATOM 2562 C C . SER A 1 338 ? -10.271 -23.869 -1.200 1.00 96.00 338 SER A C 1
ATOM 2564 O O . SER A 1 338 ? -10.860 -22.813 -1.486 1.00 96.00 338 SER A O 1
ATOM 2566 N N . ASP A 1 339 ? -8.940 -23.956 -1.247 1.00 92.75 339 ASP A N 1
ATOM 2567 C CA . ASP A 1 339 ? -8.090 -22.809 -1.582 1.00 92.75 339 ASP A CA 1
ATOM 2568 C C . ASP A 1 339 ? -8.355 -22.292 -3.011 1.00 92.75 339 ASP A C 1
ATOM 2570 O O . ASP A 1 339 ? -8.408 -21.079 -3.229 1.00 92.75 339 ASP A O 1
ATOM 2574 N N . GLY A 1 340 ? -8.759 -23.179 -3.927 1.00 92.31 340 GLY A N 1
ATOM 2575 C CA . GLY A 1 340 ? -9.179 -22.862 -5.291 1.00 92.31 340 GLY A CA 1
ATOM 2576 C C . GLY A 1 340 ? -10.380 -21.913 -5.442 1.00 92.31 340 GLY A C 1
ATOM 2577 O O . GLY A 1 340 ? -10.635 -21.434 -6.553 1.00 92.31 340 GLY A O 1
ATOM 2578 N N . LEU A 1 341 ? -11.106 -21.571 -4.368 1.00 95.38 341 LEU A N 1
ATOM 2579 C CA . LEU A 1 341 ? -11.955 -20.367 -4.343 1.00 95.38 341 LEU A CA 1
ATOM 2580 C C . LEU A 1 341 ? -11.201 -19.159 -3.769 1.00 95.38 341 LEU A C 1
ATOM 2582 O O . LEU A 1 341 ? -11.141 -18.098 -4.398 1.00 95.38 341 LEU A O 1
ATOM 2586 N N . TRP A 1 342 ? -10.667 -19.305 -2.558 1.00 94.88 342 TRP A N 1
ATOM 2587 C CA . TRP A 1 342 ? -10.159 -18.199 -1.740 1.00 94.88 342 TRP A CA 1
ATOM 2588 C C . TRP A 1 342 ? -8.896 -17.536 -2.289 1.00 94.88 342 TRP A C 1
ATOM 2590 O O . TRP A 1 342 ? -8.635 -16.373 -1.985 1.00 94.88 342 TRP A O 1
ATOM 2600 N N . ASP A 1 343 ? -8.156 -18.243 -3.137 1.00 90.75 343 ASP A N 1
ATOM 2601 C CA . ASP A 1 343 ? -6.970 -17.748 -3.830 1.00 90.75 343 ASP A CA 1
ATOM 2602 C C . ASP A 1 343 ? -7.320 -16.800 -5.000 1.00 90.75 343 ASP A C 1
ATOM 2604 O O . ASP A 1 343 ? -6.434 -16.196 -5.610 1.00 90.75 343 ASP A O 1
ATOM 2608 N N . LYS A 1 344 ? -8.610 -16.671 -5.356 1.00 93.50 344 LYS A N 1
ATOM 2609 C CA . LYS A 1 344 ? -9.112 -15.773 -6.419 1.00 93.50 344 LYS A CA 1
ATOM 2610 C C . LYS A 1 344 ? -10.303 -14.905 -6.006 1.00 93.50 344 LYS A C 1
ATOM 2612 O O . LYS A 1 344 ? -10.560 -13.907 -6.682 1.00 93.50 344 LYS A O 1
ATOM 2617 N N . VAL A 1 345 ? -11.035 -15.254 -4.947 1.00 94.38 345 VAL A N 1
ATOM 2618 C CA . VAL A 1 345 ? -12.251 -14.555 -4.493 1.00 94.38 345 VAL A CA 1
ATOM 2619 C C . VAL A 1 345 ? -12.127 -14.200 -3.015 1.00 94.38 345 VAL A C 1
ATOM 2621 O O . VAL A 1 345 ? -11.866 -15.058 -2.174 1.00 94.38 345 VAL A O 1
ATOM 2624 N N . THR A 1 346 ? -12.319 -12.925 -2.682 1.00 95.19 346 THR A N 1
ATOM 2625 C CA . THR A 1 346 ? -12.263 -12.457 -1.290 1.00 95.19 346 THR A CA 1
ATOM 2626 C C . THR A 1 346 ? -13.530 -12.823 -0.511 1.00 95.19 346 THR A C 1
ATOM 2628 O O . THR A 1 346 ? -14.599 -13.032 -1.084 1.00 95.19 346 THR A O 1
ATOM 2631 N N . GLY A 1 347 ? -13.434 -12.860 0.825 1.00 95.06 347 GLY A N 1
ATOM 2632 C CA . GLY A 1 347 ? -14.576 -13.175 1.693 1.00 95.06 347 GLY A CA 1
ATOM 2633 C C . GLY A 1 347 ? -15.784 -12.255 1.476 1.00 95.06 347 GLY A C 1
ATOM 2634 O O . GLY A 1 347 ? -16.911 -12.742 1.428 1.00 95.06 347 GLY A O 1
ATOM 2635 N N . GLN A 1 348 ? -15.555 -10.949 1.279 1.00 97.12 348 GLN A N 1
ATOM 2636 C CA . GLN A 1 348 ? -16.641 -9.997 1.024 1.00 97.12 348 GLN A CA 1
ATOM 2637 C C . GLN A 1 348 ? -17.253 -10.185 -0.368 1.00 97.12 348 GLN A C 1
ATOM 2639 O O . GLN A 1 348 ? -18.469 -10.279 -0.455 1.00 97.12 348 GLN A O 1
ATOM 2644 N N . GLU A 1 349 ? -16.452 -10.354 -1.429 1.00 95.94 349 GLU A N 1
ATOM 2645 C CA . GLU A 1 349 ? -16.990 -10.673 -2.765 1.00 95.94 349 GLU A CA 1
ATOM 2646 C C . GLU A 1 349 ? -17.854 -11.943 -2.743 1.00 95.94 349 GLU A C 1
ATOM 2648 O O . GLU A 1 349 ? -18.905 -11.993 -3.382 1.00 95.94 349 GLU A O 1
ATOM 2653 N N . ALA A 1 350 ? -17.440 -12.962 -1.983 1.00 95.88 350 ALA A N 1
ATOM 2654 C CA . ALA A 1 350 ? -18.198 -14.199 -1.859 1.00 95.88 350 ALA A CA 1
ATOM 2655 C C . ALA A 1 350 ? -19.546 -13.989 -1.141 1.00 95.88 350 ALA A C 1
ATOM 2657 O O . ALA A 1 350 ? -20.577 -14.505 -1.583 1.00 95.88 350 ALA A O 1
ATOM 2658 N N . VAL A 1 351 ? -19.558 -13.186 -0.071 1.00 96.50 351 VAL A N 1
ATOM 2659 C CA . VAL A 1 351 ? -20.782 -12.793 0.646 1.00 96.50 351 VAL A CA 1
ATOM 2660 C C . VAL A 1 351 ? -21.677 -11.884 -0.202 1.00 96.50 351 VAL A C 1
ATOM 2662 O O . VAL A 1 351 ? -22.897 -12.044 -0.157 1.00 96.50 351 VAL A O 1
ATOM 2665 N N . ASP A 1 352 ? -21.118 -10.992 -1.017 1.00 94.81 352 ASP A N 1
ATOM 2666 C CA . ASP A 1 352 ? -21.879 -10.121 -1.918 1.00 94.81 352 ASP A CA 1
ATOM 2667 C C . ASP A 1 352 ? -22.608 -10.945 -2.992 1.00 94.81 352 ASP A C 1
ATOM 2669 O O . ASP A 1 352 ? -23.811 -10.764 -3.193 1.00 94.81 352 ASP A O 1
ATOM 2673 N N . VAL A 1 353 ? -21.921 -11.909 -3.620 1.00 94.62 353 VAL A N 1
ATOM 2674 C CA . VAL A 1 353 ? -22.502 -12.829 -4.619 1.00 94.62 353 VAL A CA 1
ATOM 2675 C C . VAL A 1 353 ? -23.632 -13.668 -4.013 1.00 94.62 353 VAL A C 1
ATOM 2677 O O . VAL A 1 353 ? -24.740 -13.688 -4.550 1.00 94.62 353 VAL A O 1
ATOM 2680 N N . VAL A 1 354 ? -23.406 -14.314 -2.863 1.00 92.81 354 VAL A N 1
ATOM 2681 C CA . VAL A 1 354 ? -24.437 -15.138 -2.191 1.00 92.81 354 VAL A CA 1
ATOM 2682 C C . VAL A 1 354 ? -25.590 -14.277 -1.641 1.00 92.81 354 VAL A C 1
ATOM 2684 O O . VAL A 1 354 ? -26.715 -14.755 -1.489 1.00 92.81 354 VAL A O 1
ATOM 2687 N N . SER A 1 355 ? -25.358 -12.986 -1.379 1.00 91.00 355 SER A N 1
ATOM 2688 C CA . SER A 1 355 ? -26.410 -12.054 -0.950 1.00 91.00 355 SER A CA 1
ATOM 2689 C C . SER A 1 355 ? -27.317 -11.584 -2.087 1.00 91.00 355 SER A C 1
ATOM 2691 O O . SER A 1 355 ? -28.496 -11.331 -1.814 1.00 91.00 355 SER A O 1
ATOM 2693 N N . GLN A 1 356 ? -26.772 -11.451 -3.304 1.00 88.94 356 GLN A N 1
ATOM 2694 C CA . GLN A 1 356 ? -27.456 -10.969 -4.513 1.00 88.94 356 GLN A CA 1
ATOM 2695 C C . GLN A 1 356 ? -28.188 -12.079 -5.279 1.00 88.94 356 GLN A C 1
ATOM 2697 O O . GLN A 1 356 ? -29.257 -11.828 -5.840 1.00 88.94 356 GLN A O 1
ATOM 2702 N N . GLU A 1 357 ? -27.630 -13.291 -5.314 1.00 87.62 357 GLU A N 1
ATOM 2703 C CA . GLU A 1 357 ? -28.204 -14.404 -6.073 1.00 87.62 357 GLU A CA 1
ATOM 2704 C C . GLU A 1 357 ? -29.498 -14.964 -5.464 1.00 87.62 357 GLU A C 1
ATOM 2706 O O . GLU A 1 357 ? -29.734 -14.928 -4.253 1.00 87.62 357 GLU A O 1
ATOM 2711 N N . LYS A 1 358 ? -30.365 -15.503 -6.330 1.00 78.31 358 LYS A N 1
ATOM 2712 C CA . LYS A 1 358 ? -31.718 -15.956 -5.945 1.00 78.31 358 LYS A CA 1
ATOM 2713 C C . LYS A 1 358 ? -31.743 -17.315 -5.247 1.00 78.31 358 LYS A C 1
ATOM 2715 O O . LYS A 1 358 ? -32.700 -17.603 -4.529 1.00 78.31 358 LYS A O 1
ATOM 2720 N N . SER A 1 359 ? -30.735 -18.157 -5.469 1.00 86.31 359 SER A N 1
ATOM 2721 C CA . SER A 1 359 ? -30.629 -19.486 -4.864 1.00 86.31 359 SER A CA 1
ATOM 2722 C C . SER A 1 359 ? -29.178 -19.826 -4.528 1.00 86.31 359 SER A C 1
ATOM 2724 O O . SER A 1 359 ? -28.263 -19.410 -5.237 1.00 86.31 359 SER A O 1
ATOM 2726 N N . LEU A 1 360 ? -28.968 -20.647 -3.488 1.00 87.44 360 LEU A N 1
ATOM 2727 C CA . LEU A 1 360 ? -27.631 -21.130 -3.110 1.00 87.44 360 LEU A CA 1
ATOM 2728 C C . LEU A 1 360 ? -26.936 -21.899 -4.246 1.00 87.44 360 LEU A C 1
ATOM 2730 O O . LEU A 1 360 ? -25.710 -21.897 -4.318 1.00 87.44 360 LEU A O 1
ATOM 2734 N N . ARG A 1 361 ? -27.705 -22.543 -5.138 1.00 87.38 361 ARG A N 1
ATOM 2735 C CA . ARG A 1 361 ? -27.173 -23.235 -6.320 1.00 87.38 361 ARG A CA 1
ATOM 2736 C C . ARG A 1 361 ? -26.501 -22.246 -7.260 1.00 87.38 361 ARG A C 1
ATOM 2738 O O . ARG A 1 361 ? -25.355 -22.458 -7.650 1.00 87.38 361 ARG A O 1
ATOM 2745 N N . ASP A 1 362 ? -27.207 -21.170 -7.593 1.00 87.38 362 ASP A N 1
ATOM 2746 C CA . ASP A 1 362 ? -26.694 -20.138 -8.489 1.00 87.38 362 ASP A CA 1
ATOM 2747 C C . ASP A 1 362 ? -25.512 -19.408 -7.844 1.00 87.38 362 ASP A C 1
ATOM 2749 O O . ASP A 1 362 ? -24.506 -19.191 -8.514 1.00 87.38 362 ASP A O 1
ATOM 2753 N N . SER A 1 363 ? -25.555 -19.163 -6.528 1.00 93.12 363 SER A N 1
ATOM 2754 C CA . SER A 1 363 ? -24.410 -18.633 -5.777 1.00 93.12 363 SER A CA 1
ATOM 2755 C C . SER A 1 363 ? -23.169 -19.531 -5.879 1.00 93.12 363 SER A C 1
ATOM 2757 O O . SER A 1 363 ? -22.105 -19.056 -6.271 1.00 93.12 363 SER A O 1
ATOM 2759 N N . CYS A 1 364 ? -23.285 -20.829 -5.567 1.00 92.62 364 CYS A N 1
ATOM 2760 C CA . CYS A 1 364 ? -22.167 -21.777 -5.647 1.00 92.62 364 CYS A CA 1
ATOM 2761 C C . CYS A 1 364 ? -21.612 -21.891 -7.077 1.00 92.62 364 CYS A C 1
ATOM 2763 O O . CYS A 1 364 ? -20.394 -21.844 -7.260 1.00 92.62 364 CYS A O 1
ATOM 2765 N N . ARG A 1 365 ? -22.486 -21.966 -8.096 1.00 90.19 365 ARG A N 1
ATOM 2766 C CA . ARG A 1 365 ? -22.080 -21.958 -9.515 1.00 90.19 365 ARG A CA 1
ATOM 2767 C C . ARG A 1 365 ? -21.301 -20.680 -9.845 1.00 90.19 365 ARG A C 1
ATOM 2769 O O . ARG A 1 365 ? -20.211 -20.750 -10.411 1.00 90.19 365 ARG A O 1
ATOM 2776 N N . LYS A 1 366 ? -21.805 -19.518 -9.413 1.00 92.62 366 LYS A N 1
ATOM 2777 C CA . LYS A 1 366 ? -21.213 -18.216 -9.738 1.00 92.62 366 LYS A CA 1
ATOM 2778 C C . LYS A 1 366 ? -19.856 -17.985 -9.081 1.00 92.62 366 LYS A C 1
ATOM 2780 O O . LYS A 1 366 ? -18.972 -17.407 -9.706 1.00 92.62 366 LYS A O 1
ATOM 2785 N N . LEU A 1 367 ? -19.651 -18.480 -7.862 1.00 95.50 367 LEU A N 1
ATOM 2786 C CA . LEU A 1 367 ? -18.350 -18.433 -7.185 1.00 95.50 367 LEU A CA 1
ATOM 2787 C C . LEU A 1 367 ? -17.281 -19.244 -7.942 1.00 95.50 367 LEU A C 1
ATOM 2789 O O . LEU A 1 367 ? -16.167 -18.755 -8.144 1.00 95.50 367 LEU A O 1
ATOM 2793 N N . ILE A 1 368 ? -17.643 -20.427 -8.450 1.00 93.69 368 ILE A N 1
ATOM 2794 C CA . ILE A 1 368 ? -16.768 -21.252 -9.300 1.00 93.69 368 ILE A CA 1
ATOM 2795 C C . ILE A 1 368 ? -16.479 -20.566 -10.642 1.00 93.69 368 ILE A C 1
ATOM 2797 O O . ILE A 1 368 ? -15.324 -20.547 -11.076 1.00 93.69 368 ILE A O 1
ATOM 2801 N N . GLU A 1 369 ? -17.480 -19.961 -11.292 1.00 90.81 369 GLU A N 1
ATOM 2802 C CA . GLU A 1 369 ? -17.280 -19.163 -12.515 1.00 90.81 369 GLU A CA 1
ATOM 2803 C C . GLU A 1 369 ? -16.305 -17.995 -12.291 1.00 90.81 369 GLU A C 1
ATOM 2805 O O . GLU A 1 369 ? -15.426 -17.748 -13.121 1.00 90.81 369 GLU A O 1
ATOM 2810 N N . ILE A 1 370 ? -16.428 -17.274 -11.171 1.00 92.69 370 ILE A N 1
ATOM 2811 C CA . ILE A 1 370 ? -15.562 -16.129 -10.857 1.00 92.69 370 ILE A CA 1
ATOM 2812 C C . ILE A 1 370 ? -14.116 -16.597 -10.643 1.00 92.69 370 ILE A C 1
ATOM 2814 O O . ILE A 1 370 ? -13.210 -16.024 -11.247 1.00 92.69 370 ILE A O 1
ATOM 2818 N N . SER A 1 371 ? -13.876 -17.662 -9.870 1.00 92.88 371 SER A N 1
ATOM 2819 C CA . SER A 1 371 ? -12.515 -18.199 -9.701 1.00 92.88 371 SER A CA 1
ATOM 2820 C C . SER A 1 371 ? -11.932 -18.743 -11.019 1.00 92.88 371 SER A C 1
ATOM 2822 O O . SER A 1 371 ? -10.798 -18.419 -11.387 1.00 92.88 371 SER A O 1
ATOM 2824 N N . SER A 1 372 ? -12.740 -19.468 -11.805 1.00 90.38 372 SER A N 1
ATOM 2825 C CA . SER A 1 372 ? -12.352 -19.977 -13.132 1.00 90.38 372 SER A CA 1
ATOM 2826 C C . SER A 1 372 ? -11.974 -18.844 -14.097 1.00 90.38 372 SER A C 1
ATOM 2828 O O . SER A 1 372 ? -10.945 -18.908 -14.767 1.00 90.38 372 SER A O 1
ATOM 2830 N N . SER A 1 373 ? -12.777 -17.774 -14.159 1.00 89.56 373 SER A N 1
ATOM 2831 C CA . SER A 1 373 ? -12.535 -16.619 -15.042 1.00 89.56 373 SER A CA 1
ATOM 2832 C C . SER A 1 373 ? -11.350 -15.754 -14.601 1.00 89.56 373 SER A C 1
ATOM 2834 O O . SER A 1 373 ? -10.687 -15.151 -15.443 1.00 89.56 373 SER A O 1
ATOM 2836 N N . ARG A 1 374 ? -11.018 -15.761 -13.303 1.00 92.38 374 ARG A N 1
ATOM 2837 C CA . ARG A 1 374 ? -9.768 -15.213 -12.741 1.00 92.38 374 ARG A CA 1
ATOM 2838 C C . ARG A 1 374 ? -8.558 -16.137 -12.953 1.00 92.38 374 ARG A C 1
ATOM 2840 O O . ARG A 1 374 ? -7.472 -15.843 -12.460 1.00 92.38 374 ARG A O 1
ATOM 2847 N N . GLY A 1 375 ? -8.723 -17.217 -13.717 1.00 85.06 375 GLY A N 1
ATOM 2848 C CA . GLY A 1 375 ? -7.640 -18.083 -14.161 1.00 85.06 375 GLY A CA 1
ATOM 2849 C C . GLY A 1 375 ? -7.160 -19.082 -13.115 1.00 85.06 375 GLY A C 1
ATOM 2850 O O . GLY A 1 375 ? -5.988 -19.456 -13.172 1.00 85.06 375 GLY A O 1
ATOM 2851 N N . ASN A 1 376 ? -8.011 -19.521 -12.173 1.00 85.06 376 ASN A N 1
ATOM 2852 C CA . ASN A 1 376 ? -7.635 -20.674 -11.355 1.00 85.06 376 ASN A CA 1
ATOM 2853 C C . ASN A 1 376 ? -7.432 -21.924 -12.227 1.00 85.06 376 ASN A C 1
ATOM 2855 O O . ASN A 1 376 ? -8.137 -22.143 -13.214 1.00 85.06 376 ASN A O 1
ATOM 2859 N N . LEU A 1 377 ? -6.441 -22.726 -11.847 1.00 86.00 377 LEU A N 1
ATOM 2860 C CA . LEU A 1 377 ? -6.030 -23.955 -12.518 1.00 86.00 377 LEU A CA 1
ATOM 2861 C C . LEU A 1 377 ? -6.073 -25.174 -11.595 1.00 86.00 377 LEU A C 1
ATOM 2863 O O . LEU A 1 377 ? -5.870 -26.284 -12.089 1.00 86.00 377 LEU A O 1
ATOM 2867 N N . ASP A 1 378 ? -6.287 -24.970 -10.298 1.00 88.56 378 ASP A N 1
ATOM 2868 C CA . ASP A 1 378 ? -6.448 -26.044 -9.328 1.00 88.56 378 ASP A CA 1
ATOM 2869 C C . ASP A 1 378 ? -7.915 -26.464 -9.170 1.00 88.56 378 ASP A C 1
ATOM 2871 O O . ASP A 1 378 ? -8.806 -25.883 -9.800 1.00 88.56 378 ASP A O 1
ATOM 2875 N N . ASP A 1 379 ? -8.146 -27.513 -8.390 1.00 92.75 379 ASP A N 1
ATOM 2876 C CA . ASP A 1 379 ? -9.491 -27.977 -8.052 1.00 92.75 379 ASP A CA 1
ATOM 2877 C C . ASP A 1 379 ? -10.245 -26.941 -7.186 1.00 92.75 379 ASP A C 1
ATOM 2879 O O . ASP A 1 379 ? -9.651 -26.042 -6.588 1.00 92.75 379 ASP A O 1
ATOM 2883 N N . ILE A 1 380 ? -11.582 -26.976 -7.217 1.00 94.31 380 ILE A N 1
ATOM 2884 C CA . ILE A 1 380 ? -12.447 -26.006 -6.527 1.00 94.31 380 ILE A CA 1
ATOM 2885 C C . ILE A 1 380 ? -13.674 -26.717 -5.956 1.00 94.31 380 ILE A C 1
ATOM 2887 O O . ILE A 1 380 ? -14.393 -27.381 -6.701 1.00 94.31 380 ILE A O 1
ATOM 2891 N N . THR A 1 381 ? -13.998 -26.478 -4.686 1.00 95.94 381 THR A N 1
ATOM 2892 C CA . THR A 1 381 ? -15.210 -26.954 -4.005 1.00 95.94 381 THR A CA 1
ATOM 2893 C C . THR A 1 381 ? -15.783 -25.839 -3.150 1.00 95.94 381 THR A C 1
ATOM 2895 O O . THR A 1 381 ? -15.080 -25.252 -2.333 1.00 95.94 381 THR A O 1
ATOM 2898 N N . VAL A 1 382 ? -17.070 -25.541 -3.335 1.00 97.12 382 VAL A N 1
ATOM 2899 C CA . VAL A 1 382 ? -17.769 -24.426 -2.686 1.00 97.12 382 VAL A CA 1
ATOM 2900 C C . VAL A 1 382 ? -19.091 -24.902 -2.098 1.00 97.12 382 VAL A C 1
ATOM 2902 O O . VAL A 1 382 ? -20.029 -25.245 -2.824 1.00 97.12 382 VAL A O 1
ATOM 2905 N N . MET A 1 383 ? -19.183 -24.859 -0.771 1.00 97.25 383 MET A N 1
ATOM 2906 C CA . MET A 1 383 ? -20.391 -25.131 -0.003 1.00 97.25 383 MET A CA 1
ATOM 2907 C C . MET A 1 383 ? -20.982 -23.827 0.550 1.00 97.25 383 MET A C 1
ATOM 2909 O O . MET A 1 383 ? -20.287 -23.052 1.202 1.00 97.25 383 MET A O 1
ATOM 2913 N N . ALA A 1 384 ? -22.278 -23.599 0.342 1.00 96.25 384 ALA A N 1
ATOM 2914 C CA . ALA A 1 384 ? -23.027 -22.503 0.960 1.00 96.25 384 ALA A CA 1
ATOM 2915 C C . ALA A 1 384 ? -24.177 -23.062 1.811 1.00 96.25 384 ALA A C 1
ATOM 2917 O O . ALA A 1 384 ? -24.900 -23.950 1.361 1.00 96.25 384 ALA A O 1
ATOM 2918 N N . ILE A 1 385 ? -24.341 -22.552 3.034 1.00 95.06 385 ILE A N 1
ATOM 2919 C CA . ILE A 1 385 ? -25.245 -23.075 4.072 1.00 95.06 385 ILE A CA 1
ATOM 2920 C C . ILE A 1 385 ? -26.158 -21.946 4.574 1.00 95.06 385 ILE A C 1
ATOM 2922 O O . ILE A 1 385 ? -25.679 -20.920 5.053 1.00 95.06 385 ILE A O 1
ATOM 2926 N N . ASP A 1 386 ? -27.475 -22.135 4.511 1.00 92.38 386 ASP A N 1
ATOM 2927 C CA . ASP A 1 386 ? -28.477 -21.191 5.019 1.00 92.38 386 ASP A CA 1
ATOM 2928 C C . ASP A 1 386 ? -28.764 -21.445 6.506 1.00 92.38 386 ASP A C 1
ATOM 2930 O O . ASP A 1 386 ? -29.492 -22.374 6.880 1.00 92.38 386 ASP A O 1
ATOM 2934 N N . LEU A 1 387 ? -28.197 -20.585 7.354 1.00 91.44 387 LEU A N 1
ATOM 2935 C CA . LEU A 1 387 ? -28.224 -20.718 8.811 1.00 91.44 387 LEU A CA 1
ATOM 2936 C C . LEU A 1 387 ? -29.608 -20.487 9.428 1.00 91.44 387 LEU A C 1
ATOM 2938 O O . LEU A 1 387 ? -29.872 -20.966 10.532 1.00 91.44 387 LEU A O 1
ATOM 2942 N N . ARG A 1 388 ? -30.531 -19.835 8.708 1.00 86.56 388 ARG A N 1
ATOM 2943 C CA . ARG A 1 388 ? -31.900 -19.557 9.188 1.00 86.56 388 ARG A CA 1
ATOM 2944 C C . ARG A 1 388 ? -32.663 -20.843 9.518 1.00 86.56 388 ARG A C 1
ATOM 2946 O O . ARG A 1 388 ? -33.501 -20.861 10.417 1.00 86.56 388 ARG A O 1
ATOM 2953 N N . ASN A 1 389 ? -32.313 -21.944 8.852 1.00 83.19 389 ASN A N 1
ATOM 2954 C CA . ASN A 1 389 ? -32.863 -23.274 9.111 1.00 83.19 389 ASN A CA 1
ATOM 2955 C C . ASN A 1 389 ? -32.511 -23.819 10.509 1.00 83.19 389 ASN A C 1
ATOM 2957 O O . ASN A 1 389 ? -33.264 -24.633 11.046 1.00 83.19 389 ASN A O 1
ATOM 2961 N N . PHE A 1 390 ? -31.425 -23.345 11.128 1.00 84.75 390 PHE A N 1
ATOM 2962 C CA . PHE A 1 390 ? -30.865 -23.872 12.379 1.00 84.75 390 PHE A CA 1
ATOM 2963 C C . PHE A 1 390 ? -31.164 -23.015 13.625 1.00 84.75 390 PHE A C 1
ATOM 2965 O O . PHE A 1 390 ? -30.893 -23.442 14.743 1.00 84.75 390 PHE A O 1
ATOM 2972 N N . VAL A 1 391 ? -31.809 -21.853 13.469 1.00 77.06 391 VAL A N 1
ATOM 2973 C CA . VAL A 1 391 ? -32.230 -20.991 14.593 1.00 77.06 391 VAL A CA 1
ATOM 2974 C C . VAL A 1 391 ? -33.330 -21.669 15.428 1.00 77.06 391 VAL A C 1
ATOM 2976 O O . VAL A 1 391 ? -34.273 -22.240 14.865 1.00 77.06 391 VAL A O 1
ATOM 2979 N N . GLN A 1 392 ? -33.248 -21.603 16.761 1.00 57.56 392 GLN A N 1
ATOM 2980 C CA . GLN A 1 392 ? -34.322 -22.053 17.658 1.00 57.56 392 GLN A CA 1
ATOM 2981 C C . GLN A 1 392 ? -35.461 -21.023 17.733 1.00 57.56 392 GLN A C 1
ATOM 2983 O O . GLN A 1 392 ? -35.223 -19.830 17.903 1.00 57.56 392 GLN A O 1
ATOM 2988 N N . GLY A 1 393 ? -36.712 -21.486 17.661 1.00 44.62 393 GLY A N 1
ATOM 2989 C CA . GLY A 1 393 ? -37.883 -20.656 17.950 1.00 44.62 393 GLY A CA 1
ATOM 2990 C C . GLY A 1 393 ? -38.166 -20.636 19.450 1.00 44.62 393 GLY A C 1
ATOM 2991 O O . GLY A 1 393 ? -38.739 -21.592 19.976 1.00 44.62 393 GLY A O 1
ATOM 2992 N N . SER A 1 394 ? -37.771 -19.569 20.143 1.00 32.56 394 SER A N 1
ATOM 2993 C CA . SER A 1 394 ? -38.003 -19.412 21.580 1.00 32.56 394 SER A CA 1
ATOM 2994 C C . SER A 1 394 ? -39.497 -19.259 21.900 1.00 32.56 394 SER A C 1
ATOM 2996 O O . SER A 1 394 ? -40.183 -18.356 21.420 1.00 32.56 394 SER A O 1
ATOM 2998 N N . ARG A 1 395 ? -40.016 -20.155 22.749 1.00 28.03 395 ARG A N 1
ATOM 2999 C CA . ARG A 1 395 ? -41.359 -20.031 23.330 1.00 28.03 395 ARG A CA 1
ATOM 3000 C C . ARG A 1 395 ? -41.373 -18.885 24.342 1.00 28.03 395 ARG A C 1
ATOM 3002 O O . ARG A 1 395 ? -40.699 -18.977 25.364 1.00 28.03 395 ARG A O 1
ATOM 3009 N N . PHE A 1 396 ? -42.207 -17.875 24.117 1.00 31.78 396 PHE A N 1
ATOM 3010 C CA . PHE A 1 396 ? -42.645 -16.984 25.194 1.00 31.78 396 PHE A CA 1
ATOM 3011 C C . PHE A 1 396 ? -43.769 -17.649 26.018 1.00 31.78 396 PHE A C 1
ATOM 3013 O O . PHE A 1 396 ? -44.527 -18.451 25.461 1.00 31.78 396 PHE A O 1
ATOM 3020 N N . PRO A 1 397 ? -43.908 -17.343 27.323 1.00 29.41 397 PRO A N 1
ATOM 3021 C CA . PRO A 1 397 ? -45.029 -17.820 28.134 1.00 29.41 397 PRO A CA 1
ATOM 3022 C C . PRO A 1 397 ? -46.383 -17.332 27.598 1.00 29.41 397 PRO A C 1
ATOM 3024 O O . PRO A 1 397 ? -46.524 -16.187 27.172 1.00 29.41 397 PRO A O 1
ATOM 3027 N N . SER A 1 398 ? -47.395 -18.199 27.631 1.00 24.11 398 SER A N 1
ATOM 3028 C CA . SER A 1 398 ? -48.729 -17.918 27.091 1.00 24.11 398 SER A CA 1
ATOM 3029 C C . SER A 1 398 ? -49.612 -17.114 28.051 1.00 24.11 398 SER A C 1
ATOM 3031 O O . SER A 1 398 ? -49.840 -17.545 29.182 1.00 24.11 398 SER A O 1
ATOM 3033 N N . LEU A 1 399 ? -50.211 -16.026 27.559 1.00 28.64 399 LEU A N 1
ATOM 3034 C CA . LEU A 1 399 ? -51.414 -15.431 28.155 1.00 28.64 399 LEU A CA 1
ATOM 3035 C C . LEU A 1 399 ? -52.687 -16.211 27.731 1.00 28.64 399 LEU A C 1
ATOM 3037 O O . LEU A 1 399 ? -52.652 -16.910 26.715 1.00 28.64 399 LEU A O 1
ATOM 3041 N N . PRO A 1 400 ? -53.804 -16.128 28.489 1.00 28.61 400 PRO A N 1
ATOM 3042 C CA . PRO A 1 400 ? -55.034 -16.883 28.205 1.00 28.61 400 PRO A CA 1
ATOM 3043 C C . PRO A 1 400 ? -55.734 -16.503 26.879 1.00 28.61 400 PRO A C 1
ATOM 3045 O O . PRO A 1 400 ? -55.519 -15.408 26.358 1.00 28.61 400 PRO A O 1
ATOM 3048 N N . PRO A 1 401 ? -56.589 -17.386 26.321 1.00 32.94 401 PRO A N 1
ATOM 3049 C CA . PRO A 1 401 ? -57.096 -17.253 24.953 1.00 32.94 401 PRO A CA 1
ATOM 3050 C C . PRO A 1 401 ? -58.263 -16.261 24.798 1.00 32.94 401 PRO A C 1
ATOM 3052 O O . PRO A 1 401 ? -59.239 -16.308 25.544 1.00 32.94 401 PRO A O 1
ATOM 3055 N N . GLY A 1 402 ? -58.204 -15.440 23.743 1.00 27.91 402 GLY A N 1
ATOM 3056 C CA . GLY A 1 402 ? -59.309 -14.616 23.233 1.00 27.91 402 GLY A CA 1
ATOM 3057 C C . GLY A 1 402 ? -59.738 -15.058 21.825 1.00 27.91 402 GLY A C 1
ATOM 3058 O O . GLY A 1 402 ? -58.897 -15.389 20.993 1.00 27.91 402 GLY A O 1
ATOM 3059 N N . HIS A 1 403 ? -61.047 -15.112 21.570 1.00 29.30 403 HIS A N 1
ATOM 3060 C CA . HIS A 1 403 ? -61.650 -15.688 20.357 1.00 29.30 403 HIS A CA 1
ATOM 3061 C C . HIS A 1 403 ? -61.346 -14.942 19.039 1.00 29.30 403 HIS A C 1
ATOM 3063 O O . HIS A 1 403 ? -61.201 -13.724 19.038 1.00 29.30 403 HIS A O 1
ATOM 3069 N N . GLY A 1 404 ? -61.496 -15.645 17.900 1.00 26.50 404 GLY A N 1
ATOM 3070 C CA . GLY A 1 404 ? -62.258 -15.061 16.776 1.00 26.50 404 GLY A CA 1
ATOM 3071 C C . GLY A 1 404 ? -61.661 -15.081 15.359 1.00 26.50 404 GLY A C 1
ATOM 3072 O O . GLY A 1 404 ? -61.399 -14.025 14.807 1.00 26.50 404 GLY A O 1
ATOM 3073 N N . VAL A 1 405 ? -61.526 -16.271 14.758 1.00 30.61 405 VAL A N 1
ATOM 3074 C CA . VAL A 1 405 ? -61.630 -16.588 13.304 1.00 30.61 405 VAL A CA 1
ATOM 3075 C C . VAL A 1 405 ? -61.658 -15.408 12.297 1.00 30.61 405 VAL A C 1
ATOM 3077 O O . VAL A 1 405 ? -62.651 -14.689 12.217 1.00 30.61 405 VAL A O 1
ATOM 3080 N N . GLY A 1 406 ? -60.666 -15.318 11.392 1.00 25.61 406 GLY A N 1
ATOM 3081 C CA . GLY A 1 406 ? -60.723 -14.387 10.247 1.00 25.61 406 GLY A CA 1
ATOM 3082 C C . GLY A 1 406 ? -59.559 -14.469 9.243 1.00 25.61 406 GLY A C 1
ATOM 3083 O O . GLY A 1 406 ? -58.595 -13.722 9.343 1.00 25.61 406 GLY A O 1
ATOM 3084 N N . ASN A 1 407 ? -59.669 -15.338 8.235 1.00 31.30 407 ASN A N 1
ATOM 3085 C CA . ASN A 1 407 ? -58.780 -15.435 7.058 1.00 31.30 407 ASN A CA 1
ATOM 3086 C C . ASN A 1 407 ? -59.676 -15.302 5.793 1.00 31.30 407 ASN A C 1
ATOM 3088 O O . ASN A 1 407 ? -60.856 -15.647 5.923 1.00 31.30 407 ASN A O 1
ATOM 3092 N N . PRO A 1 408 ? -59.225 -14.921 4.570 1.00 47.38 408 PRO A N 1
ATOM 3093 C CA . PRO A 1 408 ? -57.911 -14.420 4.124 1.00 47.38 408 PRO A CA 1
ATOM 3094 C C . PRO A 1 408 ? -57.965 -13.140 3.237 1.00 47.38 408 PRO A C 1
ATOM 3096 O O . PRO A 1 408 ? -59.045 -12.739 2.801 1.00 47.38 408 PRO A O 1
ATOM 3099 N N . LYS A 1 409 ? -56.794 -12.580 2.856 1.00 23.66 409 LYS A N 1
ATOM 3100 C CA . LYS A 1 409 ? -56.405 -12.144 1.474 1.00 23.66 409 LYS A CA 1
ATOM 3101 C C . LYS A 1 409 ? -55.126 -11.284 1.449 1.00 23.66 409 LYS A C 1
ATOM 3103 O O . LYS A 1 409 ? -54.920 -10.464 2.334 1.00 23.66 409 LYS A O 1
ATOM 3108 N N . LEU A 1 410 ? -54.326 -11.409 0.380 1.00 37.94 410 LEU A N 1
ATOM 3109 C CA . LEU A 1 410 ? -53.303 -10.416 0.010 1.00 37.94 410 LEU A CA 1
ATOM 3110 C C . LEU A 1 410 ? -53.908 -9.299 -0.868 1.00 37.94 410 LEU A C 1
ATOM 3112 O O . LEU A 1 410 ? -54.690 -9.616 -1.770 1.00 37.94 410 LEU A O 1
ATOM 3116 N N . PRO A 1 411 ? -53.488 -8.032 -0.694 1.00 25.92 411 PRO A N 1
ATOM 3117 C CA . PRO A 1 411 ? -53.500 -6.994 -1.726 1.00 25.92 411 PRO A CA 1
ATOM 3118 C C . PRO A 1 411 ? -52.175 -6.964 -2.541 1.00 25.92 411 PRO A C 1
ATOM 3120 O O . PRO A 1 411 ? -51.211 -7.623 -2.146 1.00 25.92 411 PRO A O 1
ATOM 3123 N N . PRO A 1 412 ? -52.104 -6.240 -3.682 1.00 27.12 412 PRO A N 1
ATOM 3124 C CA . PRO A 1 412 ? -51.021 -6.386 -4.672 1.00 27.12 412 PRO A CA 1
ATOM 3125 C C . PRO A 1 412 ? -49.770 -5.506 -4.453 1.00 27.12 412 PRO A C 1
ATOM 3127 O O . PRO A 1 412 ? -49.694 -4.701 -3.527 1.00 27.12 412 PRO A O 1
ATOM 3130 N N . LEU A 1 413 ? -48.792 -5.640 -5.364 1.00 31.50 413 LEU A N 1
ATOM 3131 C CA . LEU A 1 413 ? -47.585 -4.805 -5.437 1.00 31.50 413 LEU A CA 1
ATOM 3132 C C . LEU A 1 413 ? -47.908 -3.354 -5.846 1.00 31.50 413 LEU A C 1
ATOM 3134 O O . LEU A 1 413 ? -47.831 -3.024 -7.026 1.00 31.50 413 LEU A O 1
ATOM 3138 N N . GLU A 1 414 ? -48.183 -2.467 -4.888 1.00 26.67 414 GLU A N 1
ATOM 3139 C CA . GLU A 1 414 ? -48.218 -1.020 -5.166 1.00 26.67 414 GLU A CA 1
ATOM 3140 C C . GLU A 1 414 ? -47.858 -0.153 -3.940 1.00 26.67 414 GLU A C 1
ATOM 3142 O O . GLU A 1 414 ? -48.632 0.685 -3.488 1.00 26.67 414 GLU A O 1
ATOM 3147 N N . LEU A 1 415 ? -46.665 -0.365 -3.359 1.00 26.36 415 LEU A N 1
ATOM 3148 C CA . LEU A 1 415 ? -46.158 0.478 -2.255 1.00 26.36 415 LEU A CA 1
ATOM 3149 C C . LEU A 1 415 ? -44.623 0.648 -2.214 1.00 26.36 415 LEU A C 1
ATOM 3151 O O . LEU A 1 415 ? -44.028 0.890 -1.164 1.00 26.36 415 LEU A O 1
ATOM 3155 N N . LEU A 1 416 ? -43.962 0.579 -3.374 1.00 31.00 416 LEU A N 1
ATOM 3156 C CA . LEU A 1 416 ? -42.517 0.811 -3.527 1.00 31.00 416 LEU A CA 1
ATOM 3157 C C . LEU A 1 416 ? -42.136 2.311 -3.460 1.00 31.00 416 LEU A C 1
ATOM 3159 O O . LEU A 1 416 ? -41.487 2.824 -4.367 1.00 31.00 416 LEU A O 1
ATOM 3163 N N . GLN A 1 417 ? -42.549 3.032 -2.403 1.00 28.12 417 GLN A N 1
ATOM 3164 C CA . GLN A 1 417 ? -42.090 4.407 -2.112 1.00 28.12 417 GLN A CA 1
ATOM 3165 C C . GLN A 1 417 ? -42.518 4.947 -0.720 1.00 28.12 417 GLN A C 1
ATOM 3167 O O . GLN A 1 417 ? -43.250 5.930 -0.641 1.00 28.12 417 GLN A O 1
ATOM 3172 N N . ARG A 1 418 ? -42.054 4.347 0.396 1.00 24.86 418 ARG A N 1
ATOM 3173 C CA . ARG A 1 418 ? -41.959 5.005 1.734 1.00 24.86 418 ARG A CA 1
ATOM 3174 C C . ARG A 1 418 ? -41.320 4.106 2.807 1.00 24.86 418 ARG A C 1
ATOM 3176 O O . ARG A 1 418 ? -41.997 3.220 3.303 1.00 24.86 418 ARG A O 1
ATOM 3183 N N . SER A 1 419 ? -40.070 4.406 3.189 1.00 25.72 419 SER A N 1
ATOM 3184 C CA . SER A 1 419 ? -39.521 4.362 4.573 1.00 25.72 419 SER A CA 1
ATOM 3185 C C . SER A 1 419 ? -37.982 4.283 4.591 1.00 25.72 419 SER A C 1
ATOM 3187 O O . SER A 1 419 ? -37.396 3.394 5.206 1.00 25.72 419 SER A O 1
ATOM 3189 N N . ALA A 1 420 ? -37.303 5.224 3.930 1.00 29.70 420 ALA A N 1
ATOM 3190 C CA . ALA A 1 420 ? -35.891 5.473 4.215 1.00 29.70 420 ALA A CA 1
ATOM 3191 C C . ALA A 1 420 ? -35.793 6.357 5.471 1.00 29.70 420 ALA A C 1
ATOM 3193 O O . ALA A 1 420 ? -35.625 7.569 5.361 1.00 29.70 420 ALA A O 1
ATOM 3194 N N . ASN A 1 421 ? -35.939 5.749 6.651 1.00 24.81 421 ASN A N 1
ATOM 3195 C CA . ASN A 1 421 ? -35.632 6.387 7.931 1.00 24.81 421 ASN A CA 1
ATOM 3196 C C . ASN A 1 421 ? -34.358 5.754 8.498 1.00 24.81 421 ASN A C 1
ATOM 3198 O O . ASN A 1 421 ? -34.268 4.533 8.618 1.00 24.81 421 ASN A O 1
ATOM 3202 N N . GLN A 1 422 ? -33.388 6.590 8.856 1.00 27.62 422 GLN A N 1
ATOM 3203 C CA . GLN A 1 422 ? -32.276 6.183 9.714 1.00 27.62 422 GLN A CA 1
ATOM 3204 C C . GLN A 1 422 ? -32.806 5.956 11.146 1.00 27.62 422 GLN A C 1
ATOM 3206 O O . GLN A 1 422 ? -33.801 6.592 11.511 1.00 27.62 422 GLN A O 1
ATOM 3211 N N . PRO A 1 423 ? -32.180 5.082 11.958 1.00 30.69 423 PRO A N 1
ATOM 3212 C CA . PRO A 1 423 ? -32.498 4.999 13.383 1.00 30.69 423 PRO A CA 1
ATOM 3213 C C . PRO A 1 423 ? -32.250 6.357 14.048 1.00 30.69 423 PRO A C 1
ATOM 3215 O O . PRO A 1 423 ? -31.311 7.073 13.691 1.00 30.69 423 PRO A O 1
ATOM 3218 N N . THR A 1 424 ? -33.107 6.721 14.995 1.00 30.80 424 THR A N 1
ATOM 3219 C CA . THR A 1 424 ? -33.017 7.999 15.706 1.00 30.80 424 THR A CA 1
ATOM 3220 C C . THR A 1 424 ? -31.994 7.926 16.843 1.00 30.80 424 THR A C 1
ATOM 3222 O O . THR A 1 424 ? -31.603 6.841 17.279 1.00 30.80 424 THR A O 1
ATOM 3225 N N . ALA A 1 425 ? -31.567 9.082 17.362 1.00 31.66 425 ALA A N 1
ATOM 3226 C CA . ALA A 1 425 ? -30.701 9.128 18.542 1.00 31.66 425 ALA A CA 1
ATOM 3227 C C . ALA A 1 425 ? -31.348 8.421 19.754 1.00 31.66 425 ALA A C 1
ATOM 3229 O O . ALA A 1 425 ? -30.660 7.725 20.499 1.00 31.66 425 ALA A O 1
ATOM 3230 N N . GLU A 1 426 ? -32.677 8.505 19.900 1.00 31.52 426 GLU A N 1
ATOM 3231 C CA . GLU A 1 426 ? -33.430 7.818 20.960 1.00 31.52 426 GLU A CA 1
ATOM 3232 C C . GLU A 1 426 ? -33.327 6.287 20.876 1.00 31.52 426 GLU A C 1
ATOM 3234 O O . GLU A 1 426 ? -33.232 5.618 21.907 1.00 31.52 426 GLU A O 1
ATOM 3239 N N . ASP A 1 427 ? -33.299 5.717 19.666 1.00 32.34 427 ASP A N 1
ATOM 3240 C CA . ASP A 1 427 ? -33.119 4.273 19.464 1.00 32.34 427 ASP A CA 1
ATOM 3241 C C . ASP A 1 427 ? -31.719 3.823 19.917 1.00 32.34 427 ASP A C 1
ATOM 3243 O O . ASP A 1 427 ? -31.558 2.768 20.537 1.00 32.34 427 ASP A O 1
ATOM 3247 N N . TYR A 1 428 ? -30.709 4.663 19.674 1.00 35.06 428 TYR A N 1
ATOM 3248 C CA . TYR A 1 428 ? -29.327 4.431 20.100 1.00 35.06 428 TYR A CA 1
ATOM 3249 C C . TYR A 1 428 ? -29.162 4.557 21.626 1.00 35.06 428 TYR A C 1
ATOM 3251 O O . TYR A 1 428 ? -28.471 3.746 22.247 1.00 35.06 428 TYR A O 1
ATOM 3259 N N . VAL A 1 429 ? -29.842 5.525 22.251 1.00 32.75 429 VAL A N 1
ATOM 3260 C CA . VAL A 1 429 ? -29.874 5.694 23.715 1.00 32.75 429 VAL A CA 1
ATOM 3261 C C . VAL A 1 429 ? -30.608 4.532 24.395 1.00 32.75 429 VAL A C 1
ATOM 3263 O O . VAL A 1 429 ? -30.130 4.028 25.411 1.00 32.75 429 VAL A O 1
ATOM 3266 N N . ARG A 1 430 ? -31.711 4.026 23.820 1.00 29.45 430 ARG A N 1
ATOM 3267 C CA . ARG A 1 430 ? -32.388 2.817 24.332 1.00 29.45 430 ARG A CA 1
ATOM 3268 C C . ARG A 1 430 ? -31.503 1.573 24.270 1.00 29.45 430 ARG A C 1
ATOM 3270 O O . ARG A 1 430 ? -31.516 0.795 25.218 1.00 29.45 430 ARG A O 1
ATOM 3277 N N . ALA A 1 431 ? -30.716 1.397 23.207 1.00 32.19 431 ALA A N 1
ATOM 3278 C CA . ALA A 1 431 ? -29.781 0.275 23.105 1.00 32.19 431 ALA A CA 1
ATOM 3279 C C . ALA A 1 431 ? -28.695 0.311 24.201 1.00 32.19 431 ALA A C 1
ATOM 3281 O O . ALA A 1 431 ? -28.353 -0.729 24.761 1.00 32.19 431 ALA A O 1
ATOM 3282 N N . LEU A 1 432 ? -28.201 1.504 24.556 1.00 31.73 432 LEU A N 1
ATOM 3283 C CA . LEU A 1 432 ? -27.226 1.701 25.640 1.00 31.73 432 LEU A CA 1
ATOM 3284 C C . LEU A 1 432 ? -27.803 1.451 27.046 1.00 31.73 432 LEU A C 1
ATOM 3286 O O . LEU A 1 432 ? -27.050 1.126 27.961 1.00 31.73 432 LEU A O 1
ATOM 3290 N N . ALA A 1 433 ? -29.122 1.569 27.223 1.00 28.44 433 ALA A N 1
ATOM 3291 C CA . ALA A 1 433 ? -29.809 1.371 28.502 1.00 28.44 433 ALA A CA 1
ATOM 3292 C C . ALA A 1 433 ? -30.170 -0.100 28.814 1.00 28.44 433 ALA A C 1
ATOM 3294 O O . ALA A 1 433 ? -30.824 -0.364 29.820 1.00 28.44 433 ALA A O 1
ATOM 3295 N N . MET A 1 434 ? -29.786 -1.060 27.960 1.00 27.70 434 MET A N 1
ATOM 3296 C CA . MET A 1 434 ? -30.153 -2.482 28.100 1.00 27.70 434 MET A CA 1
ATOM 3297 C C . MET A 1 434 ? -28.954 -3.441 28.227 1.00 27.70 434 MET A C 1
ATOM 3299 O O . MET A 1 434 ? -29.114 -4.647 28.050 1.00 27.70 434 MET A O 1
ATOM 3303 N N . SER A 1 435 ? -27.759 -2.934 28.556 1.00 29.22 435 SER A N 1
ATOM 3304 C CA . SER A 1 435 ? -26.542 -3.744 28.745 1.00 29.22 435 SER A CA 1
ATOM 3305 C C . SER A 1 435 ? -25.868 -3.523 30.110 1.00 29.22 435 SER A C 1
ATOM 3307 O O . SER A 1 435 ? -24.685 -3.174 30.192 1.00 29.22 435 SER A O 1
ATOM 3309 N N . ASP A 1 436 ? -26.620 -3.747 31.185 1.00 33.72 436 ASP A N 1
ATOM 3310 C CA . ASP A 1 436 ? -26.063 -3.957 32.525 1.00 33.72 436 ASP A CA 1
ATOM 3311 C C . ASP A 1 436 ? -26.024 -5.462 32.820 1.00 33.72 436 ASP A C 1
ATOM 3313 O O . ASP A 1 436 ? -27.022 -6.164 32.666 1.00 33.72 436 ASP A O 1
ATOM 3317 N N . GLY A 1 437 ? -24.840 -5.973 33.169 1.00 30.83 437 GLY A N 1
ATOM 3318 C CA . GLY A 1 437 ? -24.567 -7.409 33.234 1.00 30.83 437 GLY A CA 1
ATOM 3319 C C . GLY A 1 437 ? -23.069 -7.714 33.225 1.00 30.83 437 GLY A C 1
ATOM 3320 O O . GLY A 1 437 ? -22.389 -7.498 34.227 1.00 30.83 437 GLY A O 1
ATOM 3321 N N . ASP A 1 438 ? -22.555 -8.222 32.103 1.00 36.34 438 ASP A N 1
ATOM 3322 C CA . ASP A 1 438 ? -21.214 -8.813 32.031 1.00 36.34 438 ASP A CA 1
ATOM 3323 C C . ASP A 1 438 ? -20.076 -7.849 31.661 1.00 36.34 438 ASP A C 1
ATOM 3325 O O . ASP A 1 438 ? -20.163 -7.031 30.743 1.00 36.34 438 ASP A O 1
ATOM 3329 N N . GLY A 1 439 ? -18.959 -8.005 32.377 1.00 54.31 439 GLY A N 1
ATOM 3330 C CA . GLY A 1 439 ? -17.717 -7.269 32.156 1.00 54.31 439 GLY A CA 1
ATOM 3331 C C . GLY A 1 439 ? -16.788 -7.947 31.145 1.00 54.31 439 GLY A C 1
ATOM 3332 O O . GLY A 1 439 ? -16.709 -9.172 31.050 1.00 54.31 439 GLY A O 1
ATOM 3333 N N . LYS A 1 440 ? -16.018 -7.133 30.419 1.00 75.62 440 LYS A N 1
ATOM 3334 C CA . LYS A 1 440 ? -14.975 -7.594 29.490 1.00 75.62 440 LYS A CA 1
ATOM 3335 C C . LYS A 1 440 ? -13.924 -8.429 30.240 1.00 75.62 440 LYS A C 1
ATOM 3337 O O . LYS A 1 440 ? -13.605 -8.126 31.383 1.00 75.62 440 LYS A O 1
ATOM 3342 N N . THR A 1 441 ? -13.353 -9.453 29.606 1.00 82.62 441 THR A N 1
ATOM 3343 C CA . THR A 1 441 ? -12.282 -10.278 30.203 1.00 82.62 441 THR A CA 1
ATOM 3344 C C . THR A 1 441 ? -11.047 -10.277 29.305 1.00 82.62 441 THR A C 1
ATOM 3346 O O . THR A 1 441 ? -11.167 -10.277 28.080 1.00 82.62 441 THR A O 1
ATOM 3349 N N . ILE A 1 442 ? -9.859 -10.233 29.909 1.00 84.81 442 ILE A N 1
ATOM 3350 C CA . ILE A 1 442 ? -8.559 -10.140 29.237 1.00 84.81 442 ILE A CA 1
ATOM 3351 C C . ILE A 1 442 ? -7.699 -11.327 29.669 1.00 84.81 442 ILE A C 1
ATOM 3353 O O . ILE A 1 442 ? -7.438 -11.509 30.855 1.00 84.81 442 ILE A O 1
ATOM 3357 N N . THR A 1 443 ? -7.265 -12.129 28.695 1.00 85.25 443 THR A N 1
ATOM 3358 C CA . THR A 1 443 ? -6.455 -13.335 28.926 1.00 85.25 443 THR A CA 1
ATOM 3359 C C . THR A 1 443 ? -4.968 -13.049 28.718 1.00 85.25 443 THR A C 1
ATOM 3361 O O . THR A 1 443 ? -4.593 -12.399 27.741 1.00 85.25 443 THR A O 1
ATOM 3364 N N . VAL A 1 444 ? -4.123 -13.543 29.624 1.00 84.75 444 VAL A N 1
ATOM 3365 C CA . VAL A 1 444 ? -2.665 -13.355 29.626 1.00 84.75 444 VAL A CA 1
ATOM 3366 C C . VAL A 1 444 ? -1.964 -14.709 29.494 1.00 84.75 444 VAL A C 1
ATOM 3368 O O . VAL A 1 444 ? -2.156 -15.584 30.334 1.00 84.75 444 VAL A O 1
ATOM 3371 N N . GLY A 1 445 ? -1.115 -14.871 28.473 1.00 72.19 445 GLY A N 1
ATOM 3372 C CA . GLY A 1 445 ? -0.151 -15.977 28.368 1.00 72.19 445 GLY A CA 1
ATOM 3373 C C . GLY A 1 445 ? -0.403 -17.017 27.273 1.00 72.19 445 GLY A C 1
ATOM 3374 O O . GLY A 1 445 ? 0.528 -17.748 26.919 1.00 72.19 445 GLY A O 1
ATOM 3375 N N . GLY A 1 446 ? -1.610 -17.066 26.708 1.00 71.06 446 GLY A N 1
ATOM 3376 C CA . GLY A 1 446 ? -1.969 -17.970 25.611 1.00 71.06 446 GLY A CA 1
ATOM 3377 C C . GLY A 1 446 ? -1.182 -17.716 24.323 1.00 71.06 446 GLY A C 1
ATOM 3378 O O . GLY A 1 446 ? -0.647 -16.621 24.108 1.00 71.06 446 GLY A O 1
ATOM 3379 N N . LYS A 1 447 ? -1.118 -18.721 23.438 1.00 55.00 447 LYS A N 1
ATOM 3380 C CA . LYS A 1 447 ? -0.445 -18.613 22.127 1.00 55.00 447 LYS A CA 1
ATOM 3381 C C . LYS A 1 447 ? -1.011 -17.425 21.333 1.00 55.00 447 LYS A C 1
ATOM 3383 O O . LYS A 1 447 ? -2.212 -17.338 21.110 1.00 55.00 447 LYS A O 1
ATOM 3388 N N . GLY A 1 448 ? -0.140 -16.504 20.919 1.00 55.69 448 GLY A N 1
ATOM 3389 C CA . GLY A 1 448 ? -0.528 -15.292 20.185 1.00 55.69 448 GLY A CA 1
ATOM 3390 C C . GLY A 1 448 ? -1.129 -14.163 21.038 1.00 55.69 448 GLY A C 1
ATOM 3391 O O . GLY A 1 448 ? -1.387 -13.088 20.499 1.00 55.69 448 GLY A O 1
ATOM 3392 N N . SER A 1 449 ? -1.315 -14.352 22.351 1.00 66.88 449 SER A N 1
ATOM 3393 C CA . SER A 1 449 ? -1.682 -13.247 23.246 1.00 66.88 449 SER A CA 1
ATOM 3394 C C . SER A 1 449 ? -0.506 -12.277 23.410 1.00 66.88 449 SER A C 1
ATOM 3396 O O . SER A 1 449 ? 0.642 -12.686 23.582 1.00 66.88 449 SER A O 1
ATOM 3398 N N . ALA A 1 450 ? -0.796 -10.979 23.342 1.00 79.25 450 ALA A N 1
ATOM 3399 C CA . ALA A 1 450 ? 0.166 -9.909 23.574 1.00 79.25 450 ALA A CA 1
ATOM 3400 C C . ALA A 1 450 ? -0.502 -8.823 24.421 1.00 79.25 450 ALA A C 1
ATOM 3402 O O . ALA A 1 450 ? -1.598 -8.360 24.095 1.00 79.25 450 ALA A O 1
ATOM 3403 N N . LEU A 1 451 ? 0.154 -8.410 25.504 1.00 84.62 451 LEU A N 1
ATOM 3404 C CA . LEU A 1 451 ? -0.351 -7.377 26.396 1.00 84.62 451 LEU A CA 1
ATOM 3405 C C . LEU A 1 451 ? -0.302 -6.023 25.677 1.00 84.62 451 LEU A C 1
ATOM 3407 O O . LEU A 1 451 ? 0.764 -5.554 25.271 1.00 84.62 451 LEU A O 1
ATOM 3411 N N . ALA A 1 452 ? -1.472 -5.410 25.498 1.00 88.44 452 ALA A N 1
ATOM 3412 C CA . ALA A 1 452 ? -1.629 -4.111 24.852 1.00 88.44 452 ALA A CA 1
ATOM 3413 C C . ALA A 1 452 ? -1.896 -3.001 25.890 1.00 88.44 452 ALA A C 1
ATOM 3415 O O . ALA A 1 452 ? -2.577 -3.264 26.885 1.00 88.44 452 ALA A O 1
ATOM 3416 N N . PRO A 1 453 ? -1.470 -1.746 25.651 1.00 88.62 453 PRO A N 1
ATOM 3417 C CA . PRO A 1 453 ? -1.721 -0.625 26.566 1.00 88.62 453 PRO A CA 1
ATOM 3418 C C . PRO A 1 453 ? -3.210 -0.408 26.891 1.00 88.62 453 PRO A C 1
ATOM 3420 O O . PRO A 1 453 ? -3.580 -0.230 28.049 1.00 88.62 453 PRO A O 1
ATOM 3423 N N . SER A 1 454 ? -4.096 -0.578 25.903 1.00 86.94 454 SER A N 1
ATOM 3424 C CA . SER A 1 454 ? -5.559 -0.562 26.086 1.00 86.94 454 SER A CA 1
ATOM 3425 C C . SER A 1 454 ? -6.096 -1.673 26.997 1.00 86.94 454 SER A C 1
ATOM 3427 O O . SER A 1 454 ? -7.144 -1.515 27.621 1.00 86.94 454 SER A O 1
ATOM 3429 N N . SER A 1 455 ? -5.386 -2.800 27.087 1.00 87.12 455 SER A N 1
ATOM 3430 C CA . SER A 1 455 ? -5.724 -3.913 27.980 1.00 87.12 455 SER A CA 1
ATOM 3431 C C . SER A 1 455 ? -5.285 -3.616 29.413 1.00 87.12 455 SER A C 1
ATOM 3433 O O . SER A 1 455 ? -6.066 -3.818 30.339 1.00 87.12 455 SER A O 1
ATOM 3435 N N . VAL A 1 456 ? -4.082 -3.053 29.587 1.00 89.69 456 VAL A N 1
ATOM 3436 C CA . VAL A 1 456 ? -3.599 -2.564 30.889 1.00 89.69 456 VAL A CA 1
ATOM 3437 C C . VAL A 1 456 ? -4.529 -1.475 31.430 1.00 89.69 456 VAL A C 1
ATOM 3439 O O . VAL A 1 456 ? -4.961 -1.566 32.575 1.00 89.69 456 VAL A O 1
ATOM 3442 N N . PHE A 1 457 ? -4.922 -0.501 30.600 1.00 90.00 457 PHE A N 1
ATOM 3443 C CA . PHE A 1 457 ? -5.853 0.559 30.995 1.00 90.00 457 PHE A CA 1
ATOM 3444 C C . PHE A 1 457 ? -7.229 0.023 31.418 1.00 90.00 457 PHE A C 1
ATOM 3446 O O . PHE A 1 457 ? -7.773 0.470 32.430 1.00 90.00 457 PHE A O 1
ATOM 3453 N N . ALA A 1 458 ? -7.797 -0.937 30.679 1.00 86.31 458 ALA A N 1
ATOM 3454 C CA . ALA A 1 458 ? -9.105 -1.503 31.010 1.00 86.31 458 ALA A CA 1
ATOM 3455 C C . ALA A 1 458 ? -9.100 -2.214 32.376 1.00 86.31 458 ALA A C 1
ATOM 3457 O O . ALA A 1 458 ? -10.003 -1.989 33.179 1.00 86.31 458 ALA A O 1
ATOM 3458 N N . VAL A 1 459 ? -8.059 -3.001 32.671 1.00 87.88 459 VAL A N 1
ATOM 3459 C CA . VAL A 1 459 ? -7.869 -3.650 33.983 1.00 87.88 459 VAL A CA 1
ATOM 3460 C C . VAL A 1 459 ? -7.616 -2.613 35.080 1.00 87.88 459 VAL A C 1
ATOM 3462 O O . VAL A 1 459 ? -8.265 -2.635 36.123 1.00 87.88 459 VAL A O 1
ATOM 3465 N N . ALA A 1 460 ? -6.729 -1.645 34.833 1.00 89.50 460 ALA A N 1
ATOM 3466 C CA . ALA A 1 460 ? -6.379 -0.602 35.795 1.00 89.50 460 ALA A CA 1
ATOM 3467 C C . ALA A 1 460 ? -7.578 0.248 36.251 1.00 89.50 460 ALA A C 1
ATOM 3469 O O . ALA A 1 460 ? -7.581 0.752 37.376 1.00 89.50 460 ALA A O 1
ATOM 3470 N N . ASN A 1 461 ? -8.613 0.363 35.415 1.00 86.75 461 ASN A N 1
ATOM 3471 C CA . ASN A 1 461 ? -9.845 1.099 35.702 1.00 86.75 461 ASN A CA 1
ATOM 3472 C C . ASN A 1 461 ? -11.048 0.201 36.059 1.00 86.75 461 ASN A C 1
ATOM 3474 O O . ASN A 1 461 ? -12.158 0.712 36.168 1.00 86.75 461 ASN A O 1
ATOM 3478 N N . GLY A 1 462 ? -10.863 -1.114 36.230 1.00 83.81 462 GLY A N 1
ATOM 3479 C CA . GLY A 1 462 ? -11.952 -2.048 36.561 1.00 83.81 462 GLY A CA 1
ATOM 3480 C C . GLY A 1 462 ? -12.960 -2.295 35.427 1.00 83.81 462 GLY A C 1
ATOM 3481 O O . GLY A 1 462 ? -13.995 -2.917 35.644 1.00 83.81 462 GLY A O 1
ATOM 3482 N N . LEU A 1 463 ? -12.658 -1.839 34.207 1.00 82.88 463 LEU A N 1
ATOM 3483 C CA . LEU A 1 463 ? -13.483 -2.023 33.006 1.00 82.88 463 LEU A CA 1
ATOM 3484 C C . LEU A 1 463 ? -13.353 -3.439 32.415 1.00 82.88 463 LEU A C 1
ATOM 3486 O O . LEU A 1 463 ? -14.125 -3.817 31.530 1.00 82.88 463 LEU A O 1
ATOM 3490 N N . ALA A 1 464 ? -12.360 -4.213 32.865 1.00 85.00 464 ALA A N 1
ATOM 3491 C CA . ALA A 1 464 ? -12.162 -5.599 32.469 1.00 85.00 464 ALA A CA 1
ATOM 3492 C C . ALA A 1 464 ? -11.547 -6.455 33.589 1.00 85.00 464 ALA A C 1
ATOM 3494 O O . ALA A 1 464 ? -10.681 -5.990 34.328 1.00 85.00 464 ALA A O 1
ATOM 3495 N N . LYS A 1 465 ? -11.958 -7.726 33.651 1.00 88.12 465 LYS A N 1
ATOM 3496 C CA . LYS A 1 465 ? -11.371 -8.778 34.496 1.00 88.12 465 LYS A CA 1
ATOM 3497 C C . LYS A 1 465 ? -10.136 -9.402 33.842 1.00 88.12 465 LYS A C 1
ATOM 3499 O O . LYS A 1 465 ? -10.007 -9.402 32.616 1.00 88.12 465 LYS A O 1
ATOM 3504 N N . VAL A 1 466 ? -9.260 -9.979 34.657 1.00 89.12 466 VAL A N 1
ATOM 3505 C CA . VAL A 1 466 ? -8.029 -10.668 34.239 1.00 89.12 466 VAL A CA 1
ATOM 3506 C C . VAL A 1 466 ? -8.202 -12.182 34.328 1.00 89.12 466 VAL A C 1
ATOM 3508 O O . VAL A 1 466 ? -8.771 -12.695 35.289 1.00 89.12 466 VAL A O 1
ATOM 3511 N N . HIS A 1 467 ? -7.668 -12.903 33.350 1.00 88.62 467 HIS A N 1
ATOM 3512 C CA . HIS A 1 467 ? -7.541 -14.355 33.363 1.00 88.62 467 HIS A CA 1
ATOM 3513 C C . HIS A 1 467 ? -6.118 -14.742 32.935 1.00 88.62 467 HIS A C 1
ATOM 3515 O O . HIS A 1 467 ? -5.577 -14.164 31.991 1.00 88.62 467 HIS A O 1
ATOM 3521 N N . VAL A 1 468 ? -5.500 -15.707 33.617 1.00 86.12 468 VAL A N 1
ATOM 3522 C CA . VAL A 1 468 ? -4.233 -16.309 33.178 1.00 86.12 468 VAL A CA 1
ATOM 3523 C C . VAL A 1 468 ? -4.564 -17.577 32.406 1.00 86.12 468 VAL A C 1
ATOM 3525 O O . VAL A 1 468 ? -5.320 -18.414 32.890 1.00 86.12 468 VAL A O 1
ATOM 3528 N N . ASP A 1 469 ? -4.012 -17.693 31.204 1.00 85.38 469 ASP A N 1
ATOM 3529 C CA . ASP A 1 469 ? -4.223 -18.833 30.315 1.00 85.38 469 ASP A CA 1
ATOM 3530 C C . ASP A 1 469 ? -3.691 -20.131 30.950 1.00 85.38 469 ASP A C 1
ATOM 3532 O O . ASP A 1 469 ? -2.567 -20.156 31.465 1.00 85.38 469 ASP A O 1
ATOM 3536 N N . SER A 1 470 ? -4.461 -21.224 30.901 1.00 82.00 470 SER A N 1
ATOM 3537 C CA . SER A 1 470 ? -4.044 -22.503 31.495 1.00 82.00 470 SER A CA 1
ATOM 3538 C C . SER A 1 470 ? -2.730 -23.005 30.899 1.00 82.00 470 SER A C 1
ATOM 3540 O O . SER A 1 470 ? -1.841 -23.415 31.638 1.00 82.00 470 SER A O 1
ATOM 3542 N N . SER A 1 471 ? -2.520 -22.821 29.592 1.00 80.62 471 SER A N 1
ATOM 3543 C CA . SER A 1 471 ? -1.285 -23.206 28.907 1.00 80.62 471 SER A CA 1
ATOM 3544 C C . SER A 1 471 ? -0.072 -22.383 29.362 1.00 80.62 471 SER A C 1
ATOM 3546 O O . SER A 1 471 ? 1.065 -22.752 29.054 1.00 80.62 471 SER A O 1
ATOM 3548 N N . ALA A 1 472 ? -0.257 -21.245 30.039 1.00 76.44 472 ALA A N 1
ATOM 3549 C CA . ALA A 1 472 ? 0.813 -20.518 30.723 1.00 76.44 472 ALA A CA 1
ATOM 3550 C C . ALA A 1 472 ? 1.080 -21.067 32.130 1.00 76.44 472 ALA A C 1
ATOM 3552 O O . ALA A 1 472 ? 2.244 -21.228 32.499 1.00 76.44 472 ALA A O 1
ATOM 3553 N N . LEU A 1 473 ? 0.031 -21.413 32.880 1.00 78.00 473 LEU A N 1
ATOM 3554 C CA . LEU A 1 473 ? 0.162 -22.059 34.189 1.00 78.00 473 LEU A CA 1
ATOM 3555 C C . LEU A 1 473 ? 0.838 -23.435 34.062 1.00 78.00 473 LEU A C 1
ATOM 3557 O O . LEU A 1 473 ? 1.795 -23.700 34.783 1.00 78.00 473 LEU A O 1
ATOM 3561 N N . ASP A 1 474 ? 0.461 -24.249 33.074 1.00 76.50 474 ASP A N 1
ATOM 3562 C CA . ASP A 1 474 ? 1.054 -25.572 32.812 1.00 76.50 474 ASP A CA 1
ATOM 3563 C C . ASP A 1 474 ? 2.571 -25.507 32.552 1.00 76.50 474 ASP A C 1
ATOM 3565 O O . ASP A 1 474 ? 3.330 -26.373 32.993 1.00 76.50 474 ASP A O 1
ATOM 3569 N N . ARG A 1 475 ? 3.046 -24.447 31.879 1.00 75.31 475 ARG A N 1
ATOM 3570 C CA . ARG A 1 475 ? 4.486 -24.205 31.668 1.00 75.31 475 ARG A CA 1
ATOM 3571 C C . ARG A 1 475 ? 5.208 -23.941 32.993 1.00 75.31 475 ARG A C 1
ATOM 3573 O O . ARG A 1 475 ? 6.271 -24.514 33.225 1.00 75.31 475 ARG A O 1
ATOM 3580 N N . LEU A 1 476 ? 4.623 -23.124 33.870 1.00 71.88 476 LEU A N 1
ATOM 3581 C CA . LEU A 1 476 ? 5.182 -22.792 35.189 1.00 71.88 476 LEU A CA 1
ATOM 3582 C C . LEU A 1 476 ? 5.096 -23.969 36.179 1.00 71.88 476 LEU A C 1
ATOM 3584 O O . LEU A 1 476 ? 6.000 -24.162 36.990 1.00 71.88 476 LEU A O 1
ATOM 3588 N N . ALA A 1 477 ? 4.062 -24.809 36.074 1.00 62.19 477 ALA A N 1
ATOM 3589 C CA . ALA A 1 477 ? 3.856 -25.994 36.914 1.00 62.19 477 ALA A CA 1
ATOM 3590 C C . ALA A 1 477 ? 4.961 -27.062 36.772 1.00 62.19 477 ALA A C 1
ATOM 3592 O O . ALA A 1 477 ? 5.082 -27.950 37.617 1.00 62.19 477 ALA A O 1
ATOM 3593 N N . SER A 1 478 ? 5.802 -26.968 35.736 1.00 56.59 478 SER A N 1
ATOM 3594 C CA . SER A 1 478 ? 6.991 -27.812 35.574 1.00 56.59 478 SER A CA 1
ATOM 3595 C C . SER A 1 478 ? 8.130 -27.493 36.564 1.00 56.59 478 SER A C 1
ATOM 3597 O O . SER A 1 478 ? 9.015 -28.329 36.769 1.00 56.59 478 SER A O 1
ATOM 3599 N N . SER A 1 479 ? 8.113 -26.317 37.207 1.00 56.75 479 SER A N 1
ATOM 3600 C CA . SER A 1 479 ? 9.164 -25.872 38.131 1.00 56.75 479 SER A CA 1
ATOM 3601 C C . SER A 1 479 ? 9.075 -26.545 39.507 1.00 56.75 479 SER A C 1
ATOM 3603 O O . SER A 1 479 ? 8.053 -26.477 40.187 1.00 56.75 479 SER A O 1
ATOM 3605 N N . ARG A 1 480 ? 10.187 -27.132 39.972 1.00 53.78 480 ARG A N 1
ATOM 3606 C CA . ARG A 1 480 ? 10.343 -27.683 41.336 1.00 53.78 480 ARG A CA 1
ATOM 3607 C C . ARG A 1 480 ? 11.283 -26.833 42.193 1.00 53.78 480 ARG A C 1
ATOM 3609 O O . ARG A 1 480 ? 12.277 -27.327 42.720 1.00 53.78 480 ARG A O 1
ATOM 3616 N N . SER A 1 481 ? 10.964 -25.551 42.314 1.00 60.84 481 SER A N 1
ATOM 3617 C CA . SER A 1 481 ? 11.679 -24.585 43.148 1.00 60.84 481 SER A CA 1
ATOM 3618 C C . SER A 1 481 ? 11.037 -24.464 44.538 1.00 60.84 481 SER A C 1
ATOM 3620 O O . SER A 1 481 ? 9.840 -24.209 44.676 1.00 60.84 481 SER A O 1
ATOM 3622 N N . SER A 1 482 ? 11.832 -24.652 45.592 1.00 60.16 482 SER A N 1
ATOM 3623 C CA . SER A 1 482 ? 11.436 -24.338 46.971 1.00 60.16 482 SER A CA 1
ATOM 3624 C C . SER A 1 482 ? 11.647 -22.844 47.246 1.00 60.16 482 SER A C 1
ATOM 3626 O O . SER A 1 482 ? 12.709 -22.337 46.884 1.00 60.16 482 SER A O 1
ATOM 3628 N N . PRO A 1 483 ? 10.700 -22.135 47.887 1.00 65.12 483 PRO A N 1
ATOM 3629 C CA . PRO A 1 483 ? 10.873 -20.718 48.194 1.00 65.12 483 PRO A CA 1
ATOM 3630 C C . PRO A 1 483 ? 12.018 -20.488 49.187 1.00 65.12 483 PRO A C 1
ATOM 3632 O O . PRO A 1 483 ? 12.222 -21.289 50.101 1.00 65.12 483 PRO A O 1
ATOM 3635 N N . SER A 1 484 ? 12.730 -19.378 49.009 1.00 61.75 484 SER A N 1
ATOM 3636 C CA . SER A 1 484 ? 13.883 -18.979 49.823 1.00 61.75 484 SER A CA 1
ATOM 3637 C C . SER A 1 484 ? 13.560 -17.827 50.776 1.00 61.75 484 SER A C 1
ATOM 3639 O O . SER A 1 484 ? 14.027 -17.837 51.913 1.00 61.75 484 SER A O 1
ATOM 3641 N N . GLU A 1 485 ? 12.746 -16.858 50.347 1.00 67.88 485 GLU A N 1
ATOM 3642 C CA . GLU A 1 485 ? 12.537 -15.597 51.072 1.00 67.88 485 GLU A CA 1
ATOM 3643 C C . GLU A 1 485 ? 11.064 -15.152 51.103 1.00 67.88 485 GLU A C 1
ATOM 3645 O O . GLU A 1 485 ? 10.202 -15.697 50.408 1.00 67.88 485 GLU A O 1
ATOM 3650 N N . THR A 1 486 ? 10.769 -14.137 51.921 1.00 73.50 486 THR A N 1
ATOM 3651 C CA . THR A 1 486 ? 9.480 -13.426 51.937 1.00 73.50 486 THR A CA 1
ATOM 3652 C C . THR A 1 486 ? 9.670 -11.974 51.513 1.00 73.50 486 THR A C 1
ATOM 3654 O O . THR A 1 486 ? 10.352 -11.219 52.205 1.00 73.50 486 THR A O 1
ATOM 3657 N N . HIS A 1 487 ? 9.034 -11.572 50.415 1.00 76.19 487 HIS A N 1
ATOM 3658 C CA . HIS A 1 487 ? 9.150 -10.246 49.809 1.00 76.19 487 HIS A CA 1
ATOM 3659 C C . HIS A 1 487 ? 7.783 -9.548 49.746 1.00 76.19 487 HIS A C 1
ATOM 3661 O O . HIS A 1 487 ? 6.755 -10.192 49.543 1.00 76.19 487 HIS A O 1
ATOM 3667 N N . GLN A 1 488 ? 7.750 -8.222 49.890 1.00 76.12 488 GLN A N 1
ATOM 3668 C CA . GLN A 1 488 ? 6.534 -7.418 49.731 1.00 76.12 488 GLN A CA 1
ATOM 3669 C C . GLN A 1 488 ? 6.706 -6.471 48.544 1.00 76.12 488 GLN A C 1
ATOM 3671 O O . GLN A 1 488 ? 7.672 -5.713 48.497 1.00 76.12 488 GLN A O 1
ATOM 3676 N N . VAL A 1 489 ? 5.762 -6.497 47.597 1.00 72.62 489 VAL A N 1
ATOM 3677 C CA . VAL A 1 489 ? 5.795 -5.616 46.420 1.00 72.62 489 VAL A CA 1
ATOM 3678 C C . VAL A 1 489 ? 5.535 -4.176 46.863 1.00 72.62 489 VAL A C 1
ATOM 3680 O O . VAL A 1 489 ? 4.404 -3.805 47.176 1.00 72.62 489 VAL A O 1
ATOM 3683 N N . ALA A 1 490 ? 6.596 -3.375 46.919 1.00 71.62 490 ALA A N 1
ATOM 3684 C CA . ALA A 1 490 ? 6.523 -1.973 47.302 1.00 71.62 490 ALA A CA 1
ATOM 3685 C C . ALA A 1 490 ? 6.129 -1.087 46.108 1.00 71.62 490 ALA A C 1
ATOM 3687 O O . ALA A 1 490 ? 6.704 -1.190 45.024 1.00 71.62 490 ALA A O 1
ATOM 3688 N N . PHE A 1 491 ? 5.191 -0.165 46.337 1.00 80.44 491 PHE A N 1
ATOM 3689 C CA . PHE A 1 491 ? 4.821 0.878 45.379 1.00 80.44 491 PHE A CA 1
ATOM 3690 C C . PHE A 1 491 ? 5.228 2.262 45.898 1.00 80.44 491 PHE A C 1
ATOM 3692 O O . PHE A 1 491 ? 5.147 2.501 47.108 1.00 80.44 491 PHE A O 1
ATOM 3699 N N . PRO A 1 492 ? 5.607 3.203 45.014 1.00 82.31 492 PRO A N 1
ATOM 3700 C CA . PRO A 1 492 ? 5.804 4.599 45.383 1.00 82.31 492 PRO A CA 1
ATOM 3701 C C . PRO A 1 492 ? 4.543 5.173 46.035 1.00 82.31 492 PRO A C 1
ATOM 3703 O O . PRO A 1 492 ? 3.431 4.981 45.542 1.00 82.31 492 PRO A O 1
ATOM 3706 N N . SER A 1 493 ? 4.701 5.921 47.127 1.00 80.94 493 SER A N 1
ATOM 3707 C CA . SER A 1 493 ? 3.572 6.423 47.926 1.00 80.94 493 SER A CA 1
ATOM 3708 C C . SER A 1 493 ? 2.631 7.369 47.167 1.00 80.94 493 SER A C 1
ATOM 3710 O O . SER A 1 493 ? 1.469 7.496 47.550 1.00 80.94 493 SER A O 1
ATOM 3712 N N . LYS A 1 494 ? 3.100 7.995 46.075 1.00 85.44 494 LYS A N 1
ATOM 3713 C CA . LYS A 1 494 ? 2.272 8.807 45.169 1.00 85.44 494 LYS A CA 1
ATOM 3714 C C . LYS A 1 494 ? 1.335 7.995 44.266 1.00 85.44 494 LYS A C 1
ATOM 3716 O O . LYS A 1 494 ? 0.349 8.555 43.795 1.00 85.44 494 LYS A O 1
ATOM 3721 N N . PHE A 1 495 ? 1.624 6.717 43.993 1.00 89.69 495 PHE A N 1
ATOM 3722 C CA . PHE A 1 495 ? 0.898 5.959 42.967 1.00 89.69 495 PHE A CA 1
ATOM 3723 C C . PHE A 1 495 ? -0.575 5.773 43.345 1.00 89.69 495 PHE A C 1
ATOM 3725 O O . PHE A 1 495 ? -0.910 5.234 44.409 1.00 89.69 495 PHE A O 1
ATOM 3732 N N . THR A 1 496 ? -1.449 6.173 42.427 1.00 90.19 496 THR A N 1
ATOM 3733 C CA . THR A 1 496 ? -2.899 5.954 42.466 1.00 90.19 496 THR A CA 1
ATOM 3734 C C . THR A 1 496 ? -3.253 4.459 42.408 1.00 90.19 496 THR A C 1
ATOM 3736 O O . THR A 1 496 ? -2.434 3.644 41.969 1.00 90.19 496 THR A O 1
ATOM 3739 N N . PRO A 1 497 ? -4.469 4.053 42.824 1.00 88.12 497 PRO A N 1
ATOM 3740 C CA . PRO A 1 497 ? -4.925 2.666 42.688 1.00 88.12 497 PRO A CA 1
ATOM 3741 C C . PRO A 1 497 ? -4.865 2.148 41.241 1.00 88.12 497 PRO A C 1
ATOM 3743 O O . PRO A 1 497 ? -4.541 0.983 41.015 1.00 88.12 497 PRO A O 1
ATOM 3746 N N . GLU A 1 498 ? -5.135 3.013 40.263 1.00 89.19 498 GLU A N 1
ATOM 3747 C CA . GLU A 1 498 ? -5.012 2.741 38.831 1.00 89.19 498 GLU A CA 1
ATOM 3748 C C . GLU A 1 498 ? -3.567 2.449 38.421 1.00 89.19 498 GLU A C 1
ATOM 3750 O O . GLU A 1 498 ? -3.319 1.435 37.771 1.00 89.19 498 GLU A O 1
ATOM 3755 N N . GLU A 1 499 ? -2.607 3.282 38.833 1.00 92.06 499 GLU A N 1
ATOM 3756 C CA . GLU A 1 499 ? -1.182 3.059 38.554 1.00 92.06 499 GLU A CA 1
ATOM 3757 C C . GLU A 1 499 ? -0.695 1.749 39.188 1.00 92.06 499 GLU A C 1
ATOM 3759 O O . GLU A 1 499 ? -0.054 0.952 38.509 1.00 92.06 499 GLU A O 1
ATOM 3764 N N . ARG A 1 500 ? -1.086 1.443 40.436 1.00 90.38 500 ARG A N 1
ATOM 3765 C CA . ARG A 1 500 ? -0.749 0.160 41.092 1.00 90.38 500 ARG A CA 1
ATOM 3766 C C . ARG A 1 500 ? -1.336 -1.047 40.352 1.00 90.38 500 ARG A C 1
ATOM 3768 O O . ARG A 1 500 ? -0.622 -2.022 40.123 1.00 90.38 500 ARG A O 1
ATOM 3775 N N . ARG A 1 501 ? -2.611 -0.994 39.936 1.00 90.06 501 ARG A N 1
ATOM 3776 C CA . ARG A 1 501 ? -3.232 -2.061 39.121 1.00 90.06 501 ARG A CA 1
ATOM 3777 C C . ARG A 1 501 ? -2.555 -2.198 37.753 1.00 90.06 501 ARG A C 1
ATOM 3779 O O . ARG A 1 501 ? -2.370 -3.320 37.288 1.00 90.06 501 ARG A O 1
ATOM 3786 N N . ALA A 1 502 ? -2.135 -1.097 37.129 1.00 91.62 502 ALA A N 1
ATOM 3787 C CA . ALA A 1 502 ? -1.369 -1.137 35.885 1.00 91.62 502 ALA A CA 1
ATOM 3788 C C . ALA A 1 502 ? -0.005 -1.823 36.079 1.00 91.62 502 ALA A C 1
ATOM 3790 O O . ALA A 1 502 ? 0.323 -2.737 35.322 1.00 91.62 502 ALA A O 1
ATOM 3791 N N . SER A 1 503 ? 0.743 -1.464 37.129 1.00 91.94 503 SER A N 1
ATOM 3792 C CA . SER A 1 503 ? 2.008 -2.116 37.491 1.00 91.94 503 SER A CA 1
ATOM 3793 C C . SER A 1 503 ? 1.835 -3.617 37.731 1.00 91.94 503 SER A C 1
ATOM 3795 O O . SER A 1 503 ? 2.583 -4.416 37.170 1.00 91.94 503 SER A O 1
ATOM 3797 N N . PHE A 1 504 ? 0.819 -4.028 38.499 1.00 90.38 504 PHE A N 1
ATOM 3798 C CA . PHE A 1 504 ? 0.516 -5.447 38.721 1.00 90.38 504 PHE A CA 1
ATOM 3799 C C . PHE A 1 504 ? 0.153 -6.188 37.428 1.00 90.38 504 PHE A C 1
ATOM 3801 O O . PHE A 1 504 ? 0.594 -7.320 37.240 1.00 90.38 504 PHE A O 1
ATOM 3808 N N . MET A 1 505 ? -0.600 -5.567 36.515 1.00 91.38 505 MET A N 1
ATOM 3809 C CA . MET A 1 505 ? -0.950 -6.176 35.226 1.00 91.38 505 MET A CA 1
ATOM 3810 C C . MET A 1 505 ? 0.284 -6.377 34.330 1.00 91.38 505 MET A C 1
ATOM 3812 O O . MET A 1 505 ? 0.414 -7.413 33.674 1.00 91.38 505 MET A O 1
ATOM 3816 N N . VAL A 1 506 ? 1.227 -5.427 34.331 1.00 91.00 506 VAL A N 1
ATOM 3817 C CA . VAL A 1 506 ? 2.510 -5.585 33.625 1.00 91.00 506 VAL A CA 1
ATOM 3818 C C . VAL A 1 506 ? 3.382 -6.646 34.297 1.00 91.00 506 VAL A C 1
ATOM 3820 O O . VAL A 1 506 ? 3.925 -7.502 33.602 1.00 91.00 506 VAL A O 1
ATOM 3823 N N . LEU A 1 507 ? 3.476 -6.655 35.630 1.00 89.31 507 LEU A N 1
ATOM 3824 C CA . LEU A 1 507 ? 4.214 -7.671 36.388 1.00 89.31 507 LEU A CA 1
ATOM 3825 C C . LEU A 1 507 ? 3.684 -9.089 36.121 1.00 89.31 507 LEU A C 1
ATOM 3827 O O . LEU A 1 507 ? 4.476 -9.997 35.873 1.00 89.31 507 LEU A O 1
ATOM 3831 N N . LEU A 1 508 ? 2.360 -9.270 36.099 1.00 89.00 508 LEU A N 1
ATOM 3832 C CA . LEU A 1 508 ? 1.712 -10.534 35.744 1.00 89.00 508 LEU A CA 1
ATOM 3833 C C . LEU A 1 508 ? 2.128 -10.996 34.341 1.00 89.00 508 LEU A C 1
ATOM 3835 O O . LEU A 1 508 ? 2.556 -12.138 34.170 1.00 89.00 508 LEU A O 1
ATOM 3839 N N . GLY A 1 509 ? 2.082 -10.092 33.356 1.00 88.00 509 GLY A N 1
ATOM 3840 C CA . GLY A 1 509 ? 2.581 -10.354 32.005 1.00 88.00 509 GLY A CA 1
ATOM 3841 C C . GLY A 1 509 ? 4.062 -10.747 31.985 1.00 88.00 509 GLY A C 1
ATOM 3842 O O . GLY A 1 509 ? 4.429 -11.710 31.318 1.00 88.00 509 GLY A O 1
ATOM 3843 N N . LYS A 1 510 ? 4.918 -10.065 32.756 1.00 87.50 510 LYS A N 1
ATOM 3844 C CA . LYS A 1 510 ? 6.363 -10.347 32.835 1.00 87.50 510 LYS A CA 1
ATOM 3845 C C . LYS A 1 510 ? 6.674 -11.706 33.461 1.00 87.50 510 LYS A C 1
ATOM 3847 O O . LYS A 1 510 ? 7.548 -12.401 32.944 1.00 87.50 510 LYS A O 1
ATOM 3852 N N . LEU A 1 511 ? 5.965 -12.098 34.519 1.00 84.81 511 LEU A N 1
ATOM 3853 C CA . LEU A 1 511 ? 6.085 -13.421 35.147 1.00 84.81 511 LEU A CA 1
ATOM 3854 C C . LEU A 1 511 ? 5.674 -14.531 34.169 1.00 84.81 511 LEU A C 1
ATOM 3856 O O . LEU A 1 511 ? 6.432 -15.472 33.944 1.00 84.81 511 LEU A O 1
ATOM 3860 N N . VAL A 1 512 ? 4.514 -14.369 33.529 1.00 85.25 512 VAL A N 1
ATOM 3861 C CA . VAL A 1 512 ? 3.959 -15.319 32.552 1.00 85.25 512 VAL A CA 1
ATOM 3862 C C . VAL A 1 512 ? 4.832 -15.456 31.296 1.00 85.25 512 VAL A C 1
ATOM 3864 O O . VAL A 1 512 ? 5.010 -16.564 30.794 1.00 85.25 512 VAL A O 1
ATOM 3867 N N . LEU A 1 513 ? 5.400 -14.357 30.788 1.00 80.00 513 LEU A N 1
ATOM 3868 C CA . LEU A 1 513 ? 6.242 -14.367 29.585 1.00 80.00 513 LEU A CA 1
ATOM 3869 C C . LEU A 1 513 ? 7.670 -14.864 29.837 1.00 80.00 513 LEU A C 1
ATOM 3871 O O . LEU A 1 513 ? 8.259 -15.456 28.937 1.00 80.00 513 LEU A O 1
ATOM 3875 N N . SER A 1 514 ? 8.252 -14.605 31.013 1.00 70.81 514 SER A N 1
ATOM 3876 C CA . SER A 1 514 ? 9.678 -14.898 31.246 1.00 70.81 514 SER A CA 1
ATOM 3877 C C . SER A 1 514 ? 9.963 -16.387 31.465 1.00 70.81 514 SER A C 1
ATOM 3879 O O . SER A 1 514 ? 11.083 -16.812 31.197 1.00 70.81 514 SER A O 1
ATOM 3881 N N . GLY A 1 515 ? 8.969 -17.175 31.902 1.00 63.62 515 GLY A N 1
ATOM 3882 C CA . GLY A 1 515 ? 8.958 -18.645 31.795 1.00 63.62 515 GLY A CA 1
ATOM 3883 C C . GLY A 1 515 ? 10.163 -19.386 32.392 1.00 63.62 515 GLY A C 1
ATOM 3884 O O . GLY A 1 515 ? 10.497 -20.474 31.927 1.00 63.62 515 GLY A O 1
ATOM 3885 N N . ALA A 1 516 ? 10.852 -18.790 33.367 1.00 52.88 516 ALA A N 1
ATOM 3886 C CA . ALA A 1 516 ? 12.102 -19.317 33.896 1.00 52.88 516 ALA A CA 1
ATOM 3887 C C . ALA A 1 516 ? 11.873 -20.566 34.762 1.00 52.88 516 ALA A C 1
ATOM 3889 O O . ALA A 1 516 ? 10.931 -20.620 35.556 1.00 52.88 516 ALA A O 1
ATOM 3890 N N . ALA A 1 517 ? 12.786 -21.537 34.662 1.00 52.62 517 ALA A N 1
ATOM 3891 C CA . ALA A 1 517 ? 12.864 -22.661 35.591 1.00 52.62 517 ALA A CA 1
ATOM 3892 C C . ALA A 1 517 ? 13.203 -22.125 36.995 1.00 52.62 517 ALA A C 1
ATOM 3894 O O . ALA A 1 517 ? 14.361 -21.852 37.295 1.00 52.62 517 ALA A O 1
ATOM 3895 N N . GLY A 1 518 ? 12.167 -21.908 37.805 1.00 56.44 518 GLY A N 1
ATOM 3896 C CA . GLY A 1 518 ? 12.228 -21.194 39.080 1.00 56.44 518 GLY A CA 1
ATOM 3897 C C . GLY A 1 518 ? 10.895 -20.537 39.459 1.00 56.44 518 GLY A C 1
ATOM 3898 O O . GLY A 1 518 ? 10.536 -20.540 40.633 1.00 56.44 518 GLY A O 1
ATOM 3899 N N . THR A 1 519 ? 10.113 -20.050 38.487 1.00 66.25 519 THR A N 1
ATOM 3900 C CA . THR A 1 519 ? 8.824 -19.370 38.732 1.00 66.25 519 THR A CA 1
ATOM 3901 C C . THR A 1 519 ? 7.658 -20.355 38.866 1.00 66.25 519 THR A C 1
ATOM 3903 O O . THR A 1 519 ? 7.485 -21.234 38.024 1.00 66.25 519 THR A O 1
ATOM 3906 N N . ARG A 1 520 ? 6.834 -20.196 39.908 1.00 74.81 520 ARG A N 1
ATOM 3907 C CA . ARG A 1 520 ? 5.683 -21.065 40.232 1.00 74.81 520 ARG A CA 1
ATOM 3908 C C . ARG A 1 520 ? 4.350 -20.445 39.796 1.00 74.81 520 ARG A C 1
ATOM 3910 O O . ARG A 1 520 ? 4.231 -19.227 39.687 1.00 74.81 520 ARG A O 1
ATOM 3917 N N . THR A 1 521 ? 3.319 -21.275 39.613 1.00 76.25 521 THR A N 1
ATOM 3918 C CA . THR A 1 521 ? 1.953 -20.838 39.241 1.00 76.25 521 THR A CA 1
ATOM 3919 C C . THR A 1 521 ? 1.293 -19.932 40.284 1.00 76.25 521 THR A C 1
ATOM 3921 O O . THR A 1 521 ? 0.575 -18.997 39.930 1.00 76.25 521 THR A O 1
ATOM 3924 N N . THR A 1 522 ? 1.596 -20.158 41.565 1.00 76.94 522 THR A N 1
ATOM 3925 C CA . THR A 1 522 ? 0.951 -19.485 42.701 1.00 76.94 522 THR A CA 1
ATOM 3926 C C . THR A 1 522 ? 1.086 -17.963 42.675 1.00 76.94 522 THR A C 1
ATOM 3928 O O . THR A 1 522 ? 0.198 -17.263 43.149 1.00 76.94 522 THR A O 1
ATOM 3931 N N . LEU A 1 523 ? 2.187 -17.424 42.139 1.00 80.06 523 LEU A N 1
ATOM 3932 C CA . LEU A 1 523 ? 2.430 -15.979 42.122 1.00 80.06 523 LEU A CA 1
ATOM 3933 C C . LEU A 1 523 ? 1.579 -15.259 41.045 1.00 80.06 523 LEU A C 1
ATOM 3935 O O . LEU A 1 523 ? 0.861 -14.322 41.405 1.00 80.06 523 LEU A O 1
ATOM 3939 N N . PRO A 1 524 ? 1.557 -15.698 39.768 1.00 85.12 524 PRO A N 1
ATOM 3940 C CA . PRO A 1 524 ? 0.571 -15.246 38.783 1.00 85.12 524 PRO A CA 1
ATOM 3941 C C . PRO A 1 524 ? -0.890 -15.397 39.224 1.00 85.12 524 PRO A C 1
ATOM 3943 O O . PRO A 1 524 ? -1.682 -14.479 39.013 1.00 85.12 524 PRO A O 1
ATOM 3946 N N . GLU A 1 525 ? -1.251 -16.513 39.863 1.00 83.06 525 GLU A N 1
ATOM 3947 C CA . GLU A 1 525 ? -2.612 -16.757 40.366 1.00 83.06 525 GLU A CA 1
ATOM 3948 C C . GLU A 1 525 ? -3.014 -15.738 41.444 1.00 83.06 525 GLU A C 1
ATOM 3950 O O . GLU A 1 525 ? -4.076 -15.121 41.338 1.00 83.06 525 GLU A O 1
ATOM 3955 N N . LEU A 1 526 ? -2.147 -15.482 42.432 1.00 83.19 526 LEU A N 1
ATOM 3956 C CA . LEU A 1 526 ? -2.381 -14.478 43.479 1.00 83.19 526 LEU A CA 1
ATOM 3957 C C . LEU A 1 526 ? -2.509 -13.057 42.911 1.00 83.19 526 LEU A C 1
ATOM 3959 O O . LEU A 1 526 ? -3.414 -12.319 43.303 1.00 83.19 526 LEU A O 1
ATOM 3963 N N . ILE A 1 527 ? -1.649 -12.673 41.960 1.00 86.31 527 ILE A N 1
ATOM 3964 C CA . ILE A 1 527 ? -1.717 -11.349 41.318 1.00 86.31 527 ILE A CA 1
ATOM 3965 C C . ILE A 1 527 ? -2.995 -11.223 40.475 1.00 86.31 527 ILE A C 1
ATOM 3967 O O . ILE A 1 527 ? -3.685 -10.208 40.561 1.00 86.31 527 ILE A O 1
ATOM 3971 N N . SER A 1 528 ? -3.368 -12.255 39.710 1.00 86.50 528 SER A N 1
ATOM 3972 C CA . SER A 1 528 ? -4.616 -12.259 38.935 1.00 86.50 528 SER A CA 1
ATOM 3973 C C . SER A 1 528 ? -5.863 -12.263 39.826 1.00 86.50 528 SER A C 1
ATOM 3975 O O . SER A 1 528 ? -6.878 -11.689 39.440 1.00 86.50 528 SER A O 1
ATOM 3977 N N . GLY A 1 529 ? -5.810 -12.880 41.009 1.00 82.88 529 GLY A N 1
ATOM 3978 C CA . GLY A 1 529 ? -6.868 -12.790 42.018 1.00 82.88 529 GLY A CA 1
ATOM 3979 C C . GLY A 1 529 ? -7.000 -11.374 42.585 1.00 82.88 529 GLY A C 1
ATOM 3980 O O . GLY A 1 529 ? -8.097 -10.821 42.607 1.00 82.88 529 GLY A O 1
ATOM 3981 N N . SER A 1 530 ? -5.876 -10.752 42.956 1.00 83.94 530 SER A N 1
ATOM 3982 C CA . SER A 1 530 ? -5.827 -9.378 43.478 1.00 83.94 530 SER A CA 1
ATOM 3983 C C . SER A 1 530 ? -6.353 -8.350 42.461 1.00 83.94 530 SER A C 1
ATOM 3985 O O . SER A 1 530 ? -7.202 -7.523 42.796 1.00 83.94 530 SER A O 1
ATOM 3987 N N . LEU A 1 531 ? -5.948 -8.466 41.188 1.00 85.62 531 LEU A N 1
ATOM 3988 C CA . LEU A 1 531 ? -6.418 -7.622 40.076 1.00 85.62 531 LEU A CA 1
ATOM 3989 C C . LEU A 1 531 ? -7.918 -7.762 39.764 1.00 85.62 531 LEU A C 1
ATOM 3991 O O . LEU A 1 531 ? -8.491 -6.861 39.157 1.00 85.62 531 LEU A O 1
ATOM 3995 N N . ASN A 1 532 ? -8.547 -8.871 40.162 1.00 85.69 532 ASN A N 1
ATOM 3996 C CA . ASN A 1 532 ? -9.987 -9.105 40.014 1.00 85.69 532 ASN A CA 1
ATOM 3997 C C . ASN A 1 532 ? -10.804 -8.714 41.257 1.00 85.69 532 ASN A C 1
ATOM 3999 O O . ASN A 1 532 ? -12.032 -8.819 41.230 1.00 85.69 532 ASN A O 1
ATOM 4003 N N . SER A 1 533 ? -10.151 -8.301 42.346 1.00 79.06 533 SER A N 1
ATOM 4004 C CA . SER A 1 533 ? -10.834 -7.877 43.568 1.00 79.06 533 SER A CA 1
ATOM 4005 C C . SER A 1 533 ? -11.361 -6.441 43.447 1.00 79.06 533 SER A C 1
ATOM 4007 O O . SER A 1 533 ? -10.855 -5.637 42.666 1.00 79.06 533 SER A O 1
ATOM 4009 N N . THR A 1 534 ? -12.395 -6.107 44.221 1.00 58.62 534 THR A N 1
ATOM 4010 C CA . THR A 1 534 ? -12.996 -4.758 44.253 1.00 58.62 534 THR A CA 1
ATOM 4011 C C . THR A 1 534 ? -12.261 -3.779 45.169 1.00 58.62 534 THR A C 1
ATOM 4013 O O . THR A 1 534 ? -12.638 -2.611 45.241 1.00 58.62 534 THR A O 1
ATOM 4016 N N . GLU A 1 535 ? -11.242 -4.242 45.890 1.00 59.78 535 GLU A N 1
ATOM 4017 C CA . GLU A 1 535 ? -10.458 -3.442 46.830 1.00 59.78 535 GLU A CA 1
ATOM 4018 C C . GLU A 1 535 ? -9.158 -2.940 46.169 1.00 59.78 535 GLU A C 1
ATOM 4020 O O . GLU A 1 535 ? -8.867 -3.222 45.002 1.00 59.78 535 GLU A O 1
ATOM 4025 N N . SER A 1 536 ? -8.369 -2.136 46.886 1.00 57.53 536 SER A N 1
ATOM 4026 C CA . SER A 1 536 ? -7.021 -1.791 46.418 1.00 57.53 536 SER A CA 1
ATOM 4027 C C . SER A 1 536 ? -6.165 -3.062 46.368 1.00 57.53 536 SER A C 1
ATOM 4029 O O . SER A 1 536 ? -6.209 -3.833 47.325 1.00 57.53 536 SER A O 1
ATOM 4031 N N . PRO A 1 537 ? -5.367 -3.298 45.308 1.00 59.53 537 PRO A N 1
ATOM 4032 C CA . PRO A 1 537 ? -4.561 -4.508 45.205 1.00 59.53 537 PRO A CA 1
ATOM 4033 C C . PRO A 1 537 ? -3.398 -4.460 46.205 1.00 59.53 537 PRO A C 1
ATOM 4035 O O . PRO A 1 537 ? -2.312 -3.970 45.902 1.00 59.53 537 PRO A O 1
ATOM 4038 N N . GLU A 1 538 ? -3.623 -4.963 47.412 1.00 59.50 538 GLU A N 1
ATOM 4039 C CA . GLU A 1 538 ? -2.573 -5.212 48.394 1.00 59.50 538 GLU A CA 1
ATOM 4040 C C . GLU A 1 538 ? -2.333 -6.717 48.480 1.00 59.50 538 GLU A C 1
ATOM 4042 O O . GLU A 1 538 ? -3.070 -7.470 49.115 1.00 59.50 538 GLU A O 1
ATOM 4047 N N . VAL A 1 539 ? -1.288 -7.169 47.787 1.00 61.75 539 VAL A N 1
ATOM 4048 C CA . VAL A 1 539 ? -0.788 -8.534 47.936 1.00 61.75 539 VAL A CA 1
ATOM 4049 C C . VAL A 1 539 ? 0.072 -8.564 49.200 1.00 61.75 539 VAL A C 1
ATOM 4051 O O . VAL A 1 539 ? 1.049 -7.819 49.307 1.00 61.75 539 VAL A O 1
ATOM 4054 N N . GLY A 1 540 ? -0.314 -9.401 50.167 1.00 63.50 540 GLY A N 1
ATOM 4055 C CA . GLY A 1 540 ? 0.441 -9.612 51.407 1.00 63.50 540 GLY A CA 1
ATOM 4056 C C . GLY A 1 540 ? 1.855 -10.167 51.163 1.00 63.50 540 GLY A C 1
ATOM 4057 O O . GLY A 1 540 ? 2.209 -10.458 50.021 1.00 63.50 540 GLY A O 1
ATOM 4058 N N . PRO A 1 541 ? 2.682 -10.334 52.214 1.00 67.75 541 PRO A N 1
ATOM 4059 C CA . PRO A 1 541 ? 4.064 -10.798 52.073 1.00 67.75 541 PRO A CA 1
ATOM 4060 C C . PRO A 1 541 ? 4.134 -12.128 51.308 1.00 67.75 541 PRO A C 1
ATOM 4062 O O . PRO A 1 541 ? 3.652 -13.164 51.768 1.00 67.75 541 PRO A O 1
ATOM 4065 N N . LEU A 1 542 ? 4.736 -12.081 50.121 1.00 73.31 542 LEU A N 1
ATOM 4066 C CA . LEU A 1 542 ? 4.842 -13.193 49.188 1.00 73.31 542 LEU A CA 1
ATOM 4067 C C . LEU A 1 542 ? 6.059 -14.043 49.529 1.00 73.31 542 LEU A C 1
ATOM 4069 O O . LEU A 1 542 ? 7.178 -13.544 49.588 1.00 73.31 542 LEU A O 1
ATOM 4073 N N . SER A 1 543 ? 5.854 -15.347 49.679 1.00 72.69 543 SER A N 1
ATOM 4074 C CA . SER A 1 543 ? 6.950 -16.314 49.687 1.00 72.69 543 SER A CA 1
ATOM 4075 C C . SER A 1 543 ? 7.460 -16.496 48.253 1.00 72.69 543 SER A C 1
ATOM 4077 O O . SER A 1 543 ? 6.680 -16.922 47.399 1.00 72.69 543 SER A O 1
ATOM 4079 N N . VAL A 1 544 ? 8.729 -16.175 47.982 1.00 78.25 544 VAL A N 1
ATOM 4080 C CA . VAL A 1 544 ? 9.334 -16.105 46.633 1.00 78.25 544 VAL A CA 1
ATOM 4081 C C . VAL A 1 544 ? 10.615 -16.942 46.504 1.00 78.25 544 VAL A C 1
ATOM 4083 O O . VAL A 1 544 ? 11.239 -17.308 47.502 1.00 78.25 544 VAL A O 1
ATOM 4086 N N . THR A 1 545 ? 11.001 -17.258 45.266 1.00 78.56 545 THR A N 1
ATOM 4087 C CA . THR A 1 545 ? 12.313 -17.829 44.897 1.00 78.56 545 THR A CA 1
ATOM 4088 C C . THR A 1 545 ? 13.299 -16.741 44.445 1.00 78.56 545 THR A C 1
ATOM 4090 O O . THR A 1 545 ? 12.892 -15.609 44.181 1.00 78.56 545 THR A O 1
ATOM 4093 N N . GLU A 1 546 ? 14.591 -17.068 44.300 1.00 73.31 546 GLU A N 1
ATOM 4094 C CA . GLU A 1 546 ? 15.597 -16.128 43.765 1.00 73.31 546 GLU A CA 1
ATOM 4095 C C . GLU A 1 546 ? 15.261 -15.654 42.335 1.00 73.31 546 GLU A C 1
ATOM 4097 O O . GLU A 1 546 ? 15.464 -14.485 41.997 1.00 73.31 546 GLU A O 1
ATOM 4102 N N . GLU A 1 547 ? 14.697 -16.526 41.491 1.00 72.62 547 GLU A N 1
ATOM 4103 C CA . GLU A 1 547 ? 14.264 -16.170 40.135 1.00 72.62 547 GLU A CA 1
ATOM 4104 C C . GLU A 1 547 ? 13.030 -15.263 40.150 1.00 72.62 547 GLU A C 1
ATOM 4106 O O . GLU A 1 547 ? 12.981 -14.286 39.403 1.00 72.62 547 GLU A O 1
ATOM 4111 N N . GLU A 1 548 ? 12.048 -15.547 41.011 1.00 76.25 548 GLU A N 1
ATOM 4112 C CA . GLU A 1 548 ? 10.857 -14.707 41.187 1.00 76.25 548 GLU A CA 1
ATOM 4113 C C . GLU A 1 548 ? 11.234 -13.319 41.724 1.00 76.25 548 GLU A C 1
ATOM 4115 O O . GLU A 1 548 ? 10.778 -12.314 41.176 1.00 76.25 548 GLU A O 1
ATOM 4120 N N . LEU A 1 549 ? 12.132 -13.246 42.713 1.00 79.75 549 LEU A N 1
ATOM 4121 C CA . LEU A 1 549 ? 12.692 -11.996 43.235 1.00 79.75 549 LEU A CA 1
ATOM 4122 C C . LEU A 1 549 ? 13.446 -11.219 42.144 1.00 79.75 549 LEU A C 1
ATOM 4124 O O . LEU A 1 549 ? 13.187 -10.035 41.927 1.00 79.75 549 LEU A O 1
ATOM 4128 N N . SER A 1 550 ? 14.306 -11.891 41.372 1.00 78.44 550 SER A N 1
ATOM 4129 C CA . SER A 1 550 ? 15.015 -11.256 40.256 1.00 78.44 550 SER A CA 1
ATOM 4130 C C . SER A 1 550 ? 14.089 -10.816 39.113 1.00 78.44 550 SER A C 1
ATOM 4132 O O . SER A 1 550 ? 14.500 -9.957 38.329 1.00 78.44 550 SER A O 1
ATOM 4134 N N . ILE A 1 551 ? 12.890 -11.387 38.962 1.00 79.88 551 ILE A N 1
ATOM 4135 C CA . ILE A 1 551 ? 11.878 -10.889 38.016 1.00 79.88 551 ILE A CA 1
ATOM 4136 C C . ILE A 1 551 ? 11.164 -9.675 38.610 1.00 79.88 551 ILE A C 1
ATOM 4138 O O . ILE A 1 551 ? 11.034 -8.675 37.907 1.00 79.88 551 ILE A O 1
ATOM 4142 N N . LEU A 1 552 ? 10.758 -9.723 39.883 1.00 80.19 552 LEU A N 1
ATOM 4143 C CA . LEU A 1 552 ? 10.125 -8.605 40.592 1.00 80.19 552 LEU A CA 1
ATOM 4144 C C . LEU A 1 552 ? 10.973 -7.329 40.473 1.00 80.19 552 LEU A C 1
ATOM 4146 O O . LEU A 1 552 ? 10.514 -6.349 39.881 1.00 80.19 552 LEU A O 1
ATOM 4150 N N . GLU A 1 553 ? 12.234 -7.381 40.909 1.00 78.25 553 GLU A N 1
ATOM 4151 C CA . GLU A 1 553 ? 13.161 -6.238 40.905 1.00 78.25 553 GLU A CA 1
ATOM 4152 C C . GLU A 1 553 ? 13.485 -5.698 39.501 1.00 78.25 553 GLU A C 1
ATOM 4154 O O . GLU A 1 553 ? 13.629 -4.491 39.315 1.00 78.25 553 GLU A O 1
ATOM 4159 N N . LYS A 1 554 ? 13.622 -6.576 38.495 1.00 79.00 554 LYS A N 1
ATOM 4160 C CA . LYS A 1 554 ? 14.145 -6.214 37.157 1.00 79.00 554 LYS A CA 1
ATOM 4161 C C . LYS A 1 554 ? 13.060 -6.118 36.080 1.00 79.00 554 LYS A C 1
ATOM 4163 O O . LYS A 1 554 ? 13.370 -5.881 34.914 1.00 79.00 554 LYS A O 1
ATOM 4168 N N . SER A 1 555 ? 11.792 -6.285 36.454 1.00 79.00 555 SER A N 1
ATOM 4169 C CA . SER A 1 555 ? 10.632 -6.196 35.556 1.00 79.00 555 SER A CA 1
ATOM 4170 C C . SER A 1 555 ? 10.427 -4.808 34.941 1.00 79.00 555 SER A C 1
ATOM 4172 O O . SER A 1 555 ? 9.878 -4.706 33.841 1.00 79.00 555 SER A O 1
ATOM 4174 N N . GLY A 1 556 ? 10.810 -3.748 35.665 1.00 83.25 556 GLY A N 1
ATOM 4175 C CA . GLY A 1 556 ? 10.421 -2.369 35.354 1.00 83.25 556 GLY A CA 1
ATOM 4176 C C . GLY A 1 556 ? 8.908 -2.128 35.454 1.00 83.25 556 GLY A C 1
ATOM 4177 O O . GLY A 1 556 ? 8.399 -1.208 34.817 1.00 83.25 556 GLY A O 1
ATOM 4178 N N . ALA A 1 557 ? 8.172 -2.972 36.192 1.00 86.94 557 ALA A N 1
ATOM 4179 C CA . ALA A 1 557 ? 6.710 -3.010 36.153 1.00 86.94 557 ALA A CA 1
ATOM 4180 C C . ALA A 1 557 ? 6.033 -1.689 36.557 1.00 86.94 557 ALA A C 1
ATOM 4182 O O . ALA A 1 557 ? 5.021 -1.349 35.953 1.00 86.94 557 ALA A O 1
ATOM 4183 N N . ASN A 1 558 ? 6.602 -0.923 37.499 1.00 88.69 558 ASN A N 1
ATOM 4184 C CA . ASN A 1 558 ? 6.100 0.408 37.866 1.00 88.69 558 ASN A CA 1
ATOM 4185 C C . ASN A 1 558 ? 6.143 1.371 36.674 1.00 88.69 558 ASN A C 1
ATOM 4187 O O . ASN A 1 558 ? 5.098 1.784 36.168 1.00 88.69 558 ASN A O 1
ATOM 4191 N N . LEU A 1 559 ? 7.349 1.647 36.172 1.00 88.12 559 LEU A N 1
ATOM 4192 C CA . LEU A 1 559 ? 7.584 2.489 35.001 1.00 88.12 559 LEU A CA 1
ATOM 4193 C C . LEU A 1 559 ? 6.715 2.070 33.804 1.00 88.12 559 LEU A C 1
ATOM 4195 O O . LEU A 1 559 ? 5.989 2.889 33.245 1.00 88.12 559 LEU A O 1
ATOM 4199 N N . TYR A 1 560 ? 6.742 0.789 33.427 1.00 89.62 560 TYR A N 1
ATOM 4200 C CA . TYR A 1 560 ? 6.000 0.297 32.264 1.00 89.62 560 TYR A CA 1
ATOM 4201 C C . TYR A 1 560 ? 4.478 0.225 32.478 1.00 89.62 560 TYR A C 1
ATOM 4203 O O . TYR A 1 560 ? 3.735 0.361 31.506 1.00 89.62 560 TYR A O 1
ATOM 4211 N N . GLY A 1 561 ? 4.002 0.077 33.717 1.00 91.38 561 GLY A N 1
ATOM 4212 C CA . GLY A 1 561 ? 2.584 0.167 34.070 1.00 91.38 561 GLY A CA 1
ATOM 4213 C C . GLY A 1 561 ? 2.026 1.566 33.818 1.00 91.38 561 GLY A C 1
ATOM 4214 O O . GLY A 1 561 ? 1.054 1.720 33.077 1.00 91.38 561 GLY A O 1
ATOM 4215 N N . VAL A 1 562 ? 2.684 2.601 34.351 1.00 93.06 562 VAL A N 1
ATOM 4216 C CA . VAL A 1 562 ? 2.258 3.997 34.146 1.00 93.06 562 VAL A CA 1
ATOM 4217 C C . VAL A 1 562 ? 2.459 4.436 32.687 1.00 93.06 562 VAL A C 1
ATOM 4219 O O . VAL A 1 562 ? 1.581 5.088 32.119 1.00 93.06 562 VAL A O 1
ATOM 4222 N N . CYS A 1 563 ? 3.534 3.996 32.019 1.00 92.31 563 CYS A N 1
ATOM 4223 C CA . CYS A 1 563 ? 3.711 4.196 30.574 1.00 92.31 563 CYS A CA 1
ATOM 4224 C C . CYS A 1 563 ? 2.556 3.614 29.742 1.00 92.31 563 CYS A C 1
ATOM 4226 O O . CYS A 1 563 ? 2.146 4.238 28.767 1.00 92.31 563 CYS A O 1
ATOM 4228 N N . ALA A 1 564 ? 1.997 2.458 30.110 1.00 91.69 564 ALA A N 1
ATOM 4229 C CA . ALA A 1 564 ? 0.877 1.864 29.378 1.00 91.69 564 ALA A CA 1
ATOM 4230 C C . ALA A 1 564 ? -0.434 2.660 29.544 1.00 91.69 564 ALA A C 1
ATOM 4232 O O . ALA A 1 564 ? -1.226 2.740 28.604 1.00 91.69 564 ALA A O 1
ATOM 4233 N N . LEU A 1 565 ? -0.650 3.296 30.703 1.00 93.44 565 LEU A N 1
ATOM 4234 C CA . LEU A 1 565 ? -1.759 4.241 30.895 1.00 93.44 565 LEU A CA 1
ATOM 4235 C C . LEU A 1 565 ? -1.559 5.507 30.047 1.00 93.44 565 LEU A C 1
ATOM 4237 O O . LEU A 1 565 ? -2.475 5.924 29.335 1.00 93.44 565 LEU A O 1
ATOM 4241 N N . LEU A 1 566 ? -0.346 6.071 30.078 1.00 93.81 566 LEU A N 1
ATOM 4242 C CA . LEU A 1 566 ? 0.061 7.235 29.285 1.00 93.81 566 LEU A CA 1
ATOM 4243 C C . LEU A 1 566 ? -0.093 7.012 27.777 1.00 93.81 566 LEU A C 1
ATOM 4245 O O . LEU A 1 566 ? -0.650 7.870 27.092 1.00 93.81 566 LEU A O 1
ATOM 4249 N N . ASP A 1 567 ? 0.373 5.878 27.254 1.00 91.88 567 ASP A N 1
ATOM 4250 C CA . ASP A 1 567 ? 0.270 5.539 25.832 1.00 91.88 567 ASP A CA 1
ATOM 4251 C C . ASP A 1 567 ? -1.190 5.480 25.370 1.00 91.88 567 ASP A C 1
ATOM 4253 O O . ASP A 1 567 ? -1.560 6.129 24.389 1.00 91.88 567 ASP A O 1
ATOM 4257 N N . TYR A 1 568 ? -2.044 4.760 26.106 1.00 92.19 568 TYR A N 1
ATOM 4258 C CA . TYR A 1 568 ? -3.457 4.644 25.756 1.00 92.19 568 TYR A CA 1
ATOM 4259 C C . TYR A 1 568 ? -4.153 6.010 25.791 1.00 92.19 568 TYR A C 1
ATOM 4261 O O . TYR A 1 568 ? -4.796 6.408 24.817 1.00 92.19 568 TYR A O 1
ATOM 4269 N N . GLN A 1 569 ? -3.969 6.767 26.876 1.00 92.25 569 GLN A N 1
ATOM 4270 C CA . GLN A 1 569 ? -4.573 8.087 27.040 1.00 92.25 569 GLN A CA 1
ATOM 4271 C C . GLN A 1 569 ? -4.091 9.072 25.967 1.00 92.25 569 GLN A C 1
ATOM 4273 O O . GLN A 1 569 ? -4.909 9.738 25.336 1.00 92.25 569 GLN A O 1
ATOM 4278 N N . THR A 1 570 ? -2.790 9.144 25.683 1.00 92.62 570 THR A N 1
ATOM 4279 C CA . THR A 1 570 ? -2.258 10.088 24.682 1.00 92.62 570 THR A CA 1
ATOM 4280 C C . THR A 1 570 ? -2.534 9.665 23.237 1.00 92.62 570 THR A C 1
ATOM 4282 O O . THR A 1 570 ? -2.759 10.536 22.392 1.00 92.62 570 THR A O 1
ATOM 4285 N N . THR A 1 571 ? -2.667 8.363 22.959 1.00 90.88 571 THR A N 1
ATOM 4286 C CA . THR A 1 571 ? -3.202 7.838 21.688 1.00 90.88 571 THR A CA 1
ATOM 4287 C C . THR A 1 571 ? -4.613 8.358 21.430 1.00 90.88 571 THR A C 1
ATOM 4289 O O . THR A 1 571 ? -4.863 8.955 20.379 1.00 90.88 571 THR A O 1
ATOM 4292 N N . LEU A 1 572 ? -5.518 8.229 22.404 1.00 90.19 572 LEU A N 1
ATOM 4293 C CA . LEU A 1 572 ? -6.875 8.778 22.306 1.00 90.19 572 LEU A CA 1
ATOM 4294 C C . LEU A 1 572 ? -6.857 10.310 22.165 1.00 90.19 572 LEU A C 1
ATOM 4296 O O . LEU A 1 572 ? -7.568 10.869 21.325 1.00 90.19 572 LEU A O 1
ATOM 4300 N N . MET A 1 573 ? -5.984 10.987 22.917 1.00 92.56 573 MET A N 1
ATOM 4301 C CA . MET A 1 573 ? -5.854 12.448 22.897 1.00 92.56 573 MET A CA 1
ATOM 4302 C C . MET A 1 573 ? -5.462 12.954 21.505 1.00 92.56 573 MET A C 1
ATOM 4304 O O . MET A 1 573 ? -6.044 13.916 21.011 1.00 92.56 573 MET A O 1
ATOM 4308 N N . SER A 1 574 ? -4.541 12.256 20.832 1.00 90.12 574 SER A N 1
ATOM 4309 C CA . SER A 1 574 ? -4.072 12.587 19.479 1.00 90.12 574 SER A CA 1
ATOM 4310 C C . SER A 1 574 ? -5.138 12.470 18.377 1.00 90.12 574 SER A C 1
ATOM 4312 O O . SER A 1 574 ? -4.901 12.924 17.261 1.00 90.12 574 SER A O 1
ATOM 4314 N N . THR A 1 575 ? -6.304 11.887 18.688 1.00 84.56 575 THR A N 1
ATOM 4315 C CA . THR A 1 575 ? -7.490 11.862 17.812 1.00 84.56 575 THR A CA 1
ATOM 4316 C C . THR A 1 575 ? -8.503 12.945 18.201 1.00 84.56 575 THR A C 1
ATOM 4318 O O . THR A 1 575 ? -9.070 13.607 17.334 1.00 84.56 575 THR A O 1
ATOM 4321 N N . VAL A 1 576 ? -8.736 13.150 19.504 1.00 92.44 576 VAL A N 1
ATOM 4322 C CA . VAL A 1 576 ? -9.747 14.101 20.008 1.00 92.44 576 VAL A CA 1
ATOM 4323 C C . VAL A 1 576 ? -9.307 15.561 19.858 1.00 92.44 576 VAL A C 1
ATOM 4325 O O . VAL A 1 576 ? -10.134 16.407 19.525 1.00 92.44 576 VAL A O 1
ATOM 4328 N N . VAL A 1 577 ? -8.022 15.876 20.056 1.00 94.94 577 VAL A N 1
ATOM 4329 C CA . VAL A 1 577 ? -7.525 17.268 20.054 1.00 94.94 577 VAL A CA 1
ATOM 4330 C C . VAL A 1 577 ? -7.747 17.968 18.712 1.00 94.94 577 VAL A C 1
ATOM 4332 O O . VAL A 1 577 ? -8.108 19.140 18.707 1.00 94.94 577 VAL A O 1
ATOM 4335 N N . ASP A 1 578 ? -7.608 17.275 17.579 1.00 93.31 578 ASP A N 1
ATOM 4336 C CA . ASP A 1 578 ? -7.873 17.867 16.259 1.00 93.31 578 ASP A CA 1
ATOM 4337 C C . ASP A 1 578 ? -9.365 18.190 16.063 1.00 93.31 578 ASP A C 1
ATOM 4339 O O . ASP A 1 578 ? -9.724 19.245 15.542 1.00 93.31 578 ASP A O 1
ATOM 4343 N N . ALA A 1 579 ? -10.254 17.326 16.555 1.00 94.00 579 ALA A N 1
ATOM 4344 C CA . ALA A 1 579 ? -11.697 17.543 16.500 1.00 94.00 579 ALA A CA 1
ATOM 4345 C C . ALA A 1 579 ? -12.161 18.705 17.388 1.00 94.00 579 ALA A C 1
ATOM 4347 O O . ALA A 1 579 ? -12.973 19.531 16.966 1.00 94.00 579 ALA A O 1
ATOM 4348 N N . VAL A 1 580 ? -11.604 18.804 18.595 1.00 95.69 580 VAL A N 1
ATOM 4349 C CA . VAL A 1 580 ? -11.848 19.920 19.516 1.00 95.69 580 VAL A CA 1
ATOM 4350 C C . VAL A 1 580 ? -11.284 21.227 18.951 1.00 95.69 580 VAL A C 1
ATOM 4352 O O . VAL A 1 580 ? -11.985 22.238 18.930 1.00 95.69 580 VAL A O 1
ATOM 4355 N N . ALA A 1 581 ? -10.073 21.202 18.392 1.00 95.06 581 ALA A N 1
ATOM 4356 C CA . ALA A 1 581 ? -9.474 22.373 17.763 1.00 95.06 581 ALA A CA 1
ATOM 4357 C C . ALA A 1 581 ? -10.271 22.849 16.532 1.00 95.06 581 ALA A C 1
ATOM 4359 O O . ALA A 1 581 ? -10.386 24.057 16.311 1.00 95.06 581 ALA A O 1
ATOM 4360 N N . ALA A 1 582 ? -10.880 21.940 15.760 1.00 94.00 582 ALA A N 1
ATOM 4361 C CA . ALA A 1 582 ? -11.798 22.299 14.677 1.00 94.00 582 ALA A CA 1
ATOM 4362 C C . ALA A 1 582 ? -13.076 22.988 15.193 1.00 94.00 582 ALA A C 1
ATOM 4364 O O . ALA A 1 582 ? -13.481 24.004 14.626 1.00 94.00 582 ALA A O 1
ATOM 4365 N N . LEU A 1 583 ? -13.675 22.504 16.289 1.00 93.81 583 LEU A N 1
ATOM 4366 C CA . LEU A 1 583 ? -14.818 23.168 16.934 1.00 93.81 583 LEU A CA 1
ATOM 4367 C C . LEU A 1 583 ? -14.458 24.590 17.400 1.00 93.81 583 LEU A C 1
ATOM 4369 O O . LEU A 1 583 ? -15.195 25.533 17.103 1.00 93.81 583 LEU A O 1
ATOM 4373 N N . SER A 1 584 ? -13.294 24.775 18.034 1.00 94.69 584 SER A N 1
ATOM 4374 C CA . SER A 1 584 ? -12.778 26.103 18.407 1.00 94.69 584 SER A CA 1
ATOM 4375 C C . SER A 1 584 ? -12.576 27.019 17.199 1.00 94.69 584 SER A C 1
ATOM 4377 O O . SER A 1 584 ? -12.964 28.186 17.240 1.00 94.69 584 SER A O 1
ATOM 4379 N N . CYS A 1 585 ? -12.026 26.504 16.090 1.00 93.62 585 CYS A N 1
ATOM 4380 C CA . CYS A 1 585 ? -11.857 27.282 14.857 1.00 93.62 585 CYS A CA 1
ATOM 4381 C C . CYS A 1 585 ? -13.195 27.832 14.333 1.00 93.62 585 CYS A C 1
ATOM 4383 O O . CYS A 1 585 ? -13.239 28.961 13.839 1.00 93.62 585 CYS A O 1
ATOM 4385 N N . GLU A 1 586 ? -14.294 27.081 14.461 1.00 91.94 586 GLU A N 1
ATOM 4386 C CA . GLU A 1 586 ? -15.628 27.568 14.094 1.00 91.94 586 GLU A CA 1
ATOM 4387 C C . GLU A 1 586 ? -16.181 28.596 15.086 1.00 91.94 586 GLU A C 1
ATOM 4389 O O . GLU A 1 586 ? -16.701 29.625 14.648 1.00 91.94 586 GLU A O 1
ATOM 4394 N N . ALA A 1 587 ? -16.036 28.365 16.395 1.00 90.94 587 ALA A N 1
ATOM 4395 C CA . ALA A 1 587 ? -16.484 29.284 17.447 1.00 90.94 587 ALA A CA 1
ATOM 4396 C C . ALA A 1 587 ? -15.882 30.694 17.272 1.00 90.94 587 ALA A C 1
ATOM 4398 O O . ALA A 1 587 ? -16.605 31.695 17.123 1.00 90.94 587 ALA A O 1
ATOM 4399 N N . ILE A 1 588 ? -14.549 30.753 17.171 1.00 91.12 588 ILE A N 1
ATOM 4400 C CA . ILE A 1 588 ? -13.786 32.003 17.034 1.00 91.12 588 ILE A CA 1
ATOM 4401 C C . ILE A 1 588 ? -13.729 32.526 15.589 1.00 91.12 588 ILE A C 1
ATOM 4403 O O . ILE A 1 588 ? -13.178 33.596 15.344 1.00 91.12 588 ILE A O 1
ATOM 4407 N N . LYS A 1 589 ? -14.342 31.811 14.630 1.00 89.81 589 LYS A N 1
ATOM 4408 C CA . LYS A 1 589 ? -14.386 32.150 13.190 1.00 89.81 589 LYS A CA 1
ATOM 4409 C C . LYS A 1 589 ? -12.986 32.301 12.574 1.00 89.81 589 LYS A C 1
ATOM 4411 O O . LYS A 1 589 ? -12.770 33.131 11.682 1.00 89.81 589 LYS A O 1
ATOM 4416 N N . ALA A 1 590 ? -12.050 31.487 13.058 1.00 87.00 590 ALA A N 1
ATOM 4417 C CA . ALA A 1 590 ? -10.634 31.543 12.727 1.00 87.00 590 ALA A CA 1
ATOM 4418 C C . ALA A 1 590 ? -10.386 31.468 11.218 1.00 87.00 590 ALA A C 1
ATOM 4420 O O . ALA A 1 590 ? -11.124 30.789 10.499 1.00 87.00 590 ALA A O 1
ATOM 4421 N N . ASP A 1 591 ? -9.334 32.117 10.728 1.00 85.56 591 ASP A N 1
ATOM 4422 C CA . ASP A 1 591 ? -8.776 31.745 9.437 1.00 85.56 591 ASP A CA 1
ATOM 4423 C C . ASP A 1 591 ? -8.139 30.349 9.504 1.00 85.56 591 ASP A C 1
ATOM 4425 O O . ASP A 1 591 ? -7.552 29.934 10.502 1.00 85.56 591 ASP A O 1
ATOM 4429 N N . VAL A 1 592 ? -8.315 29.613 8.414 1.00 86.00 592 VAL A N 1
ATOM 4430 C CA . VAL A 1 592 ? -7.942 28.207 8.244 1.00 86.00 592 VAL A CA 1
ATOM 4431 C C . VAL A 1 592 ? -7.057 28.011 7.009 1.00 86.00 592 VAL A C 1
ATOM 4433 O O . VAL A 1 592 ? -6.788 26.879 6.605 1.00 86.00 592 VAL A O 1
ATOM 4436 N N . SER A 1 593 ? -6.571 29.108 6.411 1.00 82.62 593 SER A N 1
ATOM 4437 C CA . SER A 1 593 ? -5.649 29.095 5.270 1.00 82.62 593 SER A CA 1
ATOM 4438 C C . SER A 1 593 ? -4.382 28.275 5.535 1.00 82.62 593 SER A C 1
ATOM 4440 O O . SER A 1 593 ? -3.928 27.569 4.636 1.00 82.62 593 SER A O 1
ATOM 4442 N N . ALA A 1 594 ? -3.880 28.263 6.776 1.00 77.88 594 ALA A N 1
ATOM 4443 C CA . ALA A 1 594 ? -2.754 27.433 7.207 1.00 77.88 594 ALA A CA 1
ATOM 4444 C C . ALA A 1 594 ? -2.958 25.943 6.864 1.00 77.88 594 ALA A C 1
ATOM 4446 O O . ALA A 1 594 ? -2.045 25.277 6.364 1.00 77.88 594 ALA A O 1
ATOM 4447 N N . PHE A 1 595 ? -4.178 25.424 7.047 1.00 83.62 595 PHE A N 1
ATOM 4448 C CA . PHE A 1 595 ? -4.506 24.034 6.731 1.00 83.62 595 PHE A CA 1
ATOM 4449 C C . PHE A 1 595 ? -4.550 23.773 5.224 1.00 83.62 595 PHE A C 1
ATOM 4451 O O . PHE A 1 595 ? -4.340 22.634 4.822 1.00 83.62 595 PHE A O 1
ATOM 4458 N N . ASN A 1 596 ? -4.757 24.785 4.371 1.00 72.19 596 ASN A N 1
ATOM 4459 C CA . ASN A 1 596 ? -4.812 24.631 2.909 1.00 72.19 596 ASN A CA 1
ATOM 4460 C C . ASN A 1 596 ? -3.457 24.340 2.250 1.00 72.19 596 ASN A C 1
ATOM 4462 O O . ASN A 1 596 ? -3.424 24.058 1.052 1.00 72.19 596 ASN A O 1
ATOM 4466 N N . SER A 1 597 ? -2.366 24.334 3.018 1.00 60.59 597 SER A N 1
ATOM 4467 C CA . SER A 1 597 ? -1.092 23.761 2.589 1.00 60.59 597 SER A CA 1
ATOM 4468 C C . SER A 1 597 ? -1.271 22.340 2.016 1.00 60.59 597 SER A C 1
ATOM 4470 O O . SER A 1 597 ? -2.149 21.561 2.413 1.00 60.59 597 SER A O 1
ATOM 4472 N N . VAL A 1 598 ? -0.457 22.034 1.005 1.00 55.31 598 VAL A N 1
ATOM 4473 C CA . VAL A 1 598 ? -0.416 20.758 0.281 1.00 55.31 598 VAL A CA 1
ATOM 4474 C C . VAL A 1 598 ? 1.040 20.315 0.243 1.00 55.31 598 VAL A C 1
ATOM 4476 O O . VAL A 1 598 ? 1.914 21.161 0.070 1.00 55.31 598 VAL A O 1
ATOM 4479 N N . ASP A 1 599 ? 1.284 19.007 0.368 1.00 50.44 599 ASP A N 1
ATOM 4480 C CA . ASP A 1 599 ? 2.589 18.377 0.128 1.00 50.44 599 ASP A CA 1
ATOM 4481 C C . ASP A 1 599 ? 3.278 18.993 -1.103 1.00 50.44 599 ASP A C 1
ATOM 4483 O O . ASP A 1 599 ? 2.804 18.849 -2.238 1.00 50.44 599 ASP A O 1
ATOM 4487 N N . ALA A 1 600 ? 4.404 19.678 -0.876 1.00 45.81 600 ALA A N 1
ATOM 4488 C CA . ALA A 1 600 ? 5.200 20.279 -1.945 1.00 45.81 600 ALA A CA 1
ATOM 4489 C C . ALA A 1 600 ? 5.710 19.207 -2.935 1.00 45.81 600 ALA A C 1
ATOM 4491 O O . ALA A 1 600 ? 5.976 19.478 -4.114 1.00 45.81 600 ALA A O 1
ATOM 4492 N N . GLY A 1 601 ? 5.784 17.949 -2.488 1.00 42.72 601 GLY A N 1
ATOM 4493 C CA . GLY A 1 601 ? 6.311 16.811 -3.228 1.00 42.72 601 GLY A CA 1
ATOM 4494 C C . GLY A 1 601 ? 7.837 16.799 -3.293 1.00 42.72 601 GLY A C 1
ATOM 4495 O O . GLY A 1 601 ? 8.384 16.062 -4.117 1.00 42.72 601 GLY A O 1
ATOM 4496 N N . ASP A 1 602 ? 8.472 17.615 -2.448 1.00 43.59 602 ASP A N 1
ATOM 4497 C CA . ASP A 1 602 ? 9.913 17.772 -2.232 1.00 43.59 602 ASP A CA 1
ATOM 4498 C C . ASP A 1 602 ? 10.516 16.642 -1.379 1.00 43.59 602 ASP A C 1
ATOM 4500 O O . ASP A 1 602 ? 11.696 16.328 -1.502 1.00 43.59 602 ASP A O 1
ATOM 4504 N N . GLY A 1 603 ? 9.688 15.990 -0.557 1.00 43.53 603 GLY A N 1
ATOM 4505 C CA . GLY A 1 603 ? 10.090 14.948 0.385 1.00 43.53 603 GLY A CA 1
ATOM 4506 C C . GLY A 1 603 ? 10.474 15.450 1.780 1.00 43.53 603 GLY A C 1
ATOM 4507 O O . GLY A 1 603 ? 10.830 14.616 2.610 1.00 43.53 603 GLY A O 1
ATOM 4508 N N . PHE A 1 604 ? 10.374 16.756 2.053 1.00 45.31 604 PHE A N 1
ATOM 4509 C CA . PHE A 1 604 ? 10.685 17.362 3.357 1.00 45.31 604 PHE A CA 1
ATOM 4510 C C . PHE A 1 604 ? 9.435 17.669 4.199 1.00 45.31 604 PHE A C 1
ATOM 4512 O O . PHE A 1 604 ? 9.543 17.819 5.415 1.00 45.31 604 PHE A O 1
ATOM 4519 N N . THR A 1 605 ? 8.250 17.725 3.583 1.00 56.91 605 THR A N 1
ATOM 4520 C CA . THR A 1 605 ? 6.979 17.979 4.289 1.00 56.91 605 THR A CA 1
ATOM 4521 C C . THR A 1 605 ? 6.652 16.858 5.297 1.00 56.91 605 THR A C 1
ATOM 4523 O O . THR A 1 605 ? 6.720 15.670 4.969 1.00 56.91 605 THR A O 1
ATOM 4526 N N . SER A 1 606 ? 6.265 17.212 6.530 1.00 66.94 606 SER A N 1
ATOM 4527 C CA . SER A 1 606 ? 5.980 16.244 7.601 1.00 66.94 606 SER A CA 1
ATOM 4528 C C . SER A 1 606 ? 4.709 15.424 7.335 1.00 66.94 606 SER A C 1
ATOM 4530 O O . SER A 1 606 ? 3.621 15.973 7.151 1.00 66.94 606 SER A O 1
ATOM 4532 N N . LYS A 1 607 ? 4.819 14.087 7.398 1.00 75.25 607 LYS A N 1
ATOM 4533 C CA . LYS A 1 607 ? 3.675 13.163 7.242 1.00 75.25 607 LYS A CA 1
ATOM 4534 C C . LYS A 1 607 ? 2.549 13.435 8.247 1.00 75.25 607 LYS A C 1
ATOM 4536 O O . LYS A 1 607 ? 1.379 13.302 7.901 1.00 75.25 607 LYS A O 1
ATOM 4541 N N . GLU A 1 608 ? 2.896 13.815 9.475 1.00 83.06 608 GLU A N 1
ATOM 4542 C CA . GLU A 1 608 ? 1.919 14.051 10.542 1.00 83.06 608 GLU A CA 1
ATOM 4543 C C . GLU A 1 608 ? 1.223 15.413 10.397 1.00 83.06 608 GLU A C 1
ATOM 4545 O O . GLU A 1 608 ? 0.030 15.511 10.671 1.00 83.06 608 GLU A O 1
ATOM 4550 N N . GLU A 1 609 ? 1.909 16.435 9.869 1.00 84.44 609 GLU A N 1
ATOM 4551 C CA . GLU A 1 609 ? 1.299 17.738 9.543 1.00 84.44 609 GLU A CA 1
ATOM 4552 C C . GLU A 1 609 ? 0.314 17.605 8.373 1.00 84.44 609 GLU A C 1
ATOM 4554 O O . GLU A 1 609 ? -0.774 18.176 8.414 1.00 84.44 609 GLU A O 1
ATOM 4559 N N . ILE A 1 610 ? 0.641 16.780 7.369 1.00 80.81 610 ILE A N 1
ATOM 4560 C CA . ILE A 1 610 ? -0.296 16.397 6.297 1.00 80.81 610 ILE A CA 1
ATOM 4561 C C . ILE A 1 610 ? -1.508 15.645 6.877 1.00 80.81 610 ILE A C 1
ATOM 4563 O O . ILE A 1 610 ? -2.630 15.849 6.413 1.00 80.81 610 ILE A O 1
ATOM 4567 N N . GLY A 1 611 ? -1.302 14.813 7.904 1.00 83.06 611 GLY A N 1
ATOM 4568 C CA . GLY A 1 611 ? -2.372 14.144 8.651 1.00 83.06 611 GLY A CA 1
ATOM 4569 C C . GLY A 1 611 ? -3.325 15.134 9.323 1.00 83.06 611 GLY A C 1
ATOM 4570 O O . GLY A 1 611 ? -4.510 15.144 9.007 1.00 83.06 611 GLY A O 1
ATOM 4571 N N . VAL A 1 612 ? -2.809 16.025 10.175 1.00 88.12 612 VAL A N 1
ATOM 4572 C CA . VAL A 1 612 ? -3.618 17.067 10.842 1.00 88.12 612 VAL A CA 1
ATOM 4573 C C . VAL A 1 612 ? -4.312 17.970 9.813 1.00 88.12 612 VAL A C 1
ATOM 4575 O O . VAL A 1 612 ? -5.508 18.223 9.916 1.00 88.12 612 VAL A O 1
ATOM 4578 N N . SER A 1 613 ? -3.600 18.399 8.765 1.00 86.88 613 SER A N 1
ATOM 4579 C CA . SER A 1 613 ? -4.158 19.180 7.650 1.00 86.88 613 SER A CA 1
ATOM 4580 C C . SER A 1 613 ? -5.329 18.467 6.961 1.00 86.88 613 SER A C 1
ATOM 4582 O O . SER A 1 613 ? -6.348 19.097 6.674 1.00 86.88 613 SER A O 1
ATOM 4584 N N . SER A 1 614 ? -5.203 17.161 6.703 1.00 84.50 614 SER A N 1
ATOM 4585 C CA . SER A 1 614 ? -6.274 16.321 6.153 1.00 84.50 614 SER A CA 1
ATOM 4586 C C . SER A 1 614 ? -7.484 16.300 7.082 1.00 84.50 614 SER A C 1
ATOM 4588 O O . SER A 1 614 ? -8.595 16.585 6.642 1.00 84.50 614 SER A O 1
ATOM 4590 N N . ASP A 1 615 ? -7.270 16.006 8.360 1.00 88.25 615 ASP A N 1
ATOM 4591 C CA . ASP A 1 615 ? -8.346 15.747 9.316 1.00 88.25 615 ASP A CA 1
ATOM 4592 C C . ASP A 1 615 ? -9.134 17.031 9.631 1.00 88.25 615 ASP A C 1
ATOM 4594 O O . ASP A 1 615 ? -10.367 17.038 9.553 1.00 88.25 615 ASP A O 1
ATOM 4598 N N . MET A 1 616 ? -8.437 18.160 9.815 1.00 89.88 616 MET A N 1
ATOM 4599 C CA . MET A 1 616 ? -9.046 19.493 9.935 1.00 89.88 616 MET A CA 1
ATOM 4600 C C . MET A 1 616 ? -9.888 19.860 8.699 1.00 89.88 616 MET A C 1
ATOM 4602 O O . MET A 1 616 ? -10.976 20.422 8.843 1.00 89.88 616 MET A O 1
ATOM 4606 N N . LYS A 1 617 ? -9.444 19.500 7.481 1.00 87.19 617 LYS A N 1
ATOM 4607 C CA . LYS A 1 617 ? -10.229 19.697 6.244 1.00 87.19 617 LYS A CA 1
ATOM 4608 C C . LYS A 1 617 ? -11.503 18.846 6.207 1.00 87.19 617 LYS A C 1
ATOM 4610 O O . LYS A 1 617 ? -12.492 19.315 5.648 1.00 87.19 617 LYS A O 1
ATOM 4615 N N . VAL A 1 618 ? -11.518 17.637 6.785 1.00 86.94 618 VAL A N 1
ATOM 4616 C CA . VAL A 1 618 ? -12.743 16.808 6.872 1.00 86.94 618 VAL A CA 1
ATOM 4617 C C . VAL A 1 618 ? -13.746 17.438 7.831 1.00 86.94 618 VAL A C 1
ATOM 4619 O O . VAL A 1 618 ? -14.910 17.642 7.477 1.00 86.94 618 VAL A O 1
ATOM 4622 N N . LEU A 1 619 ? -13.274 17.782 9.030 1.00 89.44 619 LEU A N 1
ATOM 4623 C CA . LEU A 1 619 ? -14.083 18.325 10.118 1.00 89.44 619 LEU A CA 1
ATOM 4624 C C . LEU A 1 619 ? -14.775 19.630 9.703 1.00 89.44 619 LEU A C 1
ATOM 4626 O O . LEU A 1 619 ? -15.993 19.753 9.837 1.00 89.44 619 LEU A O 1
ATOM 4630 N N . LEU A 1 620 ? -14.013 20.554 9.111 1.00 89.50 620 LEU A N 1
ATOM 4631 C CA . LEU A 1 620 ? -14.458 21.893 8.705 1.00 89.50 620 LEU A CA 1
ATOM 4632 C C . LEU A 1 620 ? -15.119 21.947 7.311 1.00 89.50 620 LEU A C 1
ATOM 4634 O O . LEU A 1 620 ? -15.503 23.027 6.852 1.00 89.50 620 LEU A O 1
ATOM 4638 N N . ASN A 1 621 ? -15.261 20.813 6.614 1.00 86.56 621 ASN A N 1
ATOM 4639 C CA . ASN A 1 621 ? -15.744 20.760 5.230 1.00 86.56 621 ASN A CA 1
ATOM 4640 C C . ASN A 1 621 ? -17.121 21.433 5.067 1.00 86.56 621 ASN A C 1
ATOM 4642 O O . ASN A 1 621 ? -18.099 21.015 5.682 1.00 86.56 621 ASN A O 1
ATOM 4646 N N . GLY A 1 622 ? -17.215 22.456 4.213 1.00 81.88 622 GLY A N 1
ATOM 4647 C CA . GLY A 1 622 ? -18.460 23.187 3.943 1.00 81.88 622 GLY A CA 1
ATOM 4648 C C . GLY A 1 622 ? -18.815 24.295 4.946 1.00 81.88 622 GLY A C 1
ATOM 4649 O O . GLY A 1 622 ? -19.837 24.963 4.749 1.00 81.88 622 GLY A O 1
ATOM 4650 N N . SER A 1 623 ? -17.977 24.526 5.966 1.00 86.19 623 SER A N 1
ATOM 4651 C CA . SER A 1 623 ? -18.163 25.597 6.950 1.00 86.19 623 SER A CA 1
ATOM 4652 C C . SER A 1 623 ? -18.297 26.979 6.303 1.00 86.19 623 SER A C 1
ATOM 4654 O O . SER A 1 623 ? -17.650 27.314 5.308 1.00 86.19 623 SER A O 1
ATOM 4656 N N . LYS A 1 624 ? -19.132 27.817 6.920 1.00 84.69 624 LYS A N 1
ATOM 4657 C CA . LYS A 1 624 ? -19.266 29.256 6.647 1.00 84.69 624 LYS A CA 1
ATOM 4658 C C . LYS A 1 624 ? -18.923 30.101 7.881 1.00 84.69 624 LYS A C 1
ATOM 4660 O O . LYS A 1 624 ? -19.076 31.326 7.836 1.00 84.69 624 LYS A O 1
ATOM 4665 N N . MET A 1 625 ? -18.453 29.472 8.962 1.00 80.44 625 MET A N 1
ATOM 4666 C CA . MET A 1 625 ? -18.018 30.123 10.203 1.00 80.44 625 MET A CA 1
ATOM 4667 C C . MET A 1 625 ? -16.563 30.578 10.129 1.00 80.44 625 MET A C 1
ATOM 4669 O O . MET A 1 625 ? -16.294 31.736 10.437 1.00 80.44 625 MET A O 1
ATOM 4673 N N . VAL A 1 626 ? -15.667 29.731 9.626 1.00 83.69 626 VAL A N 1
ATOM 4674 C CA . VAL A 1 626 ? -14.227 30.014 9.469 1.00 83.69 626 VAL A CA 1
ATOM 4675 C C . VAL A 1 626 ? -13.916 31.079 8.398 1.00 83.69 626 VAL A C 1
ATOM 4677 O O . VAL A 1 626 ? -14.818 31.584 7.712 1.00 83.69 626 VAL A O 1
ATOM 4680 N N . GLY A 1 627 ? -12.633 31.433 8.272 1.00 75.81 627 GLY A N 1
ATOM 4681 C CA . GLY A 1 627 ? -12.071 32.322 7.250 1.00 75.81 627 GLY A CA 1
ATOM 4682 C C . GLY A 1 627 ? -12.226 33.818 7.536 1.00 75.81 627 GLY A C 1
ATOM 4683 O O . GLY A 1 627 ? -12.492 34.565 6.594 1.00 75.81 627 GLY A O 1
ATOM 4684 N N . LYS A 1 628 ? -12.184 34.261 8.807 1.00 71.75 628 LYS A N 1
ATOM 4685 C CA . LYS A 1 628 ? -12.486 35.668 9.172 1.00 71.75 628 LYS A CA 1
ATOM 4686 C C . LYS A 1 628 ? -11.557 36.330 10.191 1.00 71.75 628 LYS A C 1
ATOM 4688 O O . LYS A 1 628 ? -11.521 37.556 10.214 1.00 71.75 628 LYS A O 1
ATOM 4693 N N . VAL A 1 629 ? -10.865 35.569 11.041 1.00 77.12 629 VAL A N 1
ATOM 4694 C CA . VAL A 1 629 ? -10.043 36.113 12.138 1.00 77.12 629 VAL A CA 1
ATOM 4695 C C . VAL A 1 629 ? -8.713 35.367 12.208 1.00 77.12 629 VAL A C 1
ATOM 4697 O O . VAL A 1 629 ? -8.701 34.168 12.470 1.00 77.12 629 VAL A O 1
ATOM 4700 N N . GLU A 1 630 ? -7.587 36.043 11.993 1.00 77.31 630 GLU A N 1
ATOM 4701 C CA . GLU A 1 630 ? -6.273 35.436 12.239 1.00 77.31 630 GLU A CA 1
ATOM 4702 C C . GLU A 1 630 ? -6.054 35.249 13.749 1.00 77.31 630 GLU A C 1
ATOM 4704 O O . GLU A 1 630 ? -6.251 36.177 14.534 1.00 77.31 630 GLU A O 1
ATOM 4709 N N . VAL A 1 631 ? -5.664 34.038 14.164 1.00 76.81 631 VAL A N 1
ATOM 4710 C CA . VAL A 1 631 ? -5.399 33.687 15.568 1.00 76.81 631 VAL A CA 1
ATOM 4711 C C . VAL A 1 631 ? -4.151 32.805 15.634 1.00 76.81 631 VAL A C 1
ATOM 4713 O O . VAL A 1 631 ? -4.115 31.711 15.074 1.00 76.81 631 VAL A O 1
ATOM 4716 N N . GLU A 1 632 ? -3.122 33.251 16.353 1.00 73.75 632 GLU A N 1
ATOM 4717 C CA . GLU A 1 632 ? -1.812 32.579 16.436 1.00 73.75 632 GLU A CA 1
ATOM 4718 C C . GLU A 1 632 ? -1.901 31.127 16.961 1.00 73.75 632 GLU A C 1
ATOM 4720 O O . GLU A 1 632 ? -1.264 30.205 16.439 1.00 73.75 632 GLU A O 1
ATOM 4725 N N . ALA A 1 633 ? -2.785 30.892 17.937 1.00 74.31 633 ALA A N 1
ATOM 4726 C CA . ALA A 1 633 ? -3.086 29.568 18.490 1.00 74.31 633 ALA A CA 1
ATOM 4727 C C . ALA A 1 633 ? -3.869 28.632 17.538 1.00 74.31 633 ALA A C 1
ATOM 4729 O O . ALA A 1 633 ? -4.160 27.491 17.906 1.00 74.31 633 ALA A O 1
ATOM 4730 N N . VAL A 1 634 ? -4.215 29.099 16.330 1.00 82.81 634 VAL A N 1
ATOM 4731 C CA . VAL A 1 634 ? -4.753 28.281 15.229 1.00 82.81 634 VAL A CA 1
ATOM 4732 C C . VAL A 1 634 ? -3.660 27.958 14.212 1.00 82.81 634 VAL A C 1
ATOM 4734 O O . VAL A 1 634 ? -3.507 26.799 13.829 1.00 82.81 634 VAL A O 1
ATOM 4737 N N . CYS A 1 635 ? -2.819 28.931 13.852 1.00 79.25 635 CYS A N 1
ATOM 4738 C CA . CYS A 1 635 ? -1.665 28.715 12.969 1.00 79.25 635 CYS A CA 1
ATOM 4739 C C . CYS A 1 635 ? -0.685 27.655 13.512 1.00 79.25 635 CYS A C 1
ATOM 4741 O O . CYS A 1 635 ? -0.080 26.908 12.745 1.00 79.25 635 CYS A O 1
ATOM 4743 N N . SER A 1 636 ? -0.557 27.553 14.838 1.00 85.81 636 SER A N 1
ATOM 4744 C CA . SER A 1 636 ? 0.311 26.579 15.516 1.00 85.81 636 SER A CA 1
ATOM 4745 C C . SER A 1 636 ? -0.254 25.149 15.608 1.00 85.81 636 SER A C 1
ATOM 4747 O O . SER A 1 636 ? 0.529 24.225 15.843 1.00 85.81 636 SER A O 1
ATOM 4749 N N . ILE A 1 637 ? -1.558 24.931 15.358 1.00 90.50 637 ILE A N 1
ATOM 4750 C CA . ILE A 1 637 ? -2.231 23.616 15.481 1.00 90.50 637 ILE A CA 1
ATOM 4751 C C . ILE A 1 637 ? -1.502 22.528 14.689 1.00 90.50 637 ILE A C 1
ATOM 4753 O O . ILE A 1 637 ? -1.219 21.466 15.240 1.00 90.50 637 ILE A O 1
ATOM 4757 N N . LEU A 1 638 ? -1.158 22.798 13.420 1.00 88.25 638 LEU A N 1
ATOM 4758 C CA . LEU A 1 638 ? -0.503 21.818 12.543 1.00 88.25 638 LEU A CA 1
ATOM 4759 C C . LEU A 1 638 ? 0.755 21.239 13.187 1.00 88.25 638 LEU A C 1
ATOM 4761 O O . LEU A 1 638 ? 0.882 20.025 13.302 1.00 88.25 638 LEU A O 1
ATOM 4765 N N . LYS A 1 639 ? 1.663 22.111 13.634 1.00 89.06 639 LYS A N 1
ATOM 4766 C CA . LYS A 1 639 ? 2.972 21.718 14.159 1.00 89.06 639 LYS A CA 1
ATOM 4767 C C . LYS A 1 639 ? 2.865 21.061 15.535 1.00 89.06 639 LYS A C 1
ATOM 4769 O O . LYS A 1 639 ? 3.541 20.065 15.787 1.00 89.06 639 LYS A O 1
ATOM 4774 N N . ILE A 1 640 ? 2.012 21.592 16.413 1.00 92.50 640 ILE A N 1
ATOM 4775 C CA . ILE A 1 640 ? 1.826 21.083 17.779 1.00 92.50 640 ILE A CA 1
ATOM 4776 C C . ILE A 1 640 ? 1.169 19.695 17.746 1.00 92.50 640 ILE A C 1
ATOM 4778 O O . ILE A 1 640 ? 1.738 18.730 18.260 1.00 92.50 640 ILE A O 1
ATOM 4782 N N . ASN A 1 641 ? 0.035 19.549 17.055 1.00 93.81 641 ASN A N 1
ATOM 4783 C CA . ASN A 1 641 ? -0.696 18.281 17.007 1.00 93.81 641 ASN A CA 1
ATOM 4784 C C . ASN A 1 641 ? 0.066 17.215 16.200 1.00 93.81 641 ASN A C 1
ATOM 4786 O O . ASN A 1 641 ? 0.067 16.043 16.579 1.00 93.81 641 ASN A O 1
ATOM 4790 N N . ALA A 1 642 ? 0.796 17.599 15.145 1.00 90.19 642 ALA A N 1
ATOM 4791 C CA . ALA A 1 642 ? 1.688 16.681 14.433 1.00 90.19 642 ALA A CA 1
ATOM 4792 C C . ALA A 1 642 ? 2.867 16.208 15.297 1.00 90.19 642 ALA A C 1
ATOM 4794 O O . ALA A 1 642 ? 3.274 15.049 15.195 1.00 90.19 642 ALA A O 1
ATOM 4795 N N . THR A 1 643 ? 3.401 17.074 16.166 1.00 93.12 643 THR A N 1
ATOM 4796 C CA . THR A 1 643 ? 4.460 16.702 17.117 1.00 93.12 643 THR A CA 1
ATOM 4797 C C . THR A 1 643 ? 3.930 15.713 18.154 1.00 93.12 643 THR A C 1
ATOM 4799 O O . THR A 1 643 ? 4.561 14.676 18.359 1.00 93.12 643 THR A O 1
ATOM 4802 N N . LEU A 1 644 ? 2.734 15.948 18.714 1.00 94.06 644 LEU A N 1
ATOM 4803 C CA . LEU A 1 644 ? 2.046 14.973 19.570 1.00 94.06 644 LEU A CA 1
ATOM 4804 C C . LEU A 1 644 ? 1.870 13.629 18.846 1.00 94.06 644 LEU A C 1
ATOM 4806 O O . LEU A 1 644 ? 2.367 12.613 19.328 1.00 94.06 644 LEU A O 1
ATOM 4810 N N . ARG A 1 645 ? 1.227 13.616 17.668 1.00 91.88 645 ARG A N 1
ATOM 4811 C CA . ARG A 1 645 ? 0.993 12.395 16.871 1.00 91.88 645 ARG A CA 1
ATOM 4812 C C . ARG A 1 645 ? 2.291 11.631 16.587 1.00 91.88 645 ARG A C 1
ATOM 4814 O O . ARG A 1 645 ? 2.310 10.408 16.705 1.00 91.88 645 ARG A O 1
ATOM 4821 N N . LYS A 1 646 ? 3.386 12.330 16.262 1.00 90.69 646 LYS A N 1
ATOM 4822 C CA . LYS A 1 646 ? 4.711 11.729 16.032 1.00 90.69 646 LYS A CA 1
ATOM 4823 C C . LYS A 1 646 ? 5.274 11.060 17.290 1.00 90.69 646 LYS A C 1
ATOM 4825 O O . LYS A 1 646 ? 5.741 9.926 17.205 1.00 90.69 646 LYS A O 1
ATOM 4830 N N . VAL A 1 647 ? 5.264 11.750 18.432 1.00 91.19 647 VAL A N 1
ATOM 4831 C CA . VAL A 1 647 ? 5.850 11.227 19.680 1.00 91.19 647 VAL A CA 1
ATOM 4832 C C . VAL A 1 647 ? 5.020 10.067 20.230 1.00 91.19 647 VAL A C 1
ATOM 4834 O O . VAL A 1 647 ? 5.584 9.029 20.564 1.00 91.19 647 VAL A O 1
ATOM 4837 N N . VAL A 1 648 ? 3.691 10.196 20.224 1.00 91.50 648 VAL A N 1
ATOM 4838 C CA . VAL A 1 648 ? 2.756 9.130 20.619 1.00 91.50 648 VAL A CA 1
ATOM 4839 C C . VAL A 1 648 ? 2.949 7.878 19.756 1.00 91.50 648 VAL A C 1
ATOM 4841 O O . VAL A 1 648 ? 3.058 6.783 20.293 1.00 91.50 648 VAL A O 1
ATOM 4844 N N . LYS A 1 649 ? 3.108 8.016 18.431 1.00 87.62 649 LYS A N 1
ATOM 4845 C CA . LYS A 1 649 ? 3.416 6.877 17.544 1.00 87.62 649 LYS A CA 1
ATOM 4846 C C . LYS A 1 649 ? 4.738 6.177 17.872 1.00 87.62 649 LYS A C 1
ATOM 4848 O O . LYS A 1 649 ? 4.799 4.959 17.744 1.00 87.62 649 LYS A O 1
ATOM 4853 N N . SER A 1 650 ? 5.774 6.911 18.293 1.00 84.88 650 SER A N 1
ATOM 4854 C CA . SER A 1 650 ? 7.025 6.295 18.765 1.00 84.88 650 SER A CA 1
ATOM 4855 C C . SER A 1 650 ? 6.784 5.528 20.061 1.00 84.88 650 SER A C 1
ATOM 4857 O O . SER A 1 650 ? 7.032 4.326 20.116 1.00 84.88 650 SER A O 1
ATOM 4859 N N . MET A 1 651 ? 6.194 6.194 21.062 1.00 85.81 651 MET A N 1
ATOM 4860 C CA . MET A 1 651 ? 5.907 5.590 22.362 1.00 85.81 651 MET A CA 1
ATOM 4861 C C . MET A 1 651 ? 5.037 4.334 22.241 1.00 85.81 651 MET A C 1
ATOM 4863 O O . MET A 1 651 ? 5.301 3.363 22.940 1.00 85.81 651 MET A O 1
ATOM 4867 N N . HIS A 1 652 ? 4.068 4.301 21.326 1.00 86.69 652 HIS A N 1
ATOM 4868 C CA . HIS A 1 652 ? 3.216 3.131 21.116 1.00 86.69 652 HIS A CA 1
ATOM 4869 C C . HIS A 1 652 ? 3.989 1.910 20.600 1.00 86.69 652 HIS A C 1
ATOM 4871 O O . HIS A 1 652 ? 3.747 0.783 21.041 1.00 86.69 652 HIS A O 1
ATOM 4877 N N . LEU A 1 653 ? 4.951 2.118 19.695 1.00 80.81 653 LEU A N 1
ATOM 4878 C CA . LEU A 1 653 ? 5.839 1.060 19.203 1.00 80.81 653 LEU A CA 1
ATOM 4879 C C . LEU A 1 653 ? 6.769 0.570 20.321 1.00 80.81 653 LEU A C 1
ATOM 4881 O O . LEU A 1 653 ? 6.826 -0.632 20.598 1.00 80.81 653 LEU A O 1
ATOM 4885 N N . ASP A 1 654 ? 7.425 1.506 21.011 1.00 82.00 654 ASP A N 1
ATOM 4886 C CA . ASP A 1 654 ? 8.349 1.224 22.112 1.00 82.00 654 ASP A CA 1
ATOM 4887 C C . ASP A 1 654 ? 7.635 0.513 23.277 1.00 82.00 654 ASP A C 1
ATOM 4889 O O . ASP A 1 654 ? 8.148 -0.458 23.840 1.00 82.00 654 ASP A O 1
ATOM 4893 N N . MET A 1 655 ? 6.418 0.937 23.623 1.00 84.50 655 MET A N 1
ATOM 4894 C CA . MET A 1 655 ? 5.611 0.344 24.689 1.00 84.50 655 MET A CA 1
ATOM 4895 C C . MET A 1 655 ? 5.071 -1.032 24.291 1.00 84.50 655 MET A C 1
ATOM 4897 O O . MET A 1 655 ? 5.136 -1.961 25.096 1.00 84.50 655 MET A O 1
ATOM 4901 N N . ARG A 1 656 ? 4.604 -1.222 23.049 1.00 81.50 656 ARG A N 1
ATOM 4902 C CA . ARG A 1 656 ? 4.166 -2.542 22.560 1.00 81.50 656 ARG A CA 1
ATOM 4903 C C . ARG A 1 656 ? 5.300 -3.570 22.622 1.00 81.50 656 ARG A C 1
ATOM 4905 O O . ARG A 1 656 ? 5.047 -4.711 23.009 1.00 81.50 656 ARG A O 1
ATOM 4912 N N . ALA A 1 657 ? 6.532 -3.173 22.298 1.00 81.38 657 ALA A N 1
ATOM 4913 C CA . ALA A 1 657 ? 7.710 -4.023 22.460 1.00 81.38 657 ALA A CA 1
ATOM 4914 C C . ALA A 1 657 ? 8.032 -4.288 23.944 1.00 81.38 657 ALA A C 1
ATOM 4916 O O . ALA A 1 657 ? 8.218 -5.439 24.343 1.00 81.38 657 ALA A O 1
ATOM 4917 N N . ASN A 1 658 ? 8.047 -3.248 24.785 1.00 83.94 658 ASN A N 1
ATOM 4918 C CA . ASN A 1 658 ? 8.438 -3.373 26.192 1.00 83.94 658 ASN A CA 1
ATOM 4919 C C . ASN A 1 658 ? 7.413 -4.097 27.079 1.00 83.94 658 ASN A C 1
ATOM 4921 O O . ASN A 1 658 ? 7.826 -4.788 28.008 1.00 83.94 658 ASN A O 1
ATOM 4925 N N . LEU A 1 659 ? 6.108 -4.029 26.793 1.00 83.94 659 LEU A N 1
ATOM 4926 C CA . LEU A 1 659 ? 5.101 -4.837 27.501 1.00 83.94 659 LEU A CA 1
ATOM 4927 C C . LEU A 1 659 ? 5.297 -6.344 27.275 1.00 83.94 659 LEU A C 1
ATOM 4929 O O . LEU A 1 659 ? 5.002 -7.135 28.165 1.00 83.94 659 LEU A O 1
ATOM 4933 N N . ASN A 1 660 ? 5.819 -6.733 26.108 1.00 84.94 660 ASN A N 1
ATOM 4934 C CA . ASN A 1 660 ? 5.864 -8.123 25.646 1.00 84.94 660 ASN A CA 1
ATOM 4935 C C . ASN A 1 660 ? 7.280 -8.735 25.643 1.00 84.94 660 ASN A C 1
ATOM 4937 O O . ASN A 1 660 ? 7.483 -9.829 25.122 1.00 84.94 660 ASN A O 1
ATOM 4941 N N . SER A 1 661 ? 8.268 -8.051 26.232 1.00 83.19 661 SER A N 1
ATOM 4942 C CA . SER A 1 661 ? 9.646 -8.543 26.363 1.00 83.19 661 SER A CA 1
ATOM 4943 C C . SER A 1 661 ? 9.874 -9.367 27.641 1.00 83.19 661 SER A C 1
ATOM 4945 O O . SER A 1 661 ? 9.338 -9.050 28.705 1.00 83.19 661 SER A O 1
ATOM 4947 N N . THR A 1 662 ? 10.713 -10.401 27.560 1.00 79.19 662 THR A N 1
ATOM 4948 C CA . THR A 1 662 ? 11.124 -11.260 28.689 1.00 79.19 662 THR A CA 1
ATOM 4949 C C . THR A 1 662 ? 12.189 -10.600 29.570 1.00 79.19 662 THR A C 1
ATOM 4951 O O . THR A 1 662 ? 13.092 -9.938 29.050 1.00 79.19 662 THR A O 1
ATOM 4954 N N . VAL A 1 663 ? 12.163 -10.837 30.885 1.00 78.25 663 VAL A N 1
ATOM 4955 C CA . VAL A 1 663 ? 13.216 -10.368 31.808 1.00 78.25 663 VAL A CA 1
ATOM 4956 C C . VAL A 1 663 ? 14.463 -11.255 31.684 1.00 78.25 663 VAL A C 1
ATOM 4958 O O . VAL A 1 663 ? 14.366 -12.479 31.706 1.00 78.25 663 VAL A O 1
ATOM 4961 N N . LYS A 1 664 ? 15.652 -10.651 31.555 1.00 66.06 664 LYS A N 1
ATOM 4962 C CA . LYS A 1 664 ? 16.927 -11.388 31.467 1.00 66.06 664 LYS A CA 1
ATOM 4963 C C . LYS A 1 664 ? 17.499 -11.653 32.862 1.00 66.06 664 LYS A C 1
ATOM 4965 O O . LYS A 1 664 ? 17.964 -10.726 33.522 1.00 66.06 664 LYS A O 1
ATOM 4970 N N . VAL A 1 665 ? 17.513 -12.916 33.283 1.00 57.28 665 VAL A N 1
ATOM 4971 C CA . VAL A 1 665 ? 18.154 -13.369 34.530 1.00 57.28 665 VAL A CA 1
ATOM 4972 C C . VAL A 1 665 ? 19.574 -13.864 34.222 1.00 57.28 665 VAL A C 1
ATOM 4974 O O . VAL A 1 665 ? 19.770 -14.652 33.300 1.00 57.28 665 VAL A O 1
ATOM 4977 N N . GLY A 1 666 ? 20.581 -13.393 34.964 1.00 49.38 666 GLY A N 1
ATOM 4978 C CA . GLY A 1 666 ? 21.984 -13.763 34.742 1.00 49.38 666 GLY A CA 1
ATOM 4979 C C . GLY A 1 666 ? 22.947 -13.174 35.778 1.00 49.38 666 GLY A C 1
ATOM 4980 O O . GLY A 1 666 ? 22.658 -12.154 36.402 1.00 49.38 666 GLY A O 1
ATOM 4981 N N . LYS A 1 667 ? 24.103 -13.825 35.972 1.00 39.72 667 LYS A N 1
ATOM 4982 C CA . LYS A 1 667 ? 25.101 -13.467 36.997 1.00 39.72 667 LYS A CA 1
ATOM 4983 C C . LYS A 1 667 ? 26.091 -12.388 36.525 1.00 39.72 667 LYS A C 1
ATOM 4985 O O . LYS A 1 667 ? 27.272 -12.667 36.342 1.00 39.72 667 LYS A O 1
ATOM 4990 N N . SER A 1 668 ? 25.632 -11.145 36.369 1.00 35.38 668 SER A N 1
ATOM 4991 C CA . SER A 1 668 ? 26.517 -9.966 36.357 1.00 35.38 668 SER A CA 1
ATOM 4992 C C . SER A 1 668 ? 25.804 -8.704 36.861 1.00 35.38 668 SER A C 1
ATOM 4994 O O . SER A 1 668 ? 24.645 -8.450 36.543 1.00 35.38 668 SER A O 1
ATOM 4996 N N . GLY A 1 669 ? 26.497 -7.910 37.682 1.00 40.72 669 GLY A N 1
ATOM 4997 C CA . GLY A 1 669 ? 25.941 -6.743 38.382 1.00 40.72 669 GLY A CA 1
ATOM 4998 C C . GLY A 1 669 ? 25.850 -5.467 37.538 1.00 40.72 669 GLY A C 1
ATOM 4999 O O . GLY A 1 669 ? 26.309 -4.419 37.982 1.00 40.72 669 GLY A O 1
ATOM 5000 N N . SER A 1 670 ? 25.298 -5.541 36.324 1.00 35.22 670 SER A N 1
ATOM 5001 C CA . SER A 1 670 ? 24.983 -4.348 35.524 1.00 35.22 670 SER A CA 1
ATOM 5002 C C . SER A 1 670 ? 23.560 -3.872 35.836 1.00 35.22 670 SER A C 1
ATOM 5004 O O . SER A 1 670 ? 22.634 -4.682 35.873 1.00 35.22 670 SER A O 1
ATOM 5006 N N . ARG A 1 671 ? 23.385 -2.574 36.113 1.00 39.62 671 ARG A N 1
ATOM 5007 C CA . ARG A 1 671 ? 22.100 -2.001 36.547 1.00 39.62 671 ARG A CA 1
ATOM 5008 C C . ARG A 1 671 ? 21.081 -1.888 35.409 1.00 39.62 671 ARG A C 1
ATOM 5010 O O . ARG A 1 671 ? 21.433 -1.770 34.240 1.00 39.62 671 ARG A O 1
ATOM 5017 N N . SER A 1 672 ? 19.809 -1.826 35.794 1.00 49.62 672 SER A N 1
ATOM 5018 C CA . SER A 1 672 ? 18.645 -1.561 34.936 1.00 49.62 672 SER A CA 1
ATOM 5019 C C . SER A 1 672 ? 18.604 -0.155 34.311 1.00 49.62 672 SER A C 1
ATOM 5021 O O . SER A 1 672 ? 17.775 0.089 33.434 1.00 49.62 672 SER A O 1
ATOM 5023 N N . ASP A 1 673 ? 19.488 0.753 34.742 1.00 49.44 673 ASP A N 1
ATOM 5024 C CA . ASP A 1 673 ? 19.473 2.193 34.440 1.00 49.44 673 ASP A CA 1
ATOM 5025 C C . ASP A 1 673 ? 19.287 2.511 32.941 1.00 49.44 673 ASP A C 1
ATOM 5027 O O . ASP A 1 673 ? 18.442 3.330 32.588 1.00 49.44 673 ASP A O 1
ATOM 5031 N N . GLY A 1 674 ? 19.990 1.814 32.038 1.00 58.81 674 GLY A N 1
ATOM 5032 C CA . GLY A 1 674 ? 19.963 2.121 30.598 1.00 58.81 674 GLY A CA 1
ATOM 5033 C C . GLY A 1 674 ? 18.601 1.937 29.907 1.00 58.81 674 GLY A C 1
ATOM 5034 O O . GLY A 1 674 ? 18.325 2.604 28.911 1.00 58.81 674 GLY A O 1
ATOM 5035 N N . ALA A 1 675 ? 17.723 1.074 30.432 1.00 63.59 675 ALA A N 1
ATOM 5036 C CA . ALA A 1 675 ? 16.356 0.930 29.916 1.00 63.59 675 ALA A CA 1
ATOM 5037 C C . ALA A 1 675 ? 15.428 2.041 30.441 1.00 63.59 675 ALA A C 1
ATOM 5039 O O . ALA A 1 675 ? 14.581 2.544 29.699 1.00 63.59 675 ALA A O 1
ATOM 5040 N N . ALA A 1 676 ? 15.626 2.459 31.696 1.00 69.88 676 ALA A N 1
ATOM 5041 C CA . ALA A 1 676 ? 14.903 3.575 32.297 1.00 69.88 676 ALA A CA 1
ATOM 5042 C C . ALA A 1 676 ? 15.295 4.915 31.651 1.00 69.88 676 ALA A C 1
ATOM 5044 O O . ALA A 1 676 ? 14.419 5.714 31.336 1.00 69.88 676 ALA A O 1
ATOM 5045 N N . GLU A 1 677 ? 16.580 5.139 31.360 1.00 74.94 677 GLU A N 1
ATOM 5046 C CA . GLU A 1 677 ? 17.074 6.347 30.679 1.00 74.94 677 GLU A CA 1
ATOM 5047 C C . GLU A 1 677 ? 16.530 6.485 29.245 1.00 74.94 677 GLU A C 1
ATOM 5049 O O . GLU A 1 677 ? 16.141 7.582 28.827 1.00 74.94 677 GLU A O 1
ATOM 5054 N N . ALA A 1 678 ? 16.413 5.373 28.508 1.00 73.75 678 ALA A N 1
ATOM 5055 C CA . ALA A 1 678 ? 15.782 5.358 27.188 1.00 73.75 678 ALA A CA 1
ATOM 5056 C C . ALA A 1 678 ? 14.283 5.711 27.268 1.00 73.75 678 ALA A C 1
ATOM 5058 O O . ALA A 1 678 ? 13.819 6.617 26.570 1.00 73.75 678 ALA A O 1
ATOM 5059 N N . ALA A 1 679 ? 13.536 5.057 28.166 1.00 75.69 679 ALA A N 1
ATOM 5060 C CA . ALA A 1 679 ? 12.117 5.343 28.383 1.00 75.69 679 ALA A CA 1
ATOM 5061 C C . ALA A 1 679 ? 11.881 6.790 28.856 1.00 75.69 679 ALA A C 1
ATOM 5063 O O . ALA A 1 679 ? 10.976 7.464 28.365 1.00 75.69 679 ALA A O 1
ATOM 5064 N N . ALA A 1 680 ? 12.732 7.305 29.746 1.00 82.81 680 ALA A N 1
ATOM 5065 C CA . ALA A 1 680 ? 12.653 8.673 30.246 1.00 82.81 680 ALA A CA 1
ATOM 5066 C C . ALA A 1 680 ? 12.881 9.725 29.149 1.00 82.81 680 ALA A C 1
ATOM 5068 O O . ALA A 1 680 ? 12.221 10.762 29.145 1.00 82.81 680 ALA A O 1
ATOM 5069 N N . THR A 1 681 ? 13.745 9.440 28.170 1.00 83.44 681 THR A N 1
ATOM 5070 C CA . THR A 1 681 ? 13.975 10.323 27.012 1.00 83.44 681 THR A CA 1
ATOM 5071 C C . THR A 1 681 ? 12.728 10.426 26.118 1.00 83.44 681 THR A C 1
ATOM 5073 O O . THR A 1 681 ? 12.358 11.521 25.676 1.00 83.44 681 THR A O 1
ATOM 5076 N N . ALA A 1 682 ? 12.029 9.308 25.894 1.00 84.31 682 ALA A N 1
ATOM 5077 C CA . ALA A 1 682 ? 10.756 9.293 25.171 1.00 84.31 682 ALA A CA 1
ATOM 5078 C C . ALA A 1 682 ? 9.639 10.007 25.958 1.00 84.31 682 ALA A C 1
ATOM 5080 O O . ALA A 1 682 ? 8.929 10.848 25.403 1.00 84.31 682 ALA A O 1
ATOM 5081 N N . LEU A 1 683 ? 9.533 9.746 27.265 1.00 89.94 683 LEU A N 1
ATOM 5082 C CA . LEU A 1 683 ? 8.564 10.388 28.161 1.00 89.94 683 LEU A CA 1
ATOM 5083 C C . LEU A 1 683 ? 8.774 11.902 28.290 1.00 89.94 683 LEU A C 1
ATOM 5085 O O . LEU A 1 683 ? 7.794 12.640 28.294 1.00 89.94 683 LEU A O 1
ATOM 5089 N N . LEU A 1 684 ? 10.018 12.391 28.339 1.00 90.81 684 LEU A N 1
ATOM 5090 C CA . LEU A 1 684 ? 10.314 13.829 28.341 1.00 90.81 684 LEU A CA 1
ATOM 5091 C C . LEU A 1 684 ? 9.871 14.490 27.026 1.00 90.81 684 LEU A C 1
ATOM 5093 O O . LEU A 1 684 ? 9.274 15.568 27.036 1.00 90.81 684 LEU A O 1
ATOM 5097 N N . SER A 1 685 ? 10.107 13.814 25.898 1.00 92.12 685 SER A N 1
ATOM 5098 C CA . SER A 1 685 ? 9.640 14.266 24.581 1.00 92.12 685 SER A CA 1
ATOM 5099 C C . SER A 1 685 ? 8.108 14.338 24.526 1.00 92.12 685 SER A C 1
ATOM 5101 O O . SER A 1 685 ? 7.551 15.295 23.984 1.00 92.12 685 SER A O 1
ATOM 5103 N N . LEU A 1 686 ? 7.420 13.365 25.137 1.00 94.44 686 LEU A N 1
ATOM 5104 C CA . LEU A 1 686 ? 5.963 13.370 25.264 1.00 94.44 686 LEU A CA 1
ATOM 5105 C C . LEU A 1 686 ? 5.485 14.486 26.194 1.00 94.44 686 LEU A C 1
ATOM 5107 O O . LEU A 1 686 ? 4.557 15.196 25.830 1.00 94.44 686 LEU A O 1
ATOM 5111 N N . ALA A 1 687 ? 6.126 14.685 27.348 1.00 94.25 687 ALA A N 1
ATOM 5112 C CA . ALA A 1 687 ? 5.793 15.741 28.303 1.00 94.25 687 ALA A CA 1
ATOM 5113 C C . ALA A 1 687 ? 5.904 17.145 27.681 1.00 94.25 687 ALA A C 1
ATOM 5115 O O . ALA A 1 687 ? 5.066 18.001 27.962 1.00 94.25 687 ALA A O 1
ATOM 5116 N N . SER A 1 688 ? 6.889 17.373 26.803 1.00 93.44 688 SER A N 1
ATOM 5117 C CA . SER A 1 688 ? 7.020 18.630 26.050 1.00 93.44 688 SER A CA 1
ATOM 5118 C C . SER A 1 688 ? 5.871 18.813 25.052 1.00 93.44 688 SER A C 1
ATOM 5120 O O . SER A 1 688 ? 5.201 19.840 25.078 1.00 93.44 688 SER A O 1
ATOM 5122 N N . ALA A 1 689 ? 5.580 17.802 24.222 1.00 94.81 689 ALA A N 1
ATOM 5123 C CA . ALA A 1 689 ? 4.471 17.865 23.263 1.00 94.81 689 ALA A CA 1
ATOM 5124 C C . ALA A 1 689 ? 3.102 18.008 23.961 1.00 94.81 689 ALA A C 1
ATOM 5126 O O . ALA A 1 689 ? 2.226 18.735 23.497 1.00 94.81 689 ALA A O 1
ATOM 5127 N N . LEU A 1 690 ? 2.938 17.349 25.111 1.00 95.12 690 LEU A N 1
ATOM 5128 C CA . LEU A 1 690 ? 1.815 17.508 26.032 1.00 95.12 690 LEU A CA 1
ATOM 5129 C C . LEU A 1 690 ? 1.701 18.959 26.519 1.00 95.12 690 LEU A C 1
ATOM 5131 O O . LEU A 1 690 ? 0.621 19.543 26.439 1.00 95.12 690 LEU A O 1
ATOM 5135 N N . GLN A 1 691 ? 2.796 19.561 26.992 1.00 93.12 691 GLN A N 1
ATOM 5136 C CA . GLN A 1 691 ? 2.798 20.947 27.457 1.00 93.12 691 GLN A CA 1
ATOM 5137 C C . GLN A 1 691 ? 2.414 21.932 26.338 1.00 93.12 691 GLN A C 1
ATOM 5139 O O . GLN A 1 691 ? 1.592 22.816 26.588 1.00 93.12 691 GLN A O 1
ATOM 5144 N N . ASP A 1 692 ? 2.936 21.758 25.121 1.00 92.69 692 ASP A N 1
ATOM 5145 C CA . ASP A 1 692 ? 2.597 22.595 23.959 1.00 92.69 692 ASP A CA 1
ATOM 5146 C C . ASP A 1 692 ? 1.101 22.498 23.608 1.00 92.69 692 ASP A C 1
ATOM 5148 O O . ASP A 1 692 ? 0.423 23.519 23.451 1.00 92.69 692 ASP A O 1
ATOM 5152 N N . VAL A 1 693 ? 0.556 21.275 23.554 1.00 94.81 693 VAL A N 1
ATOM 5153 C CA . VAL A 1 693 ? -0.884 21.022 23.353 1.00 94.81 693 VAL A CA 1
ATOM 5154 C C . VAL A 1 693 ? -1.709 21.675 24.462 1.00 94.81 693 VAL A C 1
ATOM 5156 O O . VAL A 1 693 ? -2.687 22.361 24.169 1.00 94.81 693 VAL A O 1
ATOM 5159 N N . GLY A 1 694 ? -1.300 21.521 25.724 1.00 94.00 694 GLY A N 1
ATOM 5160 C CA . GLY A 1 694 ? -1.978 22.096 26.885 1.00 94.00 694 GLY A CA 1
ATOM 5161 C C . GLY A 1 694 ? -2.023 23.622 26.865 1.00 94.00 694 GLY A C 1
ATOM 5162 O O . GLY A 1 694 ? -3.083 24.200 27.086 1.00 94.00 694 GLY A O 1
ATOM 5163 N N . GLN A 1 695 ? -0.910 24.290 26.551 1.00 92.19 695 GLN A N 1
ATOM 5164 C CA . GLN A 1 695 ? -0.869 25.753 26.437 1.00 92.19 695 GLN A CA 1
ATOM 5165 C C . GLN A 1 695 ? -1.703 26.254 25.249 1.00 92.19 695 GLN A C 1
ATOM 5167 O O . GLN A 1 695 ? -2.495 27.186 25.400 1.00 92.19 695 GLN A O 1
ATOM 5172 N N . SER A 1 696 ? -1.575 25.605 24.087 1.00 92.88 696 SER A N 1
ATOM 5173 C CA . SER A 1 696 ? -2.320 25.936 22.865 1.00 92.88 696 SER A CA 1
ATOM 5174 C C . SER A 1 696 ? -3.837 25.764 23.049 1.00 92.88 696 SER A C 1
ATOM 5176 O O . SER A 1 696 ? -4.621 26.638 22.671 1.00 92.88 696 SER A O 1
ATOM 5178 N N . SER A 1 697 ? -4.251 24.674 23.701 1.00 95.06 697 SER A N 1
ATOM 5179 C CA . SER A 1 697 ? -5.648 24.370 24.025 1.00 95.06 697 SER A CA 1
ATOM 5180 C C . SER A 1 697 ? -6.220 25.318 25.083 1.00 95.06 697 SER A C 1
ATOM 5182 O O . SER A 1 697 ? -7.289 25.891 24.878 1.00 95.06 697 SER A O 1
ATOM 5184 N N . LEU A 1 698 ? -5.472 25.599 26.159 1.00 94.25 698 LEU A N 1
ATOM 5185 C CA . LEU A 1 698 ? -5.877 26.550 27.203 1.00 94.25 698 LEU A CA 1
ATOM 5186 C C . LEU A 1 698 ? -6.053 27.974 26.655 1.00 94.25 698 LEU A C 1
ATOM 5188 O O . LEU A 1 698 ? -6.933 28.705 27.112 1.00 94.25 698 LEU A O 1
ATOM 5192 N N . PHE A 1 699 ? -5.234 28.376 25.678 1.00 92.38 699 PHE A N 1
ATOM 5193 C CA . PHE A 1 699 ? -5.401 29.653 24.986 1.00 92.38 699 PHE A CA 1
ATOM 5194 C C . PHE A 1 699 ? -6.698 29.672 24.169 1.00 92.38 699 PHE A C 1
ATOM 5196 O O . PHE A 1 699 ? -7.509 30.580 24.349 1.00 92.38 699 PHE A O 1
ATOM 5203 N N . ARG A 1 700 ? -6.941 28.661 23.318 1.00 93.62 700 ARG A N 1
ATOM 5204 C CA . ARG A 1 700 ? -8.184 28.586 22.527 1.00 93.62 700 ARG A CA 1
ATOM 5205 C C . ARG A 1 700 ? -9.426 28.523 23.415 1.00 93.62 700 ARG A C 1
ATOM 5207 O O . ARG A 1 700 ? -10.376 29.240 23.133 1.00 93.62 700 ARG A O 1
ATOM 5214 N N . ALA A 1 701 ? -9.392 27.791 24.530 1.00 94.38 701 ALA A N 1
ATOM 5215 C CA . ALA A 1 701 ? -10.496 27.736 25.492 1.00 94.38 701 ALA A CA 1
ATOM 5216 C C . ALA A 1 701 ? -10.869 29.121 26.061 1.00 94.38 701 ALA A C 1
ATOM 5218 O O . ALA A 1 701 ? -12.049 29.439 26.196 1.00 94.38 701 ALA A O 1
ATOM 5219 N N . LYS A 1 702 ? -9.879 29.980 26.340 1.00 92.75 702 LYS A N 1
ATOM 5220 C CA . LYS A 1 702 ? -10.126 31.364 26.781 1.00 92.75 702 LYS A CA 1
ATOM 5221 C C . LYS A 1 702 ? -10.732 32.222 25.668 1.00 92.75 702 LYS A C 1
ATOM 5223 O O . LYS A 1 702 ? -11.752 32.860 25.897 1.00 92.75 702 LYS A O 1
ATOM 5228 N N . VAL A 1 703 ? -10.180 32.166 24.453 1.00 91.50 703 VAL A N 1
ATOM 5229 C CA . VAL A 1 703 ? -10.726 32.921 23.307 1.00 91.50 703 VAL A CA 1
ATOM 5230 C C . VAL A 1 703 ? -12.136 32.434 22.930 1.00 91.50 703 VAL A C 1
ATOM 5232 O O . VAL A 1 703 ? -12.980 33.236 22.540 1.00 91.50 703 VAL A O 1
ATOM 5235 N N . ASN A 1 704 ? -12.442 31.145 23.109 1.00 92.94 704 ASN A N 1
ATOM 5236 C CA . ASN A 1 704 ? -13.799 30.618 22.968 1.00 92.94 704 ASN A CA 1
ATOM 5237 C C . ASN A 1 704 ? -14.759 31.306 23.961 1.00 92.94 704 ASN A C 1
ATOM 5239 O O . ASN A 1 704 ? -15.784 31.836 23.527 1.00 92.94 704 ASN A O 1
ATOM 5243 N N . LEU A 1 705 ? -14.411 31.369 25.258 1.00 91.50 705 LEU A N 1
ATOM 5244 C CA . LEU A 1 705 ? -15.196 32.086 26.281 1.00 91.50 705 LEU A CA 1
ATOM 5245 C C . LEU A 1 705 ? -15.384 33.571 25.925 1.00 91.50 705 LEU A C 1
ATOM 5247 O O . LEU A 1 705 ? -16.498 34.085 26.034 1.00 91.50 705 LEU A O 1
ATOM 5251 N N . ASP A 1 706 ? -14.340 34.233 25.412 1.00 89.50 706 ASP A N 1
ATOM 5252 C CA . ASP A 1 706 ? -14.413 35.629 24.961 1.00 89.50 706 ASP A CA 1
ATOM 5253 C C . ASP A 1 706 ? -15.460 35.869 23.858 1.00 89.50 706 ASP A C 1
ATOM 5255 O O . ASP A 1 706 ? -16.000 36.972 23.747 1.00 89.50 706 ASP A O 1
ATOM 5259 N N . THR A 1 707 ? -15.775 34.849 23.053 1.00 87.94 707 THR A N 1
ATOM 5260 C CA . THR A 1 707 ? -16.753 34.949 21.953 1.00 87.94 707 THR A CA 1
ATOM 5261 C C . THR A 1 707 ? -18.205 34.653 22.342 1.00 87.94 707 THR A C 1
ATOM 5263 O O . THR A 1 707 ? -19.093 34.798 21.495 1.00 87.94 707 THR A O 1
ATOM 5266 N N . ILE A 1 708 ? -18.480 34.281 23.599 1.00 88.19 708 ILE A N 1
ATOM 5267 C CA . ILE A 1 708 ? -19.842 34.022 24.094 1.00 88.19 708 ILE A CA 1
ATOM 5268 C C . ILE A 1 708 ? -20.619 35.343 24.189 1.00 88.19 708 ILE A C 1
ATOM 5270 O O . ILE A 1 708 ? -20.293 36.218 24.985 1.00 88.19 708 ILE A O 1
ATOM 5274 N N . THR A 1 709 ? -21.694 35.480 23.407 1.00 82.44 709 THR A N 1
ATOM 5275 C CA . THR A 1 709 ? -22.478 36.729 23.286 1.00 82.44 709 THR A CA 1
ATOM 5276 C C . THR A 1 709 ? -23.554 36.924 24.365 1.00 82.44 709 THR A C 1
ATOM 5278 O O . THR A 1 709 ? -24.469 37.726 24.178 1.00 82.44 709 THR A O 1
ATOM 5281 N N . LEU A 1 710 ? -23.526 36.132 25.435 1.00 85.25 710 LEU A N 1
ATOM 5282 C CA . LEU A 1 710 ? -24.463 36.192 26.558 1.00 85.25 710 LEU A CA 1
ATOM 5283 C C . LEU A 1 710 ? -23.658 36.407 27.836 1.00 85.25 710 LEU A C 1
ATOM 5285 O O . LEU A 1 710 ? -23.144 35.445 28.401 1.00 85.25 710 LEU A O 1
ATOM 5289 N N . ASP A 1 711 ? -23.568 37.657 28.290 1.00 83.00 711 ASP A N 1
ATOM 5290 C CA . ASP A 1 711 ? -22.703 38.058 29.409 1.00 83.00 711 ASP A CA 1
ATOM 5291 C C . ASP A 1 711 ? -22.975 37.261 30.695 1.00 83.00 711 ASP A C 1
ATOM 5293 O O . ASP A 1 711 ? -22.049 36.940 31.433 1.00 83.00 711 ASP A O 1
ATOM 5297 N N . SER A 1 712 ? -24.229 36.875 30.955 1.00 82.69 712 SER A N 1
ATOM 5298 C CA . SER A 1 712 ? -24.588 36.021 32.096 1.00 82.69 712 SER A CA 1
ATOM 5299 C C . SER A 1 712 ? -23.974 34.621 31.997 1.00 82.69 712 SER A C 1
ATOM 5301 O O . SER A 1 712 ? -23.291 34.188 32.922 1.00 82.69 712 SER A O 1
ATOM 5303 N N . LEU A 1 713 ? -24.160 33.937 30.862 1.00 84.94 713 LEU A N 1
ATOM 5304 C CA . LEU A 1 713 ? -23.574 32.618 30.603 1.00 84.94 713 LEU A CA 1
ATOM 5305 C C . LEU A 1 713 ? -22.042 32.687 30.590 1.00 84.94 713 LEU A C 1
ATOM 5307 O O . LEU A 1 713 ? -21.385 31.826 31.172 1.00 84.94 713 LEU A O 1
ATOM 5311 N N . ARG A 1 714 ? -21.483 33.728 29.961 1.00 88.19 714 ARG A N 1
ATOM 5312 C CA . ARG A 1 714 ? -20.044 33.998 29.913 1.00 88.19 714 ARG A CA 1
ATOM 5313 C C . ARG A 1 714 ? -19.466 34.135 31.323 1.00 88.19 714 ARG A C 1
ATOM 5315 O O . ARG A 1 714 ? -18.552 33.394 31.662 1.00 88.19 714 ARG A O 1
ATOM 5322 N N . ASN A 1 715 ? -20.029 35.010 32.159 1.00 86.69 715 ASN A N 1
ATOM 5323 C CA . ASN A 1 715 ? -19.548 35.244 33.524 1.00 86.69 715 ASN A CA 1
ATOM 5324 C C . ASN A 1 715 ? -19.632 33.981 34.400 1.00 86.69 715 ASN A C 1
ATOM 5326 O O . ASN A 1 715 ? -18.687 33.686 35.132 1.00 86.69 715 ASN A O 1
ATOM 5330 N N . SER A 1 716 ? -20.718 33.203 34.306 1.00 86.69 716 SER A N 1
ATOM 5331 C CA . SER A 1 716 ? -20.829 31.920 35.017 1.00 86.69 716 SER A CA 1
ATOM 5332 C C . SER A 1 716 ? -19.787 30.905 34.534 1.00 86.69 716 SER A C 1
ATOM 5334 O O . SER A 1 716 ? -19.108 30.290 35.355 1.00 86.69 716 SER A O 1
ATOM 5336 N N . LEU A 1 717 ? -19.606 30.747 33.218 1.00 88.69 717 LEU A N 1
ATOM 5337 C CA . LEU A 1 717 ? -18.609 29.824 32.669 1.00 88.69 717 LEU A CA 1
ATOM 5338 C C . LEU A 1 717 ? -17.173 30.260 32.974 1.00 88.69 717 LEU A C 1
ATOM 5340 O O . LEU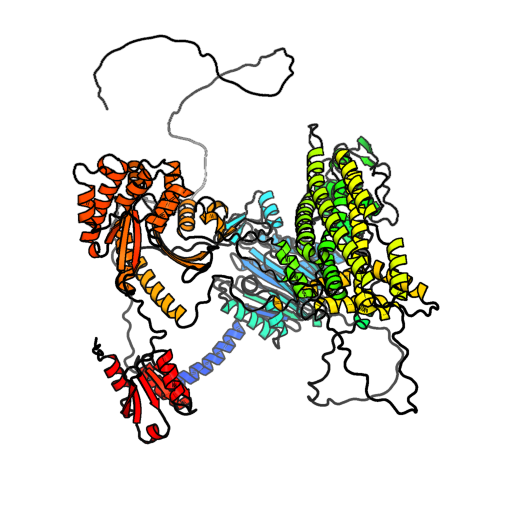 A 1 717 ? -16.355 29.398 33.272 1.00 88.69 717 LEU A O 1
ATOM 5344 N N . GLU A 1 718 ? -16.859 31.558 32.975 1.00 89.19 718 GLU A N 1
ATOM 5345 C CA . GLU A 1 718 ? -15.547 32.066 33.395 1.00 89.19 718 GLU A CA 1
ATOM 5346 C C . GLU A 1 718 ? -15.247 31.740 34.865 1.00 89.19 718 GLU A C 1
ATOM 5348 O O . GLU A 1 718 ? -14.138 31.300 35.169 1.00 89.19 718 GLU A O 1
ATOM 5353 N N . GLN A 1 719 ? -16.221 31.882 35.772 1.00 87.81 719 GLN A N 1
ATOM 5354 C CA . GLN A 1 719 ? -16.047 31.524 37.187 1.00 87.81 719 GLN A CA 1
ATOM 5355 C C . GLN A 1 719 ? -15.833 30.015 37.378 1.00 87.81 719 GLN A C 1
ATOM 5357 O O . GLN A 1 719 ? -14.911 29.607 38.089 1.00 87.81 719 GLN A O 1
ATOM 5362 N N . ILE A 1 720 ? -16.630 29.172 36.713 1.00 89.25 720 ILE A N 1
ATOM 5363 C CA . ILE A 1 720 ? -16.487 27.707 36.795 1.00 89.25 720 ILE A CA 1
ATOM 5364 C C . ILE A 1 720 ? -15.162 27.265 36.142 1.00 89.25 720 ILE A C 1
ATOM 5366 O O . ILE A 1 720 ? -14.447 26.433 36.700 1.00 89.25 720 ILE A O 1
ATOM 5370 N N . PHE A 1 721 ? -14.768 27.866 35.015 1.00 90.81 721 PHE A N 1
ATOM 5371 C CA . PHE A 1 721 ? -13.481 27.624 34.355 1.00 90.81 721 PHE A CA 1
ATOM 5372 C C . PHE A 1 721 ? -12.300 28.000 35.258 1.00 90.81 721 PHE A C 1
ATOM 5374 O O . PHE A 1 721 ? -11.392 27.191 35.429 1.00 90.81 721 PHE A O 1
ATOM 5381 N N . GLN A 1 722 ? -12.321 29.170 35.906 1.00 88.31 722 GLN A N 1
ATOM 5382 C CA . GLN A 1 722 ? -11.276 29.582 36.857 1.00 88.31 722 GLN A CA 1
ATOM 5383 C C . GLN A 1 722 ? -11.186 28.661 38.087 1.00 88.31 722 GLN A C 1
ATOM 5385 O O . GLN A 1 722 ? -10.109 28.519 38.661 1.00 88.31 722 GLN A O 1
ATOM 5390 N N . ARG A 1 723 ? -12.294 28.019 38.483 1.00 86.50 723 ARG A N 1
ATOM 5391 C CA . ARG A 1 723 ? -12.361 27.105 39.635 1.00 86.50 723 ARG A CA 1
ATOM 5392 C C . ARG A 1 723 ? -11.980 25.654 39.307 1.00 86.50 723 ARG A C 1
ATOM 5394 O O . ARG A 1 723 ? -11.504 24.950 40.194 1.00 86.50 723 ARG A O 1
ATOM 5401 N N . HIS A 1 724 ? -12.199 25.194 38.070 1.00 85.12 724 HIS A N 1
ATOM 5402 C CA . HIS A 1 724 ? -12.089 23.772 37.695 1.00 85.12 724 HIS A CA 1
ATOM 5403 C C . HIS A 1 724 ? -11.145 23.465 36.517 1.00 85.12 724 HIS A C 1
ATOM 5405 O O . HIS A 1 724 ? -10.834 22.292 36.289 1.00 85.12 724 HIS A O 1
ATOM 5411 N N . CYS A 1 725 ? -10.672 24.459 35.760 1.00 87.88 725 CYS A N 1
ATOM 5412 C CA . CYS A 1 725 ? -9.623 24.274 34.754 1.00 87.88 725 CYS A CA 1
ATOM 5413 C C . CYS A 1 725 ? -8.231 24.465 35.382 1.00 87.88 725 CYS A C 1
ATOM 5415 O O . CYS A 1 725 ? -8.034 25.320 36.239 1.00 87.88 725 CYS A O 1
ATOM 5417 N N . THR A 1 726 ? -7.239 23.681 34.948 1.00 88.81 726 THR A N 1
ATOM 5418 C CA . THR A 1 726 ? -5.837 23.863 35.373 1.00 88.81 726 THR A CA 1
ATOM 5419 C C . THR A 1 726 ? -5.277 25.168 34.792 1.00 88.81 726 THR A C 1
ATOM 5421 O O . THR A 1 726 ? -5.487 25.445 33.608 1.00 88.81 726 THR A O 1
ATOM 5424 N N . SER A 1 727 ? -4.570 25.975 35.592 1.00 88.75 727 SER A N 1
ATOM 5425 C CA . SER A 1 727 ? -4.013 27.249 35.120 1.00 88.75 727 SER A CA 1
ATOM 5426 C C . SER A 1 727 ? -2.717 27.067 34.319 1.00 88.75 727 SER A C 1
ATOM 5428 O O . SER A 1 727 ? -2.054 26.028 34.367 1.00 88.75 727 SER A O 1
ATOM 5430 N N . ALA A 1 728 ? -2.314 28.113 33.590 1.00 86.25 728 ALA A N 1
ATOM 5431 C CA . ALA A 1 728 ? -1.048 28.117 32.857 1.00 86.25 728 ALA A CA 1
ATOM 5432 C C . ALA A 1 728 ? 0.173 28.023 33.793 1.00 86.25 728 ALA A C 1
ATOM 5434 O O . ALA A 1 728 ? 1.205 27.475 33.407 1.00 86.25 728 ALA A O 1
ATOM 5435 N N . ASP A 1 729 ? 0.062 28.528 35.023 1.00 86.19 729 ASP A N 1
ATOM 5436 C CA . ASP A 1 729 ? 1.134 28.462 36.015 1.00 86.19 729 ASP A CA 1
ATOM 5437 C C . ASP A 1 729 ? 1.216 27.091 36.686 1.00 86.19 729 ASP A C 1
ATOM 5439 O O . ASP A 1 729 ? 2.322 26.585 36.869 1.00 86.19 729 ASP A O 1
ATOM 5443 N N . ASP A 1 730 ? 0.083 26.419 36.913 1.00 87.88 730 ASP A N 1
ATOM 5444 C CA . ASP A 1 730 ? 0.062 25.022 37.370 1.00 87.88 730 ASP A CA 1
ATOM 5445 C C . ASP A 1 730 ? 0.718 24.084 36.348 1.00 87.88 730 ASP A C 1
ATOM 5447 O O . ASP A 1 730 ? 1.501 23.212 36.722 1.00 87.88 730 ASP A O 1
ATOM 5451 N N . LEU A 1 731 ? 0.451 24.275 35.046 1.00 88.19 731 LEU A N 1
ATOM 5452 C CA . LEU A 1 731 ? 1.110 23.514 33.975 1.00 88.19 731 LEU A CA 1
ATOM 5453 C C . LEU A 1 731 ? 2.629 23.736 33.958 1.00 88.19 731 LEU A C 1
ATOM 5455 O O . LEU A 1 731 ? 3.392 22.783 33.784 1.00 88.19 731 LEU A O 1
ATOM 5459 N N . ARG A 1 732 ? 3.083 24.985 34.131 1.00 87.12 732 ARG A N 1
ATOM 5460 C CA . ARG A 1 732 ? 4.517 25.321 34.179 1.00 87.12 732 ARG A CA 1
ATOM 5461 C C . ARG A 1 732 ? 5.183 24.803 35.456 1.00 87.12 732 ARG A C 1
ATOM 5463 O O . ARG A 1 732 ? 6.321 24.345 35.393 1.00 87.12 732 ARG A O 1
ATOM 5470 N N . GLY A 1 733 ? 4.473 24.815 36.584 1.00 88.44 733 GLY A N 1
ATOM 5471 C CA . GLY A 1 733 ? 4.905 24.215 37.847 1.00 88.44 733 GLY A CA 1
ATOM 5472 C C . GLY A 1 733 ? 5.064 22.699 37.736 1.00 88.44 733 GLY A C 1
ATOM 5473 O O . GLY A 1 733 ? 6.150 22.185 37.987 1.00 88.44 733 GLY A O 1
ATOM 5474 N N . ARG A 1 734 ? 4.027 21.993 37.266 1.00 89.25 734 ARG A N 1
ATOM 5475 C CA . ARG A 1 734 ? 4.042 20.536 37.025 1.00 89.25 734 ARG A CA 1
ATOM 5476 C C . ARG A 1 734 ? 5.179 20.115 36.096 1.00 89.25 734 ARG A C 1
ATOM 5478 O O . ARG A 1 734 ? 5.918 19.192 36.414 1.00 89.25 734 ARG A O 1
ATOM 5485 N N . PHE A 1 735 ? 5.383 20.831 34.990 1.00 88.94 735 PHE A N 1
ATOM 5486 C CA . PHE A 1 735 ? 6.489 20.531 34.076 1.00 88.94 735 PHE A CA 1
ATOM 5487 C C . PHE A 1 735 ? 7.873 20.762 34.703 1.00 88.94 735 PHE A C 1
ATOM 5489 O O . PHE A 1 735 ? 8.803 20.018 34.408 1.00 88.94 735 PHE A O 1
ATOM 5496 N N . ARG A 1 736 ? 8.020 21.731 35.619 1.00 90.25 736 ARG A N 1
ATOM 5497 C CA . ARG A 1 736 ? 9.258 21.874 36.400 1.00 90.25 736 ARG A CA 1
ATOM 5498 C C . ARG A 1 736 ? 9.483 20.669 37.317 1.00 90.25 736 ARG A C 1
ATOM 5500 O O . ARG A 1 736 ? 10.574 20.122 37.292 1.00 90.25 736 ARG A O 1
ATOM 5507 N N . VAL A 1 737 ? 8.454 20.189 38.020 1.00 91.44 737 VAL A N 1
ATOM 5508 C CA . VAL A 1 737 ? 8.554 18.984 38.873 1.00 91.44 737 VAL A CA 1
ATOM 5509 C C . VAL A 1 737 ? 8.932 17.734 38.059 1.00 91.44 737 VAL A C 1
ATOM 5511 O O . VAL A 1 737 ? 9.713 16.911 38.533 1.00 91.44 737 VAL A O 1
ATOM 5514 N N . ILE A 1 738 ? 8.456 17.610 36.814 1.00 91.50 738 ILE A N 1
ATOM 5515 C CA . ILE A 1 738 ? 8.886 16.556 35.872 1.00 91.50 738 ILE A CA 1
ATOM 5516 C C . ILE A 1 738 ? 10.388 16.668 35.556 1.00 91.50 738 ILE A C 1
ATOM 5518 O O . ILE A 1 738 ? 11.091 15.661 35.554 1.00 91.50 738 ILE A O 1
ATOM 5522 N N . LEU A 1 739 ? 10.914 17.875 35.327 1.00 89.56 739 LEU A N 1
ATOM 5523 C CA . LEU A 1 739 ? 12.355 18.069 35.131 1.00 89.56 739 LEU A CA 1
ATOM 5524 C C . LEU A 1 739 ? 13.149 17.771 36.414 1.00 89.56 739 LEU A C 1
ATOM 5526 O O . LEU A 1 739 ? 14.148 17.060 36.356 1.00 89.56 739 LEU A O 1
ATOM 5530 N N . ASP A 1 740 ? 12.696 18.263 37.567 1.00 89.56 740 ASP A N 1
ATOM 5531 C CA . ASP A 1 740 ? 13.379 18.096 38.856 1.00 89.56 740 ASP A CA 1
ATOM 5532 C C . ASP A 1 740 ? 13.464 16.610 39.269 1.00 89.56 740 ASP A C 1
ATOM 5534 O O . ASP A 1 740 ? 14.522 16.140 39.690 1.00 89.56 740 ASP A O 1
ATOM 5538 N N . THR A 1 741 ? 12.383 15.840 39.081 1.00 88.44 741 THR A N 1
ATOM 5539 C CA . THR A 1 741 ? 12.362 14.380 39.324 1.00 88.44 741 THR A CA 1
ATOM 5540 C C . THR A 1 741 ? 13.248 13.610 38.342 1.00 88.44 741 THR A C 1
ATOM 5542 O O . THR A 1 741 ? 13.977 12.707 38.760 1.00 88.44 741 THR A O 1
ATOM 5545 N N . LEU A 1 742 ? 13.273 14.007 37.062 1.00 86.88 742 LEU A N 1
ATOM 5546 C CA . LEU A 1 742 ? 14.166 13.421 36.059 1.00 86.88 742 LEU A CA 1
ATOM 5547 C C . LEU A 1 742 ? 15.648 13.666 36.384 1.00 86.88 742 LEU A C 1
ATOM 5549 O O . LEU A 1 742 ? 16.450 12.733 36.328 1.00 86.88 742 LEU A O 1
ATOM 5553 N N . TYR A 1 743 ? 16.020 14.893 36.767 1.00 85.38 743 TYR A N 1
ATOM 5554 C CA . TYR A 1 743 ? 17.389 15.215 37.189 1.00 85.38 743 TYR A CA 1
ATOM 5555 C C . TYR A 1 743 ? 17.780 14.510 38.496 1.00 85.38 743 TYR A C 1
ATOM 5557 O O . TYR A 1 743 ? 18.942 14.141 38.660 1.00 85.38 743 TYR A O 1
ATOM 5565 N N . GLY A 1 744 ? 16.819 14.253 39.389 1.00 84.06 744 GLY A N 1
ATOM 5566 C CA . GLY A 1 744 ? 17.001 13.407 40.572 1.00 84.06 744 GLY A CA 1
ATOM 5567 C C . GLY A 1 744 ? 17.142 11.903 40.284 1.00 84.06 744 GLY A C 1
ATOM 5568 O O . GLY A 1 744 ? 17.412 11.147 41.213 1.00 84.06 744 GLY A O 1
ATOM 5569 N N . LYS A 1 745 ? 16.969 11.463 39.025 1.00 83.19 745 LYS A N 1
ATOM 5570 C CA . LYS A 1 745 ? 16.855 10.049 38.601 1.00 83.19 745 LYS A CA 1
ATOM 5571 C C . LYS A 1 745 ? 15.742 9.260 39.311 1.00 83.19 745 LYS A C 1
ATOM 5573 O O . LYS A 1 745 ? 15.801 8.035 39.411 1.00 83.19 745 LYS A O 1
ATOM 5578 N N . ASP A 1 746 ? 14.700 9.948 39.763 1.00 85.25 746 ASP A N 1
ATOM 5579 C CA . ASP A 1 746 ? 13.523 9.340 40.383 1.00 85.25 746 ASP A CA 1
ATOM 5580 C C . ASP A 1 746 ? 12.499 8.976 39.296 1.00 85.25 746 ASP A C 1
ATOM 5582 O O . ASP A 1 746 ? 11.515 9.682 39.071 1.00 85.25 746 ASP A O 1
ATOM 5586 N N . TYR A 1 747 ? 12.785 7.902 38.551 1.00 84.94 747 TYR A N 1
ATOM 5587 C CA . TYR A 1 747 ? 12.005 7.507 37.370 1.00 84.94 747 TYR A CA 1
ATOM 5588 C C . TYR A 1 747 ? 10.546 7.142 37.686 1.00 84.94 747 TYR A C 1
ATOM 5590 O O . TYR A 1 747 ? 9.668 7.377 36.854 1.00 84.94 747 TYR A O 1
ATOM 5598 N N . ASP A 1 748 ? 10.285 6.614 38.885 1.00 84.38 748 ASP A N 1
ATOM 5599 C CA . ASP A 1 748 ? 8.944 6.243 39.340 1.00 84.38 748 ASP A CA 1
ATOM 5600 C C . ASP A 1 748 ? 8.104 7.494 39.660 1.00 84.38 748 ASP A C 1
ATOM 5602 O O . ASP A 1 748 ? 6.991 7.629 39.145 1.00 84.38 748 ASP A O 1
ATOM 5606 N N . ASN A 1 749 ? 8.623 8.474 40.417 1.00 87.75 749 ASN A N 1
ATOM 5607 C CA . ASN A 1 749 ? 7.891 9.736 40.596 1.00 87.75 749 ASN A CA 1
ATOM 5608 C C . ASN A 1 749 ? 7.830 10.558 39.298 1.00 87.75 749 ASN A C 1
ATOM 5610 O O . ASN A 1 749 ? 6.815 11.204 39.046 1.00 87.75 749 ASN A O 1
ATOM 5614 N N . PHE A 1 750 ? 8.859 10.513 38.449 1.00 91.00 750 PHE A N 1
ATOM 5615 C CA . PHE A 1 750 ? 8.867 11.175 37.142 1.00 91.00 750 PHE A CA 1
ATOM 5616 C C . PHE A 1 750 ? 7.713 10.704 36.244 1.00 91.00 750 PHE A C 1
ATOM 5618 O O . PHE A 1 750 ? 6.961 11.539 35.737 1.00 91.00 750 PHE A O 1
ATOM 5625 N N . VAL A 1 751 ? 7.516 9.389 36.069 1.00 91.38 751 VAL A N 1
ATOM 5626 C CA . VAL A 1 751 ? 6.438 8.885 35.196 1.00 91.38 751 VAL A CA 1
ATOM 5627 C C . VAL A 1 751 ? 5.046 9.203 35.758 1.00 91.38 751 VAL A C 1
ATOM 5629 O O . VAL A 1 751 ? 4.149 9.556 34.990 1.00 91.38 751 VAL A O 1
ATOM 5632 N N . HIS A 1 752 ? 4.885 9.192 37.087 1.00 93.06 752 HIS A N 1
ATOM 5633 C CA . HIS A 1 752 ? 3.663 9.644 37.759 1.00 93.06 752 HIS A CA 1
ATOM 5634 C C . HIS A 1 752 ? 3.364 11.126 37.479 1.00 93.06 752 HIS A C 1
ATOM 5636 O O . HIS A 1 752 ? 2.237 11.477 37.132 1.00 93.06 752 HIS A O 1
ATOM 5642 N N . GLU A 1 753 ? 4.357 12.015 37.565 1.00 93.81 753 GLU A N 1
ATOM 5643 C CA . GLU A 1 753 ? 4.156 13.445 37.282 1.00 93.81 753 GLU A CA 1
ATOM 5644 C C . GLU A 1 753 ? 3.847 13.694 35.790 1.00 93.81 753 GLU A C 1
ATOM 5646 O O . GLU A 1 753 ? 3.000 14.532 35.474 1.00 93.81 753 GLU A O 1
ATOM 5651 N N . VAL A 1 754 ? 4.426 12.915 34.863 1.00 94.12 754 VAL A N 1
ATOM 5652 C CA . VAL A 1 754 ? 4.060 12.944 33.428 1.00 94.12 754 VAL A CA 1
ATOM 5653 C C . VAL A 1 754 ? 2.613 12.469 33.209 1.00 94.12 754 VAL A C 1
ATOM 5655 O O . VAL A 1 754 ? 1.861 13.109 32.466 1.00 94.12 754 VAL A O 1
ATOM 5658 N N . PHE A 1 755 ? 2.169 11.409 33.892 1.00 93.62 755 PHE A N 1
ATOM 5659 C CA . PHE A 1 755 ? 0.770 10.959 33.862 1.00 93.62 755 PHE A CA 1
ATOM 5660 C C . PHE A 1 755 ? -0.179 12.004 34.466 1.00 93.62 755 PHE A C 1
ATOM 5662 O O . PHE A 1 755 ? -1.197 12.351 33.859 1.00 93.62 755 PHE A O 1
ATOM 5669 N N . SER A 1 756 ? 0.187 12.598 35.601 1.00 92.50 756 SER A N 1
ATOM 5670 C CA . SER A 1 756 ? -0.532 13.693 36.262 1.00 92.50 756 SER A CA 1
ATOM 5671 C C . SER A 1 756 ? -0.648 14.935 35.361 1.00 92.50 756 SER A C 1
ATOM 5673 O O . SER A 1 756 ? -1.713 15.553 35.290 1.00 92.50 756 SER A O 1
ATOM 5675 N N . LEU A 1 757 ? 0.398 15.275 34.598 1.00 93.88 757 LEU A N 1
ATOM 5676 C CA . LEU A 1 757 ? 0.362 16.321 33.569 1.00 93.88 757 LEU A CA 1
ATOM 5677 C C . LEU A 1 757 ? -0.601 15.961 32.425 1.00 93.88 757 LEU A C 1
ATOM 5679 O O . LEU A 1 757 ? -1.426 16.797 32.053 1.00 93.88 757 LEU A O 1
ATOM 5683 N N . SER A 1 758 ? -0.562 14.727 31.908 1.00 94.19 758 SER A N 1
ATOM 5684 C CA . SER A 1 758 ? -1.476 14.284 30.840 1.00 94.19 758 SER A CA 1
ATOM 5685 C C . SER A 1 758 ? -2.954 14.372 31.253 1.00 94.19 758 SER A C 1
ATOM 5687 O O . SER A 1 758 ? -3.795 14.817 30.472 1.00 94.19 758 SER A O 1
ATOM 5689 N N . ASN A 1 759 ? -3.260 14.075 32.521 1.00 91.94 759 ASN A N 1
ATOM 5690 C CA . ASN A 1 759 ? -4.595 14.213 33.103 1.00 91.94 759 ASN A CA 1
ATOM 5691 C C . ASN A 1 759 ? -5.040 15.679 33.257 1.00 91.94 759 ASN A C 1
ATOM 5693 O O . ASN A 1 759 ? -6.209 15.993 33.026 1.00 91.94 759 ASN A O 1
ATOM 5697 N N . SER A 1 760 ? -4.128 16.599 33.594 1.00 92.62 760 SER A N 1
ATOM 5698 C CA . SER A 1 760 ? -4.412 18.044 33.564 1.00 92.62 760 SER A CA 1
ATOM 5699 C C . SER A 1 760 ? -4.715 18.541 32.149 1.00 92.62 760 SER A C 1
ATOM 5701 O O . SER A 1 760 ? -5.664 19.298 31.957 1.00 92.62 760 SER A O 1
ATOM 5703 N N . ILE A 1 761 ? -3.948 18.103 31.150 1.00 94.50 761 ILE A N 1
ATOM 5704 C CA . ILE A 1 761 ? -4.129 18.531 29.754 1.00 94.50 761 ILE A CA 1
ATOM 5705 C C . ILE A 1 761 ? -5.419 17.966 29.167 1.00 94.50 761 ILE A C 1
ATOM 5707 O O . ILE A 1 761 ? -6.140 18.696 28.495 1.00 94.50 761 ILE A O 1
ATOM 5711 N N . TRP A 1 762 ? -5.774 16.721 29.488 1.00 93.12 762 TRP A N 1
ATOM 5712 C CA . TRP A 1 762 ? -7.054 16.147 29.075 1.00 93.12 762 TRP A CA 1
ATOM 5713 C C . TRP A 1 762 ? -8.246 16.997 29.545 1.00 93.12 762 TRP A C 1
ATOM 5715 O O . TRP A 1 762 ? -9.151 17.298 28.768 1.00 93.12 762 TRP A O 1
ATOM 5725 N N . LYS A 1 763 ? -8.212 17.473 30.798 1.00 92.69 763 LYS A N 1
ATOM 5726 C CA . LYS A 1 763 ? -9.229 18.391 31.340 1.00 92.69 763 LYS A CA 1
ATOM 5727 C C . LYS A 1 763 ? -9.250 19.741 30.620 1.00 92.69 763 LYS A C 1
ATOM 5729 O O . LYS A 1 763 ? -10.325 20.301 30.441 1.00 92.69 763 LYS A O 1
ATOM 5734 N N . ILE A 1 764 ? -8.099 20.252 30.182 1.00 95.06 764 ILE A N 1
ATOM 5735 C CA . ILE A 1 764 ? -8.018 21.481 29.375 1.00 95.06 764 ILE A CA 1
ATOM 5736 C C . ILE A 1 764 ? -8.642 21.269 27.990 1.00 95.06 764 ILE A C 1
ATOM 5738 O O . ILE A 1 764 ? -9.411 22.116 27.551 1.00 95.06 764 ILE A O 1
ATOM 5742 N N . VAL A 1 765 ? -8.391 20.132 27.336 1.00 95.19 765 VAL A N 1
ATOM 5743 C CA . VAL A 1 765 ? -8.994 19.790 26.034 1.00 95.19 765 VAL A CA 1
ATOM 5744 C C . VAL A 1 765 ? -10.516 19.635 26.158 1.00 95.19 765 VAL A C 1
ATOM 5746 O O . VAL A 1 765 ? -11.256 20.147 25.320 1.00 95.19 765 VAL A O 1
ATOM 5749 N N . ALA A 1 766 ? -11.010 19.025 27.240 1.00 94.00 766 ALA A N 1
ATOM 5750 C CA . ALA A 1 766 ? -12.443 19.006 27.544 1.00 94.00 766 ALA A CA 1
ATOM 5751 C C . ALA A 1 766 ? -13.007 20.428 27.758 1.00 94.00 766 ALA A C 1
ATOM 5753 O O . ALA A 1 766 ? -14.069 20.756 27.233 1.00 94.00 766 ALA A O 1
ATOM 5754 N N . TRP A 1 767 ? -12.284 21.309 28.457 1.00 94.81 767 TRP A N 1
ATOM 5755 C CA . TRP A 1 767 ? -12.668 22.717 28.628 1.00 94.81 767 TRP A CA 1
ATOM 5756 C C . TRP A 1 767 ? -12.624 23.537 27.331 1.00 94.81 767 TRP A C 1
ATOM 5758 O O . TRP A 1 767 ? -13.469 24.416 27.134 1.00 94.81 767 TRP A O 1
ATOM 5768 N N . GLU A 1 768 ? -11.701 23.243 26.415 1.00 95.31 768 GLU A N 1
ATOM 5769 C CA . GLU A 1 768 ? -11.695 23.808 25.064 1.00 95.31 768 GLU A CA 1
ATOM 5770 C C . GLU A 1 768 ? -12.970 23.397 24.309 1.00 95.31 768 GLU A C 1
ATOM 5772 O O . GLU A 1 768 ? -13.647 24.254 23.741 1.00 95.31 768 GLU A O 1
ATOM 5777 N N . ALA A 1 769 ? -13.368 22.123 24.385 1.00 93.88 769 ALA A N 1
ATOM 5778 C CA . ALA A 1 769 ? -14.598 21.634 23.762 1.00 93.88 769 ALA A CA 1
ATOM 5779 C C . ALA A 1 769 ? -15.867 22.258 24.374 1.00 93.88 769 ALA A C 1
ATOM 5781 O O . ALA A 1 769 ? -16.754 22.693 23.640 1.00 93.88 769 ALA A O 1
ATOM 5782 N N . ILE A 1 770 ? -15.939 22.354 25.708 1.00 92.88 770 ILE A N 1
ATOM 5783 C CA . ILE A 1 770 ? -17.057 22.971 26.447 1.00 92.88 770 ILE A CA 1
ATOM 5784 C C . ILE A 1 770 ? -17.217 24.446 26.068 1.00 92.88 770 ILE A C 1
ATOM 5786 O O . ILE A 1 770 ? -18.325 24.893 25.775 1.00 92.88 770 ILE A O 1
ATOM 5790 N N . SER A 1 771 ? -16.117 25.200 26.039 1.00 93.56 771 SER A N 1
ATOM 5791 C CA . SER A 1 771 ? -16.132 26.624 25.687 1.00 93.56 771 SER A CA 1
ATOM 5792 C C . SER A 1 771 ? -16.454 26.858 24.206 1.00 93.56 771 SER A C 1
ATOM 5794 O O . SER A 1 771 ? -17.239 27.755 23.897 1.00 93.56 771 SER A O 1
ATOM 5796 N N . ALA A 1 772 ? -15.935 26.031 23.288 1.00 93.38 772 ALA A N 1
ATOM 5797 C CA . ALA A 1 772 ? -16.300 26.080 21.869 1.00 93.38 772 ALA A CA 1
ATOM 5798 C C . ALA A 1 772 ? -17.797 25.792 21.665 1.00 93.38 772 ALA A C 1
ATOM 5800 O O . ALA A 1 772 ? -18.485 26.528 20.957 1.00 93.38 772 ALA A O 1
ATOM 5801 N N . PHE A 1 773 ? -18.325 24.760 22.330 1.00 91.94 773 PHE A N 1
ATOM 5802 C CA . PHE A 1 773 ? -19.744 24.411 22.280 1.00 91.94 773 PHE A CA 1
ATOM 5803 C C . PHE A 1 773 ? -20.630 25.524 22.870 1.00 91.94 773 PHE A C 1
ATOM 5805 O O . PHE A 1 773 ? -21.630 25.887 22.254 1.00 91.94 773 PHE A O 1
ATOM 5812 N N . ALA A 1 774 ? -20.235 26.154 23.982 1.00 90.00 774 ALA A N 1
ATOM 5813 C CA . ALA A 1 774 ? -20.949 27.298 24.565 1.00 90.00 774 ALA A CA 1
ATOM 5814 C C . ALA A 1 774 ? -20.966 28.542 23.656 1.00 90.00 774 ALA A C 1
ATOM 5816 O O . ALA A 1 774 ? -21.971 29.253 23.596 1.00 90.00 774 ALA A O 1
ATOM 5817 N N . ALA A 1 775 ? -19.885 28.794 22.914 1.00 89.56 775 ALA A N 1
ATOM 5818 C CA . ALA A 1 775 ? -19.806 29.885 21.942 1.00 89.56 775 ALA A CA 1
ATOM 5819 C C . ALA A 1 775 ? -20.637 29.634 20.666 1.00 89.56 775 ALA A C 1
ATOM 5821 O O . ALA A 1 775 ? -21.076 30.590 20.021 1.00 89.56 775 ALA A O 1
ATOM 5822 N N . LEU A 1 776 ? -20.870 28.368 20.301 1.00 88.25 776 LEU A N 1
ATOM 5823 C CA . LEU A 1 776 ? -21.689 27.979 19.147 1.00 88.25 776 LEU A CA 1
ATOM 5824 C C . LEU A 1 776 ? -23.184 27.843 19.486 1.00 88.25 776 LEU A C 1
ATOM 5826 O O . LEU A 1 776 ? -24.026 28.289 18.710 1.00 88.25 776 LEU A O 1
ATOM 5830 N N . GLU A 1 777 ? -23.515 27.252 20.636 1.00 85.19 777 GLU A N 1
ATOM 5831 C CA . GLU A 1 777 ? -24.863 26.781 20.999 1.00 85.19 777 GLU A CA 1
ATOM 5832 C C . GLU A 1 777 ? -25.313 27.273 22.393 1.00 85.19 777 GLU A C 1
ATOM 5834 O O . GLU A 1 777 ? -26.097 26.624 23.085 1.00 85.19 777 GLU A O 1
ATOM 5839 N N . GLY A 1 778 ? -24.851 28.458 22.808 1.00 73.94 778 GLY A N 1
ATOM 5840 C CA . GLY A 1 778 ? -25.115 29.061 24.124 1.00 73.94 778 GLY A CA 1
ATOM 5841 C C . GLY A 1 778 ? -26.561 29.028 24.668 1.00 73.94 778 GLY A C 1
ATOM 5842 O O . GLY A 1 778 ? -26.705 28.893 25.882 1.00 73.94 778 GLY A O 1
ATOM 5843 N N . PRO A 1 779 ? -27.645 29.099 23.861 1.00 68.81 779 PRO A N 1
ATOM 5844 C CA . PRO A 1 779 ? -29.007 28.931 24.378 1.00 68.81 779 PRO A CA 1
ATOM 5845 C C . PRO A 1 779 ? -29.247 27.589 25.090 1.00 68.81 779 PRO A C 1
ATOM 5847 O O . PRO A 1 779 ? -29.942 27.571 26.108 1.00 68.81 779 PRO A O 1
ATOM 5850 N N . GLU A 1 780 ? -28.634 26.498 24.616 1.00 70.31 780 GLU A N 1
ATOM 5851 C CA . GLU A 1 780 ? -28.813 25.139 25.159 1.00 70.31 780 GLU A CA 1
ATOM 5852 C C . GLU A 1 780 ? -28.338 25.042 26.621 1.00 70.31 780 GLU A C 1
ATOM 5854 O O . GLU A 1 780 ? -28.990 24.409 27.447 1.00 70.31 780 GLU A O 1
ATOM 5859 N N . PHE A 1 781 ? -27.267 25.765 26.986 1.00 67.25 781 PHE A N 1
ATOM 5860 C CA . PHE A 1 781 ? -26.763 25.855 28.369 1.00 67.25 781 PHE A CA 1
ATOM 5861 C C . PHE A 1 781 ? -27.745 26.514 29.353 1.00 67.25 781 PHE A C 1
ATOM 5863 O O . PHE A 1 781 ? -27.538 26.443 30.563 1.00 67.25 781 PHE A O 1
ATOM 5870 N N . THR A 1 782 ? -28.781 27.196 28.856 1.00 59.12 782 THR A N 1
ATOM 5871 C CA . THR A 1 782 ? -29.690 28.026 29.670 1.00 59.12 782 THR A CA 1
ATOM 5872 C C . THR A 1 782 ? -31.119 27.487 29.751 1.00 59.12 782 THR A C 1
ATOM 5874 O O . THR A 1 782 ? -31.985 28.140 30.331 1.00 59.12 782 THR A O 1
ATOM 5877 N N . GLY A 1 783 ? -31.399 26.327 29.145 1.00 53.38 783 GLY A N 1
ATOM 5878 C CA . GLY A 1 783 ? -32.703 25.649 29.198 1.00 53.38 783 GLY A CA 1
ATOM 5879 C C . GLY A 1 783 ? -33.863 26.337 28.459 1.00 53.38 783 GLY A C 1
ATOM 5880 O O . GLY A 1 783 ? -34.935 25.749 28.333 1.00 53.38 783 GLY A O 1
ATOM 5881 N N . LYS A 1 784 ? -33.686 27.556 27.928 1.00 46.69 784 LYS A N 1
ATOM 5882 C CA . LYS A 1 784 ? -34.746 28.340 27.258 1.00 46.69 784 LYS A CA 1
ATOM 5883 C C . LYS A 1 784 ? -35.017 27.899 25.811 1.00 46.69 784 LYS A C 1
ATOM 5885 O O . LYS A 1 784 ? -34.995 28.711 24.890 1.00 46.69 784 LYS A O 1
ATOM 5890 N N . GLY A 1 785 ? -35.282 26.606 25.625 1.00 37.50 785 GLY A N 1
ATOM 5891 C CA . GLY A 1 785 ? -35.579 25.988 24.327 1.00 37.50 785 GLY A CA 1
ATOM 5892 C C . GLY A 1 785 ? -37.062 25.717 24.031 1.00 37.50 785 GLY A C 1
ATOM 5893 O O . GLY A 1 785 ? -37.368 25.341 22.905 1.00 37.50 785 GLY A O 1
ATOM 5894 N N . MET A 1 786 ? -37.978 25.873 25.003 1.00 33.31 786 MET A N 1
ATOM 5895 C CA . MET A 1 786 ? -39.323 25.259 24.933 1.00 33.31 786 MET A CA 1
ATOM 5896 C C . MET A 1 786 ? -40.549 26.163 25.173 1.00 33.31 786 MET A C 1
ATOM 5898 O O . MET A 1 786 ? -41.669 25.662 25.130 1.00 33.31 786 MET A O 1
ATOM 5902 N N . GLU A 1 787 ? -40.398 27.479 25.358 1.00 31.89 787 GLU A N 1
ATOM 5903 C CA . GLU A 1 787 ? -41.548 28.399 25.471 1.00 31.89 787 GLU A CA 1
ATOM 5904 C C . GLU A 1 787 ? -41.668 29.307 24.238 1.00 31.89 787 GLU A C 1
ATOM 5906 O O . GLU A 1 787 ? -40.837 30.190 24.024 1.00 31.89 787 GLU A O 1
ATOM 5911 N N . GLY A 1 788 ? -42.708 29.099 23.416 1.00 28.09 788 GLY A N 1
ATOM 5912 C CA . GLY A 1 788 ? -42.899 29.900 22.197 1.00 28.09 788 GLY A CA 1
ATOM 5913 C C . GLY A 1 788 ? -44.101 29.596 21.289 1.00 28.09 788 GLY A C 1
ATOM 5914 O O . GLY A 1 788 ? -44.125 30.122 20.179 1.00 28.09 788 GLY A O 1
ATOM 5915 N N . GLU A 1 789 ? -45.088 28.783 21.697 1.00 30.98 789 GLU A N 1
ATOM 5916 C CA . GLU A 1 789 ? -46.207 28.377 20.813 1.00 30.98 789 GLU A CA 1
ATOM 5917 C C . GLU A 1 789 ? -47.614 28.537 21.437 1.00 30.98 789 GLU A C 1
ATOM 5919 O O . GLU A 1 789 ? -48.478 27.673 21.318 1.00 30.98 789 GLU A O 1
ATOM 5924 N N . VAL A 1 790 ? -47.883 29.672 22.097 1.00 31.34 790 VAL A N 1
ATOM 5925 C CA . VAL A 1 790 ? -49.233 30.030 22.587 1.00 31.34 790 VAL A CA 1
ATOM 5926 C C . VAL A 1 790 ? -49.552 31.500 22.262 1.00 31.34 790 VAL A C 1
ATOM 5928 O O . VAL A 1 790 ? -48.654 32.332 22.180 1.00 31.34 790 VAL A O 1
ATOM 5931 N N . ASN A 1 791 ? -50.843 31.811 22.089 1.00 26.41 791 ASN A N 1
ATOM 5932 C CA . ASN A 1 791 ? -51.425 33.138 21.825 1.00 26.41 791 ASN A CA 1
ATOM 5933 C C . ASN A 1 791 ? -51.083 33.795 20.474 1.00 26.41 791 ASN A C 1
ATOM 5935 O O . ASN A 1 791 ? -50.359 34.785 20.381 1.00 26.41 791 ASN A O 1
ATOM 5939 N N . ARG A 1 792 ? -51.783 33.343 19.424 1.00 30.75 792 ARG A N 1
ATOM 5940 C CA . ARG A 1 792 ? -52.215 34.252 18.353 1.00 30.75 792 ARG A CA 1
ATOM 5941 C C . ARG A 1 792 ? -53.490 34.975 18.787 1.00 30.75 792 ARG A C 1
ATOM 5943 O O . ARG A 1 792 ? -54.552 34.377 18.690 1.00 30.75 792 ARG A O 1
ATOM 5950 N N . GLU A 1 793 ? -53.405 36.258 19.123 1.00 27.03 793 GLU A N 1
ATOM 5951 C CA . GLU A 1 793 ? -54.450 37.217 18.741 1.00 27.03 793 GLU A CA 1
ATOM 5952 C C . GLU A 1 793 ? -53.957 38.674 18.791 1.00 27.03 793 GLU A C 1
ATOM 5954 O O . GLU A 1 793 ? -53.181 39.053 19.659 1.00 27.03 793 GLU A O 1
ATOM 5959 N N . ASN A 1 794 ? -54.421 39.466 17.820 1.00 25.66 794 ASN A N 1
ATOM 5960 C CA . ASN A 1 794 ? -54.519 40.931 17.816 1.00 25.66 794 ASN A CA 1
ATOM 5961 C C . ASN A 1 794 ? -53.348 41.778 18.369 1.00 25.66 794 ASN A C 1
ATOM 5963 O O . ASN A 1 794 ? -53.359 42.201 19.518 1.00 25.66 794 ASN A O 1
ATOM 5967 N N . VAL A 1 795 ? -52.467 42.232 17.466 1.00 26.78 795 VAL A N 1
ATOM 5968 C CA . VAL A 1 795 ? -52.430 43.647 17.016 1.00 26.78 795 VAL A CA 1
ATOM 5969 C C . VAL A 1 795 ? -51.610 43.761 15.716 1.00 26.78 795 VAL A C 1
ATOM 5971 O O . VAL A 1 795 ? -50.709 42.968 15.451 1.00 26.78 795 VAL A O 1
ATOM 5974 N N . SER A 1 796 ? -51.970 44.717 14.857 1.00 28.61 796 SER A N 1
ATOM 5975 C CA . SER A 1 796 ? -51.296 45.015 13.583 1.00 28.61 796 SER A CA 1
ATOM 5976 C C . SER A 1 796 ? -50.335 46.206 13.686 1.00 28.61 796 SER A C 1
ATOM 5978 O O . SER A 1 796 ? -50.550 47.068 14.530 1.00 28.61 796 SER A O 1
ATOM 5980 N N . VAL A 1 797 ? -49.415 46.326 12.713 1.00 28.16 797 VAL A N 1
ATOM 5981 C CA . VAL A 1 797 ? -48.301 47.307 12.635 1.00 28.16 797 VAL A CA 1
ATOM 5982 C C . VAL A 1 797 ? -47.133 46.888 13.557 1.00 28.16 797 VAL A C 1
ATOM 5984 O O . VAL A 1 797 ? -47.350 46.598 14.722 1.00 28.16 797 VAL A O 1
ATOM 5987 N N . ASP A 1 798 ? -45.881 46.742 13.106 1.00 24.94 798 ASP A N 1
ATOM 5988 C CA . ASP A 1 798 ? -45.243 47.214 11.866 1.00 24.94 798 ASP A CA 1
ATOM 5989 C C . ASP A 1 798 ? -44.482 46.102 11.104 1.00 24.94 798 ASP A C 1
ATOM 5991 O O . ASP A 1 798 ? -43.820 45.259 11.705 1.00 24.94 798 ASP A O 1
ATOM 5995 N N . LYS A 1 799 ? -44.525 46.093 9.761 1.00 26.56 799 LYS A N 1
ATOM 5996 C CA . LYS A 1 799 ? -43.875 45.056 8.917 1.00 26.56 799 LYS A CA 1
ATOM 5997 C C . LYS A 1 799 ? -42.727 45.618 8.069 1.00 26.56 799 LYS A C 1
ATOM 5999 O O . LYS A 1 799 ? -42.833 45.646 6.838 1.00 26.56 799 LYS A O 1
ATOM 6004 N N . LYS A 1 800 ? -41.613 46.055 8.684 1.00 27.20 800 LYS A N 1
ATOM 6005 C CA . LYS A 1 800 ? -40.452 46.536 7.892 1.00 27.20 800 LYS A CA 1
ATOM 6006 C C . LYS A 1 800 ? -39.024 46.466 8.469 1.00 27.20 800 LYS A C 1
ATOM 6008 O O . LYS A 1 800 ? -38.147 47.095 7.884 1.00 27.20 800 LYS A O 1
ATOM 6013 N N . SER A 1 801 ? -38.738 45.673 9.507 1.00 25.44 801 SER A N 1
ATOM 6014 C CA . SER A 1 801 ? -37.368 45.539 10.063 1.00 25.44 801 SER A CA 1
ATOM 6015 C C . SER A 1 801 ? -36.749 44.129 10.014 1.00 25.44 801 SER A C 1
ATOM 6017 O O . SER A 1 801 ? -35.528 44.016 9.907 1.00 25.44 801 SER A O 1
ATOM 6019 N N . GLU A 1 802 ? -37.529 43.043 10.003 1.00 25.75 802 GLU A N 1
ATOM 6020 C CA . GLU A 1 802 ? -36.961 41.685 9.949 1.00 25.75 802 GLU A CA 1
ATOM 6021 C C . GLU A 1 802 ? -36.543 41.251 8.532 1.00 25.75 802 GLU A C 1
ATOM 6023 O O . GLU A 1 802 ? -37.331 40.729 7.740 1.00 25.75 802 GLU A O 1
ATOM 6028 N N . LYS A 1 803 ? -35.253 41.418 8.208 1.00 26.98 803 LYS A N 1
ATOM 6029 C CA . LYS A 1 803 ? -34.619 40.798 7.032 1.00 26.98 803 LYS A CA 1
ATOM 6030 C C . LYS A 1 803 ? -33.322 40.069 7.390 1.00 26.98 803 LYS A C 1
ATOM 6032 O O . LYS A 1 803 ? -32.273 40.680 7.545 1.00 26.98 803 LYS A O 1
ATOM 6037 N N . LYS A 1 804 ? -33.385 38.733 7.339 1.00 29.45 804 LYS A N 1
ATOM 6038 C CA . LYS A 1 804 ? -32.245 37.810 7.158 1.00 29.45 804 LYS A CA 1
ATOM 6039 C C . LYS A 1 804 ? -31.114 37.885 8.208 1.00 29.45 804 LYS A C 1
ATOM 6041 O O . LYS A 1 804 ? -29.965 38.152 7.851 1.00 29.45 804 LYS A O 1
ATOM 6046 N N . LYS A 1 805 ? -31.360 37.411 9.437 1.00 31.66 805 LYS A N 1
ATOM 6047 C CA . LYS A 1 805 ? -30.299 36.652 10.131 1.00 31.66 805 LYS A CA 1
ATOM 6048 C C . LYS A 1 805 ? -30.064 35.360 9.335 1.00 31.66 805 LYS A C 1
ATOM 6050 O O . LYS A 1 805 ? -30.902 34.462 9.345 1.00 31.66 805 LYS A O 1
ATOM 6055 N N . LYS A 1 806 ? -28.964 35.279 8.577 1.00 35.09 806 LYS A N 1
ATOM 6056 C CA . LYS A 1 806 ? -28.535 34.020 7.942 1.00 35.09 806 LYS A CA 1
ATOM 6057 C C . LYS A 1 806 ? -28.184 33.034 9.061 1.00 35.09 806 LYS A C 1
ATOM 6059 O O . LYS A 1 806 ? -27.243 33.312 9.799 1.00 35.09 806 LYS A O 1
ATOM 6064 N N . LYS A 1 807 ? -28.873 31.890 9.160 1.00 42.50 807 LYS A N 1
ATOM 6065 C CA . LYS A 1 807 ? -28.372 30.766 9.967 1.00 42.50 807 LYS A CA 1
ATOM 6066 C C . LYS A 1 807 ? -27.034 30.342 9.349 1.00 42.50 807 LYS A C 1
ATOM 6068 O O . LYS A 1 807 ? -26.983 30.001 8.164 1.00 42.50 807 LYS A O 1
ATOM 6073 N N . LEU A 1 808 ? -25.949 30.515 10.099 1.00 58.84 808 LEU A N 1
ATOM 6074 C CA . LEU A 1 808 ? -24.608 30.146 9.653 1.00 58.84 808 LEU A CA 1
ATOM 6075 C C . LEU A 1 808 ? -24.487 28.617 9.645 1.00 58.84 808 LEU A C 1
ATOM 6077 O O . LEU A 1 808 ? -25.256 27.923 10.305 1.00 58.84 808 LEU A O 1
ATOM 6081 N N . VAL A 1 809 ? -23.581 28.103 8.817 1.00 81.19 809 VAL A N 1
ATOM 6082 C CA . VAL A 1 809 ? -23.442 26.665 8.554 1.00 81.19 809 VAL A CA 1
ATOM 6083 C C . VAL A 1 809 ? -22.083 26.224 9.076 1.00 81.19 809 VAL A C 1
ATOM 6085 O O . VAL A 1 809 ? -21.073 26.816 8.689 1.00 81.19 809 VAL A O 1
ATOM 6088 N N . LEU A 1 810 ? -22.092 25.228 9.959 1.00 86.12 810 LEU A N 1
ATOM 6089 C CA . LEU A 1 810 ? -20.905 24.558 10.490 1.00 86.12 810 LEU A CA 1
ATOM 6090 C C . LEU A 1 810 ? -20.272 23.635 9.435 1.00 86.12 810 LEU A C 1
ATOM 6092 O O . LEU A 1 810 ? -20.878 23.354 8.397 1.00 86.12 810 LEU A O 1
ATOM 6096 N N . GLY A 1 811 ? -19.059 23.156 9.695 1.00 85.12 811 GLY A N 1
ATOM 6097 C CA . GLY A 1 811 ? -18.452 22.067 8.927 1.00 85.12 811 GLY A CA 1
ATOM 6098 C C . GLY A 1 811 ? -19.249 20.760 9.040 1.00 85.12 811 GLY A C 1
ATOM 6099 O O . GLY A 1 811 ? -19.963 20.533 10.017 1.00 85.12 811 GLY A O 1
ATOM 6100 N N . LYS A 1 812 ? -19.141 19.872 8.039 1.00 84.50 812 LYS A N 1
ATOM 6101 C CA . LYS A 1 812 ? -19.827 18.566 8.047 1.00 84.50 812 LYS A CA 1
ATOM 6102 C C . LYS A 1 812 ? -19.497 17.779 9.320 1.00 84.50 812 LYS A C 1
ATOM 6104 O O . LYS A 1 812 ? -20.413 17.407 10.048 1.00 84.50 812 LYS A O 1
ATOM 6109 N N . GLY A 1 813 ? -18.212 17.558 9.607 1.00 86.12 813 GLY A N 1
ATOM 6110 C CA . GLY A 1 813 ? -17.785 16.760 10.760 1.00 86.12 813 GLY A CA 1
ATOM 6111 C C . GLY A 1 813 ? -18.063 17.448 12.097 1.00 86.12 813 GLY A C 1
ATOM 6112 O O . GLY A 1 813 ? -18.633 16.836 12.996 1.00 86.12 813 GLY A O 1
ATOM 6113 N N . THR A 1 814 ? -17.749 18.739 12.217 1.00 90.38 814 THR A N 1
ATOM 6114 C CA . THR A 1 814 ? -18.043 19.523 13.430 1.00 90.38 814 THR A CA 1
ATOM 6115 C C . THR A 1 814 ? -19.539 19.600 13.740 1.00 90.38 814 THR A C 1
ATOM 6117 O O . THR A 1 814 ? -19.906 19.523 14.908 1.00 90.38 814 THR A O 1
ATOM 6120 N N . SER A 1 815 ? -20.422 19.663 12.735 1.00 89.12 815 SER A N 1
ATOM 6121 C CA . SER A 1 815 ? -21.877 19.652 12.962 1.00 89.12 815 SER A CA 1
ATOM 6122 C C . SER A 1 815 ? -22.387 18.350 13.596 1.00 89.12 815 SER A C 1
ATOM 6124 O O . SER A 1 815 ? -23.262 18.398 14.457 1.00 89.12 815 SER A O 1
ATOM 6126 N N . VAL A 1 816 ? -21.796 17.201 13.241 1.00 88.06 816 VAL A N 1
ATOM 6127 C CA . VAL A 1 816 ? -22.112 15.901 13.859 1.00 88.06 816 VAL A CA 1
ATOM 6128 C C . VAL A 1 816 ? -21.625 15.858 15.309 1.00 88.06 816 VAL A C 1
ATOM 6130 O O . VAL A 1 816 ? -22.336 15.360 16.177 1.00 88.06 816 VAL A O 1
ATOM 6133 N N . LEU A 1 817 ? -20.456 16.439 15.602 1.00 88.69 817 LEU A N 1
ATOM 6134 C CA . LEU A 1 817 ? -19.935 16.533 16.970 1.00 88.69 817 LEU A CA 1
ATOM 6135 C C . LEU A 1 817 ? -20.781 17.460 17.852 1.00 88.69 817 LEU A C 1
ATOM 6137 O O . LEU A 1 817 ? -21.088 17.101 18.984 1.00 88.69 817 LEU A O 1
ATOM 6141 N N . VAL A 1 818 ? -21.215 18.611 17.328 1.00 89.06 818 VAL A N 1
ATOM 6142 C CA . VAL A 1 818 ? -22.150 19.511 18.026 1.00 89.06 818 VAL A CA 1
ATOM 6143 C C . VAL A 1 818 ? -23.471 18.800 18.330 1.00 89.06 818 VAL A C 1
ATOM 6145 O O . VAL A 1 818 ? -23.980 18.942 19.440 1.00 89.06 818 VAL A O 1
ATOM 6148 N N . GLN A 1 819 ? -24.007 18.002 17.399 1.00 87.12 819 GLN A N 1
ATOM 6149 C CA . GLN A 1 819 ? -25.223 17.225 17.654 1.00 87.12 819 GLN A CA 1
ATOM 6150 C C . GLN A 1 819 ? -25.001 16.143 18.721 1.00 87.12 819 GLN A C 1
ATOM 6152 O O . GLN A 1 819 ? -25.775 16.078 19.669 1.00 87.12 819 GLN A O 1
ATOM 6157 N N . LEU A 1 820 ? -23.916 15.366 18.641 1.00 86.75 820 LEU A N 1
ATOM 6158 C CA . LEU A 1 820 ? -23.613 14.322 19.628 1.00 86.75 820 LEU A CA 1
ATOM 6159 C C . LEU A 1 820 ? -23.451 14.891 21.053 1.00 86.75 820 LEU A C 1
ATOM 6161 O O . LEU A 1 820 ? -23.881 14.270 22.025 1.00 86.75 820 LEU A O 1
ATOM 6165 N N . ILE A 1 821 ? -22.878 16.092 21.178 1.00 86.44 821 ILE A N 1
ATOM 6166 C CA . ILE A 1 821 ? -22.763 16.813 22.455 1.00 86.44 821 ILE A CA 1
ATOM 6167 C C . ILE A 1 821 ? -24.145 17.259 22.977 1.00 86.44 821 ILE A C 1
ATOM 6169 O O . ILE A 1 821 ? -24.394 17.172 24.181 1.00 86.44 821 ILE A O 1
ATOM 6173 N N . LYS A 1 822 ? -25.072 17.682 22.101 1.00 85.56 822 LYS A N 1
ATOM 6174 C CA . LYS A 1 822 ? -26.470 17.974 22.485 1.00 85.56 822 LYS A CA 1
ATOM 6175 C C . LYS A 1 822 ? -27.209 16.719 22.946 1.00 85.56 822 LYS A C 1
ATOM 6177 O O . LYS A 1 822 ? -27.826 16.744 24.010 1.00 85.56 822 LYS A O 1
ATOM 6182 N N . ASP A 1 823 ? -27.101 15.628 22.193 1.00 82.06 823 ASP A N 1
ATOM 6183 C CA . ASP A 1 823 ? -27.756 14.353 22.508 1.00 82.06 823 ASP A CA 1
ATOM 6184 C C . ASP A 1 823 ? -27.298 13.829 23.887 1.00 82.06 823 ASP A C 1
ATOM 6186 O O . ASP A 1 823 ? -28.112 13.378 24.694 1.00 82.06 823 ASP A O 1
ATOM 6190 N N . GLY A 1 824 ? -26.007 13.985 24.213 1.00 73.25 824 GLY A N 1
ATOM 6191 C CA . GLY A 1 824 ? -25.442 13.640 25.524 1.00 73.25 824 GLY A CA 1
ATOM 6192 C C . GLY A 1 824 ? -25.967 14.473 26.706 1.00 73.25 824 GLY A C 1
ATOM 6193 O O . GLY A 1 824 ? -25.969 13.988 27.840 1.00 73.25 824 GLY A O 1
ATOM 6194 N N . LEU A 1 825 ? -26.449 15.701 26.477 1.00 74.62 825 LEU A N 1
ATOM 6195 C CA . LEU A 1 825 ? -26.985 16.577 27.530 1.00 74.62 825 LEU A CA 1
ATOM 6196 C C . LEU A 1 825 ? -28.445 16.261 27.898 1.00 74.62 825 LEU A C 1
ATOM 6198 O O . LEU A 1 825 ? -28.812 16.350 29.078 1.00 74.62 825 LEU A O 1
ATOM 6202 N N . GLN A 1 826 ? -29.262 15.876 26.911 1.00 67.12 826 GLN A N 1
ATOM 6203 C CA . GLN A 1 826 ? -30.730 15.789 27.013 1.00 67.12 826 GLN A CA 1
ATOM 6204 C C . GLN A 1 826 ? -31.260 14.575 27.809 1.00 67.12 826 GLN A C 1
ATOM 6206 O O . GLN A 1 826 ? -32.445 14.515 28.124 1.00 67.12 826 GLN A O 1
ATOM 6211 N N . GLY A 1 827 ? -30.403 13.622 28.190 1.00 50.44 827 GLY A N 1
ATOM 6212 C CA . GLY A 1 827 ? -30.804 12.292 28.681 1.00 50.44 827 GLY A CA 1
ATOM 6213 C C . GLY A 1 827 ? -31.448 12.156 30.076 1.00 50.44 827 GLY A C 1
ATOM 6214 O O . GLY A 1 827 ? -31.589 11.027 30.535 1.00 50.44 827 GLY A O 1
ATOM 6215 N N . THR A 1 828 ? -31.820 13.233 30.784 1.00 37.22 828 THR A N 1
ATOM 6216 C CA . THR A 1 828 ? -32.436 13.143 32.134 1.00 37.22 828 THR A CA 1
ATOM 6217 C C . THR A 1 828 ? -33.497 14.224 32.364 1.00 37.22 828 THR A C 1
ATOM 6219 O O . THR A 1 828 ? -33.158 15.399 32.520 1.00 37.22 828 THR A O 1
ATOM 6222 N N . GLY A 1 829 ? -34.772 13.836 32.434 1.00 45.03 829 GLY A N 1
ATOM 6223 C CA . GLY A 1 829 ? -35.881 14.750 32.723 1.00 45.03 829 GLY A CA 1
ATOM 6224 C C . GLY A 1 829 ? -36.106 14.956 34.222 1.00 45.03 829 GLY A C 1
ATOM 6225 O O . GLY A 1 829 ? -36.874 14.214 34.826 1.00 45.03 829 GLY A O 1
ATOM 6226 N N . GLU A 1 830 ? -35.489 15.987 34.802 1.00 40.81 830 GLU A N 1
ATOM 6227 C CA . GLU A 1 830 ? -35.767 16.448 36.170 1.00 40.81 830 GLU A CA 1
ATOM 6228 C C . GLU A 1 830 ? -36.024 17.960 36.198 1.00 40.81 830 GLU A C 1
ATOM 6230 O O . GLU A 1 830 ? -35.279 18.743 35.608 1.00 40.81 830 GLU A O 1
ATOM 6235 N N . ASN A 1 831 ? -37.071 18.378 36.914 1.00 47.88 831 ASN A N 1
ATOM 6236 C CA . ASN A 1 831 ? -37.383 19.791 37.121 1.00 47.88 831 ASN A CA 1
ATOM 6237 C C . ASN A 1 831 ? -36.453 20.390 38.185 1.00 47.88 831 ASN A C 1
ATOM 6239 O O . ASN A 1 831 ? -36.426 19.912 39.319 1.00 47.88 831 ASN A O 1
ATOM 6243 N N . ALA A 1 832 ? -35.771 21.489 37.863 1.00 44.03 832 ALA A N 1
ATOM 6244 C CA . ALA A 1 832 ? -35.037 22.299 38.832 1.00 44.03 832 ALA A CA 1
ATOM 6245 C C . ALA A 1 832 ? -35.258 23.793 38.566 1.00 44.03 832 ALA A C 1
ATOM 6247 O O . ALA A 1 832 ? -35.355 24.221 37.417 1.00 44.03 832 ALA A O 1
ATOM 6248 N N . ALA A 1 833 ? -35.347 24.574 39.641 1.00 49.34 833 ALA A N 1
ATOM 6249 C CA . ALA A 1 833 ? -35.386 26.030 39.585 1.00 49.34 833 ALA A CA 1
ATOM 6250 C C . ALA A 1 833 ? -33.979 26.627 39.773 1.00 49.34 833 ALA A C 1
ATOM 6252 O O . ALA A 1 833 ? -33.083 25.961 40.285 1.00 49.34 833 ALA A O 1
ATOM 6253 N N . ASP A 1 834 ? -33.859 27.910 39.423 1.00 50.66 834 ASP A N 1
ATOM 6254 C CA . ASP A 1 834 ? -32.646 28.742 39.425 1.00 50.66 834 ASP A CA 1
ATOM 6255 C C . ASP A 1 834 ? -31.615 28.437 38.313 1.00 50.66 834 ASP A C 1
ATOM 6257 O O . ASP A 1 834 ? -31.270 27.299 38.003 1.00 50.66 834 ASP A O 1
ATOM 6261 N N . SER A 1 835 ? -31.138 29.500 37.661 1.00 53.50 835 SER A N 1
ATOM 6262 C CA . SER A 1 835 ? -30.383 29.433 36.403 1.00 53.50 835 SER A CA 1
ATOM 6263 C C . SER A 1 835 ? -28.878 29.243 36.569 1.00 53.50 835 SER A C 1
ATOM 6265 O O . SER A 1 835 ? -28.237 28.750 35.643 1.00 53.50 835 SER A O 1
ATOM 6267 N N . SER A 1 836 ? -28.297 29.613 37.717 1.00 55.84 836 SER A N 1
ATOM 6268 C CA . SER A 1 836 ? -26.853 29.416 37.939 1.00 55.84 836 SER A CA 1
ATOM 6269 C C . SER A 1 836 ? -26.512 27.931 38.097 1.00 55.84 836 SER A C 1
ATOM 6271 O O . SER A 1 836 ? -25.508 27.455 37.569 1.00 55.84 836 SER A O 1
ATOM 6273 N N . ASP A 1 837 ? -27.391 27.188 38.772 1.00 66.88 837 ASP A N 1
ATOM 6274 C CA . ASP A 1 837 ? -27.220 25.767 39.076 1.00 66.88 837 ASP A CA 1
ATOM 6275 C C . ASP A 1 837 ? -27.269 24.896 37.803 1.00 66.88 837 ASP A C 1
ATOM 6277 O O . ASP A 1 837 ? -26.540 23.913 37.669 1.00 66.88 837 ASP A O 1
ATOM 6281 N N . MET A 1 838 ? -28.071 25.301 36.808 1.00 72.75 838 MET A N 1
ATOM 6282 C CA . MET A 1 838 ? -28.165 24.621 35.510 1.00 72.75 838 MET A CA 1
ATOM 6283 C C . MET A 1 838 ? -26.852 24.651 34.714 1.00 72.75 838 MET A C 1
ATOM 6285 O O . MET A 1 838 ? -26.511 23.657 34.064 1.00 72.75 838 MET A O 1
ATOM 6289 N N . VAL A 1 839 ? -26.101 25.758 34.762 1.00 80.44 839 VAL A N 1
ATOM 6290 C CA . VAL A 1 839 ? -24.835 25.893 34.021 1.00 80.44 839 VAL A CA 1
ATOM 6291 C C . VAL A 1 839 ? -23.767 24.980 34.623 1.00 80.44 839 VAL A C 1
ATOM 6293 O O . VAL A 1 839 ? -23.098 24.262 33.880 1.00 80.44 839 VAL A O 1
ATOM 6296 N N . GLU A 1 840 ? -23.644 24.931 35.954 1.00 83.25 840 GLU A N 1
ATOM 6297 C CA . GLU A 1 840 ? -22.659 24.068 36.620 1.00 83.25 840 GLU A CA 1
ATOM 6298 C C . GLU A 1 840 ? -22.969 22.576 36.401 1.00 83.25 840 GLU A C 1
ATOM 6300 O O . GLU A 1 840 ? -22.080 21.821 36.001 1.00 83.25 840 GLU A O 1
ATOM 6305 N N . ARG A 1 841 ? -24.240 22.160 36.515 1.00 82.44 841 ARG A N 1
ATOM 6306 C CA . ARG A 1 841 ? -24.682 20.792 36.166 1.00 82.44 841 ARG A CA 1
ATOM 6307 C C . ARG A 1 841 ? -24.385 20.434 34.702 1.00 82.44 841 ARG A C 1
ATOM 6309 O O . ARG A 1 841 ? -23.982 19.308 34.412 1.00 82.44 841 ARG A O 1
ATOM 6316 N N . SER A 1 842 ? -24.555 21.381 33.775 1.00 82.50 842 SER A N 1
ATOM 6317 C CA . SER A 1 842 ? -24.268 21.173 32.346 1.00 82.50 842 SER A CA 1
ATOM 6318 C C . SER A 1 842 ? -22.769 21.006 32.083 1.00 82.50 842 SER A C 1
ATOM 6320 O O . SER A 1 842 ? -22.372 20.094 31.361 1.00 82.50 842 SER A O 1
ATOM 6322 N N . VAL A 1 843 ? -21.919 21.818 32.723 1.00 86.75 843 VAL A N 1
ATOM 6323 C CA . VAL A 1 843 ? -20.455 21.654 32.677 1.00 86.75 843 VAL A CA 1
ATOM 6324 C C . VAL A 1 843 ? -20.037 20.294 33.243 1.00 86.75 843 VAL A C 1
ATOM 6326 O O . VAL A 1 843 ? -19.236 19.604 32.616 1.00 86.75 843 VAL A O 1
ATOM 6329 N N . GLN A 1 844 ? -20.600 19.867 34.377 1.00 86.00 844 GLN A N 1
ATOM 6330 C CA . GLN A 1 844 ? -20.301 18.558 34.974 1.00 86.00 844 GLN A CA 1
ATOM 6331 C C . GLN A 1 844 ? -20.678 17.395 34.037 1.00 86.00 844 GLN A C 1
ATOM 6333 O O . GLN A 1 844 ? -19.860 16.498 33.830 1.00 86.00 844 GLN A O 1
ATOM 6338 N N . LYS A 1 845 ? -21.857 17.439 33.395 1.00 85.38 845 LYS A N 1
ATOM 6339 C CA . LYS A 1 845 ? -22.253 16.462 32.359 1.00 85.38 845 LYS A CA 1
ATOM 6340 C C . LYS A 1 845 ? -21.260 16.411 31.192 1.00 85.38 845 LYS A C 1
ATOM 6342 O O . LYS A 1 845 ? -20.881 15.324 30.766 1.00 85.38 845 LYS A O 1
ATOM 6347 N N . LEU A 1 846 ? -20.807 17.562 30.692 1.00 87.44 846 LEU A N 1
ATOM 6348 C CA . LEU A 1 846 ? -19.852 17.610 29.578 1.00 87.44 846 LEU A CA 1
ATOM 6349 C C . LEU A 1 846 ? -18.453 17.116 29.975 1.00 87.44 846 LEU A C 1
ATOM 6351 O O . LEU A 1 846 ? -17.815 16.413 29.195 1.00 87.44 846 LEU A O 1
ATOM 6355 N N . LEU A 1 847 ? -17.987 17.411 31.191 1.00 87.94 847 LEU A N 1
ATOM 6356 C CA . LEU A 1 847 ? -16.722 16.871 31.702 1.00 87.94 847 LEU A CA 1
ATOM 6357 C C . LEU A 1 847 ? -16.760 15.335 31.817 1.00 87.94 847 LEU A C 1
ATOM 6359 O O . LEU A 1 847 ? -15.752 14.697 31.526 1.00 87.94 847 LEU A O 1
ATOM 6363 N N . LEU A 1 848 ? -17.913 14.744 32.157 1.00 86.38 848 LEU A N 1
ATOM 6364 C CA . LEU A 1 848 ? -18.130 13.288 32.137 1.00 86.38 848 LEU A CA 1
ATOM 6365 C C . LEU A 1 848 ? -18.248 12.716 30.713 1.00 86.38 848 LEU A C 1
ATOM 6367 O O . LEU A 1 848 ? -17.775 11.612 30.455 1.00 86.38 848 LEU A O 1
ATOM 6371 N N . PHE A 1 849 ? -18.841 13.447 29.766 1.00 85.25 849 PHE A N 1
ATOM 6372 C CA . PHE A 1 849 ? -18.899 13.039 28.354 1.00 85.25 849 PHE A CA 1
ATOM 6373 C C . PHE A 1 849 ? -17.498 12.919 27.723 1.00 85.25 849 PHE A C 1
ATOM 6375 O O . PHE A 1 849 ? -17.256 12.022 26.915 1.00 85.25 849 PHE A O 1
ATOM 6382 N N . PHE A 1 850 ? -16.562 13.784 28.128 1.00 88.06 850 PHE A N 1
ATOM 6383 C CA . PHE A 1 850 ? -15.156 13.728 27.717 1.00 88.06 850 PHE A CA 1
ATOM 6384 C C . PHE A 1 850 ? -14.260 12.862 28.628 1.00 88.06 850 PHE A C 1
ATOM 6386 O O . PHE A 1 850 ? -13.053 12.818 28.391 1.00 88.06 850 PHE A O 1
ATOM 6393 N N . ASP A 1 851 ? -14.785 12.167 29.645 1.00 87.38 851 ASP A N 1
ATOM 6394 C CA . ASP A 1 851 ? -13.980 11.275 30.494 1.00 87.38 851 ASP A CA 1
ATOM 6395 C C . ASP A 1 851 ? -13.712 9.932 29.788 1.00 87.38 851 ASP A C 1
ATOM 6397 O O . ASP A 1 851 ? -14.632 9.185 29.454 1.00 87.38 851 ASP A O 1
ATOM 6401 N N . ILE A 1 852 ? -12.430 9.591 29.619 1.00 85.69 852 ILE A N 1
ATOM 6402 C CA . ILE A 1 852 ? -11.946 8.333 29.025 1.00 85.69 852 ILE A CA 1
ATOM 6403 C C . ILE A 1 852 ? -12.412 7.058 29.749 1.00 85.69 852 ILE A C 1
ATOM 6405 O O . ILE A 1 852 ? -12.257 5.963 29.206 1.00 85.69 852 ILE A O 1
ATOM 6409 N N . LYS A 1 853 ? -12.953 7.171 30.968 1.00 82.12 853 LYS A N 1
ATOM 6410 C CA . LYS A 1 853 ? -13.539 6.061 31.735 1.00 82.12 853 LYS A CA 1
ATOM 6411 C C . LYS A 1 853 ? -15.041 5.870 31.484 1.00 82.12 853 LYS A C 1
ATOM 6413 O O . LYS A 1 853 ? -15.602 4.870 31.930 1.00 82.12 853 LYS A O 1
ATOM 6418 N N . HIS A 1 854 ? -15.714 6.815 30.826 1.00 83.00 854 HIS A N 1
ATOM 6419 C CA . HIS A 1 854 ? -17.174 6.862 30.738 1.00 83.00 854 HIS A CA 1
ATOM 6420 C C . HIS A 1 854 ? -17.713 6.255 29.429 1.00 83.00 854 HIS A C 1
ATOM 6422 O O . HIS A 1 854 ? -17.221 6.555 28.344 1.00 83.00 854 HIS A O 1
ATOM 6428 N N . ARG A 1 855 ? -18.786 5.445 29.507 1.00 74.69 855 ARG A N 1
ATOM 6429 C CA . ARG A 1 855 ? -19.380 4.711 28.359 1.00 74.69 855 ARG A CA 1
ATOM 6430 C C . ARG A 1 855 ? -19.739 5.601 27.151 1.00 74.69 855 ARG A C 1
ATOM 6432 O O . ARG A 1 855 ? -19.728 5.122 26.021 1.00 74.69 855 ARG A O 1
ATOM 6439 N N . GLN A 1 856 ? -20.056 6.883 27.356 1.00 78.50 856 GLN A N 1
ATOM 6440 C CA . GLN A 1 856 ? -20.358 7.812 26.252 1.00 78.50 856 GLN A CA 1
ATOM 6441 C C . GLN A 1 856 ? -19.117 8.196 25.426 1.00 78.50 856 GLN A C 1
ATOM 6443 O O . GLN A 1 856 ? -19.245 8.516 24.243 1.00 78.50 856 GLN A O 1
ATOM 6448 N N . PHE A 1 857 ? -17.915 8.116 26.002 1.00 84.62 857 PHE A N 1
ATOM 6449 C CA . PHE A 1 857 ? -16.680 8.472 25.311 1.00 84.62 857 PHE A CA 1
ATOM 6450 C C . PHE A 1 857 ? -16.349 7.501 24.163 1.00 84.62 857 PHE A C 1
ATOM 6452 O O . PHE A 1 857 ? -15.880 7.931 23.110 1.00 84.62 857 PHE A O 1
ATOM 6459 N N . ASP A 1 858 ? -16.699 6.216 24.288 1.00 81.69 858 ASP A N 1
ATOM 6460 C CA . ASP A 1 858 ? -16.603 5.247 23.184 1.00 81.69 858 ASP A CA 1
ATOM 6461 C C . ASP A 1 858 ? -17.478 5.645 21.978 1.00 81.69 858 ASP A C 1
ATOM 6463 O O . ASP A 1 858 ? -17.090 5.436 20.824 1.00 81.69 858 ASP A O 1
ATOM 6467 N N . VAL A 1 859 ? -18.636 6.274 22.222 1.00 85.31 859 VAL A N 1
ATOM 6468 C CA . VAL A 1 859 ? -19.529 6.783 21.165 1.00 85.31 859 VAL A CA 1
ATOM 6469 C C . VAL A 1 859 ? -18.895 7.982 20.457 1.00 85.31 859 VAL A C 1
ATOM 6471 O O . VAL A 1 859 ? -18.914 8.041 19.225 1.00 85.31 859 VAL A O 1
ATOM 6474 N N . LEU A 1 860 ? -18.266 8.896 21.206 1.00 87.00 860 LEU A N 1
ATOM 6475 C CA . LEU A 1 860 ? -17.482 10.002 20.647 1.00 87.00 860 LEU A CA 1
ATOM 6476 C C . LEU A 1 860 ? -16.312 9.483 19.795 1.00 87.00 860 LEU A C 1
ATOM 6478 O O . LEU A 1 860 ? -16.165 9.897 18.645 1.00 87.00 860 LEU A O 1
ATOM 6482 N N . LEU A 1 861 ? -15.518 8.540 20.313 1.00 86.25 861 LEU A N 1
ATOM 6483 C CA . LEU A 1 861 ? -14.393 7.937 19.587 1.00 86.25 861 LEU A CA 1
ATOM 6484 C C . LEU A 1 861 ? -14.826 7.236 18.298 1.00 86.25 861 LEU A C 1
ATOM 6486 O O . LEU A 1 861 ? -14.148 7.372 17.278 1.00 86.25 861 LEU A O 1
ATOM 6490 N N . LYS A 1 862 ? -15.929 6.478 18.330 1.00 86.25 862 LYS A N 1
ATOM 6491 C CA . LYS A 1 862 ? -16.465 5.829 17.130 1.00 86.25 862 LYS A CA 1
ATOM 6492 C C . LYS A 1 862 ? -16.909 6.875 16.110 1.00 86.25 862 LYS A C 1
ATOM 6494 O O . LYS A 1 862 ? -16.455 6.835 14.973 1.00 86.25 862 LYS A O 1
ATOM 6499 N N . THR A 1 863 ? -17.717 7.845 16.535 1.00 87.38 863 THR A N 1
ATOM 6500 C CA . THR A 1 863 ? -18.234 8.910 15.660 1.00 87.38 863 THR A CA 1
ATOM 6501 C C . THR A 1 863 ? -17.097 9.708 15.014 1.00 87.38 863 THR A C 1
ATOM 6503 O O . THR A 1 863 ? -17.166 10.033 13.832 1.00 87.38 863 THR A O 1
ATOM 6506 N N . LEU A 1 864 ? -16.009 9.970 15.746 1.00 87.31 864 LEU A N 1
ATOM 6507 C CA . LEU A 1 864 ? -14.811 10.622 15.210 1.00 87.31 864 LEU A CA 1
ATOM 6508 C C . LEU A 1 864 ? -14.107 9.799 14.125 1.00 87.31 864 LEU A C 1
ATOM 6510 O O . LEU A 1 864 ? -13.725 10.363 13.100 1.00 87.31 864 LEU A O 1
ATOM 6514 N N . LYS A 1 865 ? -13.962 8.483 14.316 1.00 85.06 865 LYS A N 1
ATOM 6515 C CA . LYS A 1 865 ? -13.412 7.587 13.285 1.00 85.06 865 LYS A CA 1
ATOM 6516 C C . LYS A 1 865 ? -14.309 7.566 12.053 1.00 85.06 865 LYS A C 1
ATOM 6518 O O . LYS A 1 865 ? -13.825 7.846 10.961 1.00 85.06 865 LYS A O 1
ATOM 6523 N N . ASP A 1 866 ? -15.611 7.359 12.245 1.00 84.81 866 ASP A N 1
ATOM 6524 C CA . ASP A 1 866 ? -16.602 7.344 11.166 1.00 84.81 866 ASP A CA 1
ATOM 6525 C C . ASP A 1 866 ? -16.550 8.659 10.350 1.00 84.81 866 ASP A C 1
ATOM 6527 O O . ASP A 1 866 ? -16.494 8.623 9.119 1.00 84.81 866 ASP A O 1
ATOM 6531 N N . ILE A 1 867 ? -16.455 9.828 11.006 1.00 83.69 867 ILE A N 1
ATOM 6532 C CA . ILE A 1 867 ? -16.273 11.135 10.343 1.00 83.69 867 ILE A CA 1
ATOM 6533 C C . ILE A 1 867 ? -14.977 11.176 9.521 1.00 83.69 867 ILE A C 1
ATOM 6535 O O . ILE A 1 867 ? -15.026 11.492 8.330 1.00 83.69 867 ILE A O 1
ATOM 6539 N N . LEU A 1 868 ? -13.823 10.877 10.125 1.00 81.62 868 LEU A N 1
ATOM 6540 C CA . LEU A 1 868 ? -12.513 11.015 9.472 1.00 81.62 868 LEU A CA 1
ATOM 6541 C C . LEU A 1 868 ? -12.307 9.994 8.335 1.00 81.62 868 LEU A C 1
ATOM 6543 O O . LEU A 1 868 ? -11.658 10.303 7.330 1.00 81.62 868 LEU A O 1
ATOM 6547 N N . GLU A 1 869 ? -12.903 8.807 8.448 1.00 73.75 869 GLU A N 1
ATOM 6548 C CA . GLU A 1 869 ? -12.857 7.748 7.435 1.00 73.75 869 GLU A CA 1
ATOM 6549 C C . GLU A 1 869 ? -13.859 7.975 6.287 1.00 73.75 869 GLU A C 1
ATOM 6551 O O . GLU A 1 869 ? -13.532 7.676 5.134 1.00 73.75 869 GLU A O 1
ATOM 6556 N N . SER A 1 870 ? -15.020 8.597 6.544 1.00 64.62 870 SER A N 1
ATOM 6557 C CA . SER A 1 870 ? -16.063 8.904 5.536 1.00 64.62 870 SER A CA 1
ATOM 6558 C C . SER A 1 870 ? -15.667 9.917 4.444 1.00 64.62 870 SER A C 1
ATOM 6560 O O . SER A 1 870 ? -16.476 10.268 3.584 1.00 64.62 870 SER A O 1
ATOM 6562 N N . ASN A 1 871 ? -14.434 10.425 4.475 1.00 54.94 871 ASN A N 1
ATOM 6563 C CA . ASN A 1 871 ? -14.009 11.629 3.772 1.00 54.94 871 ASN A CA 1
ATOM 6564 C C . ASN A 1 871 ? -14.121 11.565 2.228 1.00 54.94 871 ASN A C 1
ATOM 6566 O O . ASN A 1 871 ? -13.190 11.155 1.527 1.00 54.94 871 ASN A O 1
ATOM 6570 N N . GLU A 1 872 ? -15.213 12.114 1.687 1.00 46.94 872 GLU A N 1
ATOM 6571 C CA . GLU A 1 872 ? -15.446 12.318 0.247 1.00 46.94 872 GLU A CA 1
ATOM 6572 C C . GLU A 1 872 ? -14.297 13.071 -0.453 1.00 46.94 872 GLU A C 1
ATOM 6574 O O . GLU A 1 872 ? -13.934 12.742 -1.584 1.00 46.94 872 GLU A O 1
ATOM 6579 N N . SER A 1 873 ? -13.669 14.052 0.216 1.00 46.81 873 SER A N 1
ATOM 6580 C CA . SER A 1 873 ? -12.588 14.859 -0.383 1.00 46.81 873 SER A CA 1
ATOM 6581 C C . SER A 1 873 ? -11.315 14.052 -0.669 1.00 46.81 873 SER A C 1
ATOM 6583 O O . SER A 1 873 ? -10.490 14.461 -1.487 1.00 46.81 873 SER A O 1
ATOM 6585 N N . ARG A 1 874 ? -11.183 12.860 -0.070 1.00 47.75 874 ARG A N 1
ATOM 6586 C CA . ARG A 1 874 ? -10.090 11.910 -0.324 1.00 47.75 874 ARG A CA 1
ATOM 6587 C C . ARG A 1 874 ? -10.224 11.177 -1.667 1.00 47.75 874 ARG A C 1
ATOM 6589 O O . ARG A 1 874 ? -9.285 10.488 -2.057 1.00 47.75 874 ARG A O 1
ATOM 6596 N N . ARG A 1 875 ? -11.365 11.297 -2.366 1.00 46.66 875 ARG A N 1
ATOM 6597 C CA . ARG A 1 875 ? -11.692 10.550 -3.599 1.00 46.66 875 ARG A CA 1
ATOM 6598 C C . ARG A 1 875 ? -12.084 11.431 -4.795 1.00 46.66 875 ARG A C 1
ATOM 6600 O O . ARG A 1 875 ? -12.985 11.084 -5.553 1.00 46.66 875 ARG A O 1
ATOM 6607 N N . LEU A 1 876 ? -11.341 12.511 -5.055 1.00 48.47 876 LEU A N 1
ATOM 6608 C CA . LEU A 1 876 ? -11.177 12.930 -6.454 1.00 48.47 876 LEU A CA 1
ATOM 6609 C C . LEU A 1 876 ? -10.414 11.809 -7.191 1.00 48.47 876 LEU A C 1
ATOM 6611 O O . LEU A 1 876 ? -9.289 11.513 -6.780 1.00 48.47 876 LEU A O 1
ATOM 6615 N N . PRO A 1 877 ? -10.972 11.174 -8.243 1.00 57.16 877 PRO A N 1
ATOM 6616 C CA . PRO A 1 877 ? -10.275 10.122 -8.979 1.00 57.16 877 PRO A CA 1
ATOM 6617 C C . PRO A 1 877 ? -9.075 10.733 -9.710 1.00 57.16 877 PRO A C 1
ATOM 6619 O O . PRO A 1 877 ? -9.217 11.412 -10.727 1.00 57.16 877 PRO A O 1
ATOM 6622 N N . LYS A 1 878 ? -7.884 10.545 -9.137 1.00 63.16 878 LYS A N 1
ATOM 6623 C CA . LYS A 1 878 ? -6.655 11.224 -9.544 1.00 63.16 878 LYS A CA 1
ATOM 6624 C C . LYS A 1 878 ? -5.480 10.254 -9.530 1.00 63.16 878 LYS A C 1
ATOM 6626 O O . LYS A 1 878 ? -5.115 9.721 -8.485 1.00 63.16 878 LYS A O 1
ATOM 6631 N N . ILE A 1 879 ? -4.850 10.102 -10.689 1.00 80.25 879 ILE A N 1
ATOM 6632 C CA . ILE A 1 879 ? -3.598 9.360 -10.852 1.00 80.25 879 ILE A CA 1
ATOM 6633 C C . ILE A 1 879 ? -2.447 9.976 -10.023 1.00 80.25 879 ILE A C 1
ATOM 6635 O O . ILE A 1 879 ? -2.372 11.206 -9.890 1.00 80.25 879 ILE A O 1
ATOM 6639 N N . PRO A 1 880 ? -1.522 9.166 -9.466 1.00 83.38 880 PRO A N 1
ATOM 6640 C CA . PRO A 1 880 ? -0.367 9.671 -8.721 1.00 83.38 880 PRO A CA 1
ATOM 6641 C C . PRO A 1 880 ? 0.494 10.663 -9.526 1.00 83.38 880 PRO A C 1
ATOM 6643 O O . PRO A 1 880 ? 0.710 10.489 -10.728 1.00 83.38 880 PRO A O 1
ATOM 6646 N N . LYS A 1 881 ? 1.021 11.705 -8.860 1.00 80.56 881 LYS A N 1
ATOM 6647 C CA . LYS A 1 881 ? 1.810 12.797 -9.478 1.00 80.56 881 LYS A CA 1
ATOM 6648 C C . LYS A 1 881 ? 2.956 12.232 -10.332 1.00 80.56 881 LYS A C 1
ATOM 6650 O O . LYS A 1 881 ? 3.883 11.641 -9.792 1.00 80.56 881 LYS A O 1
ATOM 6655 N N . GLY A 1 882 ? 2.907 12.452 -11.648 1.00 81.56 882 GLY A N 1
ATOM 6656 C CA . GLY A 1 882 ? 3.935 12.006 -12.599 1.00 81.56 882 GLY A CA 1
ATOM 6657 C C . GLY A 1 882 ? 3.741 10.602 -13.187 1.00 81.56 882 GLY A C 1
ATOM 6658 O O . GLY A 1 882 ? 4.603 10.163 -13.944 1.00 81.56 882 GLY A O 1
ATOM 6659 N N . THR A 1 883 ? 2.642 9.912 -12.877 1.00 87.56 883 THR A N 1
ATOM 6660 C CA . THR A 1 883 ? 2.182 8.711 -13.607 1.00 87.56 883 THR A CA 1
ATOM 6661 C C . THR A 1 883 ? 1.224 9.104 -14.741 1.00 87.56 883 THR A C 1
ATOM 6663 O O . THR A 1 883 ? 0.850 10.275 -14.851 1.00 87.56 883 THR A O 1
ATOM 6666 N N . ARG A 1 884 ? 0.835 8.151 -15.600 1.00 85.38 884 ARG A N 1
ATOM 6667 C CA . ARG A 1 884 ? -0.246 8.328 -16.585 1.00 85.38 884 ARG A CA 1
ATOM 6668 C C . ARG A 1 884 ? -0.906 7.001 -16.944 1.00 85.38 884 ARG A C 1
ATOM 6670 O O . ARG A 1 884 ? -0.221 5.986 -17.068 1.00 85.38 884 ARG A O 1
ATOM 6677 N N . ASP A 1 885 ? -2.203 7.051 -17.210 1.00 87.19 885 ASP A N 1
ATOM 6678 C CA . ASP A 1 885 ? -2.891 5.984 -17.928 1.00 87.19 885 ASP A CA 1
ATOM 6679 C C . ASP A 1 885 ? -2.443 5.962 -19.398 1.00 87.19 885 ASP A C 1
ATOM 6681 O O . ASP A 1 885 ? -2.022 6.979 -19.955 1.00 87.19 885 ASP A O 1
ATOM 6685 N N . PHE A 1 886 ? -2.543 4.794 -20.032 1.00 83.19 886 PHE A N 1
ATOM 6686 C CA . PHE A 1 886 ? -2.347 4.621 -21.471 1.00 83.19 886 PHE A CA 1
ATOM 6687 C C . PHE A 1 886 ? -3.653 4.072 -22.045 1.00 83.19 886 PHE A C 1
ATOM 6689 O O . PHE A 1 886 ? -4.076 2.982 -21.666 1.00 83.19 886 PHE A O 1
ATOM 6696 N N . ALA A 1 887 ? -4.297 4.816 -22.943 1.00 76.06 887 ALA A N 1
ATOM 6697 C CA . ALA A 1 887 ? -5.619 4.468 -23.467 1.00 76.06 887 ALA A CA 1
ATOM 6698 C C . ALA A 1 887 ? -5.706 4.622 -24.992 1.00 76.06 887 ALA A C 1
ATOM 6700 O O . ALA A 1 887 ? -4.981 5.421 -25.591 1.00 76.06 887 ALA A O 1
ATOM 6701 N N . LYS A 1 888 ? -6.633 3.872 -25.607 1.00 81.38 888 LYS A N 1
ATOM 6702 C CA . LYS A 1 888 ? -6.908 3.877 -27.055 1.00 81.38 888 LYS A CA 1
ATOM 6703 C C . LYS A 1 888 ? -5.604 3.764 -27.876 1.00 81.38 888 LYS A C 1
ATOM 6705 O O . LYS A 1 888 ? -4.811 2.845 -27.681 1.00 81.38 888 LYS A O 1
ATOM 6710 N N . GLU A 1 889 ? -5.373 4.744 -28.743 1.00 69.19 889 GLU A N 1
ATOM 6711 C CA . GLU A 1 889 ? -4.222 4.960 -29.627 1.00 69.19 889 GLU A CA 1
ATOM 6712 C C . GLU A 1 889 ? -2.872 4.708 -28.940 1.00 69.19 889 GLU A C 1
ATOM 6714 O O . GLU A 1 889 ? -1.981 4.082 -29.510 1.00 69.19 889 GLU A O 1
ATOM 6719 N N . GLN A 1 890 ? -2.725 5.156 -27.689 1.00 76.31 890 GLN A N 1
ATOM 6720 C CA . GLN A 1 890 ? -1.463 5.080 -26.950 1.00 76.31 890 GLN A CA 1
ATOM 6721 C C . GLN A 1 890 ? -1.060 3.641 -26.614 1.00 76.31 890 GLN A C 1
ATOM 6723 O O . GLN A 1 890 ? 0.134 3.359 -26.515 1.00 76.31 890 GLN A O 1
ATOM 6728 N N . MET A 1 891 ? -2.032 2.739 -26.443 1.00 84.38 891 MET A N 1
ATOM 6729 C CA . MET A 1 891 ? -1.755 1.314 -26.257 1.00 84.38 891 MET A CA 1
ATOM 6730 C C . MET A 1 891 ? -1.401 0.648 -27.585 1.00 84.38 891 MET A C 1
ATOM 6732 O O . MET A 1 891 ? -0.373 -0.014 -27.641 1.00 84.38 891 MET A O 1
ATOM 6736 N N . SER A 1 892 ? -2.138 0.917 -28.669 1.00 76.75 892 SER A N 1
ATOM 6737 C CA . SER A 1 892 ? -1.816 0.358 -29.995 1.00 76.75 892 SER A CA 1
ATOM 6738 C C . SER A 1 892 ? -0.417 0.770 -30.482 1.00 76.75 892 SER A C 1
ATOM 6740 O O . SER A 1 892 ? 0.376 -0.079 -30.894 1.00 76.75 892 SER A O 1
ATOM 6742 N N . ILE A 1 893 ? -0.055 2.053 -30.350 1.00 82.06 893 ILE A N 1
ATOM 6743 C CA . ILE A 1 893 ? 1.288 2.558 -30.690 1.00 82.06 893 ILE A CA 1
ATOM 6744 C C . ILE A 1 893 ? 2.365 1.865 -29.839 1.00 82.06 893 ILE A C 1
ATOM 6746 O O . ILE A 1 893 ? 3.413 1.475 -30.359 1.00 82.06 893 ILE A O 1
ATOM 6750 N N . ARG A 1 894 ? 2.110 1.674 -28.538 1.00 87.25 894 ARG A N 1
ATOM 6751 C CA . ARG A 1 894 ? 3.047 1.023 -27.613 1.00 87.25 894 ARG A CA 1
ATOM 6752 C C . ARG A 1 894 ? 3.193 -0.476 -27.881 1.00 87.25 894 ARG A C 1
ATOM 6754 O O . ARG A 1 894 ? 4.311 -0.974 -27.839 1.00 87.25 894 ARG A O 1
ATOM 6761 N N . GLU A 1 895 ? 2.111 -1.185 -28.181 1.00 87.56 895 GLU A N 1
ATOM 6762 C CA . GLU A 1 895 ? 2.129 -2.606 -28.553 1.00 87.56 895 GLU A CA 1
ATOM 6763 C C . GLU A 1 895 ? 2.877 -2.822 -29.871 1.00 87.56 895 GLU A C 1
ATOM 6765 O O . GLU A 1 895 ? 3.732 -3.703 -29.953 1.00 87.56 895 GLU A O 1
ATOM 6770 N N . LYS A 1 896 ? 2.654 -1.955 -30.868 1.00 87.25 896 LYS A N 1
ATOM 6771 C CA . LYS A 1 896 ? 3.395 -1.964 -32.138 1.00 87.25 896 LYS A CA 1
ATOM 6772 C C . LYS A 1 896 ? 4.895 -1.745 -31.923 1.00 87.25 896 LYS A C 1
ATOM 6774 O O . LYS A 1 896 ? 5.702 -2.517 -32.440 1.00 87.25 896 LYS A O 1
ATOM 6779 N N . ALA A 1 897 ? 5.271 -0.763 -31.101 1.00 89.50 897 ALA A N 1
ATOM 6780 C CA . ALA A 1 897 ? 6.665 -0.530 -30.726 1.00 89.50 897 ALA A CA 1
ATOM 6781 C C . ALA A 1 897 ? 7.268 -1.730 -29.969 1.00 89.50 897 ALA A C 1
ATOM 6783 O O . ALA A 1 897 ? 8.334 -2.217 -30.340 1.00 89.50 897 ALA A O 1
ATOM 6784 N N . PHE A 1 898 ? 6.575 -2.263 -28.958 1.00 94.25 898 PHE A N 1
ATOM 6785 C CA . PHE A 1 898 ? 7.036 -3.416 -28.176 1.00 94.25 898 PHE A CA 1
ATOM 6786 C C . PHE A 1 898 ? 7.176 -4.683 -29.028 1.00 94.25 898 PHE A C 1
ATOM 6788 O O . PHE A 1 898 ? 8.110 -5.452 -28.802 1.00 94.25 898 PHE A O 1
ATOM 6795 N N . SER A 1 899 ? 6.313 -4.886 -30.028 1.00 93.31 899 SER A N 1
ATOM 6796 C CA . SER A 1 899 ? 6.434 -5.984 -30.990 1.00 93.31 899 SER A CA 1
ATOM 6797 C C . SER A 1 899 ? 7.723 -5.868 -31.807 1.00 93.31 899 SER A C 1
ATOM 6799 O O . SER A 1 899 ? 8.487 -6.828 -31.863 1.00 93.31 899 SER A O 1
ATOM 6801 N N . ILE A 1 900 ? 8.008 -4.689 -32.377 1.00 93.88 900 ILE A N 1
ATOM 6802 C CA . ILE A 1 900 ? 9.228 -4.429 -33.164 1.00 93.88 900 ILE A CA 1
ATOM 6803 C C . ILE A 1 900 ? 10.488 -4.623 -32.305 1.00 93.88 900 ILE A C 1
ATOM 6805 O O . ILE A 1 900 ? 11.412 -5.333 -32.705 1.00 93.88 900 ILE A O 1
ATOM 6809 N N . ILE A 1 901 ? 10.502 -4.050 -31.099 1.00 95.19 901 ILE A N 1
ATOM 6810 C CA . ILE A 1 901 ? 11.610 -4.164 -30.136 1.00 95.19 901 ILE A CA 1
ATOM 6811 C C . ILE A 1 901 ? 11.849 -5.638 -29.765 1.00 95.19 901 ILE A C 1
ATOM 6813 O O . ILE A 1 901 ? 12.973 -6.135 -29.849 1.00 95.19 901 ILE A O 1
ATOM 6817 N N . THR A 1 902 ? 10.783 -6.369 -29.428 1.00 95.62 902 THR A N 1
ATOM 6818 C CA . THR A 1 902 ? 10.854 -7.789 -29.047 1.00 95.62 902 THR A CA 1
ATOM 6819 C C . THR A 1 902 ? 11.292 -8.682 -30.211 1.00 95.62 902 THR A C 1
ATOM 6821 O O . THR A 1 902 ? 12.015 -9.655 -29.994 1.00 95.62 902 THR A O 1
ATOM 6824 N N . GLU A 1 903 ? 10.882 -8.378 -31.445 1.00 95.94 903 GLU A N 1
ATOM 6825 C CA . GLU A 1 903 ? 11.325 -9.093 -32.646 1.00 95.94 903 GLU A CA 1
ATOM 6826 C C . GLU A 1 903 ? 12.840 -8.944 -32.850 1.00 95.94 903 GLU A C 1
ATOM 6828 O O . GLU A 1 903 ? 13.530 -9.946 -33.040 1.00 95.94 903 GLU A O 1
ATOM 6833 N N . VAL A 1 904 ? 13.379 -7.721 -32.743 1.00 96.50 904 VAL A N 1
ATOM 6834 C CA . VAL A 1 904 ? 14.828 -7.475 -32.847 1.00 96.50 904 VAL A CA 1
ATOM 6835 C C . VAL A 1 904 ? 15.581 -8.175 -31.713 1.00 96.50 904 VAL A C 1
ATOM 6837 O O . VAL A 1 904 ? 16.527 -8.914 -31.980 1.00 96.50 904 VAL A O 1
ATOM 6840 N N . PHE A 1 905 ? 15.146 -8.041 -30.459 1.00 97.31 905 PHE A N 1
ATOM 6841 C CA . PHE A 1 905 ? 15.811 -8.700 -29.327 1.00 97.31 905 PHE A CA 1
ATOM 6842 C C . PHE A 1 905 ? 15.830 -10.236 -29.457 1.00 97.31 905 PHE A C 1
ATOM 6844 O O . PHE A 1 905 ? 16.855 -10.867 -29.187 1.00 97.31 905 PHE A O 1
ATOM 6851 N N . LYS A 1 906 ? 14.743 -10.847 -29.951 1.00 95.31 906 LYS A N 1
ATOM 6852 C CA . LYS A 1 906 ? 14.688 -12.291 -30.248 1.00 95.31 906 LYS A CA 1
ATOM 6853 C C . LYS A 1 906 ? 15.551 -12.684 -31.449 1.00 95.31 906 LYS A C 1
ATOM 6855 O O . LYS A 1 906 ? 16.180 -13.738 -31.406 1.00 95.31 906 LYS A O 1
ATOM 6860 N N . LYS A 1 907 ? 15.628 -11.852 -32.496 1.00 96.06 907 LYS A N 1
ATOM 6861 C CA . LYS A 1 907 ? 16.483 -12.079 -33.679 1.00 96.06 907 LYS A CA 1
ATOM 6862 C C . LYS A 1 907 ? 17.963 -12.201 -33.299 1.00 96.06 907 LYS A C 1
ATOM 6864 O O . LYS A 1 907 ? 18.657 -13.052 -33.846 1.00 96.06 907 LYS A O 1
ATOM 6869 N N . HIS A 1 908 ? 18.426 -11.394 -32.343 1.00 96.00 908 HIS A N 1
ATOM 6870 C CA . HIS A 1 908 ? 19.797 -11.445 -31.808 1.00 96.00 908 HIS A CA 1
ATOM 6871 C C . HIS A 1 908 ? 19.967 -12.454 -30.646 1.00 96.00 908 HIS A C 1
ATOM 6873 O O . HIS A 1 908 ? 21.005 -12.506 -29.987 1.00 96.00 908 HIS A O 1
ATOM 6879 N N . GLY A 1 909 ? 18.968 -13.317 -30.423 1.00 94.31 909 GLY A N 1
ATOM 6880 C CA . GLY A 1 909 ? 19.073 -14.504 -29.569 1.00 94.31 909 GLY A CA 1
ATOM 6881 C C . GLY A 1 909 ? 18.919 -14.268 -28.065 1.00 94.31 909 GLY A C 1
ATOM 6882 O O . GLY A 1 909 ? 19.311 -15.138 -27.289 1.00 94.31 909 GLY A O 1
ATOM 6883 N N . ALA A 1 910 ? 18.373 -13.128 -27.630 1.00 95.38 910 ALA A N 1
ATOM 6884 C CA . ALA A 1 910 ? 18.158 -12.866 -26.207 1.00 95.38 910 ALA A CA 1
ATOM 6885 C C . ALA A 1 910 ? 16.914 -13.566 -25.644 1.00 95.38 910 ALA A C 1
ATOM 6887 O O . ALA A 1 910 ? 15.848 -13.600 -26.268 1.00 95.38 910 ALA A O 1
ATOM 6888 N N . THR A 1 911 ? 17.032 -14.072 -24.416 1.00 94.81 911 THR A N 1
ATOM 6889 C CA . THR A 1 911 ? 15.898 -14.581 -23.636 1.00 94.81 911 THR A CA 1
ATOM 6890 C C . THR A 1 911 ? 15.173 -13.444 -22.917 1.00 94.81 911 THR A C 1
ATOM 6892 O O . THR A 1 911 ? 15.774 -12.430 -22.568 1.00 94.81 911 THR A O 1
ATOM 6895 N N . ALA A 1 912 ? 13.868 -13.600 -22.691 1.00 94.88 912 ALA A N 1
ATOM 6896 C CA . ALA A 1 912 ? 13.135 -12.681 -21.827 1.00 94.88 912 ALA A CA 1
ATOM 6897 C C . ALA A 1 912 ? 13.537 -12.909 -20.363 1.00 94.88 912 ALA A C 1
ATOM 6899 O O . ALA A 1 912 ? 13.627 -14.057 -19.923 1.00 94.88 912 ALA A O 1
ATOM 6900 N N . LEU A 1 913 ? 13.705 -11.824 -19.614 1.00 94.75 913 LEU A N 1
ATOM 6901 C CA . LEU A 1 913 ? 13.722 -11.813 -18.155 1.00 94.75 913 LEU A CA 1
ATOM 6902 C C . LEU A 1 913 ? 12.570 -10.931 -17.659 1.00 94.75 913 LEU A C 1
ATOM 6904 O O . LEU A 1 913 ? 12.231 -9.936 -18.301 1.00 94.75 913 LEU A O 1
ATOM 6908 N N . ASP A 1 914 ? 12.010 -11.276 -16.503 1.00 96.38 914 ASP A N 1
ATOM 6909 C CA . ASP A 1 914 ? 11.293 -10.324 -15.658 1.00 96.38 914 ASP A CA 1
ATOM 6910 C C . ASP A 1 914 ? 11.740 -10.494 -14.200 1.00 96.38 914 ASP A C 1
ATOM 6912 O O . ASP A 1 914 ? 12.272 -11.540 -13.816 1.00 96.38 914 ASP A O 1
ATOM 6916 N N . THR A 1 915 ? 11.559 -9.451 -13.396 1.00 96.12 915 THR A N 1
ATOM 6917 C CA . THR A 1 915 ? 11.899 -9.426 -11.967 1.00 96.12 915 THR A CA 1
ATOM 6918 C C . THR A 1 915 ? 10.738 -8.834 -11.162 1.00 96.12 915 THR A C 1
ATOM 6920 O O . THR A 1 915 ? 9.850 -8.198 -11.741 1.00 96.12 915 THR A O 1
ATOM 6923 N N . PRO A 1 916 ? 10.721 -8.991 -9.828 1.00 97.19 916 PRO A N 1
ATOM 6924 C CA . PRO A 1 916 ? 9.806 -8.251 -8.965 1.00 97.19 916 PRO A CA 1
ATOM 6925 C C . PRO A 1 916 ? 9.860 -6.729 -9.201 1.00 97.19 916 PRO A C 1
ATOM 6927 O O . PRO A 1 916 ? 10.891 -6.165 -9.571 1.00 97.19 916 PRO A O 1
ATOM 6930 N N . VAL A 1 917 ? 8.723 -6.052 -9.007 1.00 96.44 917 VAL A N 1
ATOM 6931 C CA . VAL A 1 917 ? 8.601 -4.593 -9.218 1.00 96.44 917 VAL A CA 1
ATOM 6932 C C . VAL A 1 917 ? 9.253 -3.774 -8.092 1.00 96.44 917 VAL A C 1
ATOM 6934 O O . VAL A 1 917 ? 9.669 -2.634 -8.304 1.00 96.44 917 VAL A O 1
ATOM 6937 N N . PHE A 1 918 ? 9.384 -4.386 -6.916 1.00 95.19 918 PHE A N 1
ATOM 6938 C CA . PHE A 1 918 ? 10.204 -3.946 -5.794 1.00 95.19 918 PHE A CA 1
ATOM 6939 C C . PHE A 1 918 ? 11.336 -4.947 -5.561 1.00 95.19 918 PHE A C 1
ATOM 6941 O O . PHE A 1 918 ? 11.149 -6.146 -5.734 1.00 95.19 918 PHE A O 1
ATOM 6948 N N . GLU A 1 919 ? 12.492 -4.453 -5.145 1.00 94.44 919 GLU A N 1
ATOM 6949 C CA . GLU A 1 919 ? 13.619 -5.258 -4.663 1.00 94.44 919 GLU A CA 1
ATOM 6950 C C . GLU A 1 919 ? 13.841 -4.921 -3.172 1.00 94.44 919 GLU A C 1
ATOM 6952 O O . GLU A 1 919 ? 13.303 -3.927 -2.666 1.00 94.44 919 GLU A O 1
ATOM 6957 N N . LEU A 1 920 ? 14.638 -5.719 -2.453 1.00 92.12 920 LEU A N 1
ATOM 6958 C CA . LEU A 1 920 ? 15.057 -5.365 -1.090 1.00 92.12 920 LEU A CA 1
ATOM 6959 C C . LEU A 1 920 ? 15.794 -4.018 -1.111 1.00 92.12 920 LEU A C 1
ATOM 6961 O O . LEU A 1 920 ? 16.656 -3.784 -1.962 1.00 92.12 920 LEU A O 1
ATOM 6965 N N . ARG A 1 921 ? 15.491 -3.132 -0.159 1.00 88.44 921 ARG A N 1
ATOM 6966 C CA . ARG A 1 921 ? 16.015 -1.755 -0.116 1.00 88.44 921 ARG A CA 1
ATOM 6967 C C . ARG A 1 921 ? 17.544 -1.709 -0.148 1.00 88.44 921 ARG A C 1
ATOM 6969 O O . ARG A 1 921 ? 18.132 -0.923 -0.887 1.00 88.44 921 ARG A O 1
ATOM 6976 N N . GLU A 1 922 ? 18.187 -2.622 0.574 1.00 88.31 922 GLU A N 1
ATOM 6977 C CA . GLU A 1 922 ? 19.643 -2.819 0.589 1.00 88.31 922 GLU A CA 1
ATOM 6978 C C . GLU A 1 922 ? 20.258 -3.194 -0.774 1.00 88.31 922 GLU A C 1
ATOM 6980 O O . GLU A 1 922 ? 21.398 -2.824 -1.046 1.00 88.31 922 GLU A O 1
ATOM 6985 N N . THR A 1 923 ? 19.513 -3.852 -1.672 1.00 88.38 923 THR A N 1
ATOM 6986 C CA . THR A 1 923 ? 19.985 -4.175 -3.035 1.00 88.38 923 THR A CA 1
ATOM 6987 C C . THR A 1 923 ? 20.139 -2.910 -3.885 1.00 88.38 923 THR A C 1
ATOM 6989 O O . THR A 1 923 ? 21.040 -2.826 -4.723 1.00 88.38 923 THR A O 1
ATOM 6992 N N . LEU A 1 924 ? 19.272 -1.916 -3.664 1.00 85.88 924 LEU A N 1
ATOM 6993 C CA . LEU A 1 924 ? 19.220 -0.666 -4.425 1.00 85.88 924 LEU A CA 1
ATOM 6994 C C . LEU A 1 924 ? 20.045 0.465 -3.778 1.00 85.88 924 LEU A C 1
ATOM 6996 O O . LEU A 1 924 ? 20.488 1.382 -4.474 1.00 85.88 924 LEU A O 1
ATOM 7000 N N . MET A 1 925 ? 20.286 0.412 -2.465 1.00 79.50 925 MET A N 1
ATOM 7001 C CA . MET A 1 925 ? 21.089 1.412 -1.756 1.00 79.50 925 MET A CA 1
ATOM 7002 C C . MET A 1 925 ? 22.558 1.424 -2.217 1.00 79.50 925 MET A C 1
ATOM 7004 O O . MET A 1 925 ? 23.198 0.392 -2.416 1.00 79.50 925 MET A O 1
ATOM 7008 N N . GLY A 1 926 ? 23.109 2.631 -2.381 1.00 71.00 926 GLY A N 1
ATOM 7009 C CA . GLY A 1 926 ? 24.519 2.840 -2.728 1.00 71.00 926 GLY A CA 1
ATOM 7010 C C . GLY A 1 926 ? 24.909 2.473 -4.166 1.00 71.00 926 GLY A C 1
ATOM 7011 O O . GLY A 1 926 ? 26.101 2.411 -4.454 1.00 71.00 926 GLY A O 1
ATOM 7012 N N . LYS A 1 927 ? 23.944 2.217 -5.065 1.00 76.38 927 LYS A N 1
ATOM 7013 C CA . LYS A 1 927 ? 24.203 1.887 -6.484 1.00 76.38 927 LYS A CA 1
ATOM 7014 C C . LYS A 1 927 ? 24.048 3.067 -7.449 1.00 76.38 927 LYS A C 1
ATOM 7016 O O . LYS A 1 927 ? 24.590 3.017 -8.546 1.00 76.38 927 LYS A O 1
ATOM 7021 N N . TYR A 1 928 ? 23.325 4.111 -7.041 1.00 68.50 928 TYR A N 1
ATOM 7022 C CA . TYR A 1 928 ? 22.874 5.201 -7.917 1.00 68.50 928 TYR A CA 1
ATOM 7023 C C . TYR A 1 928 ? 23.402 6.582 -7.492 1.00 68.50 928 TYR A C 1
ATOM 7025 O O . TYR A 1 928 ? 22.755 7.591 -7.753 1.00 68.50 928 TYR A O 1
ATOM 7033 N N . GLY A 1 929 ? 24.523 6.651 -6.765 1.00 69.31 929 GLY A N 1
ATOM 7034 C CA . GLY A 1 929 ? 25.081 7.919 -6.281 1.00 69.31 929 GLY A CA 1
ATOM 7035 C C . GLY A 1 929 ? 24.036 8.800 -5.577 1.00 69.31 929 GLY A C 1
ATOM 7036 O O . GLY A 1 929 ? 23.306 8.335 -4.695 1.00 69.31 929 GLY A O 1
ATOM 7037 N N . GLU A 1 930 ? 23.927 10.062 -5.999 1.00 64.81 930 GLU A N 1
ATOM 7038 C CA . GLU A 1 930 ? 22.944 11.024 -5.479 1.00 64.81 930 GLU A CA 1
ATOM 7039 C C . GLU A 1 930 ? 21.484 10.671 -5.823 1.00 64.81 930 GLU A C 1
ATOM 7041 O O . GLU A 1 930 ? 20.593 10.912 -5.001 1.00 64.81 930 GLU A O 1
ATOM 7046 N N . ASP A 1 931 ? 21.240 10.030 -6.973 1.00 67.31 931 ASP A N 1
ATOM 7047 C CA . ASP A 1 931 ? 19.908 9.597 -7.426 1.00 67.31 931 ASP A CA 1
ATOM 7048 C C . ASP A 1 931 ? 19.295 8.511 -6.528 1.00 67.31 931 ASP A C 1
ATOM 7050 O O . ASP A 1 931 ? 18.082 8.300 -6.556 1.00 67.31 931 ASP A O 1
ATOM 7054 N N . SER A 1 932 ? 20.085 7.891 -5.641 1.00 71.94 932 SER A N 1
ATOM 7055 C CA . SER A 1 932 ? 19.583 6.994 -4.585 1.00 71.94 932 SER A CA 1
ATOM 7056 C C . SER A 1 932 ? 18.496 7.655 -3.715 1.00 71.94 932 SER A C 1
ATOM 7058 O O . SER A 1 932 ? 17.631 6.970 -3.173 1.00 71.94 932 SER A O 1
ATOM 7060 N N . LYS A 1 933 ? 18.492 8.995 -3.605 1.00 74.44 933 LYS A N 1
ATOM 7061 C CA . LYS A 1 933 ? 17.456 9.780 -2.900 1.00 74.44 933 LYS A CA 1
ATOM 7062 C C . LYS A 1 933 ? 16.092 9.770 -3.611 1.00 74.44 933 LYS A C 1
ATOM 7064 O O . LYS A 1 933 ? 15.077 10.086 -2.994 1.00 74.44 933 LYS A O 1
ATOM 7069 N N . LEU A 1 934 ? 16.055 9.421 -4.899 1.00 82.81 934 LEU A N 1
ATOM 7070 C CA . LEU A 1 934 ? 14.856 9.418 -5.743 1.00 82.81 934 LEU A CA 1
ATOM 7071 C C . LEU A 1 934 ? 14.146 8.052 -5.783 1.00 82.81 934 LEU A C 1
ATOM 7073 O O . LEU A 1 934 ? 13.232 7.857 -6.585 1.00 82.81 934 LEU A O 1
ATOM 7077 N N . ILE A 1 935 ? 14.529 7.105 -4.927 1.00 87.44 935 ILE A N 1
ATOM 7078 C CA . ILE A 1 935 ? 13.913 5.775 -4.845 1.00 87.44 935 ILE A CA 1
ATOM 7079 C C . ILE A 1 935 ? 12.574 5.835 -4.084 1.00 87.44 935 ILE A C 1
ATOM 7081 O O . ILE A 1 935 ? 12.406 6.573 -3.109 1.00 87.44 935 ILE A O 1
ATOM 7085 N N . TYR A 1 936 ? 11.594 5.055 -4.545 1.00 90.50 936 TYR A N 1
ATOM 7086 C CA . TYR A 1 936 ? 10.312 4.849 -3.869 1.00 90.50 936 TYR A CA 1
ATOM 7087 C C . TYR A 1 936 ? 10.413 3.697 -2.856 1.00 90.50 936 TYR A C 1
ATOM 7089 O O . TYR A 1 936 ? 10.265 2.536 -3.227 1.00 90.50 936 TYR A O 1
ATOM 7097 N N . ASP A 1 937 ? 10.631 4.020 -1.582 1.00 88.62 937 ASP A N 1
ATOM 7098 C CA . ASP A 1 937 ? 10.501 3.062 -0.475 1.00 88.62 937 ASP A CA 1
ATOM 7099 C C . ASP A 1 937 ? 9.023 2.687 -0.240 1.00 88.62 937 ASP A C 1
ATOM 7101 O O . ASP A 1 937 ? 8.137 3.548 -0.328 1.00 88.62 937 ASP A O 1
ATOM 7105 N N . LEU A 1 938 ? 8.753 1.416 0.074 1.00 85.75 938 LEU A N 1
ATOM 7106 C CA . LEU A 1 938 ? 7.438 0.955 0.534 1.00 85.75 938 LEU A CA 1
ATOM 7107 C C . LEU A 1 938 ? 7.220 1.344 2.011 1.00 85.75 938 LEU A C 1
ATOM 7109 O O . LEU A 1 938 ? 8.140 1.769 2.712 1.00 85.75 938 LEU A O 1
ATOM 7113 N N . ALA A 1 939 ? 5.978 1.238 2.489 1.00 77.81 939 ALA A N 1
ATOM 7114 C CA . ALA A 1 939 ? 5.684 1.407 3.909 1.00 77.81 939 ALA A CA 1
ATOM 7115 C C . ALA A 1 939 ? 6.181 0.190 4.704 1.00 77.81 939 ALA A C 1
ATOM 7117 O O . ALA A 1 939 ? 6.015 -0.941 4.257 1.00 77.81 939 ALA A O 1
ATOM 7118 N N . ASP A 1 940 ? 6.737 0.424 5.894 1.00 76.69 940 ASP A N 1
ATOM 7119 C CA . ASP A 1 940 ? 6.973 -0.653 6.853 1.00 76.69 940 ASP A CA 1
ATOM 7120 C C . ASP A 1 940 ? 5.625 -1.152 7.398 1.00 76.69 940 ASP A C 1
ATOM 7122 O O . ASP A 1 940 ? 4.759 -0.360 7.783 1.00 76.69 940 ASP A O 1
ATOM 7126 N N . GLN A 1 941 ? 5.446 -2.470 7.379 1.00 71.94 941 GLN A N 1
ATOM 7127 C CA . GLN A 1 941 ? 4.260 -3.182 7.856 1.00 71.94 941 GLN A CA 1
ATOM 7128 C C . GLN A 1 941 ? 4.642 -4.324 8.821 1.00 71.94 941 GLN A C 1
ATOM 7130 O O . GLN A 1 941 ? 3.848 -5.239 9.030 1.00 71.94 941 GLN A O 1
ATOM 7135 N N . GLY A 1 942 ? 5.849 -4.281 9.403 1.00 56.28 942 GLY A N 1
ATOM 7136 C CA . GLY A 1 942 ? 6.411 -5.341 10.247 1.00 56.28 942 GLY A CA 1
ATOM 7137 C C . GLY A 1 942 ? 7.117 -6.444 9.451 1.00 56.28 942 GLY A C 1
ATOM 7138 O O . GLY A 1 942 ? 7.021 -7.613 9.817 1.00 56.28 942 GLY A O 1
ATOM 7139 N N . GLY A 1 943 ? 7.780 -6.088 8.346 1.00 78.44 943 GLY A N 1
ATOM 7140 C CA . GLY A 1 943 ? 8.390 -7.035 7.404 1.00 78.44 943 GLY A CA 1
ATOM 7141 C C . GLY A 1 943 ? 9.672 -6.509 6.751 1.00 78.44 943 GLY A C 1
ATOM 7142 O O . GLY A 1 943 ? 10.298 -5.571 7.239 1.00 78.44 943 GLY A O 1
ATOM 7143 N N . GLU A 1 944 ? 10.082 -7.122 5.640 1.00 80.56 944 GLU A N 1
ATOM 7144 C CA . GLU A 1 944 ? 11.308 -6.745 4.925 1.00 80.56 944 GLU A CA 1
ATOM 7145 C C . GLU A 1 944 ? 11.188 -5.359 4.267 1.00 80.56 944 GLU A C 1
ATOM 7147 O O . GLU A 1 944 ? 10.245 -5.080 3.521 1.00 80.56 944 GLU A O 1
ATOM 7152 N N . LEU A 1 945 ? 12.175 -4.485 4.498 1.00 79.50 945 LEU A N 1
ATOM 7153 C CA . LEU A 1 945 ? 12.202 -3.149 3.901 1.00 79.50 945 LEU A CA 1
ATOM 7154 C C . LEU A 1 945 ? 12.463 -3.242 2.389 1.00 79.50 945 LEU A C 1
ATOM 7156 O O . LEU A 1 945 ? 13.583 -3.512 1.950 1.00 79.50 945 LEU A O 1
ATOM 7160 N N . CYS A 1 946 ? 11.425 -2.981 1.598 1.00 90.44 946 CYS A N 1
ATOM 7161 C CA . CYS A 1 946 ? 11.443 -3.060 0.137 1.00 90.44 946 CYS A CA 1
ATOM 7162 C C . CYS A 1 946 ? 11.321 -1.677 -0.520 1.00 90.44 946 CYS A C 1
ATOM 7164 O O . CYS A 1 946 ? 10.706 -0.761 0.035 1.00 90.44 946 CYS A O 1
ATOM 7166 N N . SER A 1 947 ? 11.835 -1.546 -1.745 1.00 92.94 947 SER A N 1
ATOM 7167 C CA . SER A 1 947 ? 11.726 -0.317 -2.545 1.00 92.94 947 SER A CA 1
ATOM 7168 C C . SER A 1 947 ? 11.495 -0.638 -4.026 1.00 92.94 947 SER A C 1
ATOM 7170 O O . SER A 1 947 ? 12.015 -1.627 -4.543 1.00 92.94 947 SER A O 1
ATOM 7172 N N . LEU A 1 948 ? 10.717 0.188 -4.736 1.00 96.00 948 LEU A N 1
ATOM 7173 C CA . LEU A 1 948 ? 10.460 0.011 -6.174 1.00 96.00 948 LEU A CA 1
ATOM 7174 C C . LEU A 1 948 ? 11.749 0.175 -6.992 1.00 96.00 948 LEU A C 1
ATOM 7176 O O . LEU A 1 948 ? 12.560 1.065 -6.719 1.00 96.00 948 LEU A O 1
ATOM 7180 N N . ARG A 1 949 ? 11.915 -0.652 -8.031 1.00 94.56 949 ARG A N 1
ATOM 7181 C CA . ARG A 1 949 ? 13.118 -0.645 -8.878 1.00 94.56 949 ARG A CA 1
ATOM 7182 C C . ARG A 1 949 ? 13.272 0.663 -9.672 1.00 94.56 949 ARG A C 1
ATOM 7184 O O . ARG A 1 949 ? 12.347 1.115 -10.354 1.00 94.56 949 ARG A O 1
ATOM 7191 N N . TYR A 1 950 ? 14.468 1.245 -9.581 1.00 90.50 950 TYR A N 1
ATOM 7192 C CA . TYR A 1 950 ? 14.857 2.492 -10.249 1.00 90.50 950 TYR A CA 1
ATOM 7193 C C . TYR A 1 950 ? 15.262 2.260 -11.721 1.00 90.50 950 TYR A C 1
ATOM 7195 O O . TYR A 1 950 ? 14.956 3.086 -12.587 1.00 90.50 950 TYR A O 1
ATOM 7203 N N . ASP A 1 951 ? 15.902 1.121 -12.007 1.00 91.94 951 ASP A N 1
ATOM 7204 C CA . ASP A 1 951 ? 16.221 0.608 -13.345 1.00 91.94 951 ASP A CA 1
ATOM 7205 C C . ASP A 1 951 ? 15.948 -0.911 -13.451 1.00 91.94 951 ASP A C 1
ATOM 7207 O O . ASP A 1 951 ? 15.332 -1.497 -12.554 1.00 91.94 951 ASP A O 1
ATOM 7211 N N . LEU A 1 952 ? 16.363 -1.541 -14.559 1.00 95.75 952 LEU A N 1
ATOM 7212 C CA . LEU A 1 952 ? 16.332 -3.002 -14.750 1.00 95.75 952 LEU A CA 1
ATOM 7213 C C . LEU A 1 952 ? 17.739 -3.641 -14.661 1.00 95.75 952 LEU A C 1
ATOM 7215 O O . LEU A 1 952 ? 17.865 -4.861 -14.516 1.00 95.75 952 LEU A O 1
ATOM 7219 N N . THR A 1 953 ? 18.801 -2.830 -14.688 1.00 92.19 953 THR A N 1
ATOM 7220 C CA . THR A 1 953 ? 20.208 -3.253 -14.630 1.00 92.19 953 THR A CA 1
ATOM 7221 C C . THR A 1 953 ? 20.589 -3.821 -13.263 1.00 92.19 953 THR A C 1
ATOM 7223 O O . THR A 1 953 ? 21.175 -4.903 -13.194 1.00 92.19 953 THR A O 1
ATOM 7226 N N . VAL A 1 954 ? 20.227 -3.159 -12.157 1.00 93.00 954 VAL A N 1
ATOM 7227 C CA . VAL A 1 954 ? 20.526 -3.665 -10.802 1.00 93.00 954 VAL A CA 1
ATOM 7228 C C . VAL A 1 954 ? 19.708 -4.926 -10.463 1.00 93.00 954 VAL A C 1
ATOM 7230 O O . VAL A 1 954 ? 20.315 -5.895 -9.995 1.00 93.00 954 VAL A O 1
ATOM 7233 N N . PRO A 1 955 ? 18.392 -5.011 -10.768 1.00 95.88 955 PRO A N 1
ATOM 7234 C CA . PRO A 1 955 ? 17.644 -6.272 -10.718 1.00 95.88 955 PRO A CA 1
ATOM 7235 C C . PRO A 1 955 ? 18.288 -7.414 -11.519 1.00 95.88 955 PRO A C 1
ATOM 7237 O O . PRO A 1 955 ? 18.332 -8.552 -11.047 1.00 95.88 955 PRO A O 1
ATOM 7240 N N . PHE A 1 956 ? 18.840 -7.128 -12.705 1.00 96.19 956 PHE A N 1
ATOM 7241 C CA . PHE A 1 956 ? 19.561 -8.118 -13.510 1.00 96.19 956 PHE A CA 1
ATOM 7242 C C . PHE A 1 956 ? 20.893 -8.544 -12.868 1.00 96.19 956 PHE A C 1
ATOM 7244 O O . PHE A 1 956 ? 21.171 -9.741 -12.793 1.00 96.19 956 PHE A O 1
ATOM 7251 N N . ALA A 1 957 ? 21.682 -7.610 -12.332 1.00 93.81 957 ALA A N 1
ATOM 7252 C CA . ALA A 1 957 ? 22.918 -7.929 -11.614 1.00 93.81 957 ALA A CA 1
ATOM 7253 C C . ALA A 1 957 ? 22.653 -8.813 -10.379 1.00 93.81 957 ALA A C 1
ATOM 7255 O O . ALA A 1 957 ? 23.338 -9.821 -10.181 1.00 93.81 957 ALA A O 1
ATOM 7256 N N . ARG A 1 958 ? 21.606 -8.504 -9.596 1.00 95.00 958 ARG A N 1
ATOM 7257 C CA . ARG A 1 958 ? 21.148 -9.363 -8.490 1.00 95.00 958 ARG A CA 1
ATOM 7258 C C . ARG A 1 958 ? 20.684 -10.729 -9.004 1.00 95.00 958 ARG A C 1
ATOM 7260 O O . ARG A 1 958 ? 21.035 -11.743 -8.406 1.00 95.00 958 ARG A O 1
ATOM 7267 N N . TYR A 1 959 ? 19.932 -10.787 -10.106 1.00 96.38 959 TYR A N 1
ATOM 7268 C CA . TYR A 1 959 ? 19.490 -12.052 -10.703 1.00 96.38 959 TYR A CA 1
ATOM 7269 C C . TYR A 1 959 ? 20.672 -12.945 -11.108 1.00 96.38 959 TYR A C 1
ATOM 7271 O O . TYR A 1 959 ? 20.668 -14.131 -10.779 1.00 96.38 959 TYR A O 1
ATOM 7279 N N . MET A 1 960 ? 21.697 -12.386 -11.757 1.00 95.44 960 MET A N 1
ATOM 7280 C CA . MET A 1 960 ? 22.908 -13.122 -12.136 1.00 95.44 960 MET A CA 1
ATOM 7281 C C . MET A 1 960 ? 23.627 -13.688 -10.907 1.00 95.44 960 MET A C 1
ATOM 7283 O O . MET A 1 960 ? 23.878 -14.892 -10.846 1.00 95.44 960 MET A O 1
ATOM 7287 N N . ALA A 1 961 ? 23.883 -12.847 -9.898 1.00 94.19 961 ALA A N 1
ATOM 7288 C CA . ALA A 1 961 ? 24.570 -13.248 -8.672 1.00 94.19 961 ALA A CA 1
ATOM 7289 C C . ALA A 1 961 ? 23.798 -14.320 -7.880 1.00 94.19 961 ALA A C 1
ATOM 7291 O O . ALA A 1 961 ? 24.369 -15.344 -7.511 1.00 94.19 961 ALA A O 1
ATOM 7292 N N . MET A 1 962 ? 22.492 -14.124 -7.670 1.00 94.12 962 MET A N 1
ATOM 7293 C CA . MET A 1 962 ? 21.638 -15.027 -6.886 1.00 94.12 962 MET A CA 1
ATOM 7294 C C . MET A 1 962 ? 21.505 -16.424 -7.512 1.00 94.12 962 MET A C 1
ATOM 7296 O O . MET A 1 962 ? 21.385 -17.409 -6.792 1.00 94.12 962 MET A O 1
ATOM 7300 N N . ASN A 1 963 ? 21.539 -16.520 -8.845 1.00 93.69 963 ASN A N 1
ATOM 7301 C CA . ASN A 1 963 ? 21.465 -17.795 -9.567 1.00 93.69 963 ASN A CA 1
ATOM 7302 C C . ASN A 1 963 ? 22.852 -18.391 -9.894 1.00 93.69 963 ASN A C 1
ATOM 7304 O O . ASN A 1 963 ? 22.926 -19.403 -10.589 1.00 93.69 963 ASN A O 1
ATOM 7308 N N . GLY A 1 964 ? 23.953 -17.772 -9.443 1.00 93.62 964 GLY A N 1
ATOM 7309 C CA . GLY A 1 964 ? 25.319 -18.220 -9.746 1.00 93.62 964 GLY A CA 1
ATOM 7310 C C . GLY A 1 964 ? 25.688 -18.163 -11.236 1.00 93.62 964 GLY A C 1
ATOM 7311 O O . GLY A 1 964 ? 26.572 -18.895 -11.683 1.00 93.62 964 GLY A O 1
ATOM 7312 N N . LEU A 1 965 ? 24.999 -17.333 -12.023 1.00 93.38 965 LEU A N 1
ATOM 7313 C CA . LEU A 1 965 ? 25.182 -17.248 -13.470 1.00 93.38 965 LEU A CA 1
ATOM 7314 C C . LEU A 1 965 ? 26.399 -16.385 -13.811 1.00 93.38 965 LEU A C 1
ATOM 7316 O O . LEU A 1 965 ? 26.538 -15.262 -13.332 1.00 93.38 965 LEU A O 1
ATOM 7320 N N . THR A 1 966 ? 27.255 -16.890 -14.699 1.00 92.56 966 THR A N 1
ATOM 7321 C CA . THR A 1 966 ? 28.455 -16.183 -15.180 1.00 92.56 966 THR A CA 1
ATOM 7322 C C . THR A 1 966 ? 28.298 -15.601 -16.583 1.00 92.56 966 THR A C 1
ATOM 7324 O O . THR A 1 966 ? 29.065 -14.715 -16.952 1.00 92.56 966 THR A O 1
ATOM 7327 N N . SER A 1 967 ? 27.313 -16.055 -17.366 1.00 94.00 967 SER A N 1
ATOM 7328 C CA . SER A 1 967 ? 26.963 -15.468 -18.663 1.00 94.00 967 SER A CA 1
ATOM 7329 C C . SER A 1 967 ? 25.476 -15.632 -18.982 1.00 94.00 967 SER A C 1
ATOM 7331 O O . SER A 1 967 ? 24.880 -16.666 -18.678 1.00 94.00 967 SER A O 1
ATOM 7333 N N . MET A 1 968 ? 24.877 -14.600 -19.582 1.00 94.75 968 MET A N 1
ATOM 7334 C CA . MET A 1 968 ? 23.487 -14.569 -20.042 1.00 94.75 968 MET A CA 1
ATOM 7335 C C . MET A 1 968 ? 23.310 -13.450 -21.080 1.00 94.75 968 MET A C 1
ATOM 7337 O O . MET A 1 968 ? 23.842 -12.356 -20.902 1.00 94.75 968 MET A O 1
ATOM 7341 N N . LYS A 1 969 ? 22.519 -13.692 -22.131 1.00 97.06 969 LYS A N 1
ATOM 7342 C CA . LYS A 1 969 ? 22.052 -12.659 -23.071 1.00 97.06 969 LYS A CA 1
ATOM 7343 C C . LYS A 1 969 ? 20.541 -12.491 -22.901 1.00 97.06 969 LYS A C 1
ATOM 7345 O O . LYS A 1 969 ? 19.799 -13.427 -23.207 1.00 97.06 969 LYS A O 1
ATOM 7350 N N . ARG A 1 970 ? 20.086 -11.338 -22.398 1.00 97.00 970 ARG A N 1
ATOM 7351 C CA . ARG A 1 970 ? 18.687 -11.134 -21.974 1.00 97.00 970 ARG A CA 1
ATOM 7352 C C . ARG A 1 970 ? 18.107 -9.788 -22.388 1.00 97.00 970 ARG A C 1
ATOM 7354 O O . ARG A 1 970 ? 18.812 -8.781 -22.387 1.00 97.00 970 ARG A O 1
ATOM 7361 N N . TYR A 1 971 ? 16.795 -9.751 -22.601 1.00 98.00 971 TYR A N 1
ATOM 7362 C CA . TYR A 1 971 ? 16.024 -8.510 -22.682 1.00 98.00 971 TYR A CA 1
ATOM 7363 C C . TYR A 1 971 ? 14.956 -8.425 -21.587 1.00 98.00 971 TYR A C 1
ATOM 7365 O O . TYR A 1 971 ? 14.421 -9.447 -21.152 1.00 98.00 971 TYR A O 1
ATOM 7373 N N . HIS A 1 972 ? 14.642 -7.206 -21.148 1.00 97.88 972 HIS A N 1
ATOM 7374 C CA . HIS A 1 972 ? 13.639 -6.924 -20.115 1.00 97.88 972 HIS A CA 1
ATOM 7375 C C . HIS A 1 972 ? 12.878 -5.639 -20.483 1.00 97.88 972 HIS A C 1
ATOM 7377 O O . HIS A 1 972 ? 13.477 -4.580 -20.646 1.00 97.88 972 HIS A O 1
ATOM 7383 N N . ILE A 1 973 ? 11.556 -5.729 -20.662 1.00 97.19 973 ILE A N 1
ATOM 7384 C CA . ILE A 1 973 ? 10.688 -4.602 -21.058 1.00 97.19 973 ILE A CA 1
ATOM 7385 C C . ILE A 1 973 ? 9.678 -4.363 -19.935 1.00 97.19 973 ILE A C 1
ATOM 7387 O O . ILE A 1 973 ? 8.706 -5.109 -19.812 1.00 97.19 973 ILE A O 1
ATOM 7391 N N . ALA A 1 974 ? 9.912 -3.362 -19.081 1.00 96.69 974 ALA A N 1
ATOM 7392 C CA . ALA A 1 974 ? 9.213 -3.292 -17.797 1.00 96.69 974 ALA A CA 1
ATOM 7393 C C . ALA A 1 974 ? 9.074 -1.896 -17.162 1.00 96.69 974 ALA A C 1
ATOM 7395 O O . ALA A 1 974 ? 9.775 -0.941 -17.497 1.00 96.69 974 ALA A O 1
ATOM 7396 N N . LYS A 1 975 ? 8.138 -1.841 -16.200 1.00 96.62 975 LYS A N 1
ATOM 7397 C CA . LYS A 1 975 ? 7.900 -0.776 -15.209 1.00 96.62 975 LYS A CA 1
ATOM 7398 C C . LYS A 1 975 ? 9.155 -0.340 -14.439 1.00 96.62 975 LYS A C 1
ATOM 7400 O O . LYS A 1 975 ? 9.645 -1.188 -13.690 1.00 96.62 975 LYS A O 1
ATOM 7405 N N . VAL A 1 976 ? 9.600 0.917 -14.517 1.00 95.75 976 VAL A N 1
ATOM 7406 C CA . VAL A 1 976 ? 10.576 1.513 -13.574 1.00 95.75 976 VAL A CA 1
ATOM 7407 C C . VAL A 1 976 ? 10.028 2.781 -12.910 1.00 95.75 976 VAL A C 1
ATOM 7409 O O . VAL A 1 976 ? 9.163 3.465 -13.470 1.00 95.75 976 VAL A O 1
ATOM 7412 N N . TYR A 1 977 ? 10.522 3.081 -11.704 1.00 95.00 977 TYR A N 1
ATOM 7413 C CA . TYR A 1 977 ? 9.939 4.077 -10.799 1.00 95.00 977 TYR A CA 1
ATOM 7414 C C . TYR A 1 977 ? 10.997 5.023 -10.229 1.00 95.00 977 TYR A C 1
ATOM 7416 O O . TYR A 1 977 ? 11.957 4.589 -9.596 1.00 95.00 977 TYR A O 1
ATOM 7424 N N . ARG A 1 978 ? 10.808 6.334 -10.415 1.00 89.75 978 ARG A N 1
ATOM 7425 C CA . ARG A 1 978 ? 11.744 7.377 -9.954 1.00 89.75 978 ARG A CA 1
ATOM 7426 C C . ARG A 1 978 ? 10.956 8.550 -9.370 1.00 89.75 978 ARG A C 1
ATOM 7428 O O . ARG A 1 978 ? 10.026 9.038 -10.002 1.00 89.75 978 ARG A O 1
ATOM 7435 N N . ARG A 1 979 ? 11.304 9.052 -8.182 1.00 85.94 979 ARG A N 1
ATOM 7436 C CA . ARG A 1 979 ? 10.608 10.166 -7.483 1.00 85.94 979 ARG A CA 1
ATOM 7437 C C . ARG A 1 979 ? 10.905 11.552 -8.069 1.00 85.94 979 ARG A C 1
ATOM 7439 O O . ARG A 1 979 ? 10.807 12.566 -7.383 1.00 85.94 979 ARG A O 1
ATOM 7446 N N . ASP A 1 980 ? 11.233 11.583 -9.349 1.00 77.06 980 ASP A N 1
AT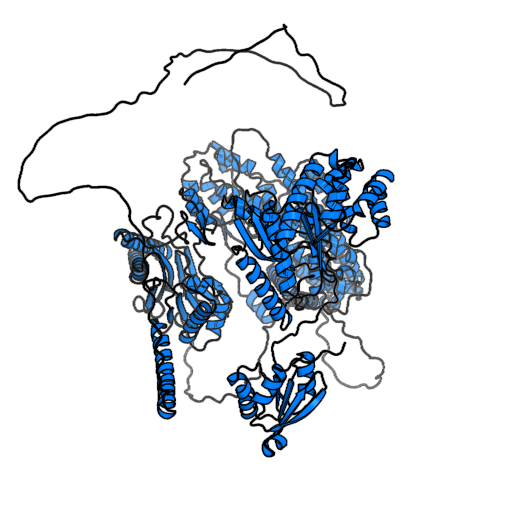OM 7447 C CA . ASP A 1 980 ? 11.723 12.734 -10.092 1.00 77.06 980 ASP A CA 1
ATOM 7448 C C . ASP A 1 980 ? 10.735 13.915 -10.106 1.00 77.06 980 ASP A C 1
ATOM 7450 O O . ASP A 1 980 ? 9.540 13.740 -9.856 1.00 77.06 980 ASP A O 1
ATOM 7454 N N . ASN A 1 981 ? 11.187 15.126 -10.419 1.00 71.31 981 ASN A N 1
ATOM 7455 C CA . ASN A 1 981 ? 10.284 16.265 -10.583 1.00 71.31 981 ASN A CA 1
ATOM 7456 C C . ASN A 1 981 ? 9.647 16.216 -11.983 1.00 71.31 981 ASN A C 1
ATOM 7458 O O . ASN A 1 981 ? 10.353 16.387 -12.980 1.00 71.31 981 ASN A O 1
ATOM 7462 N N . PRO A 1 982 ? 8.327 15.950 -12.093 1.00 66.81 982 PRO A N 1
ATOM 7463 C CA . PRO A 1 982 ? 7.726 15.619 -13.374 1.00 66.81 982 PRO A CA 1
ATOM 7464 C C . PRO A 1 982 ? 7.642 16.844 -14.284 1.00 66.81 982 PRO A C 1
ATOM 7466 O O . PRO A 1 982 ? 7.147 17.901 -13.892 1.00 66.81 982 PRO A O 1
ATOM 7469 N N . SER A 1 983 ? 8.090 16.674 -15.522 1.00 66.06 983 SER A N 1
ATOM 7470 C CA . SER A 1 983 ? 8.093 17.699 -16.566 1.00 66.06 983 SER A CA 1
ATOM 7471 C C . SER A 1 983 ? 7.744 17.068 -17.920 1.00 66.06 983 SER A C 1
ATOM 7473 O O . SER A 1 983 ? 7.452 15.873 -18.005 1.00 66.06 983 SER A O 1
ATOM 7475 N N . LYS A 1 984 ? 7.721 17.848 -19.008 1.00 55.00 984 LYS A N 1
ATOM 7476 C CA . LYS A 1 984 ? 7.338 17.336 -20.334 1.00 55.00 984 LYS A CA 1
ATOM 7477 C C . LYS A 1 984 ? 8.347 16.281 -20.819 1.00 55.00 984 LYS A C 1
ATOM 7479 O O . LYS A 1 984 ? 9.418 16.623 -21.300 1.00 55.00 984 LYS A O 1
ATOM 7484 N N . GLY A 1 985 ? 7.975 15.005 -20.700 1.00 59.75 985 GLY A N 1
ATOM 7485 C CA . GLY A 1 985 ? 8.819 13.848 -21.029 1.00 59.75 985 GLY A CA 1
ATOM 7486 C C . GLY A 1 985 ? 9.472 13.166 -19.819 1.00 59.75 985 GLY A C 1
ATOM 7487 O O . GLY A 1 985 ? 9.877 12.014 -19.939 1.00 59.75 985 GLY A O 1
ATOM 7488 N N . ARG A 1 986 ? 9.515 13.819 -18.650 1.00 70.56 986 ARG A N 1
ATOM 7489 C CA . ARG A 1 986 ? 10.102 13.286 -17.411 1.00 70.56 986 ARG A CA 1
ATOM 7490 C C . ARG A 1 986 ? 8.980 12.814 -16.484 1.00 70.56 986 ARG A C 1
ATOM 7492 O O . ARG A 1 986 ? 8.277 13.630 -15.891 1.00 70.56 986 ARG A O 1
ATOM 7499 N N . TYR A 1 987 ? 8.782 11.500 -16.404 1.00 83.88 987 TYR A N 1
ATOM 7500 C CA . TYR A 1 987 ? 7.700 10.857 -15.645 1.00 83.88 987 TYR A CA 1
ATOM 7501 C C . TYR A 1 987 ? 8.240 10.142 -14.401 1.00 83.88 987 TYR A C 1
ATOM 7503 O O . TYR A 1 987 ? 9.408 9.763 -14.361 1.00 83.88 987 TYR A O 1
ATOM 7511 N N . ARG A 1 988 ? 7.382 9.928 -13.394 1.00 90.25 988 ARG A N 1
ATOM 7512 C CA . ARG A 1 988 ? 7.722 9.140 -12.193 1.00 90.25 988 ARG A CA 1
ATOM 7513 C C . ARG A 1 988 ? 7.527 7.634 -12.373 1.00 90.25 988 ARG A C 1
ATOM 7515 O O . ARG A 1 988 ? 8.127 6.849 -11.645 1.00 90.25 988 ARG A O 1
ATOM 7522 N N . GLU A 1 989 ? 6.711 7.250 -13.350 1.00 94.25 989 GLU A N 1
ATOM 7523 C CA . GLU A 1 989 ? 6.559 5.882 -13.839 1.00 94.25 989 GLU A CA 1
ATOM 7524 C C . GLU A 1 989 ? 6.720 5.892 -15.363 1.00 94.25 989 GLU A C 1
ATOM 7526 O O . GLU A 1 989 ? 6.033 6.644 -16.059 1.00 94.25 989 GLU A O 1
ATOM 7531 N N . PHE A 1 990 ? 7.612 5.055 -15.890 1.00 92.69 990 PHE A N 1
ATOM 7532 C CA . PHE A 1 990 ? 7.799 4.863 -17.329 1.00 92.69 990 PHE A CA 1
ATOM 7533 C C . PHE A 1 990 ? 8.383 3.476 -17.624 1.00 92.69 990 PHE A C 1
ATOM 7535 O O . PHE A 1 990 ? 8.752 2.739 -16.712 1.00 92.69 990 PHE A O 1
ATOM 7542 N N . TYR A 1 991 ? 8.422 3.100 -18.904 1.00 94.25 991 TYR A N 1
ATOM 7543 C CA . TYR A 1 991 ? 9.003 1.833 -19.346 1.00 94.25 991 TYR A CA 1
ATOM 7544 C C . TYR A 1 991 ? 10.486 1.977 -19.678 1.00 94.25 991 TYR A C 1
ATOM 7546 O O . TYR A 1 991 ? 10.870 2.900 -20.395 1.00 94.25 991 TYR A O 1
ATOM 7554 N N . GLN A 1 992 ? 11.273 1.005 -19.226 1.00 94.75 992 GLN A N 1
ATOM 7555 C CA . GLN A 1 992 ? 12.581 0.669 -19.788 1.00 94.75 992 GLN A CA 1
ATOM 7556 C C . GLN A 1 992 ? 12.467 -0.566 -20.700 1.00 94.75 992 GLN A C 1
ATOM 7558 O O . GLN A 1 992 ? 11.457 -1.279 -20.672 1.00 94.75 992 GLN A O 1
ATOM 7563 N N . CYS A 1 993 ? 13.448 -0.754 -21.582 1.00 95.94 993 CYS A N 1
ATOM 7564 C CA . CYS A 1 993 ? 13.447 -1.727 -22.684 1.00 95.94 993 CYS A CA 1
ATOM 7565 C C . CYS A 1 993 ? 14.884 -2.210 -22.903 1.00 95.94 993 CYS A C 1
ATOM 7567 O O . CYS A 1 993 ? 15.497 -1.944 -23.936 1.00 95.94 993 CYS A O 1
ATOM 7569 N N . ASP A 1 994 ? 15.432 -2.852 -21.880 1.00 96.44 994 ASP A N 1
ATOM 7570 C CA . ASP A 1 994 ? 16.868 -3.045 -21.734 1.00 96.44 994 ASP A CA 1
ATOM 7571 C C . ASP A 1 994 ? 17.297 -4.369 -22.385 1.00 96.44 994 ASP A C 1
ATOM 7573 O O . ASP A 1 994 ? 16.574 -5.370 -22.333 1.00 96.44 994 ASP A O 1
ATOM 7577 N N . PHE A 1 995 ? 18.482 -4.380 -22.997 1.00 97.44 995 PHE A N 1
ATOM 7578 C CA . PHE A 1 995 ? 19.103 -5.545 -23.627 1.00 97.44 995 PHE A CA 1
ATOM 7579 C C . PHE A 1 995 ? 20.553 -5.635 -23.160 1.00 97.44 995 PHE A C 1
ATOM 7581 O O . PHE A 1 995 ? 21.333 -4.710 -23.378 1.00 97.44 995 PHE A O 1
ATOM 7588 N N . ASP A 1 996 ? 20.924 -6.768 -22.567 1.00 96.44 996 ASP A N 1
ATOM 7589 C CA . ASP A 1 996 ? 22.219 -6.943 -21.917 1.00 96.44 996 ASP A CA 1
ATOM 7590 C C . ASP A 1 996 ? 22.875 -8.258 -22.347 1.00 96.44 996 ASP A C 1
ATOM 7592 O O . ASP A 1 996 ? 22.217 -9.297 -22.486 1.00 96.44 996 ASP A O 1
ATOM 7596 N N . ILE A 1 997 ? 24.199 -8.212 -22.498 1.00 96.88 997 ILE A N 1
ATOM 7597 C CA . ILE A 1 997 ? 25.065 -9.373 -22.712 1.00 96.88 997 ILE A CA 1
ATOM 7598 C C . ILE A 1 997 ? 26.055 -9.422 -21.548 1.00 96.88 997 ILE A C 1
ATOM 7600 O O . ILE A 1 997 ? 27.002 -8.643 -21.495 1.00 96.88 997 ILE A O 1
ATOM 7604 N N . ALA A 1 998 ? 25.835 -10.342 -20.615 1.00 95.62 998 ALA A N 1
ATOM 7605 C CA . ALA A 1 998 ? 26.768 -10.637 -19.538 1.00 95.62 998 ALA A CA 1
ATOM 7606 C C . ALA A 1 998 ? 27.604 -11.875 -19.891 1.00 95.62 998 ALA A C 1
ATOM 7608 O O . ALA A 1 998 ? 27.069 -12.874 -20.380 1.00 95.62 998 ALA A O 1
ATOM 7609 N N . GLY A 1 999 ? 28.902 -11.839 -19.595 1.00 93.69 999 GLY A N 1
ATOM 7610 C CA . GLY A 1 999 ? 29.821 -12.958 -19.803 1.00 93.69 999 GLY A CA 1
ATOM 7611 C C . GLY A 1 999 ? 31.256 -12.516 -20.063 1.00 93.69 999 GLY A C 1
ATOM 7612 O O . GLY A 1 999 ? 31.542 -11.329 -20.213 1.00 93.69 999 GLY A O 1
ATOM 7613 N N . GLN A 1 1000 ? 32.168 -13.485 -20.142 1.00 91.75 1000 GLN A N 1
ATOM 7614 C CA . GLN A 1 1000 ? 33.503 -13.265 -20.698 1.00 91.75 1000 GLN A CA 1
ATOM 7615 C C . GLN A 1 1000 ? 33.464 -13.555 -22.202 1.00 91.75 1000 GLN A C 1
ATOM 7617 O O . GLN A 1 1000 ? 33.130 -14.663 -22.620 1.00 91.75 1000 GLN A O 1
ATOM 7622 N N . HIS A 1 1001 ? 33.802 -12.550 -23.007 1.00 92.50 1001 HIS A N 1
ATOM 7623 C CA . HIS A 1 1001 ? 33.721 -12.583 -24.468 1.00 92.50 1001 HIS A CA 1
ATOM 7624 C C . HIS A 1 1001 ? 35.019 -12.056 -25.097 1.00 92.50 1001 HIS A C 1
ATOM 7626 O O . HIS A 1 1001 ? 35.886 -11.513 -24.410 1.00 92.50 1001 HIS A O 1
ATOM 7632 N N . ALA A 1 1002 ? 35.154 -12.190 -26.419 1.00 92.00 1002 ALA A N 1
ATOM 7633 C CA . ALA A 1 1002 ? 36.192 -11.473 -27.155 1.00 92.00 1002 ALA A CA 1
ATOM 7634 C C . ALA A 1 1002 ? 35.980 -9.951 -27.026 1.00 92.00 1002 ALA A C 1
ATOM 7636 O O . ALA A 1 1002 ? 34.836 -9.490 -26.994 1.00 92.00 1002 ALA A O 1
ATOM 7637 N N . ARG A 1 1003 ? 37.073 -9.173 -26.964 1.00 91.88 1003 ARG A N 1
ATOM 7638 C CA . ARG A 1 1003 ? 37.006 -7.708 -26.810 1.00 91.88 1003 ARG A CA 1
ATOM 7639 C C . ARG A 1 1003 ? 36.069 -7.086 -27.848 1.00 91.88 1003 ARG A C 1
ATOM 7641 O O . ARG A 1 1003 ? 36.180 -7.387 -29.035 1.00 91.88 1003 ARG A O 1
ATOM 7648 N N . MET A 1 1004 ? 35.177 -6.211 -27.387 1.00 93.94 1004 MET A N 1
ATOM 7649 C CA . MET A 1 1004 ? 34.224 -5.425 -28.187 1.00 93.94 1004 MET A CA 1
ATOM 7650 C C . MET A 1 1004 ? 33.191 -6.223 -28.994 1.00 93.94 1004 MET A C 1
ATOM 7652 O O . MET A 1 1004 ? 32.366 -5.633 -29.696 1.00 93.94 1004 MET A O 1
ATOM 7656 N N . GLN A 1 1005 ? 33.198 -7.558 -28.914 1.00 93.44 1005 GLN A N 1
ATOM 7657 C CA . GLN A 1 1005 ? 32.236 -8.389 -29.632 1.00 93.44 1005 GLN A CA 1
ATOM 7658 C C . GLN A 1 1005 ? 30.801 -8.164 -29.116 1.00 93.44 1005 GLN A C 1
ATOM 7660 O O . GLN A 1 1005 ? 29.934 -7.939 -29.962 1.00 93.44 1005 GLN A O 1
ATOM 7665 N N . PRO A 1 1006 ? 30.521 -8.144 -27.794 1.00 95.19 1006 PRO A N 1
ATOM 7666 C CA . PRO A 1 1006 ? 29.197 -7.782 -27.283 1.00 95.19 1006 PRO A CA 1
ATOM 7667 C C . PRO A 1 1006 ? 28.826 -6.326 -27.588 1.00 95.19 1006 PRO A C 1
ATOM 7669 O O . PRO A 1 1006 ? 27.721 -6.054 -28.045 1.00 95.19 1006 PRO A O 1
ATOM 7672 N N . ASP A 1 1007 ? 29.764 -5.398 -27.399 1.00 95.06 1007 ASP A N 1
ATOM 7673 C CA . ASP A 1 1007 ? 29.579 -3.954 -27.577 1.00 95.06 1007 ASP A CA 1
ATOM 7674 C C . ASP A 1 1007 ? 29.147 -3.614 -29.014 1.00 95.06 1007 ASP A C 1
ATOM 7676 O O . ASP A 1 1007 ? 28.183 -2.877 -29.236 1.00 95.06 1007 ASP A O 1
ATOM 7680 N N . SER A 1 1008 ? 29.813 -4.223 -30.004 1.00 95.50 1008 SER A N 1
ATOM 7681 C CA . SER A 1 1008 ? 29.452 -4.088 -31.420 1.00 95.50 1008 SER A CA 1
ATOM 7682 C C . SER A 1 1008 ? 28.081 -4.691 -31.749 1.00 95.50 1008 SER A C 1
ATOM 7684 O O . SER A 1 1008 ? 27.364 -4.153 -32.595 1.00 95.50 1008 SER A O 1
ATOM 7686 N N . GLU A 1 1009 ? 27.682 -5.763 -31.057 1.00 95.69 1009 GLU A N 1
ATOM 7687 C CA . GLU A 1 1009 ? 26.372 -6.391 -31.229 1.00 95.69 1009 GLU A CA 1
ATOM 7688 C C . GLU A 1 1009 ? 25.252 -5.494 -30.683 1.00 95.69 1009 GLU A C 1
ATOM 7690 O O . GLU A 1 1009 ? 24.280 -5.238 -31.391 1.00 95.69 1009 GLU A O 1
ATOM 7695 N N . VAL A 1 1010 ? 25.407 -4.939 -29.474 1.00 95.75 1010 VAL A N 1
ATOM 7696 C CA . VAL A 1 1010 ? 24.397 -4.060 -28.852 1.00 95.75 1010 VAL A CA 1
ATOM 7697 C C . VAL A 1 1010 ? 24.197 -2.769 -29.655 1.00 95.75 1010 VAL A C 1
ATOM 7699 O O . VAL A 1 1010 ? 23.061 -2.348 -29.875 1.00 95.75 1010 VAL A O 1
ATOM 7702 N N . ILE A 1 1011 ? 25.266 -2.181 -30.200 1.00 95.31 1011 ILE A N 1
ATOM 7703 C CA . ILE A 1 1011 ? 25.151 -1.018 -31.097 1.00 95.31 1011 ILE A CA 1
ATOM 7704 C C . ILE A 1 1011 ? 24.472 -1.403 -32.427 1.00 95.31 1011 ILE A C 1
ATOM 7706 O O . ILE A 1 1011 ? 23.680 -0.619 -32.968 1.00 95.31 1011 ILE A O 1
ATOM 7710 N N . LYS A 1 1012 ? 24.694 -2.622 -32.948 1.00 95.00 1012 LYS A N 1
ATOM 7711 C CA . LYS A 1 1012 ? 23.971 -3.094 -34.142 1.00 95.00 1012 LYS A CA 1
ATOM 7712 C C . LYS A 1 1012 ? 22.489 -3.374 -33.865 1.00 95.00 1012 LYS A C 1
ATOM 7714 O O . LYS A 1 1012 ? 21.653 -3.088 -34.720 1.00 95.00 1012 LYS A O 1
ATOM 7719 N N . ILE A 1 1013 ? 22.154 -3.868 -32.674 1.00 95.75 1013 ILE A N 1
ATOM 7720 C CA . ILE A 1 1013 ? 20.774 -4.041 -32.197 1.00 95.75 1013 ILE A CA 1
ATOM 7721 C C . ILE A 1 1013 ? 20.069 -2.691 -32.095 1.00 95.75 1013 ILE A C 1
ATOM 7723 O O . ILE A 1 1013 ? 18.977 -2.540 -32.634 1.00 95.75 1013 ILE A O 1
ATOM 7727 N N . MET A 1 1014 ? 20.702 -1.700 -31.460 1.00 94.38 1014 MET A N 1
ATOM 7728 C CA . MET A 1 1014 ? 20.152 -0.349 -31.320 1.00 94.38 1014 MET A CA 1
ATOM 7729 C C . MET A 1 1014 ? 19.894 0.306 -32.683 1.00 94.38 1014 MET A C 1
ATOM 7731 O O . MET A 1 1014 ? 18.829 0.883 -32.884 1.00 94.38 1014 MET A O 1
ATOM 7735 N N . THR A 1 1015 ? 20.824 0.185 -33.635 1.00 93.75 1015 THR A N 1
ATOM 7736 C CA . THR A 1 1015 ? 20.621 0.731 -34.989 1.00 93.75 1015 THR A CA 1
ATOM 7737 C C . THR A 1 1015 ? 19.515 -0.004 -35.754 1.00 93.75 1015 THR A C 1
ATOM 7739 O O . THR A 1 1015 ? 18.598 0.654 -36.232 1.00 93.75 1015 THR A O 1
ATOM 7742 N N . GLU A 1 1016 ? 19.489 -1.346 -35.770 1.00 94.00 1016 GLU A N 1
ATOM 7743 C CA . GLU A 1 1016 ? 18.386 -2.100 -36.401 1.00 94.00 1016 GLU A CA 1
ATOM 7744 C C . GLU A 1 1016 ? 17.013 -1.776 -35.781 1.00 94.00 1016 GLU A C 1
ATOM 7746 O O . GLU A 1 1016 ? 16.007 -1.713 -36.489 1.00 94.00 1016 GLU A O 1
ATOM 7751 N N . LEU A 1 1017 ? 16.959 -1.572 -34.464 1.00 93.50 1017 LEU A N 1
ATOM 7752 C CA . LEU A 1 1017 ? 15.745 -1.215 -33.732 1.00 93.50 1017 LEU A CA 1
ATOM 7753 C C . LEU A 1 1017 ? 15.240 0.179 -34.131 1.00 93.50 1017 LEU A C 1
ATOM 7755 O O . LEU A 1 1017 ? 14.049 0.334 -34.397 1.00 93.50 1017 LEU A O 1
ATOM 7759 N N . LEU A 1 1018 ? 16.123 1.178 -34.216 1.00 90.81 1018 LEU A N 1
ATOM 7760 C CA . LEU A 1 1018 ? 15.761 2.544 -34.614 1.00 90.81 1018 LEU A CA 1
ATOM 7761 C C . LEU A 1 1018 ? 15.349 2.622 -36.092 1.00 90.81 1018 LEU A C 1
ATOM 7763 O O . LEU A 1 1018 ? 14.322 3.233 -36.395 1.00 90.81 1018 LEU A O 1
ATOM 7767 N N . ASP A 1 1019 ? 16.071 1.930 -36.980 1.00 90.31 1019 ASP A N 1
ATOM 7768 C CA . ASP A 1 1019 ? 15.713 1.789 -38.397 1.00 90.31 1019 ASP A CA 1
ATOM 7769 C C . ASP A 1 1019 ? 14.316 1.155 -38.558 1.00 90.31 1019 ASP A C 1
ATOM 7771 O O . ASP A 1 1019 ? 13.467 1.691 -39.273 1.00 90.31 1019 ASP A O 1
ATOM 7775 N N . LYS A 1 1020 ? 14.022 0.046 -37.854 1.00 90.62 1020 LYS A N 1
ATOM 7776 C CA . LYS A 1 1020 ? 12.702 -0.619 -37.921 1.00 90.62 1020 LYS A CA 1
ATOM 7777 C C . LYS A 1 1020 ? 11.563 0.182 -37.294 1.00 90.62 1020 LYS A C 1
ATOM 7779 O O . LYS A 1 1020 ? 10.425 0.042 -37.740 1.00 90.62 1020 LYS A O 1
ATOM 7784 N N . LEU A 1 1021 ? 11.826 0.985 -36.261 1.00 86.19 1021 LEU A N 1
ATOM 7785 C CA . LEU A 1 1021 ? 10.810 1.874 -35.687 1.00 86.19 1021 LEU A CA 1
ATOM 7786 C C . LEU A 1 1021 ? 10.468 3.049 -36.622 1.00 86.19 1021 LEU A C 1
ATOM 7788 O O . LEU A 1 1021 ? 9.408 3.647 -36.448 1.00 86.19 1021 LEU A O 1
ATOM 7792 N N . ASN A 1 1022 ? 11.326 3.362 -37.605 1.00 82.38 1022 ASN A N 1
ATOM 7793 C CA . ASN A 1 1022 ? 11.114 4.386 -38.637 1.00 82.38 1022 ASN A CA 1
ATOM 7794 C C . ASN A 1 1022 ? 10.651 5.747 -38.071 1.00 82.38 1022 ASN A C 1
ATOM 7796 O O . ASN A 1 1022 ? 9.764 6.408 -38.608 1.00 82.38 1022 ASN A O 1
ATOM 7800 N N . ILE A 1 1023 ? 11.248 6.173 -36.955 1.00 78.94 1023 ILE A N 1
ATOM 7801 C CA . ILE A 1 1023 ? 10.886 7.430 -36.273 1.00 78.94 1023 ILE A CA 1
ATOM 7802 C C . ILE A 1 1023 ? 11.385 8.690 -37.004 1.00 78.94 1023 ILE A C 1
ATOM 7804 O O . ILE A 1 1023 ? 10.969 9.798 -36.669 1.00 78.94 1023 ILE A O 1
ATOM 7808 N N . GLY A 1 1024 ? 12.253 8.520 -38.006 1.00 81.75 1024 GLY A N 1
ATOM 7809 C CA . GLY A 1 1024 ? 12.999 9.564 -38.711 1.00 81.75 1024 GLY A CA 1
ATOM 7810 C C . GLY A 1 1024 ? 14.508 9.423 -38.476 1.00 81.75 1024 GLY A C 1
ATOM 7811 O O . GLY A 1 1024 ? 14.952 8.478 -37.825 1.00 81.75 1024 GLY A O 1
ATOM 7812 N N . ASP A 1 1025 ? 15.307 10.346 -39.016 1.00 86.69 1025 ASP A N 1
ATOM 7813 C CA . ASP A 1 1025 ? 16.768 10.224 -38.958 1.00 86.69 1025 ASP A CA 1
ATOM 7814 C C . ASP A 1 1025 ? 17.353 10.524 -37.563 1.00 86.69 1025 ASP A C 1
ATOM 7816 O O . ASP A 1 1025 ? 16.788 11.285 -36.769 1.00 86.69 1025 ASP A O 1
ATOM 7820 N N . TYR A 1 1026 ? 18.496 9.907 -37.264 1.00 91.25 1026 TYR A N 1
ATOM 7821 C CA . TYR A 1 1026 ? 19.125 9.894 -35.943 1.00 91.25 1026 TYR A CA 1
ATOM 7822 C C . TYR A 1 1026 ? 20.655 9.761 -36.043 1.00 91.25 1026 TYR A C 1
ATOM 7824 O O . TYR A 1 1026 ? 21.214 9.480 -37.104 1.00 91.25 1026 TYR A O 1
ATOM 7832 N N . GLU A 1 1027 ? 21.350 9.950 -34.924 1.00 92.44 1027 GLU A N 1
ATOM 7833 C CA . GLU A 1 1027 ? 22.742 9.523 -34.738 1.00 92.44 1027 GLU A CA 1
ATOM 7834 C C . GLU A 1 1027 ? 22.922 8.778 -33.419 1.00 92.44 1027 GLU A C 1
ATOM 7836 O O . GLU A 1 1027 ? 22.104 8.901 -32.513 1.00 92.44 1027 GLU A O 1
ATOM 7841 N N . VAL A 1 1028 ? 24.011 8.026 -33.306 1.00 93.44 1028 VAL A N 1
ATOM 7842 C CA . VAL A 1 1028 ? 24.479 7.416 -32.063 1.00 93.44 1028 VAL A CA 1
ATOM 7843 C C . VAL A 1 1028 ? 25.780 8.103 -31.668 1.00 93.44 1028 VAL A C 1
ATOM 7845 O O . VAL A 1 1028 ? 26.820 7.858 -32.279 1.00 93.44 1028 VAL A O 1
ATOM 7848 N N . LYS A 1 1029 ? 25.732 8.954 -30.642 1.00 93.06 1029 LYS A N 1
ATOM 7849 C CA . LYS A 1 1029 ? 26.930 9.435 -29.950 1.00 93.06 1029 LYS A CA 1
ATOM 7850 C C . LYS A 1 1029 ? 27.612 8.257 -29.257 1.00 93.06 1029 LYS A C 1
ATOM 7852 O O . LYS A 1 1029 ? 26.930 7.394 -28.705 1.00 93.06 1029 LYS A O 1
ATOM 7857 N N . LEU A 1 1030 ? 28.940 8.231 -29.257 1.00 94.19 1030 LEU A N 1
ATOM 7858 C CA . LEU A 1 1030 ? 29.738 7.174 -28.639 1.00 94.19 1030 LEU A CA 1
ATOM 7859 C C . LEU A 1 1030 ? 31.020 7.754 -28.028 1.00 94.19 1030 LEU A C 1
ATOM 7861 O O . LEU A 1 1030 ? 31.691 8.574 -28.652 1.00 94.19 1030 LEU A O 1
ATOM 7865 N N . ASN A 1 1031 ? 31.351 7.310 -26.817 1.00 92.88 1031 ASN A N 1
ATOM 7866 C CA . ASN A 1 1031 ? 32.567 7.644 -26.072 1.00 92.88 1031 ASN A CA 1
ATOM 7867 C C . ASN A 1 1031 ? 33.034 6.423 -25.244 1.00 92.88 1031 ASN A C 1
ATOM 7869 O O . ASN A 1 1031 ? 32.411 5.359 -25.285 1.00 92.88 1031 ASN A O 1
ATOM 7873 N N . HIS A 1 1032 ? 34.119 6.545 -24.478 1.00 92.44 1032 HIS A N 1
ATOM 7874 C CA . HIS A 1 1032 ? 34.626 5.480 -23.608 1.00 92.44 1032 HIS A CA 1
ATOM 7875 C C . HIS A 1 1032 ? 35.058 6.029 -22.242 1.00 92.44 1032 HIS A C 1
ATOM 7877 O O . HIS A 1 1032 ? 35.835 6.980 -22.175 1.00 92.44 1032 HIS A O 1
ATOM 7883 N N . ARG A 1 1033 ? 34.619 5.399 -21.142 1.00 89.69 1033 ARG A N 1
ATOM 7884 C CA . ARG A 1 1033 ? 34.849 5.856 -19.758 1.00 89.69 1033 ARG A CA 1
ATOM 7885 C C . ARG A 1 1033 ? 36.319 6.182 -19.482 1.00 89.69 1033 ARG A C 1
ATOM 7887 O O . ARG A 1 1033 ? 36.625 7.304 -19.108 1.00 89.69 1033 ARG A O 1
ATOM 7894 N N . LYS A 1 1034 ? 37.235 5.248 -19.765 1.00 90.38 1034 LYS A N 1
ATOM 7895 C CA . LYS A 1 1034 ? 38.682 5.455 -19.546 1.00 90.38 1034 LYS A CA 1
ATOM 7896 C C . LYS A 1 1034 ? 39.296 6.604 -20.363 1.00 90.38 1034 LYS A C 1
ATOM 7898 O O . LYS A 1 1034 ? 40.313 7.143 -19.947 1.00 90.38 1034 LYS A O 1
ATOM 7903 N N . LEU A 1 1035 ? 38.696 6.978 -21.499 1.00 90.50 1035 LEU A N 1
ATOM 7904 C CA . LEU A 1 1035 ? 39.140 8.130 -22.291 1.00 90.50 1035 LEU A CA 1
ATOM 7905 C C . LEU A 1 1035 ? 38.645 9.444 -21.668 1.00 90.50 1035 LEU A C 1
ATOM 7907 O O . LEU A 1 1035 ? 39.379 10.425 -21.653 1.00 90.50 1035 LEU A O 1
ATOM 7911 N N . LEU A 1 1036 ? 37.432 9.445 -21.103 1.00 89.12 1036 LEU A N 1
ATOM 7912 C CA . LEU A 1 1036 ? 36.898 10.559 -20.316 1.00 89.12 1036 LEU A CA 1
ATOM 7913 C C . LEU A 1 1036 ? 37.693 10.762 -19.013 1.00 89.12 1036 LEU A C 1
ATOM 7915 O O . LEU A 1 1036 ? 38.027 11.893 -18.680 1.00 89.12 1036 LEU A O 1
ATOM 7919 N N . ASP A 1 1037 ? 38.041 9.684 -18.306 1.00 88.62 1037 ASP A N 1
ATOM 7920 C CA . ASP A 1 1037 ? 38.886 9.752 -17.105 1.00 88.62 1037 ASP A CA 1
ATOM 7921 C C . ASP A 1 1037 ? 40.293 10.278 -17.439 1.00 88.62 1037 ASP A C 1
ATOM 7923 O O . ASP A 1 1037 ? 40.750 11.238 -16.822 1.00 88.62 1037 ASP A O 1
ATOM 7927 N N . GLY A 1 1038 ? 40.941 9.735 -18.477 1.00 89.31 1038 GLY A N 1
ATOM 7928 C CA . GLY A 1 1038 ? 42.244 10.222 -18.938 1.00 89.31 1038 GLY A CA 1
ATOM 7929 C C . GLY A 1 1038 ? 42.214 11.660 -19.474 1.00 89.31 1038 GLY A C 1
ATOM 7930 O O . GLY A 1 1038 ? 43.176 12.398 -19.291 1.00 89.31 1038 GLY A O 1
ATOM 7931 N N . MET A 1 1039 ? 41.102 12.109 -20.067 1.00 90.38 1039 MET A N 1
ATOM 7932 C CA . MET A 1 1039 ? 40.896 13.517 -20.436 1.00 90.38 1039 MET A CA 1
ATOM 7933 C C . MET A 1 1039 ? 40.923 14.426 -19.198 1.00 90.38 1039 MET A C 1
ATOM 7935 O O . MET A 1 1039 ? 41.605 15.447 -19.211 1.00 90.38 1039 MET A O 1
ATOM 7939 N N . LEU A 1 1040 ? 40.215 14.060 -18.123 1.00 90.62 1040 LEU A N 1
ATOM 7940 C CA . LEU A 1 1040 ? 40.202 14.833 -16.874 1.00 90.62 1040 LEU A CA 1
ATOM 7941 C C . LEU A 1 1040 ? 41.576 14.828 -16.184 1.00 90.62 1040 LEU A C 1
ATOM 7943 O O . LEU A 1 1040 ? 42.009 15.864 -15.678 1.00 90.62 1040 LEU A O 1
ATOM 7947 N N . GLU A 1 1041 ? 42.286 13.699 -16.225 1.00 90.50 1041 GLU A N 1
ATOM 7948 C CA . GLU A 1 1041 ? 43.657 13.556 -15.720 1.00 90.50 1041 GLU A CA 1
ATOM 7949 C C . GLU A 1 1041 ? 44.643 14.468 -16.475 1.00 90.50 1041 GLU A C 1
ATOM 7951 O O . GLU A 1 1041 ? 45.387 15.229 -15.857 1.00 90.50 1041 GLU A O 1
ATOM 7956 N N . LEU A 1 1042 ? 44.578 14.489 -17.812 1.00 88.38 1042 LEU A N 1
ATOM 7957 C CA . LEU A 1 1042 ? 45.383 15.368 -18.675 1.00 88.38 1042 LEU A CA 1
ATOM 7958 C C . LEU A 1 1042 ? 45.040 16.862 -18.531 1.00 88.38 1042 LEU A C 1
ATOM 7960 O O . LEU A 1 1042 ? 45.868 17.714 -18.862 1.00 88.38 1042 LEU A O 1
ATOM 7964 N N . CYS A 1 1043 ? 43.845 17.187 -18.033 1.00 88.88 1043 CYS A N 1
ATOM 7965 C CA . CYS A 1 1043 ? 43.451 18.540 -17.634 1.00 88.88 1043 CYS A CA 1
ATOM 7966 C C . CYS A 1 1043 ? 43.864 18.901 -16.194 1.00 88.88 1043 CYS A C 1
ATOM 7968 O O . CYS A 1 1043 ? 43.579 20.014 -15.756 1.00 88.88 1043 CYS A O 1
ATOM 7970 N N . GLY A 1 1044 ? 44.519 18.000 -15.453 1.00 89.25 1044 GLY A N 1
ATOM 7971 C CA . GLY A 1 1044 ? 44.986 18.239 -14.083 1.00 89.25 1044 GLY A CA 1
ATOM 7972 C C . GLY A 1 1044 ? 43.890 18.199 -13.013 1.00 89.25 1044 GLY A C 1
ATOM 7973 O O . GLY A 1 1044 ? 44.085 18.729 -11.919 1.00 89.25 1044 GLY A O 1
ATOM 7974 N N . VAL A 1 1045 ? 42.728 17.606 -13.304 1.00 90.00 1045 VAL A N 1
ATOM 7975 C CA . VAL A 1 1045 ? 41.628 17.493 -12.333 1.00 90.00 1045 VAL A CA 1
ATOM 7976 C C . VAL A 1 1045 ? 42.009 16.489 -11.226 1.00 90.00 1045 VAL A C 1
ATOM 7978 O O . VAL A 1 1045 ? 42.550 15.428 -11.533 1.00 90.00 1045 VAL A O 1
ATOM 7981 N N . PRO A 1 1046 ? 41.711 16.753 -9.939 1.00 87.62 1046 PRO A N 1
ATOM 7982 C CA . PRO A 1 1046 ? 41.892 15.762 -8.873 1.00 87.62 1046 PRO A CA 1
ATOM 7983 C C . PRO A 1 1046 ? 40.911 14.583 -8.994 1.00 87.62 1046 PRO A C 1
ATOM 7985 O O . PRO A 1 1046 ? 39.729 14.788 -9.291 1.00 87.62 1046 PRO A O 1
ATOM 7988 N N . MET A 1 1047 ? 41.364 13.352 -8.721 1.00 83.81 1047 MET A N 1
ATOM 7989 C CA . MET A 1 1047 ? 40.547 12.135 -8.890 1.00 83.81 1047 MET A CA 1
ATOM 7990 C C . MET A 1 1047 ? 39.247 12.158 -8.073 1.00 83.81 1047 MET A C 1
ATOM 7992 O O . MET A 1 1047 ? 38.202 11.722 -8.559 1.00 83.81 1047 MET A O 1
ATOM 7996 N N . GLU A 1 1048 ? 39.258 12.724 -6.864 1.00 85.44 1048 GLU A N 1
ATOM 7997 C CA . GLU A 1 1048 ? 38.066 12.861 -6.021 1.00 85.44 1048 GLU A CA 1
ATOM 7998 C C . GLU A 1 1048 ? 36.987 13.775 -6.633 1.00 85.44 1048 GLU A C 1
ATOM 8000 O O . GLU A 1 1048 ? 35.813 13.673 -6.272 1.00 85.44 1048 GLU A O 1
ATOM 8005 N N . LYS A 1 1049 ? 37.350 14.618 -7.612 1.00 86.44 1049 LYS A N 1
ATOM 8006 C CA . LYS A 1 1049 ? 36.423 15.479 -8.363 1.00 86.44 1049 LYS A CA 1
ATOM 8007 C C . LYS A 1 1049 ? 35.949 14.875 -9.690 1.00 86.44 1049 LYS A C 1
ATOM 8009 O O . LYS A 1 1049 ? 35.026 15.422 -10.290 1.00 86.44 1049 LYS A O 1
ATOM 8014 N N . PHE A 1 1050 ? 36.491 13.742 -10.153 1.00 86.12 1050 PHE A N 1
ATOM 8015 C CA . PHE A 1 1050 ? 36.130 13.177 -11.468 1.00 86.12 1050 PHE A CA 1
ATOM 8016 C C . PHE A 1 1050 ? 34.617 12.960 -11.620 1.00 86.12 1050 PHE A C 1
ATOM 8018 O O . PHE A 1 1050 ? 34.038 13.352 -12.630 1.00 86.12 1050 PHE A O 1
ATOM 8025 N N . ARG A 1 1051 ? 33.940 12.410 -10.602 1.00 79.88 1051 ARG A N 1
ATOM 8026 C CA . ARG A 1 1051 ? 32.483 12.169 -10.649 1.00 79.88 1051 ARG A CA 1
ATOM 8027 C C . ARG A 1 1051 ? 31.669 13.459 -10.745 1.00 79.88 1051 ARG A C 1
ATOM 8029 O O . ARG A 1 1051 ? 30.766 13.556 -11.576 1.00 79.88 1051 ARG A O 1
ATOM 8036 N N . THR A 1 1052 ? 31.987 14.458 -9.920 1.00 83.38 1052 THR A N 1
ATOM 8037 C CA . THR A 1 1052 ? 31.247 15.729 -9.903 1.00 83.38 1052 THR A CA 1
ATOM 8038 C C . THR A 1 1052 ? 31.471 16.527 -11.186 1.00 83.38 1052 THR A C 1
ATOM 8040 O O . THR A 1 1052 ? 30.552 17.213 -11.631 1.00 83.38 1052 THR A O 1
ATOM 8043 N N . ILE A 1 1053 ? 32.633 16.385 -11.828 1.00 87.25 1053 ILE A N 1
ATOM 8044 C CA . ILE A 1 1053 ? 32.942 17.023 -13.112 1.00 87.25 1053 ILE A CA 1
ATOM 8045 C C . ILE A 1 1053 ? 32.351 16.264 -14.305 1.00 87.25 1053 ILE A C 1
ATOM 8047 O O . ILE A 1 1053 ? 31.808 16.916 -15.193 1.00 87.25 1053 ILE A O 1
ATOM 8051 N N . CYS A 1 1054 ? 32.284 14.926 -14.303 1.00 84.38 1054 CYS A N 1
ATOM 8052 C CA . CYS A 1 1054 ? 31.461 14.198 -15.283 1.00 84.38 1054 CYS A CA 1
ATOM 8053 C C . CYS A 1 1054 ? 29.995 14.669 -15.246 1.00 84.38 1054 CYS A C 1
ATOM 8055 O O . CYS A 1 1054 ? 29.415 14.939 -16.290 1.00 84.38 1054 CYS A O 1
ATOM 8057 N N . SER A 1 1055 ? 29.433 14.869 -14.047 1.00 82.62 1055 SER A N 1
ATOM 8058 C CA . SER A 1 1055 ? 28.085 15.430 -13.837 1.00 82.62 1055 SER A CA 1
ATOM 8059 C C . SER A 1 1055 ? 27.924 16.884 -14.334 1.00 82.62 1055 SER A C 1
ATOM 8061 O O . SER A 1 1055 ? 26.813 17.305 -14.654 1.00 82.62 1055 SER A O 1
ATOM 8063 N N . SER A 1 1056 ? 29.012 17.657 -14.453 1.00 85.25 1056 SER A N 1
ATOM 8064 C CA . SER A 1 1056 ? 29.007 18.955 -15.152 1.00 85.25 1056 SER A CA 1
ATOM 8065 C C . SER A 1 1056 ? 29.044 18.782 -16.674 1.00 85.25 1056 SER A C 1
ATOM 8067 O O . SER A 1 1056 ? 28.248 19.398 -17.376 1.00 85.25 1056 SER A O 1
ATOM 8069 N N . VAL A 1 1057 ? 29.927 17.921 -17.188 1.00 85.06 1057 VAL A N 1
ATOM 8070 C CA . VAL A 1 1057 ? 30.094 17.659 -18.632 1.00 85.06 1057 VAL A CA 1
ATOM 8071 C C . VAL A 1 1057 ? 28.820 17.065 -19.252 1.00 85.06 1057 VAL A C 1
ATOM 8073 O O . VAL A 1 1057 ? 28.429 17.478 -20.341 1.00 85.06 1057 VAL A O 1
ATOM 8076 N N . ASP A 1 1058 ? 28.101 16.194 -18.536 1.00 81.50 1058 ASP A N 1
ATOM 8077 C CA . ASP A 1 1058 ? 26.832 15.589 -18.983 1.00 81.50 1058 ASP A CA 1
ATOM 8078 C C . ASP A 1 1058 ? 25.719 16.620 -19.271 1.00 81.50 1058 ASP A C 1
ATOM 8080 O O . ASP A 1 1058 ? 24.755 16.322 -19.972 1.00 81.50 1058 ASP A O 1
ATOM 8084 N N . LYS A 1 1059 ? 25.845 17.855 -18.761 1.00 81.75 1059 LYS A N 1
ATOM 8085 C CA . LYS A 1 1059 ? 24.886 18.954 -18.985 1.00 81.75 1059 LYS A CA 1
ATOM 8086 C C . LYS A 1 1059 ? 25.109 19.704 -20.303 1.00 81.75 1059 LYS A C 1
ATOM 8088 O O . LYS A 1 1059 ? 24.278 20.548 -20.647 1.00 81.75 1059 LYS A O 1
ATOM 8093 N N . LEU A 1 1060 ? 26.189 19.424 -21.045 1.00 80.06 1060 LEU A N 1
ATOM 8094 C CA . LEU A 1 1060 ? 26.502 20.071 -22.335 1.00 80.06 1060 LEU A CA 1
ATOM 8095 C C . LEU A 1 1060 ? 25.446 19.805 -23.422 1.00 80.06 1060 LEU A C 1
ATOM 8097 O O . LEU A 1 1060 ? 25.418 20.496 -24.436 1.00 80.06 1060 LEU A O 1
ATOM 8101 N N . ASP A 1 1061 ? 24.559 18.831 -23.217 1.00 68.75 1061 ASP A N 1
ATOM 8102 C CA . ASP A 1 1061 ? 23.393 18.584 -24.069 1.00 68.75 1061 ASP A CA 1
ATOM 8103 C C . ASP A 1 1061 ? 22.245 19.600 -23.860 1.00 68.75 1061 ASP A C 1
ATOM 8105 O O . ASP A 1 1061 ? 21.354 19.701 -24.704 1.00 68.75 1061 ASP A O 1
ATOM 8109 N N . LYS A 1 1062 ? 22.253 20.347 -22.745 1.00 73.94 1062 LYS A N 1
ATOM 8110 C CA . LYS A 1 1062 ? 21.176 21.255 -22.300 1.00 73.94 1062 LYS A CA 1
ATOM 8111 C C . LYS A 1 1062 ? 21.639 22.687 -22.020 1.00 73.94 1062 LYS A C 1
ATOM 8113 O O . LYS A 1 1062 ? 20.802 23.588 -22.029 1.00 73.94 1062 LYS A O 1
ATOM 8118 N N . GLN A 1 1063 ? 22.920 22.907 -21.721 1.00 82.94 1063 GLN A N 1
ATOM 8119 C CA . GLN A 1 1063 ? 23.467 24.208 -21.316 1.00 82.94 1063 GLN A CA 1
ATOM 8120 C C . GLN A 1 1063 ? 24.715 24.581 -22.132 1.00 82.94 1063 GLN A C 1
ATOM 8122 O O . GLN A 1 1063 ? 25.498 23.700 -22.491 1.00 82.94 1063 GLN A O 1
ATOM 8127 N N . PRO A 1 1064 ? 24.942 25.880 -22.413 1.00 87.06 1064 PRO A N 1
ATOM 8128 C CA . PRO A 1 1064 ? 26.156 26.334 -23.079 1.00 87.06 1064 PRO A CA 1
ATOM 8129 C C . PRO A 1 1064 ? 27.385 26.111 -22.191 1.00 87.06 1064 PRO A C 1
ATOM 8131 O O . PRO A 1 1064 ? 27.309 26.207 -20.963 1.00 87.06 1064 PRO A O 1
ATOM 8134 N N . PHE A 1 1065 ? 28.540 25.879 -22.822 1.00 87.12 1065 PHE A N 1
ATOM 8135 C CA . PHE A 1 1065 ? 29.798 25.615 -22.117 1.00 87.12 1065 PHE A CA 1
ATOM 8136 C C . PHE A 1 1065 ? 30.132 26.687 -21.068 1.00 87.12 1065 PHE A C 1
ATOM 8138 O O . PHE A 1 1065 ? 30.566 26.339 -19.978 1.00 87.12 1065 PHE A O 1
ATOM 8145 N N . ASP A 1 1066 ? 29.857 27.966 -21.337 1.00 87.94 1066 ASP A N 1
ATOM 8146 C CA . ASP A 1 1066 ? 30.156 29.070 -20.413 1.00 87.94 1066 ASP A CA 1
ATOM 8147 C C . ASP A 1 1066 ? 29.416 28.957 -19.069 1.00 87.94 1066 ASP A C 1
ATOM 8149 O O . ASP A 1 1066 ? 29.950 29.350 -18.032 1.00 87.94 1066 ASP A O 1
ATOM 8153 N N . GLN A 1 1067 ? 28.205 28.387 -19.060 1.00 88.31 1067 GLN A N 1
ATOM 8154 C CA . GLN A 1 1067 ? 27.442 28.139 -17.833 1.00 88.31 1067 GLN A CA 1
ATOM 8155 C C . GLN A 1 1067 ? 28.042 26.971 -17.039 1.00 88.31 1067 GLN A C 1
ATOM 8157 O O . GLN A 1 1067 ? 28.205 27.054 -15.823 1.00 88.31 1067 GLN A O 1
ATOM 8162 N N . ILE A 1 1068 ? 28.441 25.908 -17.735 1.00 88.56 1068 ILE A N 1
ATOM 8163 C CA . ILE A 1 1068 ? 29.054 24.718 -17.132 1.00 88.56 1068 ILE A CA 1
ATOM 8164 C C . ILE A 1 1068 ? 30.473 25.027 -16.633 1.00 88.56 1068 ILE A C 1
ATOM 8166 O O . ILE A 1 1068 ? 30.873 24.553 -15.574 1.00 88.56 1068 ILE A O 1
ATOM 8170 N N . ARG A 1 1069 ? 31.214 25.897 -17.325 1.00 91.00 1069 ARG A N 1
ATOM 8171 C CA . ARG A 1 1069 ? 32.501 26.445 -16.880 1.00 91.00 1069 ARG A CA 1
ATOM 8172 C C . ARG A 1 1069 ? 32.363 27.171 -15.541 1.00 91.00 1069 ARG A C 1
ATOM 8174 O O . ARG A 1 1069 ? 33.206 26.974 -14.670 1.00 91.00 1069 ARG A O 1
ATOM 8181 N N . LYS A 1 1070 ? 31.298 27.962 -15.354 1.00 90.75 1070 LYS A N 1
ATOM 8182 C CA . LYS A 1 1070 ? 30.994 28.578 -14.053 1.00 90.75 1070 LYS A CA 1
ATOM 8183 C C . LYS A 1 1070 ? 30.697 27.533 -12.988 1.00 90.75 1070 LYS A C 1
ATOM 8185 O O . LYS A 1 1070 ? 31.325 27.580 -11.944 1.00 90.75 1070 LYS A O 1
ATOM 8190 N N . GLU A 1 1071 ? 29.848 26.544 -13.261 1.00 90.62 1071 GLU A N 1
ATOM 8191 C CA . GLU A 1 1071 ? 29.581 25.446 -12.315 1.00 90.62 1071 GLU A CA 1
ATOM 8192 C C . GLU A 1 1071 ? 30.877 24.725 -11.878 1.00 90.62 1071 GLU A C 1
ATOM 8194 O O . GLU A 1 1071 ? 31.102 24.480 -10.692 1.00 90.62 1071 GLU A O 1
ATOM 8199 N N . MET A 1 1072 ? 31.774 24.425 -12.823 1.00 90.38 1072 MET A N 1
ATOM 8200 C CA . MET A 1 1072 ? 33.047 23.753 -12.534 1.00 90.38 1072 MET A CA 1
ATOM 8201 C C . MET A 1 1072 ? 33.997 24.600 -11.668 1.00 90.38 1072 MET A C 1
ATOM 8203 O O . MET A 1 1072 ? 34.677 24.050 -10.801 1.00 90.38 1072 MET A O 1
ATOM 8207 N N . VAL A 1 1073 ? 34.043 25.920 -11.876 1.00 92.06 1073 VAL A N 1
ATOM 8208 C CA . VAL A 1 1073 ? 34.943 26.839 -11.151 1.00 92.06 1073 VAL A CA 1
ATOM 8209 C C . VAL A 1 1073 ? 34.325 27.340 -9.840 1.00 92.06 1073 VAL A C 1
ATOM 8211 O O . VAL A 1 1073 ? 34.938 27.208 -8.786 1.00 92.06 1073 VAL A O 1
ATOM 8214 N N . GLU A 1 1074 ? 33.115 27.896 -9.896 1.00 90.94 1074 GLU A N 1
ATOM 8215 C CA . GLU A 1 1074 ? 32.446 28.613 -8.801 1.00 90.94 1074 GLU A CA 1
ATOM 8216 C C . GLU A 1 1074 ? 31.814 27.655 -7.772 1.00 90.94 1074 GLU A C 1
ATOM 8218 O O . GLU A 1 1074 ? 31.931 27.897 -6.573 1.00 90.94 1074 GLU A O 1
ATOM 8223 N N . GLU A 1 1075 ? 31.196 26.546 -8.207 1.00 88.56 1075 GLU A N 1
ATOM 8224 C CA . GLU A 1 1075 ? 30.559 25.572 -7.297 1.00 88.56 1075 GLU A CA 1
ATOM 8225 C C . GLU A 1 1075 ? 31.479 24.392 -6.951 1.00 88.56 1075 GLU A C 1
ATOM 8227 O O . GLU A 1 1075 ? 31.511 23.930 -5.810 1.00 88.56 1075 GLU A O 1
ATOM 8232 N N . LYS A 1 1076 ? 32.232 23.878 -7.934 1.00 86.88 1076 LYS A N 1
ATOM 8233 C CA . LYS A 1 1076 ? 33.041 22.648 -7.789 1.00 86.88 1076 LYS A CA 1
ATOM 8234 C C . LYS A 1 1076 ? 34.534 22.910 -7.560 1.00 86.88 1076 LYS A C 1
ATOM 8236 O O . LYS A 1 1076 ? 35.281 21.978 -7.236 1.00 86.88 1076 LYS A O 1
ATOM 8241 N N . GLY A 1 1077 ? 34.974 24.166 -7.641 1.00 88.00 1077 GLY A N 1
ATOM 8242 C CA . GLY A 1 1077 ? 36.317 24.598 -7.251 1.00 88.00 1077 GLY A CA 1
ATOM 8243 C C . GLY A 1 1077 ? 37.441 23.994 -8.095 1.00 88.00 1077 GLY A C 1
ATOM 8244 O O . GLY A 1 1077 ? 38.410 23.476 -7.534 1.00 88.00 1077 GLY A O 1
ATOM 8245 N N . LEU A 1 1078 ? 37.297 23.982 -9.421 1.00 91.50 1078 LEU A N 1
ATOM 8246 C CA . LEU A 1 1078 ? 38.422 23.828 -10.355 1.00 91.50 1078 LEU A CA 1
ATOM 8247 C C . LEU A 1 1078 ? 39.044 25.198 -10.649 1.00 91.50 1078 LEU A C 1
ATOM 8249 O O . LEU A 1 1078 ? 38.396 26.233 -10.487 1.00 91.50 1078 LEU A O 1
ATOM 8253 N N . THR A 1 1079 ? 40.292 25.220 -11.123 1.00 92.75 1079 THR A N 1
ATOM 8254 C CA . THR A 1 1079 ? 40.853 26.457 -11.682 1.00 92.75 1079 THR A CA 1
ATOM 8255 C C . THR A 1 1079 ? 40.208 26.767 -13.036 1.00 92.75 1079 THR A C 1
ATOM 8257 O O . THR A 1 1079 ? 39.700 25.878 -13.726 1.00 92.75 1079 THR A O 1
ATOM 8260 N N . ALA A 1 1080 ? 40.259 28.038 -13.441 1.00 90.56 1080 ALA A N 1
ATOM 8261 C CA . ALA A 1 1080 ? 39.849 28.463 -14.778 1.00 90.56 1080 ALA A CA 1
ATOM 8262 C C . ALA A 1 1080 ? 40.566 27.660 -15.881 1.00 90.56 1080 ALA A C 1
ATOM 8264 O O . ALA A 1 1080 ? 39.925 27.191 -16.812 1.00 90.56 1080 ALA A O 1
ATOM 8265 N N . GLU A 1 1081 ? 41.872 27.436 -15.719 1.00 91.25 1081 GLU A N 1
ATOM 8266 C CA . GLU A 1 1081 ? 42.731 26.715 -16.665 1.00 91.25 1081 GLU A CA 1
ATOM 8267 C C . GLU A 1 1081 ? 42.321 25.241 -16.824 1.00 91.25 1081 GLU A C 1
ATOM 8269 O O . GLU A 1 1081 ? 42.219 24.750 -17.948 1.00 91.25 1081 GLU A O 1
ATOM 8274 N N . MET A 1 1082 ? 42.008 24.548 -15.719 1.00 91.75 1082 MET A N 1
ATOM 8275 C CA . MET A 1 1082 ? 41.481 23.174 -15.752 1.00 91.75 1082 MET A CA 1
ATOM 8276 C C . MET A 1 1082 ? 40.139 23.118 -16.492 1.00 91.75 1082 MET A C 1
ATOM 8278 O O . MET A 1 1082 ? 39.923 22.249 -17.337 1.00 91.75 1082 MET A O 1
ATOM 8282 N N . ALA A 1 1083 ? 39.238 24.060 -16.194 1.00 90.62 1083 ALA A N 1
ATOM 8283 C CA . ALA A 1 1083 ? 37.922 24.141 -16.819 1.00 90.62 1083 ALA A CA 1
ATOM 8284 C C . ALA A 1 1083 ? 38.011 24.435 -18.328 1.00 90.62 1083 ALA A C 1
ATOM 8286 O O . ALA A 1 1083 ? 37.321 23.787 -19.116 1.00 90.62 1083 ALA A O 1
ATOM 8287 N N . ASP A 1 1084 ? 38.878 25.360 -18.744 1.00 90.19 1084 ASP A N 1
ATOM 8288 C CA . ASP A 1 1084 ? 39.095 25.695 -20.156 1.00 90.19 1084 ASP A CA 1
ATOM 8289 C C . ASP A 1 1084 ? 39.773 24.554 -20.927 1.00 90.19 1084 ASP A C 1
ATOM 8291 O O . ASP A 1 1084 ? 39.359 24.264 -22.050 1.00 90.19 1084 ASP A O 1
ATOM 8295 N N . GLY A 1 1085 ? 40.718 23.834 -20.309 1.00 88.81 1085 GLY A N 1
ATOM 8296 C CA . GLY A 1 1085 ? 41.337 22.636 -20.888 1.00 88.81 1085 GLY A CA 1
ATOM 8297 C C . GLY A 1 1085 ? 40.330 21.511 -21.160 1.00 88.81 1085 GLY A C 1
ATOM 8298 O O . GLY A 1 1085 ? 40.322 20.940 -22.252 1.00 88.81 1085 GLY A O 1
ATOM 8299 N N . ILE A 1 1086 ? 39.407 21.246 -20.224 1.00 89.25 1086 ILE A N 1
ATOM 8300 C CA . ILE A 1 1086 ? 38.260 20.344 -20.465 1.00 89.25 1086 ILE A CA 1
ATOM 8301 C C . ILE A 1 1086 ? 37.447 20.858 -21.663 1.00 89.25 1086 ILE A C 1
ATOM 8303 O O . ILE A 1 1086 ? 37.047 20.086 -22.536 1.00 89.25 1086 ILE A O 1
ATOM 8307 N N . GLY A 1 1087 ? 37.253 22.177 -21.728 1.00 87.75 1087 GLY A N 1
ATOM 8308 C CA . GLY A 1 1087 ? 36.567 22.888 -22.800 1.00 87.75 1087 GLY A CA 1
ATOM 8309 C C . GLY A 1 1087 ? 37.173 22.751 -24.195 1.00 87.75 1087 GLY A C 1
ATOM 8310 O O . GLY A 1 1087 ? 36.450 22.987 -25.163 1.00 87.75 1087 GLY A O 1
ATOM 8311 N N . GLU A 1 1088 ? 38.446 22.386 -24.345 1.00 88.00 1088 GLU A N 1
ATOM 8312 C CA . GLU A 1 1088 ? 39.036 22.063 -25.652 1.00 88.00 1088 GLU A CA 1
ATOM 8313 C C . GLU A 1 1088 ? 38.672 20.642 -26.097 1.00 88.00 1088 GLU A C 1
ATOM 8315 O O . GLU A 1 1088 ? 38.302 20.425 -27.253 1.00 88.00 1088 GLU A O 1
ATOM 8320 N N . PHE A 1 1089 ? 38.717 19.673 -25.177 1.00 86.62 1089 PHE A N 1
ATOM 8321 C CA . PHE A 1 1089 ? 38.453 18.268 -25.489 1.00 86.62 1089 PHE A CA 1
ATOM 8322 C C . PHE A 1 1089 ? 36.968 17.958 -25.694 1.00 86.62 1089 PHE A C 1
ATOM 8324 O O . PHE A 1 1089 ? 36.630 17.290 -26.669 1.00 86.62 1089 PHE A O 1
ATOM 8331 N N . VAL A 1 1090 ? 36.060 18.478 -24.858 1.00 85.94 1090 VAL A N 1
ATOM 8332 C CA . VAL A 1 1090 ? 34.609 18.189 -24.979 1.00 85.94 1090 VAL A CA 1
ATOM 8333 C C . VAL A 1 1090 ? 33.969 18.773 -26.244 1.00 85.94 1090 VAL A C 1
ATOM 8335 O O . VAL A 1 1090 ? 32.854 18.401 -26.595 1.00 85.94 1090 VAL A O 1
ATOM 8338 N N . LYS A 1 1091 ? 34.666 19.673 -26.952 1.00 85.00 1091 LYS A N 1
ATOM 8339 C CA . LYS A 1 1091 ? 34.257 20.185 -28.272 1.00 85.00 1091 LYS A CA 1
ATOM 8340 C C . LYS A 1 1091 ? 34.654 19.248 -29.423 1.00 85.00 1091 LYS A C 1
ATOM 8342 O O . LYS A 1 1091 ? 34.190 19.452 -30.545 1.00 85.00 1091 LYS A O 1
ATOM 8347 N N . LYS A 1 1092 ? 35.491 18.227 -29.184 1.00 87.81 1092 LYS A N 1
ATOM 8348 C CA . LYS A 1 1092 ? 35.913 17.265 -30.213 1.00 87.81 1092 LYS A CA 1
ATOM 8349 C C . LYS A 1 1092 ? 34.828 16.220 -30.462 1.00 87.81 1092 LYS A C 1
ATOM 8351 O O . LYS A 1 1092 ? 34.557 15.352 -29.633 1.00 87.81 1092 LYS A O 1
ATOM 8356 N N . ARG A 1 1093 ? 34.232 16.309 -31.649 1.00 91.56 1093 ARG A N 1
ATOM 8357 C CA . ARG A 1 1093 ? 33.140 15.456 -32.117 1.00 91.56 1093 ARG A CA 1
ATOM 8358 C C . ARG A 1 1093 ? 33.265 15.253 -33.625 1.00 91.56 1093 ARG A C 1
ATOM 8360 O O . ARG A 1 1093 ? 33.373 16.232 -34.360 1.00 91.56 1093 ARG A O 1
ATOM 8367 N N . GLY A 1 1094 ? 33.228 14.011 -34.100 1.00 92.50 1094 GLY A N 1
ATOM 8368 C CA . GLY A 1 1094 ? 33.504 13.711 -35.507 1.00 92.50 1094 GLY A CA 1
ATOM 8369 C C . GLY A 1 1094 ? 33.158 12.291 -35.948 1.00 92.50 1094 GLY A C 1
ATOM 8370 O O . GLY A 1 1094 ? 32.550 11.507 -35.215 1.00 92.50 1094 GLY A O 1
ATOM 8371 N N . ARG A 1 1095 ? 33.543 11.958 -37.184 1.00 92.81 1095 ARG A N 1
ATOM 8372 C CA . ARG A 1 1095 ? 33.390 10.602 -37.725 1.00 92.81 1095 ARG A CA 1
ATOM 8373 C C . ARG A 1 1095 ? 34.321 9.628 -36.989 1.00 92.81 1095 ARG A C 1
ATOM 8375 O O . ARG A 1 1095 ? 35.471 9.994 -36.740 1.00 92.81 1095 ARG A O 1
ATOM 8382 N N . PRO A 1 1096 ? 33.887 8.385 -36.697 1.00 92.56 1096 PRO A N 1
ATOM 8383 C CA . PRO A 1 1096 ? 34.602 7.504 -35.773 1.00 92.56 1096 PRO A CA 1
ATOM 8384 C C . PRO A 1 1096 ? 36.069 7.242 -36.131 1.00 92.56 1096 PRO A C 1
ATOM 8386 O O . PRO A 1 1096 ? 36.946 7.476 -35.306 1.00 92.56 1096 PRO A O 1
ATOM 8389 N N . LEU A 1 1097 ? 36.354 6.814 -37.366 1.00 92.12 1097 LEU A N 1
ATOM 8390 C CA . LEU A 1 1097 ? 37.720 6.487 -37.800 1.00 92.12 1097 LEU A CA 1
ATOM 8391 C C . LEU A 1 1097 ? 38.601 7.728 -38.009 1.00 92.12 1097 LEU A C 1
ATOM 8393 O O . LEU A 1 1097 ? 39.809 7.654 -37.802 1.00 92.12 1097 LEU A O 1
ATOM 8397 N N . GLU A 1 1098 ? 38.012 8.862 -38.397 1.00 93.19 1098 GLU A N 1
ATOM 8398 C CA . GLU A 1 1098 ? 38.737 10.117 -38.634 1.00 93.19 1098 GLU A CA 1
ATOM 8399 C C . GLU A 1 1098 ? 39.218 10.719 -37.303 1.00 93.19 1098 GLU A C 1
ATOM 8401 O O . GLU A 1 1098 ? 40.412 10.964 -37.136 1.00 93.19 1098 GLU A O 1
ATOM 8406 N N . LEU A 1 1099 ? 38.319 10.855 -36.319 1.00 92.44 1099 LEU A N 1
ATOM 8407 C CA . LEU A 1 1099 ? 38.659 11.366 -34.986 1.00 92.44 1099 LEU A CA 1
ATOM 8408 C C . LEU A 1 1099 ? 39.512 10.371 -34.182 1.00 92.44 1099 LEU A C 1
ATOM 8410 O O . LEU A 1 1099 ? 40.429 10.786 -33.481 1.00 92.44 1099 LEU A O 1
ATOM 8414 N N . LEU A 1 1100 ? 39.293 9.057 -34.322 1.00 92.81 1100 LEU A N 1
ATOM 8415 C CA . LEU A 1 1100 ? 40.202 8.057 -33.747 1.00 92.81 1100 LEU A CA 1
ATOM 8416 C C . LEU A 1 1100 ? 41.629 8.219 -34.291 1.00 92.81 1100 LEU A C 1
ATOM 8418 O O . LEU A 1 1100 ? 42.577 8.241 -33.510 1.00 92.81 1100 LEU A O 1
ATOM 8422 N N . SER A 1 1101 ? 41.772 8.397 -35.610 1.00 92.56 1101 SER A N 1
ATOM 8423 C CA . SER A 1 1101 ? 43.079 8.612 -36.242 1.00 92.56 1101 SER A CA 1
ATOM 8424 C C . SER A 1 1101 ? 43.751 9.898 -35.755 1.00 92.56 1101 SER A C 1
ATOM 8426 O O . SER A 1 1101 ? 44.968 9.910 -35.616 1.00 92.56 1101 SER A O 1
ATOM 8428 N N . GLU A 1 1102 ? 42.986 10.961 -35.469 1.00 90.06 1102 GLU A N 1
ATOM 8429 C CA . GLU A 1 1102 ? 43.485 12.191 -34.833 1.00 90.06 1102 GLU A CA 1
ATOM 8430 C C . GLU A 1 1102 ? 44.021 11.923 -33.416 1.00 90.06 1102 GLU A C 1
ATOM 8432 O O . GLU A 1 1102 ? 45.157 12.280 -33.101 1.00 90.06 1102 GLU A O 1
ATOM 8437 N N . LEU A 1 1103 ? 43.242 11.245 -32.567 1.00 88.62 1103 LEU A N 1
ATOM 8438 C CA . LEU A 1 1103 ? 43.634 10.959 -31.181 1.00 88.62 1103 LEU A CA 1
ATOM 8439 C C . LEU A 1 1103 ? 44.783 9.940 -31.072 1.00 88.62 1103 LEU A C 1
ATOM 8441 O O . LEU A 1 1103 ? 45.499 9.949 -30.071 1.00 88.62 1103 LEU A O 1
ATOM 8445 N N . GLN A 1 1104 ? 44.998 9.113 -32.101 1.00 89.38 1104 GLN A N 1
ATOM 8446 C CA . GLN A 1 1104 ? 46.139 8.197 -32.238 1.00 89.38 1104 GLN A CA 1
ATOM 8447 C C . GLN A 1 1104 ? 47.386 8.833 -32.901 1.00 89.38 1104 GLN A C 1
ATOM 8449 O O . GLN A 1 1104 ? 48.392 8.139 -33.078 1.00 89.38 1104 GLN A O 1
ATOM 8454 N N . GLN A 1 1105 ? 47.384 10.123 -33.275 1.00 89.50 1105 GLN A N 1
ATOM 8455 C CA . GLN A 1 1105 ? 48.571 10.750 -33.884 1.00 89.50 1105 GLN A CA 1
ATOM 8456 C C . GLN A 1 1105 ? 49.767 10.803 -32.920 1.00 89.50 1105 GLN A C 1
ATOM 8458 O O . GLN A 1 1105 ? 49.629 11.023 -31.716 1.00 89.50 1105 GLN A O 1
ATOM 8463 N N . LYS A 1 1106 ? 50.980 10.653 -33.468 1.00 72.50 1106 LYS A N 1
ATOM 8464 C CA . LYS A 1 1106 ? 52.231 10.783 -32.705 1.00 72.50 1106 LYS A CA 1
ATOM 8465 C C . LYS A 1 1106 ? 52.339 12.192 -32.112 1.00 72.50 1106 LYS A C 1
ATOM 8467 O O . LYS A 1 1106 ? 52.389 13.161 -32.862 1.00 72.50 1106 LYS A O 1
ATOM 8472 N N . GLY A 1 1107 ? 52.406 12.282 -30.783 1.00 73.38 1107 GLY A N 1
ATOM 8473 C CA . GLY A 1 1107 ? 52.360 13.547 -30.034 1.00 73.38 1107 GLY A CA 1
ATOM 8474 C C . GLY A 1 1107 ? 50.996 13.868 -29.406 1.00 73.38 1107 GLY A C 1
ATOM 8475 O O . GLY A 1 1107 ? 50.862 14.890 -28.740 1.00 73.38 1107 GLY A O 1
ATOM 8476 N N . SER A 1 1108 ? 49.985 13.011 -29.580 1.00 83.81 1108 SER A N 1
ATOM 8477 C CA . SER A 1 1108 ? 48.727 13.089 -28.830 1.00 83.81 1108 SER A CA 1
ATOM 8478 C C . SER A 1 1108 ? 48.951 12.757 -27.351 1.00 83.81 1108 SER A C 1
ATOM 8480 O O . SER A 1 1108 ? 49.396 11.656 -27.026 1.00 83.81 1108 SER A O 1
ATOM 8482 N N . LYS A 1 1109 ? 48.571 13.675 -26.451 1.00 81.38 1109 LYS A N 1
ATOM 8483 C CA . LYS A 1 1109 ? 48.647 13.485 -24.987 1.00 81.38 1109 LYS A CA 1
ATOM 8484 C C . LYS A 1 1109 ? 47.894 12.242 -24.492 1.00 81.38 1109 LYS A C 1
ATOM 8486 O O . LYS A 1 1109 ? 48.280 11.638 -23.501 1.00 81.38 1109 LYS A O 1
ATOM 8491 N N . PHE A 1 1110 ? 46.854 11.798 -25.205 1.00 85.81 1110 PHE A N 1
ATOM 8492 C CA . PHE A 1 1110 ? 46.131 10.563 -24.869 1.00 85.81 1110 PHE A CA 1
ATOM 8493 C C . PHE A 1 1110 ? 46.989 9.293 -24.995 1.00 85.81 1110 PHE A C 1
ATOM 8495 O O . PHE A 1 1110 ? 46.601 8.252 -24.472 1.00 85.81 1110 PHE A O 1
ATOM 8502 N N . LEU A 1 1111 ? 48.150 9.361 -25.655 1.00 87.94 1111 LEU A N 1
ATOM 8503 C CA . LEU A 1 1111 ? 49.110 8.256 -25.729 1.00 87.94 1111 LEU A CA 1
ATOM 8504 C C . LEU A 1 1111 ? 50.043 8.178 -24.506 1.00 87.94 1111 LEU A C 1
ATOM 8506 O O . LEU A 1 1111 ? 50.737 7.180 -24.343 1.00 87.94 1111 LEU A O 1
ATOM 8510 N N . GLU A 1 1112 ? 50.046 9.200 -23.645 1.00 85.94 1112 GLU A N 1
ATOM 8511 C CA . GLU A 1 1112 ? 50.819 9.247 -22.392 1.00 85.94 1112 GLU A CA 1
ATOM 8512 C C . GLU A 1 1112 ? 50.068 8.565 -21.229 1.00 85.94 1112 GLU A C 1
ATOM 8514 O O . GLU A 1 1112 ? 50.661 8.254 -20.199 1.00 85.94 1112 GLU A O 1
ATOM 8519 N N . ASN A 1 1113 ? 48.766 8.296 -21.396 1.00 87.69 1113 ASN A N 1
ATOM 8520 C CA . ASN A 1 1113 ? 47.880 7.731 -20.379 1.00 87.69 1113 ASN A CA 1
ATOM 8521 C C . ASN A 1 1113 ? 47.446 6.298 -20.746 1.00 87.69 1113 ASN A C 1
ATOM 8523 O O . ASN A 1 1113 ? 46.730 6.089 -21.727 1.00 87.69 1113 ASN A O 1
ATOM 8527 N N . GLU A 1 1114 ? 47.827 5.297 -19.943 1.00 88.31 1114 GLU A N 1
ATOM 8528 C CA . GLU A 1 1114 ? 47.567 3.874 -20.244 1.00 88.31 1114 GLU A CA 1
ATOM 8529 C C . GLU A 1 1114 ? 46.071 3.544 -20.412 1.00 88.31 1114 GLU A C 1
ATOM 8531 O O . GLU A 1 1114 ? 45.692 2.758 -21.286 1.00 88.31 1114 GLU A O 1
ATOM 8536 N N . GLY A 1 1115 ? 45.202 4.169 -19.608 1.00 88.56 1115 GLY A N 1
ATOM 8537 C CA . GLY A 1 1115 ? 43.750 3.990 -19.688 1.00 88.56 1115 GLY A CA 1
ATOM 8538 C C . GLY A 1 1115 ? 43.165 4.501 -21.007 1.00 88.56 1115 GLY A C 1
ATOM 8539 O O . GLY A 1 1115 ? 42.312 3.838 -21.607 1.00 88.56 1115 GLY A O 1
ATOM 8540 N N . SER A 1 1116 ? 43.675 5.635 -21.489 1.00 91.38 1116 SER A N 1
ATOM 8541 C CA . SER A 1 1116 ? 43.330 6.229 -22.783 1.00 91.38 1116 SER A CA 1
ATOM 8542 C C . SER A 1 1116 ? 43.873 5.408 -23.951 1.00 91.38 1116 SER A C 1
ATOM 8544 O O . SER A 1 1116 ? 43.131 5.133 -24.892 1.00 91.38 1116 SER A O 1
ATOM 8546 N N . VAL A 1 1117 ? 45.115 4.916 -23.871 1.00 92.50 1117 VAL A N 1
ATOM 8547 C CA . VAL A 1 1117 ? 45.683 3.988 -24.868 1.00 92.50 1117 VAL A CA 1
ATOM 8548 C C . VAL A 1 1117 ? 44.846 2.714 -24.968 1.00 92.50 1117 VAL A C 1
ATOM 8550 O O . VAL A 1 1117 ? 44.537 2.275 -26.077 1.00 92.50 1117 VAL A O 1
ATOM 8553 N N . GLN A 1 1118 ? 44.414 2.127 -23.844 1.00 92.69 1118 GLN A N 1
ATOM 8554 C CA . GLN A 1 1118 ? 43.475 1.004 -23.897 1.00 92.69 1118 GLN A CA 1
ATOM 8555 C C . GLN A 1 1118 ? 42.166 1.413 -24.589 1.00 92.69 1118 GLN A C 1
ATOM 8557 O O . GLN A 1 1118 ? 41.725 0.703 -25.492 1.00 92.69 1118 GLN A O 1
ATOM 8562 N N . ALA A 1 1119 ? 41.558 2.533 -24.188 1.00 93.25 1119 ALA A N 1
ATOM 8563 C CA . ALA A 1 1119 ? 40.287 2.993 -24.744 1.00 93.25 1119 ALA A CA 1
ATOM 8564 C C . ALA A 1 1119 ? 40.345 3.187 -26.267 1.00 93.25 1119 ALA A C 1
ATOM 8566 O O . ALA A 1 1119 ? 39.435 2.754 -26.966 1.00 93.25 1119 ALA A O 1
ATOM 8567 N N . LEU A 1 1120 ? 41.417 3.788 -26.791 1.00 94.06 1120 LEU A N 1
ATOM 8568 C CA . LEU A 1 1120 ? 41.600 4.002 -28.229 1.00 94.06 1120 LEU A CA 1
ATOM 8569 C C . LEU A 1 1120 ? 41.760 2.674 -28.988 1.00 94.06 1120 LEU A C 1
ATOM 8571 O O . LEU A 1 1120 ? 41.129 2.495 -30.026 1.00 94.06 1120 LEU A O 1
ATOM 8575 N N . ASN A 1 1121 ? 42.525 1.716 -28.452 1.00 94.31 1121 ASN A N 1
ATOM 8576 C CA . ASN A 1 1121 ? 42.671 0.379 -29.047 1.00 94.31 1121 ASN A CA 1
ATOM 8577 C C . ASN A 1 1121 ? 41.345 -0.407 -29.057 1.00 94.31 1121 ASN A C 1
ATOM 8579 O O . ASN A 1 1121 ? 41.003 -1.059 -30.044 1.00 94.31 1121 ASN A O 1
ATOM 8583 N N . ASP A 1 1122 ? 40.585 -0.333 -27.965 1.00 95.31 1122 ASP A N 1
ATOM 8584 C CA . ASP A 1 1122 ? 39.283 -0.987 -27.844 1.00 95.31 1122 ASP A CA 1
ATOM 8585 C C . ASP A 1 1122 ? 38.249 -0.307 -28.783 1.00 95.31 1122 ASP A C 1
ATOM 8587 O O . ASP A 1 1122 ? 37.529 -0.987 -29.518 1.00 95.31 1122 ASP A O 1
ATOM 8591 N N . LEU A 1 1123 ? 38.250 1.027 -28.903 1.00 95.62 1123 LEU A N 1
ATOM 8592 C CA . LEU A 1 1123 ? 37.449 1.755 -29.902 1.00 95.62 1123 LEU A CA 1
ATOM 8593 C C . LEU A 1 1123 ? 37.846 1.433 -31.355 1.00 95.62 1123 LEU A C 1
ATOM 8595 O O . LEU A 1 1123 ? 36.972 1.352 -32.217 1.00 95.62 1123 LEU A O 1
ATOM 8599 N N . GLU A 1 1124 ? 39.127 1.193 -31.647 1.00 96.06 1124 GLU A N 1
ATOM 8600 C CA . GLU A 1 1124 ? 39.593 0.809 -32.987 1.00 96.06 1124 GLU A CA 1
ATOM 8601 C C . GLU A 1 1124 ? 39.000 -0.532 -33.443 1.00 96.06 1124 GLU A C 1
ATOM 8603 O O . GLU A 1 1124 ? 38.530 -0.658 -34.580 1.00 96.06 1124 GLU A O 1
ATOM 8608 N N . ILE A 1 1125 ? 38.973 -1.524 -32.546 1.00 96.12 1125 ILE A N 1
ATOM 8609 C CA . ILE A 1 1125 ? 38.341 -2.825 -32.803 1.00 96.12 1125 ILE A CA 1
ATOM 8610 C C . ILE A 1 1125 ? 36.833 -2.638 -33.025 1.00 96.12 1125 ILE A C 1
ATOM 8612 O O . ILE A 1 1125 ? 36.275 -3.183 -33.984 1.00 96.12 1125 ILE A O 1
ATOM 8616 N N . LEU A 1 1126 ? 36.185 -1.824 -32.186 1.00 96.62 1126 LEU A N 1
ATOM 8617 C CA . LEU A 1 1126 ? 34.752 -1.545 -32.270 1.00 96.62 1126 LEU A CA 1
ATOM 8618 C C . LEU A 1 1126 ? 34.364 -0.857 -33.588 1.00 96.62 1126 LEU A C 1
ATOM 8620 O O . LEU A 1 1126 ? 33.458 -1.324 -34.277 1.00 96.62 1126 LEU A O 1
ATOM 8624 N N . PHE A 1 1127 ? 35.050 0.215 -33.987 1.00 96.44 1127 PHE A N 1
ATOM 8625 C CA . PHE A 1 1127 ? 34.726 0.938 -35.222 1.00 96.44 1127 PHE A CA 1
ATOM 8626 C C . PHE A 1 1127 ? 34.955 0.070 -36.466 1.00 96.44 1127 PHE A C 1
ATOM 8628 O O . PHE A 1 1127 ? 34.111 0.061 -37.363 1.00 96.44 1127 PHE A O 1
ATOM 8635 N N . LYS A 1 1128 ? 36.013 -0.751 -36.493 1.00 94.94 1128 LYS A N 1
ATOM 8636 C CA . LYS A 1 1128 ? 36.225 -1.739 -37.567 1.00 94.94 1128 LYS A CA 1
ATOM 8637 C C . LYS A 1 1128 ? 35.097 -2.777 -37.629 1.00 94.94 1128 LYS A C 1
ATOM 8639 O O . LYS A 1 1128 ? 34.654 -3.117 -38.726 1.00 94.94 1128 LYS A O 1
ATOM 8644 N N . ALA A 1 1129 ? 34.582 -3.241 -36.488 1.00 94.94 1129 ALA A N 1
ATOM 8645 C CA . ALA A 1 1129 ? 33.426 -4.139 -36.447 1.00 94.94 1129 ALA A CA 1
ATOM 8646 C C . ALA A 1 1129 ? 32.138 -3.460 -36.961 1.00 94.94 1129 ALA A C 1
ATOM 8648 O O . ALA A 1 1129 ? 31.431 -4.036 -37.790 1.00 94.94 1129 ALA A O 1
ATOM 8649 N N . LEU A 1 1130 ? 31.862 -2.220 -36.541 1.00 95.25 1130 LEU A N 1
ATOM 8650 C CA . LEU A 1 1130 ? 30.674 -1.450 -36.946 1.00 95.25 1130 LEU A CA 1
ATOM 8651 C C . LEU A 1 1130 ? 30.695 -1.032 -38.429 1.00 95.25 1130 LEU A C 1
ATOM 8653 O O . LEU A 1 1130 ? 29.637 -0.909 -39.053 1.00 95.25 1130 LEU A O 1
ATOM 8657 N N . GLU A 1 1131 ? 31.881 -0.874 -39.024 1.00 94.50 1131 GLU A N 1
ATOM 8658 C CA . GLU A 1 1131 ? 32.042 -0.726 -40.475 1.00 94.50 1131 GLU A CA 1
ATOM 8659 C C . GLU A 1 1131 ? 31.593 -2.003 -41.204 1.00 94.50 1131 GLU A C 1
ATOM 8661 O O . GLU A 1 1131 ? 30.739 -1.943 -42.092 1.00 94.50 1131 GLU A O 1
ATOM 8666 N N . LYS A 1 1132 ? 32.094 -3.182 -40.799 1.00 94.12 1132 LYS A N 1
ATOM 8667 C CA . LYS A 1 1132 ? 31.694 -4.459 -41.425 1.00 94.12 1132 LYS A CA 1
ATOM 8668 C C . LYS A 1 1132 ? 30.221 -4.800 -41.172 1.00 94.12 1132 LYS A C 1
ATOM 8670 O O . LYS A 1 1132 ? 29.577 -5.374 -42.048 1.00 94.12 1132 LYS A O 1
ATOM 8675 N N . ALA A 1 1133 ? 29.670 -4.390 -40.029 1.00 90.88 1133 ALA A N 1
ATOM 8676 C CA . ALA A 1 1133 ? 28.250 -4.515 -39.695 1.00 90.88 1133 ALA A CA 1
ATOM 8677 C C . ALA A 1 1133 ? 27.339 -3.498 -40.419 1.00 90.88 1133 ALA A C 1
ATOM 8679 O O . ALA A 1 1133 ? 26.115 -3.558 -40.253 1.00 90.88 1133 ALA A O 1
ATOM 8680 N N . LYS A 1 1134 ? 27.906 -2.590 -41.232 1.00 92.75 1134 LYS A N 1
ATOM 8681 C CA . LYS A 1 1134 ? 27.194 -1.542 -41.986 1.00 92.75 1134 LYS A CA 1
ATOM 8682 C C . LYS A 1 1134 ? 26.252 -0.734 -41.088 1.00 92.75 1134 LYS A C 1
ATOM 8684 O O . LYS A 1 1134 ? 25.029 -0.824 -41.208 1.00 92.75 1134 LYS A O 1
ATOM 8689 N N . CYS A 1 1135 ? 26.838 -0.050 -40.112 1.00 92.31 1135 CYS A N 1
ATOM 8690 C CA . CYS A 1 1135 ? 26.148 0.934 -39.270 1.00 92.31 1135 CYS A CA 1
ATOM 8691 C C . CYS A 1 1135 ? 27.055 2.065 -38.754 1.00 92.31 1135 CYS A C 1
ATOM 8693 O O . CYS A 1 1135 ? 26.577 2.925 -38.019 1.00 92.31 1135 CYS A O 1
ATOM 8695 N N . ILE A 1 1136 ? 28.352 2.079 -39.105 1.00 93.69 1136 ILE A N 1
ATOM 8696 C CA . ILE A 1 1136 ? 29.308 3.123 -38.689 1.00 93.69 1136 ILE A CA 1
ATOM 8697 C C . ILE A 1 1136 ? 28.896 4.535 -39.141 1.00 93.69 1136 ILE A C 1
ATOM 8699 O O . ILE A 1 1136 ? 29.219 5.514 -38.479 1.00 93.69 1136 ILE A O 1
ATOM 8703 N N . ASP A 1 1137 ? 28.138 4.634 -40.231 1.00 91.50 1137 ASP A N 1
ATOM 8704 C CA . ASP A 1 1137 ? 27.559 5.856 -40.796 1.00 91.50 1137 ASP A CA 1
ATOM 8705 C C . ASP A 1 1137 ? 26.547 6.549 -39.867 1.00 91.50 1137 ASP A C 1
ATOM 8707 O O . ASP A 1 1137 ? 26.380 7.766 -39.943 1.00 91.50 1137 ASP A O 1
ATOM 8711 N N . LYS A 1 1138 ? 25.918 5.797 -38.953 1.00 92.25 1138 LYS A N 1
ATOM 8712 C CA . LYS A 1 1138 ? 25.039 6.333 -37.903 1.00 92.25 1138 LYS A CA 1
ATOM 8713 C C . LYS A 1 1138 ? 25.792 6.730 -36.630 1.00 92.25 1138 LYS A C 1
ATOM 8715 O O . LYS A 1 1138 ? 25.176 7.320 -35.745 1.00 92.25 1138 LYS A O 1
ATOM 8720 N N . ILE A 1 1139 ? 27.083 6.410 -36.505 1.00 95.25 1139 ILE A N 1
ATOM 8721 C CA . ILE A 1 1139 ? 27.865 6.619 -35.278 1.00 95.25 1139 ILE A CA 1
ATOM 8722 C C . ILE A 1 1139 ? 28.655 7.929 -35.354 1.00 95.25 1139 ILE A C 1
ATOM 8724 O O . ILE A 1 1139 ? 29.293 8.236 -36.360 1.00 95.25 1139 ILE A O 1
ATOM 8728 N N . VAL A 1 1140 ? 28.669 8.673 -34.252 1.00 95.06 1140 VAL A N 1
ATOM 8729 C CA . VAL A 1 1140 ? 29.485 9.873 -34.049 1.00 95.06 1140 VAL A CA 1
ATOM 8730 C C . VAL A 1 1140 ? 30.340 9.662 -32.805 1.00 95.06 1140 VAL A C 1
ATOM 8732 O O . VAL A 1 1140 ? 29.817 9.384 -31.728 1.00 95.06 1140 VAL A O 1
ATOM 8735 N N . PHE A 1 1141 ? 31.656 9.802 -32.943 1.00 95.31 1141 PHE A N 1
ATOM 8736 C CA . PHE A 1 1141 ? 32.568 9.798 -31.800 1.00 95.31 1141 PHE A CA 1
ATOM 8737 C C . PHE A 1 1141 ? 32.534 11.201 -31.180 1.00 95.31 1141 PHE A C 1
ATOM 8739 O O . PHE A 1 1141 ? 32.764 12.186 -31.884 1.00 95.31 1141 PHE A O 1
ATOM 8746 N N . ASP A 1 1142 ? 32.155 11.296 -29.906 1.00 92.06 1142 ASP A N 1
ATOM 8747 C CA . ASP A 1 1142 ? 31.788 12.553 -29.243 1.00 92.06 1142 ASP A CA 1
ATOM 8748 C C . ASP A 1 1142 ? 32.315 12.584 -27.800 1.00 92.06 1142 ASP A C 1
ATOM 8750 O O . ASP A 1 1142 ? 31.786 11.899 -26.921 1.00 92.06 1142 ASP A O 1
ATOM 8754 N N . LEU A 1 1143 ? 33.365 13.373 -27.548 1.00 89.69 1143 LEU A N 1
ATOM 8755 C CA . LEU A 1 1143 ? 34.015 13.432 -26.232 1.00 89.69 1143 LEU A CA 1
ATOM 8756 C C . LEU A 1 1143 ? 33.155 14.144 -25.172 1.00 89.69 1143 LEU A C 1
ATOM 8758 O O . LEU A 1 1143 ? 33.453 14.035 -23.983 1.00 89.69 1143 LEU A O 1
ATOM 8762 N N . SER A 1 1144 ? 32.068 14.824 -25.564 1.00 87.12 1144 SER A N 1
ATOM 8763 C CA . SER A 1 1144 ? 31.135 15.454 -24.621 1.00 87.12 1144 SER A CA 1
ATOM 8764 C C . SER A 1 1144 ? 30.234 14.445 -23.892 1.00 87.12 1144 SER A C 1
ATOM 8766 O O . SER A 1 1144 ? 29.556 14.819 -22.936 1.00 87.12 1144 SER A O 1
ATOM 8768 N N . LEU A 1 1145 ? 30.148 13.191 -24.354 1.00 87.62 1145 LEU A N 1
ATOM 8769 C CA . LEU A 1 1145 ? 29.226 12.195 -23.801 1.00 87.62 1145 LEU A CA 1
ATOM 8770 C C . LEU A 1 1145 ? 29.765 11.622 -22.478 1.00 87.62 1145 LEU A C 1
ATOM 8772 O O . LEU A 1 1145 ? 30.710 10.830 -22.482 1.00 87.62 1145 LEU A O 1
ATOM 8776 N N . ALA A 1 1146 ? 29.141 12.000 -21.356 1.00 80.12 1146 ALA A N 1
ATOM 8777 C CA . ALA A 1 1146 ? 29.639 11.752 -19.997 1.00 80.12 1146 ALA A CA 1
ATOM 8778 C C . ALA A 1 1146 ? 28.560 11.229 -19.017 1.00 80.12 1146 ALA A C 1
ATOM 8780 O O . ALA A 1 1146 ? 28.553 11.608 -17.845 1.00 80.12 1146 ALA A O 1
ATOM 8781 N N . ARG A 1 1147 ? 27.658 10.349 -19.489 1.00 72.88 1147 ARG A N 1
ATOM 8782 C CA . ARG A 1 1147 ? 26.441 9.931 -18.759 1.00 72.88 1147 ARG A CA 1
ATOM 8783 C C . ARG A 1 1147 ? 26.694 9.494 -17.310 1.00 72.88 1147 ARG A C 1
ATOM 8785 O O . ARG A 1 1147 ? 27.423 8.537 -17.046 1.00 72.88 1147 ARG A O 1
ATOM 8792 N N . GLY A 1 1148 ? 26.027 10.175 -16.377 1.00 57.88 1148 GLY A N 1
ATOM 8793 C CA . GLY A 1 1148 ? 26.263 10.080 -14.931 1.00 57.88 1148 GLY A CA 1
ATOM 8794 C C . GLY A 1 1148 ? 25.658 8.872 -14.202 1.00 57.88 1148 GLY A C 1
ATOM 8795 O O . GLY A 1 1148 ? 24.921 9.070 -13.243 1.00 57.88 1148 GLY A O 1
ATOM 8796 N N . LEU A 1 1149 ? 25.977 7.636 -14.603 1.00 56.12 1149 LEU A N 1
ATOM 8797 C CA . LEU A 1 1149 ? 25.722 6.441 -13.776 1.00 56.12 1149 LEU A CA 1
ATOM 8798 C C . LEU A 1 1149 ? 27.046 5.773 -13.379 1.00 56.12 1149 LEU A C 1
ATOM 8800 O O . LEU A 1 1149 ? 27.869 5.453 -14.236 1.00 56.12 1149 LEU A O 1
ATOM 8804 N N . ASP A 1 1150 ? 27.226 5.538 -12.074 1.00 65.19 1150 ASP A N 1
ATOM 8805 C CA . ASP A 1 1150 ? 28.483 5.087 -11.441 1.00 65.19 1150 ASP A CA 1
ATOM 8806 C C . ASP A 1 1150 ? 28.998 3.704 -11.916 1.00 65.19 1150 ASP A C 1
ATOM 8808 O O . ASP A 1 1150 ? 30.093 3.295 -11.530 1.00 65.19 1150 ASP A O 1
ATOM 8812 N N . TYR A 1 1151 ? 28.237 2.967 -12.736 1.00 71.19 1151 TYR A N 1
ATOM 8813 C CA . TYR A 1 1151 ? 28.567 1.604 -13.173 1.00 71.19 1151 TYR A CA 1
ATOM 8814 C C . TYR A 1 1151 ? 29.259 1.488 -14.545 1.00 71.19 1151 TYR A C 1
ATOM 8816 O O . TYR A 1 1151 ? 29.735 0.403 -14.889 1.00 71.19 1151 TYR A O 1
ATOM 8824 N N . TYR A 1 1152 ? 29.334 2.553 -15.352 1.00 80.38 1152 TYR A N 1
ATOM 8825 C CA . TYR A 1 1152 ? 29.984 2.481 -16.670 1.00 80.38 1152 TYR A CA 1
ATOM 8826 C C . TYR A 1 1152 ? 31.513 2.419 -16.551 1.00 80.38 1152 TYR A C 1
ATOM 8828 O O . TYR A 1 1152 ? 32.137 3.351 -16.053 1.00 80.38 1152 TYR A O 1
ATOM 8836 N N . THR A 1 1153 ? 32.126 1.349 -17.069 1.00 86.25 1153 THR A N 1
ATOM 8837 C CA . THR A 1 1153 ? 33.590 1.116 -17.041 1.00 86.25 1153 THR A CA 1
ATOM 8838 C C . THR A 1 1153 ? 34.251 1.058 -18.427 1.00 86.25 1153 THR A C 1
ATOM 8840 O O . THR A 1 1153 ? 35.479 1.118 -18.525 1.00 86.25 1153 THR A O 1
ATOM 8843 N N . GLY A 1 1154 ? 33.447 0.954 -19.492 1.00 90.50 1154 GLY A N 1
ATOM 8844 C CA . GLY A 1 1154 ? 33.878 0.766 -20.881 1.00 90.50 1154 GLY A CA 1
ATOM 8845 C C . GLY A 1 1154 ? 33.238 1.776 -21.836 1.00 90.50 1154 GLY A C 1
ATOM 8846 O O . GLY A 1 1154 ? 33.275 2.981 -21.581 1.00 90.50 1154 GLY A O 1
ATOM 8847 N N . VAL A 1 1155 ? 32.647 1.298 -22.935 1.00 92.38 1155 VAL A N 1
ATOM 8848 C CA . VAL A 1 1155 ? 31.926 2.135 -23.911 1.00 92.38 1155 VAL A CA 1
ATOM 8849 C C . VAL A 1 1155 ? 30.701 2.801 -23.269 1.00 92.38 1155 VAL A C 1
ATOM 8851 O O . VAL A 1 1155 ? 29.998 2.192 -22.463 1.00 92.38 1155 VAL A O 1
ATOM 8854 N N . ILE A 1 1156 ? 30.427 4.043 -23.664 1.00 91.75 1156 ILE A N 1
ATOM 8855 C CA . ILE A 1 1156 ? 29.207 4.798 -23.357 1.00 91.75 1156 ILE A CA 1
ATOM 8856 C C . ILE A 1 1156 ? 28.614 5.240 -24.701 1.00 91.75 1156 ILE A C 1
ATOM 8858 O O . ILE A 1 1156 ? 29.352 5.719 -25.561 1.00 91.75 1156 ILE A O 1
ATOM 8862 N N . TYR A 1 1157 ? 27.308 5.083 -24.910 1.00 91.94 1157 TYR A N 1
ATOM 8863 C CA . TYR A 1 1157 ? 26.643 5.475 -26.157 1.00 91.94 1157 TYR A CA 1
ATOM 8864 C C . TYR A 1 1157 ? 25.243 6.048 -25.910 1.00 91.94 1157 TYR A C 1
ATOM 8866 O O . TYR A 1 1157 ? 24.597 5.743 -24.910 1.00 91.94 1157 TYR A O 1
ATOM 8874 N N . GLU A 1 1158 ? 24.771 6.881 -26.836 1.00 90.06 1158 GLU A N 1
ATOM 8875 C CA . GLU A 1 1158 ? 23.458 7.526 -26.779 1.00 90.06 1158 GLU A CA 1
ATOM 8876 C C . GLU A 1 1158 ? 22.895 7.755 -28.185 1.00 90.06 1158 GLU A C 1
ATOM 8878 O O . GLU A 1 1158 ? 23.549 8.371 -29.023 1.00 90.06 1158 GLU A O 1
ATOM 8883 N N . ALA A 1 1159 ? 21.658 7.320 -28.433 1.00 90.25 1159 ALA A N 1
ATOM 8884 C CA . ALA A 1 1159 ? 20.939 7.646 -29.660 1.00 90.25 1159 ALA A CA 1
ATOM 8885 C C . ALA A 1 1159 ? 20.213 9.000 -29.541 1.00 90.25 1159 ALA A C 1
ATOM 8887 O O . ALA A 1 1159 ? 19.379 9.186 -28.656 1.00 90.25 1159 ALA A O 1
ATOM 8888 N N . VAL A 1 1160 ? 20.492 9.921 -30.466 1.00 86.38 1160 VAL A N 1
ATOM 8889 C CA . VAL A 1 1160 ? 19.905 11.267 -30.537 1.00 86.38 1160 VAL A CA 1
ATOM 8890 C C . VAL A 1 1160 ? 19.118 11.423 -31.838 1.00 86.38 1160 VAL A C 1
ATOM 8892 O O . VAL A 1 1160 ? 19.623 11.164 -32.931 1.00 86.38 1160 VAL A O 1
ATOM 8895 N N . PHE A 1 1161 ? 17.867 11.865 -31.725 1.00 84.12 1161 PHE A N 1
ATOM 8896 C CA . PHE A 1 1161 ? 16.967 12.082 -32.858 1.00 84.12 1161 PHE A CA 1
ATOM 8897 C C . PHE A 1 1161 ? 17.238 13.422 -33.564 1.00 84.12 1161 PHE A C 1
ATOM 8899 O O . PHE A 1 1161 ? 17.456 14.434 -32.899 1.00 84.12 1161 PHE A O 1
ATOM 8906 N N . LYS A 1 1162 ? 17.190 13.439 -34.904 1.00 78.94 1162 LYS A N 1
ATOM 8907 C CA . LYS A 1 1162 ? 17.446 14.630 -35.744 1.00 78.94 1162 LYS A CA 1
ATOM 8908 C C . LYS A 1 1162 ? 16.216 15.168 -36.475 1.00 78.94 1162 LYS A C 1
ATOM 8910 O O . LYS A 1 1162 ? 16.260 16.280 -36.994 1.00 78.94 1162 LYS A O 1
ATOM 8915 N N . GLY A 1 1163 ? 15.159 14.366 -36.593 1.00 58.53 1163 GLY A N 1
ATOM 8916 C CA . GLY A 1 1163 ? 13.997 14.689 -37.418 1.00 58.53 1163 GLY A CA 1
ATOM 8917 C C . GLY A 1 1163 ? 12.946 15.571 -36.738 1.00 58.53 1163 GLY A C 1
ATOM 8918 O O . GLY A 1 1163 ? 13.051 15.957 -35.575 1.00 58.53 1163 GLY A O 1
ATOM 8919 N N . VAL A 1 1164 ? 11.861 15.820 -37.473 1.00 49.88 1164 VAL A N 1
ATOM 8920 C CA . VAL A 1 1164 ? 10.579 16.265 -36.909 1.00 49.88 1164 VAL A CA 1
ATOM 8921 C C . VAL A 1 1164 ? 9.726 15.023 -36.640 1.00 49.88 1164 VAL A C 1
ATOM 8923 O O . VAL A 1 1164 ? 9.704 14.098 -37.451 1.00 49.88 1164 VAL A O 1
ATOM 8926 N N . THR A 1 1165 ? 9.038 14.976 -35.498 1.00 46.16 1165 THR A N 1
ATOM 8927 C CA . THR A 1 1165 ? 8.262 13.805 -35.058 1.00 46.16 1165 THR A CA 1
ATOM 8928 C C . THR A 1 1165 ? 7.160 13.432 -36.056 1.00 46.16 1165 THR A C 1
ATOM 8930 O O . THR A 1 1165 ? 6.214 14.198 -36.248 1.00 46.16 1165 THR A O 1
ATOM 8933 N N . GLN A 1 1166 ? 7.230 12.235 -36.648 1.00 47.31 1166 GLN A N 1
ATOM 8934 C CA . GLN A 1 1166 ? 6.128 11.699 -37.454 1.00 47.31 1166 GLN A CA 1
ATOM 8935 C C . GLN A 1 1166 ? 4.929 11.325 -36.569 1.00 47.31 1166 GLN A C 1
ATOM 8937 O O . GLN A 1 1166 ? 5.090 10.749 -35.492 1.00 47.31 1166 GLN A O 1
ATOM 8942 N N . ILE A 1 1167 ? 3.711 11.634 -37.026 1.00 48.41 1167 ILE A N 1
ATOM 8943 C CA . ILE A 1 1167 ? 2.478 11.365 -36.272 1.00 48.41 1167 ILE A CA 1
ATOM 8944 C C . ILE A 1 1167 ? 1.847 10.057 -36.764 1.00 48.41 1167 ILE A C 1
ATOM 8946 O O . ILE A 1 1167 ? 1.200 10.022 -37.812 1.00 48.41 1167 ILE A O 1
ATOM 8950 N N . ILE A 1 1168 ? 2.026 8.993 -35.982 1.00 52.91 1168 ILE A N 1
ATOM 8951 C CA . ILE A 1 1168 ? 1.479 7.654 -36.242 1.00 52.91 1168 ILE A CA 1
ATOM 8952 C C . ILE A 1 1168 ? -0.056 7.666 -36.088 1.00 52.91 1168 ILE A C 1
ATOM 8954 O O . ILE A 1 1168 ? -0.598 8.375 -35.241 1.00 52.91 1168 ILE A O 1
ATOM 8958 N N . ARG A 1 1169 ? -0.768 6.888 -36.916 1.00 54.62 1169 ARG A N 1
ATOM 8959 C CA . ARG A 1 1169 ? -2.233 6.742 -36.850 1.00 54.62 1169 ARG A CA 1
ATOM 8960 C C . ARG A 1 1169 ? -2.684 5.842 -35.692 1.00 54.62 1169 ARG A C 1
ATOM 8962 O O . ARG A 1 1169 ? -2.025 4.857 -35.375 1.00 54.62 1169 ARG A O 1
ATOM 8969 N N . ALA A 1 1170 ? -3.845 6.170 -35.125 1.00 52.72 1170 ALA A N 1
ATOM 8970 C CA . ALA A 1 1170 ? -4.450 5.498 -33.975 1.00 52.72 1170 ALA A CA 1
ATOM 8971 C C . ALA A 1 1170 ? -4.998 4.090 -34.258 1.00 52.72 1170 ALA A C 1
ATOM 8973 O O . ALA A 1 1170 ? -4.969 3.228 -33.381 1.00 52.72 1170 ALA A O 1
ATOM 8974 N N . THR A 1 1171 ? -5.519 3.873 -35.467 1.00 65.62 1171 THR A N 1
ATOM 8975 C CA . THR A 1 1171 ? -6.113 2.610 -35.915 1.00 65.62 1171 THR A CA 1
ATOM 8976 C C . THR A 1 1171 ? -5.578 2.236 -37.292 1.00 65.62 1171 THR A C 1
ATOM 8978 O O . THR A 1 1171 ? -5.161 3.090 -38.078 1.00 65.62 1171 THR A O 1
ATOM 8981 N N . GLU A 1 1172 ? -5.628 0.943 -37.614 1.00 74.75 1172 GLU A N 1
ATOM 8982 C CA . GLU A 1 1172 ? -5.332 0.449 -38.964 1.00 74.75 1172 GLU A CA 1
ATOM 8983 C C . GLU A 1 1172 ? -6.579 0.430 -39.871 1.00 74.75 1172 GLU A C 1
ATOM 8985 O O . GLU A 1 1172 ? -6.541 -0.164 -40.948 1.00 74.75 1172 GLU A O 1
ATOM 8990 N N . THR A 1 1173 ? -7.676 1.091 -39.465 1.00 85.19 1173 THR A N 1
ATOM 8991 C CA . THR A 1 1173 ? -8.910 1.215 -40.253 1.00 85.19 1173 THR A CA 1
ATOM 8992 C C . THR A 1 1173 ? -8.608 1.884 -41.600 1.00 85.19 1173 THR A C 1
ATOM 8994 O O . THR A 1 1173 ? -8.029 2.974 -41.671 1.00 85.19 1173 THR A O 1
ATOM 8997 N N . GLN A 1 1174 ? -8.984 1.211 -42.681 1.00 86.75 1174 GLN A N 1
ATOM 8998 C CA . GLN A 1 1174 ? -8.793 1.619 -44.072 1.00 86.75 1174 GLN A CA 1
ATOM 8999 C C . GLN A 1 1174 ? -10.035 2.311 -44.645 1.00 86.75 1174 GLN A C 1
ATOM 9001 O O . GLN A 1 1174 ? -9.889 3.193 -45.490 1.00 86.75 1174 GLN A O 1
ATOM 9006 N N . VAL A 1 1175 ? -11.236 1.939 -44.185 1.00 91.06 1175 VAL A N 1
ATOM 9007 C CA . VAL A 1 1175 ? -12.503 2.527 -44.645 1.00 91.06 1175 VAL A CA 1
ATOM 9008 C C . VAL A 1 1175 ? -13.527 2.660 -43.513 1.00 91.06 1175 VAL A C 1
ATOM 9010 O O . VAL A 1 1175 ? -13.701 1.742 -42.714 1.00 91.06 1175 VAL A O 1
ATOM 9013 N N . LEU A 1 1176 ? -14.219 3.799 -43.449 1.00 92.19 1176 LEU A N 1
ATOM 9014 C CA . LEU A 1 1176 ? -15.375 4.006 -42.569 1.00 92.19 1176 LEU A CA 1
ATOM 9015 C C . LEU A 1 1176 ? -16.674 3.849 -43.369 1.00 92.19 1176 LEU A C 1
ATOM 9017 O O . LEU A 1 1176 ? -16.874 4.565 -44.347 1.00 92.19 1176 LEU A O 1
ATOM 9021 N N . VAL A 1 1177 ? -17.577 2.972 -42.941 1.00 91.56 1177 VAL A N 1
ATOM 9022 C CA . VAL A 1 1177 ? -18.953 2.891 -43.449 1.00 91.56 1177 VAL A CA 1
ATOM 9023 C C . VAL A 1 1177 ? -19.818 3.835 -42.611 1.00 91.56 1177 VAL A C 1
ATOM 9025 O O . VAL A 1 1177 ? -20.093 3.569 -41.441 1.00 91.56 1177 VAL A O 1
ATOM 9028 N N . GLY A 1 1178 ? -20.197 4.975 -43.188 1.00 89.44 1178 GLY A N 1
ATOM 9029 C CA . GLY A 1 1178 ? -21.041 5.990 -42.551 1.00 89.44 1178 GLY A CA 1
ATOM 9030 C C . GLY A 1 1178 ? -22.485 5.873 -43.026 1.00 89.44 1178 GLY A C 1
ATOM 9031 O O . GLY A 1 1178 ? -22.818 6.346 -44.115 1.00 89.44 1178 GLY A O 1
ATOM 9032 N N . PHE A 1 1179 ? -23.336 5.233 -42.225 1.00 87.38 1179 PHE A N 1
ATOM 9033 C CA . PHE A 1 1179 ? -24.737 4.994 -42.564 1.00 87.38 1179 PHE A CA 1
ATOM 9034 C C . PHE A 1 1179 ? -25.640 6.126 -42.049 1.00 87.38 1179 PHE A C 1
ATOM 9036 O O . PHE A 1 1179 ? -25.685 6.425 -40.850 1.00 87.38 1179 PHE A O 1
ATOM 9043 N N . LEU A 1 1180 ? -26.402 6.728 -42.963 1.00 83.56 1180 LEU A N 1
ATOM 9044 C CA . LEU A 1 1180 ? -27.248 7.904 -42.736 1.00 83.56 1180 LEU A CA 1
ATOM 9045 C C . LEU A 1 1180 ? -28.674 7.533 -42.295 1.00 83.56 1180 LEU A C 1
ATOM 9047 O O . LEU A 1 1180 ? -29.653 8.111 -42.761 1.00 83.56 1180 LEU A O 1
ATOM 9051 N N . GLY A 1 1181 ? -28.785 6.582 -41.370 1.00 76.00 1181 GLY A N 1
ATOM 9052 C CA . GLY A 1 1181 ? -30.049 6.064 -40.847 1.00 76.00 1181 GLY A CA 1
ATOM 9053 C C . GLY A 1 1181 ? -29.866 5.344 -39.509 1.00 76.00 1181 GLY A C 1
ATOM 9054 O O . GLY A 1 1181 ? -28.840 5.500 -38.848 1.00 76.00 1181 GLY A O 1
ATOM 9055 N N . GLU A 1 1182 ? -30.871 4.566 -39.108 1.00 73.94 1182 GLU A N 1
ATOM 9056 C CA . GLU A 1 1182 ? -30.875 3.761 -37.867 1.00 73.94 1182 GLU A CA 1
ATOM 9057 C C . GLU A 1 1182 ? -31.002 2.245 -38.131 1.00 73.94 1182 GLU A C 1
ATOM 9059 O O . GLU A 1 1182 ? -31.052 1.456 -37.189 1.00 73.94 1182 GLU A O 1
ATOM 9064 N N . ASP A 1 1183 ? -30.994 1.826 -39.402 1.00 78.25 1183 ASP A N 1
ATOM 9065 C CA . ASP A 1 1183 ? -30.978 0.420 -39.822 1.00 78.25 1183 ASP A CA 1
ATOM 9066 C C . ASP A 1 1183 ? -29.596 -0.217 -39.569 1.00 78.25 1183 ASP A C 1
ATOM 9068 O O . ASP A 1 1183 ? -28.701 -0.243 -40.420 1.00 78.25 1183 ASP A O 1
ATOM 9072 N N . LEU A 1 1184 ? -29.409 -0.697 -38.336 1.00 76.88 1184 LEU A N 1
ATOM 9073 C CA . LEU A 1 1184 ? -28.229 -1.453 -37.925 1.00 76.88 1184 LEU A CA 1
ATOM 9074 C C . LEU A 1 1184 ? -28.033 -2.748 -38.745 1.00 76.88 1184 LEU A C 1
ATOM 9076 O O . LEU A 1 1184 ? -26.884 -2.994 -39.116 1.00 76.88 1184 LEU A O 1
ATOM 9080 N N . PRO A 1 1185 ? -29.062 -3.569 -39.052 1.00 83.38 1185 PRO A N 1
ATOM 9081 C CA . PRO A 1 1185 ? -28.916 -4.720 -39.947 1.00 83.38 1185 PRO A CA 1
ATOM 9082 C C . PRO A 1 1185 ? -28.255 -4.379 -41.289 1.00 83.38 1185 PRO A C 1
ATOM 9084 O O . PRO A 1 1185 ? -27.226 -4.972 -41.619 1.00 83.38 1185 PRO A O 1
ATOM 9087 N N . LEU A 1 1186 ? -28.766 -3.383 -42.018 1.00 81.56 1186 LEU A N 1
ATOM 9088 C CA . LEU A 1 1186 ? -28.240 -3.008 -43.333 1.00 81.56 1186 LEU A CA 1
ATOM 9089 C C . LEU A 1 1186 ? -26.850 -2.362 -43.239 1.00 81.56 1186 LEU A C 1
ATOM 9091 O O . LEU A 1 1186 ? -25.965 -2.669 -44.038 1.00 81.56 1186 LEU A O 1
ATOM 9095 N N . GLY A 1 1187 ? -26.601 -1.537 -42.217 1.00 83.00 1187 GLY A N 1
ATOM 9096 C CA . GLY A 1 1187 ? -25.251 -1.041 -41.925 1.00 83.00 1187 GLY A CA 1
ATOM 9097 C C . GLY A 1 1187 ? -24.250 -2.170 -41.626 1.00 83.00 1187 GLY A C 1
ATOM 9098 O O . GLY A 1 1187 ? -23.088 -2.097 -42.031 1.00 83.00 1187 GLY A O 1
ATOM 9099 N N . THR A 1 1188 ? -24.705 -3.239 -40.964 1.00 83.81 1188 THR A N 1
ATOM 9100 C CA . THR A 1 1188 ? -23.886 -4.413 -40.618 1.00 83.81 1188 THR A CA 1
ATOM 9101 C C . THR A 1 1188 ? -23.583 -5.278 -41.844 1.00 83.81 1188 THR A C 1
ATOM 9103 O O . THR A 1 1188 ? -22.454 -5.741 -41.986 1.00 83.81 1188 THR A O 1
ATOM 9106 N N . GLU A 1 1189 ? -24.540 -5.450 -42.763 1.00 87.38 1189 GLU A N 1
ATOM 9107 C CA . GLU A 1 1189 ? -24.330 -6.107 -44.065 1.00 87.38 1189 GLU A CA 1
ATOM 9108 C C . GLU A 1 1189 ? -23.181 -5.433 -44.836 1.00 87.38 1189 GLU A C 1
ATOM 9110 O O . GLU A 1 1189 ? -22.198 -6.084 -45.199 1.00 87.38 1189 GLU A O 1
ATOM 9115 N N . LEU A 1 1190 ? -23.261 -4.106 -44.979 1.00 85.62 1190 LEU A N 1
ATOM 9116 C CA . LEU A 1 1190 ? -22.344 -3.289 -45.780 1.00 85.62 1190 LEU A CA 1
ATOM 9117 C C . LEU A 1 1190 ? -20.916 -3.207 -45.210 1.00 85.62 1190 LEU A C 1
ATOM 9119 O O . LEU A 1 1190 ? -19.957 -3.106 -45.975 1.00 85.62 1190 LEU A O 1
ATOM 9123 N N . VAL A 1 1191 ? -20.737 -3.254 -43.883 1.00 90.25 1191 VAL A N 1
ATOM 9124 C CA . VAL A 1 1191 ? -19.391 -3.331 -43.276 1.00 90.25 1191 VAL A CA 1
ATOM 9125 C C . VAL A 1 1191 ? -18.827 -4.758 -43.319 1.00 90.25 1191 VAL A C 1
ATOM 9127 O O . VAL A 1 1191 ? -17.625 -4.942 -43.523 1.00 90.25 1191 VAL A O 1
ATOM 9130 N N . ASN A 1 1192 ? -19.685 -5.778 -43.213 1.00 89.31 1192 ASN A N 1
ATOM 9131 C CA . ASN A 1 1192 ? -19.284 -7.178 -43.327 1.00 89.31 1192 ASN A CA 1
ATOM 9132 C C . ASN A 1 1192 ? -18.784 -7.532 -44.742 1.00 89.31 1192 ASN A C 1
ATOM 9134 O O . ASN A 1 1192 ? -17.857 -8.331 -44.854 1.00 89.31 1192 ASN A O 1
ATOM 9138 N N . GLU A 1 1193 ? -19.303 -6.908 -45.807 1.00 90.62 1193 GLU A N 1
ATOM 9139 C CA . GLU A 1 1193 ? -18.737 -7.032 -47.165 1.00 90.62 1193 GLU A CA 1
ATOM 9140 C C . GLU A 1 1193 ? -17.238 -6.678 -47.213 1.00 90.62 1193 GLU A C 1
ATOM 9142 O O . GLU A 1 1193 ? -16.446 -7.388 -47.837 1.00 90.62 1193 GLU A O 1
ATOM 9147 N N . PHE A 1 1194 ? -16.816 -5.622 -46.508 1.00 91.31 1194 PHE A N 1
ATOM 9148 C CA . PHE A 1 1194 ? -15.401 -5.255 -46.411 1.00 91.31 1194 PHE A CA 1
ATOM 9149 C C . PHE A 1 1194 ? -14.595 -6.242 -45.559 1.00 91.31 1194 PHE A C 1
ATOM 9151 O O . PHE A 1 1194 ? -13.488 -6.616 -45.953 1.00 91.31 1194 PHE A O 1
ATOM 9158 N N . TRP A 1 1195 ? -15.137 -6.704 -44.428 1.00 87.88 1195 TRP A N 1
ATOM 9159 C CA . TRP A 1 1195 ? -14.454 -7.672 -43.559 1.00 87.88 1195 TRP A CA 1
ATOM 9160 C C . TRP A 1 1195 ? -14.260 -9.037 -44.232 1.00 87.88 1195 TRP A C 1
ATOM 9162 O O . TRP A 1 1195 ? -13.166 -9.594 -44.167 1.00 87.88 1195 TRP A O 1
ATOM 9172 N N . GLN A 1 1196 ? -15.265 -9.550 -44.953 1.00 89.00 1196 GLN A N 1
ATOM 9173 C CA . GLN A 1 1196 ? -15.135 -10.775 -45.760 1.00 89.00 1196 GLN A CA 1
ATOM 9174 C C . GLN A 1 1196 ? -14.098 -10.637 -46.882 1.00 89.00 1196 GLN A C 1
ATOM 9176 O O . GLN A 1 1196 ? -13.554 -11.633 -47.357 1.00 89.00 1196 GLN A O 1
ATOM 9181 N N . ALA A 1 1197 ? -13.800 -9.403 -47.287 1.00 87.19 1197 ALA A N 1
ATOM 9182 C CA . ALA A 1 1197 ? -12.800 -9.082 -48.286 1.00 87.19 1197 ALA A CA 1
ATOM 9183 C C . ALA A 1 1197 ? -11.404 -8.775 -47.702 1.00 87.19 1197 ALA A C 1
ATOM 9185 O O . ALA A 1 1197 ? -10.532 -8.379 -48.477 1.00 87.19 1197 ALA A O 1
ATOM 9186 N N . ASP A 1 1198 ? -11.170 -8.950 -46.397 1.00 84.00 1198 ASP A N 1
ATOM 9187 C CA . ASP A 1 1198 ? -9.921 -8.579 -45.697 1.00 84.00 1198 ASP A CA 1
ATOM 9188 C C . ASP A 1 1198 ? -9.561 -7.081 -45.839 1.00 84.00 1198 ASP A C 1
ATOM 9190 O O . ASP A 1 1198 ? -8.406 -6.685 -45.991 1.00 84.00 1198 ASP A O 1
ATOM 9194 N N . VAL A 1 1199 ? -10.584 -6.218 -45.821 1.00 87.19 1199 VAL A N 1
ATOM 9195 C CA . VAL A 1 1199 ? -10.434 -4.759 -45.722 1.00 87.19 1199 VAL A CA 1
ATOM 9196 C C . VAL A 1 1199 ? -10.799 -4.328 -44.304 1.00 87.19 1199 VAL A C 1
ATOM 9198 O O . VAL A 1 1199 ? -11.873 -4.648 -43.791 1.00 87.19 1199 VAL A O 1
ATOM 9201 N N . LYS A 1 1200 ? -9.908 -3.573 -43.659 1.00 88.94 1200 LYS A N 1
ATOM 9202 C CA . LYS A 1 1200 ? -10.061 -3.111 -42.272 1.00 88.94 1200 LYS A CA 1
ATOM 9203 C C . LYS A 1 1200 ? -11.117 -2.005 -42.204 1.00 88.94 1200 LYS A C 1
ATOM 9205 O O . LYS A 1 1200 ? -10.791 -0.827 -42.337 1.00 88.94 1200 LYS A O 1
ATOM 9210 N N . ALA A 1 1201 ? -12.379 -2.391 -42.047 1.00 90.25 1201 ALA A N 1
ATOM 9211 C CA . ALA A 1 1201 ? -13.521 -1.482 -42.038 1.00 90.25 1201 ALA A CA 1
ATOM 9212 C C . ALA A 1 1201 ? -14.102 -1.243 -40.637 1.00 90.25 1201 ALA A C 1
ATOM 9214 O O . ALA A 1 1201 ? -13.927 -2.053 -39.727 1.00 90.25 1201 ALA A O 1
ATOM 9215 N N . GLU A 1 1202 ? -14.826 -0.138 -40.491 1.00 90.75 1202 GLU A N 1
ATOM 9216 C CA . GLU A 1 1202 ? -15.522 0.276 -39.270 1.00 90.75 1202 GLU A CA 1
ATOM 9217 C C . GLU A 1 1202 ? -16.917 0.810 -39.632 1.00 90.75 1202 GLU A C 1
ATOM 9219 O O . GLU A 1 1202 ? -17.080 1.399 -40.700 1.00 90.75 1202 GLU A O 1
ATOM 9224 N N . LEU A 1 1203 ? -17.923 0.614 -38.772 1.00 89.69 1203 LEU A N 1
ATOM 9225 C CA . LEU A 1 1203 ? -19.301 1.072 -38.995 1.00 89.69 1203 LEU A CA 1
ATOM 9226 C C . LEU A 1 1203 ? -19.660 2.215 -38.042 1.00 89.69 1203 LEU A C 1
ATOM 9228 O O . LEU A 1 1203 ? -19.457 2.121 -36.834 1.00 89.69 1203 LEU A O 1
ATOM 9232 N N . SER A 1 1204 ? -20.270 3.267 -38.581 1.00 87.38 1204 SER A N 1
ATOM 9233 C CA . SER A 1 1204 ? -20.831 4.381 -37.820 1.00 87.38 1204 SER A CA 1
ATOM 9234 C C . SER A 1 1204 ? -22.271 4.637 -38.265 1.00 87.38 1204 SER A C 1
ATOM 9236 O O . SER A 1 1204 ? -22.530 4.795 -39.457 1.00 87.38 1204 SER A O 1
ATOM 9238 N N . LEU A 1 1205 ? -23.206 4.714 -37.311 1.00 84.50 1205 LEU A N 1
ATOM 9239 C CA . LEU A 1 1205 ? -24.616 5.042 -37.557 1.00 84.50 1205 LEU A CA 1
ATOM 9240 C C . LEU A 1 1205 ? -24.904 6.477 -37.094 1.00 84.50 1205 LEU A C 1
ATOM 9242 O O . LEU A 1 1205 ? -24.750 6.797 -35.912 1.00 84.50 1205 LEU A O 1
ATOM 9246 N N . SER A 1 1206 ? -25.287 7.369 -38.011 1.00 83.06 1206 SER A N 1
ATOM 9247 C CA . SER A 1 1206 ? -25.648 8.753 -37.677 1.00 83.06 1206 SER A CA 1
ATOM 9248 C C . SER A 1 1206 ? -26.394 9.437 -38.821 1.00 83.06 1206 SER A C 1
ATOM 9250 O O . SER A 1 1206 ? -25.841 9.699 -39.881 1.00 83.06 1206 SER A O 1
ATOM 9252 N N . LYS A 1 1207 ? -27.602 9.937 -38.538 1.00 81.44 1207 LYS A N 1
ATOM 9253 C CA . LYS A 1 1207 ? -28.365 10.831 -39.436 1.00 81.44 1207 LYS A CA 1
ATOM 9254 C C . LYS A 1 1207 ? -27.655 12.167 -39.765 1.00 81.44 1207 LYS A C 1
ATOM 9256 O O . LYS A 1 1207 ? -28.179 12.975 -40.526 1.00 81.44 1207 LYS A O 1
ATOM 9261 N N . ARG A 1 1208 ? -26.479 12.449 -39.184 1.00 82.31 1208 ARG A N 1
ATOM 9262 C CA . ARG A 1 1208 ? -25.635 13.622 -39.484 1.00 82.31 1208 ARG A CA 1
ATOM 9263 C C . ARG A 1 1208 ? -24.342 13.196 -40.184 1.00 82.31 1208 ARG A C 1
ATOM 9265 O O . ARG A 1 1208 ? -23.440 12.695 -39.513 1.00 82.31 1208 ARG A O 1
ATOM 9272 N N . VAL A 1 1209 ? -24.219 13.523 -41.475 1.00 83.19 1209 VAL A N 1
ATOM 9273 C CA . VAL A 1 1209 ? -23.014 13.294 -42.305 1.00 83.19 1209 VAL A CA 1
ATOM 9274 C C . VAL A 1 1209 ? -21.741 13.832 -41.642 1.00 83.19 1209 VAL A C 1
ATOM 9276 O O . VAL A 1 1209 ? -20.720 13.150 -41.621 1.00 83.19 1209 VAL A O 1
ATOM 9279 N N . MET A 1 1210 ? -21.807 15.037 -41.059 1.00 83.81 1210 MET A N 1
ATOM 9280 C CA . MET A 1 1210 ? -20.632 15.698 -40.479 1.00 83.81 1210 MET A CA 1
ATOM 9281 C C . MET A 1 1210 ? -19.972 14.855 -39.379 1.00 83.81 1210 MET A C 1
ATOM 9283 O O . MET A 1 1210 ? -18.758 14.730 -39.382 1.00 83.81 1210 MET A O 1
ATOM 9287 N N . LYS A 1 1211 ? -20.751 14.154 -38.535 1.00 83.94 1211 LYS A N 1
ATOM 9288 C CA . LYS A 1 1211 ? -20.192 13.266 -37.499 1.00 83.94 1211 LYS A CA 1
ATOM 9289 C C . LYS A 1 1211 ? -19.318 12.147 -38.076 1.00 83.94 1211 LYS A C 1
ATOM 9291 O O . LYS A 1 1211 ? -18.343 11.769 -37.438 1.00 83.94 1211 LYS A O 1
ATOM 9296 N N . HIS A 1 1212 ? -19.660 11.613 -39.251 1.00 85.56 1212 HIS A N 1
ATOM 9297 C CA . HIS A 1 1212 ? -18.839 10.598 -39.913 1.00 85.56 1212 HIS A CA 1
ATOM 9298 C C . HIS A 1 1212 ? -17.550 11.206 -40.478 1.00 85.56 1212 HIS A C 1
ATOM 9300 O O . HIS A 1 1212 ? -16.489 10.607 -40.346 1.00 85.56 1212 HIS A O 1
ATOM 9306 N N . ILE A 1 1213 ? -17.628 12.415 -41.050 1.00 84.56 1213 ILE A N 1
ATOM 9307 C CA . ILE A 1 1213 ? -16.459 13.159 -41.546 1.00 84.56 1213 ILE A CA 1
ATOM 9308 C C . ILE A 1 1213 ? -15.512 13.519 -40.395 1.00 84.56 1213 ILE A C 1
ATOM 9310 O O . ILE A 1 1213 ? -14.304 13.352 -40.538 1.00 84.56 1213 ILE A O 1
ATOM 9314 N N . ASP A 1 1214 ? -16.045 13.990 -39.270 1.00 83.25 1214 ASP A N 1
ATOM 9315 C CA . ASP A 1 1214 ? -15.269 14.367 -38.088 1.00 83.25 1214 ASP A CA 1
ATOM 9316 C C . ASP A 1 1214 ? -14.587 13.128 -37.484 1.00 83.25 1214 ASP A C 1
ATOM 9318 O O . ASP A 1 1214 ? -13.366 13.106 -37.352 1.00 83.25 1214 ASP A O 1
ATOM 9322 N N . HIS A 1 1215 ? -15.332 12.035 -37.26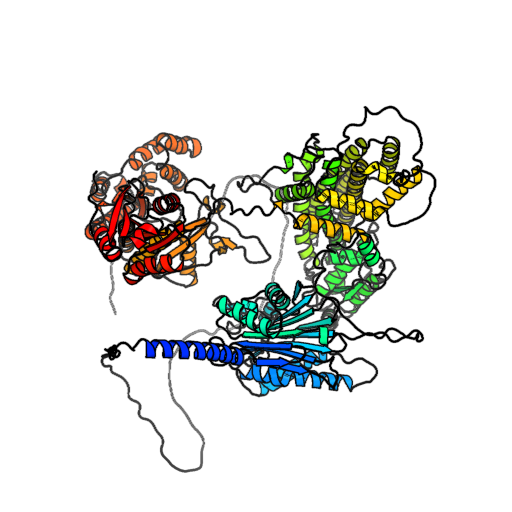1 1.00 82.50 1215 HIS A N 1
ATOM 9323 C CA . HIS A 1 1215 ? -14.774 10.760 -36.779 1.00 82.50 1215 HIS A CA 1
ATOM 9324 C C . HIS A 1 1215 ? -13.701 10.181 -37.713 1.00 82.50 1215 HIS A C 1
ATOM 9326 O O . HIS A 1 1215 ? -12.660 9.712 -37.248 1.00 82.50 1215 HIS A O 1
ATOM 9332 N N . ALA A 1 1216 ? -13.918 10.249 -39.031 1.00 83.69 1216 ALA A N 1
ATOM 9333 C CA . ALA A 1 1216 ? -12.937 9.814 -40.022 1.00 83.69 1216 ALA A CA 1
ATOM 9334 C C . ALA A 1 1216 ? -11.675 10.692 -40.027 1.00 83.69 1216 ALA A C 1
ATOM 9336 O O . ALA A 1 1216 ? -10.584 10.165 -40.223 1.00 83.69 1216 ALA A O 1
ATOM 9337 N N . LYS A 1 1217 ? -11.788 12.003 -39.782 1.00 81.19 1217 LYS A N 1
ATOM 9338 C CA . LYS A 1 1217 ? -10.634 12.912 -39.665 1.00 81.19 1217 LYS A CA 1
ATOM 9339 C C . LYS A 1 1217 ? -9.856 12.695 -38.372 1.00 81.19 1217 LYS A C 1
ATOM 9341 O O . LYS A 1 1217 ? -8.636 12.555 -38.434 1.00 81.19 1217 LYS A O 1
ATOM 9346 N N . ASP A 1 1218 ? -10.546 12.614 -37.238 1.00 76.38 1218 ASP A N 1
ATOM 9347 C CA . ASP A 1 1218 ? -9.935 12.400 -35.922 1.00 76.38 1218 ASP A CA 1
ATOM 9348 C C . ASP A 1 1218 ? -9.192 11.053 -35.888 1.00 76.38 1218 ASP A C 1
ATOM 9350 O O . ASP A 1 1218 ? -8.006 10.996 -35.565 1.00 76.38 1218 ASP A O 1
ATOM 9354 N N . SER A 1 1219 ? -9.842 9.985 -36.366 1.00 73.94 1219 SER A N 1
ATOM 9355 C CA . SER A 1 1219 ? -9.258 8.637 -36.505 1.00 73.94 1219 SER A CA 1
ATOM 9356 C C . SER A 1 1219 ? -8.339 8.482 -37.739 1.00 73.94 1219 SER A C 1
ATOM 9358 O O . SER A 1 1219 ? -7.736 7.424 -37.963 1.00 73.94 1219 SER A O 1
ATOM 9360 N N . ARG A 1 1220 ? -8.215 9.538 -38.556 1.00 75.44 1220 ARG A N 1
ATOM 9361 C CA . ARG A 1 1220 ? -7.422 9.628 -39.800 1.00 75.44 1220 ARG A CA 1
ATOM 9362 C C . ARG A 1 1220 ? -7.691 8.508 -40.814 1.00 75.44 1220 ARG A C 1
ATOM 9364 O O . ARG A 1 1220 ? -6.772 8.041 -41.483 1.00 75.44 1220 ARG A O 1
ATOM 9371 N N . ILE A 1 1221 ? -8.926 8.026 -40.898 1.00 86.81 1221 ILE A N 1
ATOM 9372 C CA . ILE A 1 1221 ? -9.340 6.967 -41.826 1.00 86.81 1221 ILE A CA 1
ATOM 9373 C C . ILE A 1 1221 ? -9.302 7.549 -43.252 1.00 86.81 1221 ILE A C 1
ATOM 9375 O O . ILE A 1 1221 ? -9.935 8.577 -43.485 1.00 86.81 1221 ILE A O 1
ATOM 9379 N N . PRO A 1 1222 ? -8.566 6.951 -44.210 1.00 84.94 1222 PRO A N 1
ATOM 9380 C CA . PRO A 1 1222 ? -8.274 7.610 -45.487 1.00 84.94 1222 PRO A CA 1
ATOM 9381 C C . PRO A 1 1222 ? -9.481 7.645 -46.431 1.00 84.94 1222 PRO A C 1
ATOM 9383 O O . PRO A 1 1222 ? -9.625 8.585 -47.214 1.00 84.94 1222 PRO A O 1
ATOM 9386 N N . TYR A 1 1223 ? -10.363 6.646 -46.337 1.00 90.25 1223 TYR A N 1
ATOM 9387 C CA . TYR A 1 1223 ? -11.567 6.533 -47.153 1.00 90.25 1223 TYR A CA 1
ATOM 9388 C C . TYR A 1 1223 ? -12.820 6.384 -46.289 1.00 90.25 1223 TYR A C 1
ATOM 9390 O O . TYR A 1 1223 ? -12.801 5.770 -45.223 1.00 90.25 1223 TYR A O 1
ATOM 9398 N N . MET A 1 1224 ? -13.938 6.913 -46.772 1.00 91.94 1224 MET A N 1
ATOM 9399 C CA . MET A 1 1224 ? -15.252 6.746 -46.156 1.00 91.94 1224 MET A CA 1
ATOM 9400 C C . MET A 1 1224 ? -16.283 6.427 -47.234 1.00 91.94 1224 MET A C 1
ATOM 9402 O O . MET A 1 1224 ? -16.343 7.114 -48.251 1.00 91.94 1224 MET A O 1
ATOM 9406 N N . VAL A 1 1225 ? -17.106 5.408 -47.002 1.00 91.88 1225 VAL A N 1
ATOM 9407 C CA . VAL A 1 1225 ? -18.280 5.091 -47.816 1.00 91.88 1225 VAL A CA 1
ATOM 9408 C C . VAL A 1 1225 ? -19.510 5.597 -47.073 1.00 91.88 1225 VAL A C 1
ATOM 9410 O O . VAL A 1 1225 ? -19.887 5.054 -46.036 1.00 91.88 1225 VAL A O 1
ATOM 9413 N N . LEU A 1 1226 ? -20.112 6.666 -47.588 1.00 88.56 1226 LEU A N 1
ATOM 9414 C CA . LEU A 1 1226 ? -21.390 7.189 -47.119 1.00 88.56 1226 LEU A CA 1
ATOM 9415 C C . LEU A 1 1226 ? -22.533 6.457 -47.821 1.00 88.56 1226 LEU A C 1
ATOM 9417 O O . LEU A 1 1226 ? -22.544 6.324 -49.049 1.00 88.56 1226 LEU A O 1
ATOM 9421 N N . VAL A 1 1227 ? -23.507 6.017 -47.028 1.00 85.94 1227 VAL A N 1
ATOM 9422 C CA . VAL A 1 1227 ? -24.676 5.271 -47.498 1.00 85.94 1227 VAL A CA 1
ATOM 9423 C C . VAL A 1 1227 ? -25.936 5.907 -46.927 1.00 85.94 1227 VAL A C 1
ATOM 9425 O O . VAL A 1 1227 ? -26.054 6.075 -45.714 1.00 85.94 1227 VAL A O 1
ATOM 9428 N N . GLY A 1 1228 ? -26.871 6.266 -47.802 1.00 84.44 1228 GLY A N 1
ATOM 9429 C CA . GLY A 1 1228 ? -28.180 6.807 -47.449 1.00 84.44 1228 GLY A CA 1
ATOM 9430 C C . GLY A 1 1228 ? -29.299 6.062 -48.170 1.00 84.44 1228 GLY A C 1
ATOM 9431 O O . GLY A 1 1228 ? -29.068 5.370 -49.162 1.00 84.44 1228 GLY A O 1
ATOM 9432 N N . GLU A 1 1229 ? -30.523 6.202 -47.665 1.00 76.94 1229 GLU A N 1
ATOM 9433 C CA . GLU A 1 1229 ? -31.710 5.516 -48.194 1.00 76.94 1229 GLU A CA 1
ATOM 9434 C C . GLU A 1 1229 ? -31.973 5.849 -49.673 1.00 76.94 1229 GLU A C 1
ATOM 9436 O O . GLU A 1 1229 ? -32.434 4.995 -50.426 1.00 76.94 1229 GLU A O 1
ATOM 9441 N N . ARG A 1 1230 ? -31.651 7.069 -50.126 1.00 79.94 1230 ARG A N 1
ATOM 9442 C CA . ARG A 1 1230 ? -31.775 7.442 -51.543 1.00 79.94 1230 ARG A CA 1
ATOM 9443 C C . ARG A 1 1230 ? -30.727 6.733 -52.394 1.00 79.94 1230 ARG A C 1
ATOM 9445 O O . ARG A 1 1230 ? -31.083 6.089 -53.372 1.00 79.94 1230 ARG A O 1
ATOM 9452 N N . GLU A 1 1231 ? -29.462 6.829 -52.001 1.00 80.12 1231 GLU A N 1
ATOM 9453 C CA . GLU A 1 1231 ? -28.334 6.230 -52.713 1.00 80.12 1231 GLU A CA 1
ATOM 9454 C C . GLU A 1 1231 ? -28.503 4.705 -52.852 1.00 80.12 1231 GLU A C 1
ATOM 9456 O O . GLU A 1 1231 ? -28.289 4.160 -53.933 1.00 80.12 1231 GLU A O 1
ATOM 9461 N N . LEU A 1 1232 ? -29.002 4.034 -51.806 1.00 78.38 1232 LEU A N 1
ATOM 9462 C CA . LEU A 1 1232 ? -29.357 2.609 -51.831 1.00 78.38 1232 LEU A CA 1
ATOM 9463 C C . LEU A 1 1232 ? -30.454 2.278 -52.851 1.00 78.38 1232 LEU A C 1
ATOM 9465 O O . LEU A 1 1232 ? -30.297 1.331 -53.619 1.00 78.38 1232 LEU A O 1
ATOM 9469 N N . ASN A 1 1233 ? -31.535 3.063 -52.891 1.00 81.00 1233 ASN A N 1
ATOM 9470 C CA . ASN A 1 1233 ? -32.609 2.900 -53.881 1.00 81.00 1233 ASN A CA 1
ATOM 9471 C C . ASN A 1 1233 ? -32.136 3.196 -55.320 1.00 81.00 1233 ASN A C 1
ATOM 9473 O O . ASN A 1 1233 ? -32.687 2.655 -56.275 1.00 81.00 1233 ASN A O 1
ATOM 9477 N N . GLU A 1 1234 ? -31.098 4.021 -55.478 1.00 84.50 1234 GLU A N 1
ATOM 9478 C CA . GLU A 1 1234 ? -30.417 4.311 -56.748 1.00 84.50 1234 GLU A CA 1
ATOM 9479 C C . GLU A 1 1234 ? -29.299 3.290 -57.081 1.00 84.50 1234 GLU A C 1
ATOM 9481 O O . GLU A 1 1234 ? -28.687 3.369 -58.146 1.00 84.50 1234 GLU A O 1
ATOM 9486 N N . GLY A 1 1235 ? -29.034 2.306 -56.209 1.00 83.50 1235 GLY A N 1
ATOM 9487 C CA . GLY A 1 1235 ? -28.036 1.245 -56.412 1.00 83.50 1235 GLY A CA 1
ATOM 9488 C C . GLY A 1 1235 ? -26.572 1.676 -56.232 1.00 83.50 1235 GLY A C 1
ATOM 9489 O O . GLY A 1 1235 ? -25.657 0.952 -56.642 1.00 83.50 1235 GLY A O 1
ATOM 9490 N N . VAL A 1 1236 ? -26.327 2.840 -55.627 1.00 89.75 1236 VAL A N 1
ATOM 9491 C CA . VAL A 1 1236 ? -25.007 3.479 -55.505 1.00 89.75 1236 VAL A CA 1
ATOM 9492 C C . VAL A 1 1236 ? -24.612 3.736 -54.049 1.00 89.75 1236 VAL A C 1
ATOM 9494 O O . VAL A 1 1236 ? -25.433 3.729 -53.137 1.00 89.75 1236 VAL A O 1
ATOM 9497 N N . VAL A 1 1237 ? -23.326 3.993 -53.824 1.00 90.00 1237 VAL A N 1
ATOM 9498 C CA . VAL A 1 1237 ? -22.781 4.499 -52.557 1.00 90.00 1237 VAL A CA 1
ATOM 9499 C C . VAL A 1 1237 ? -21.803 5.642 -52.833 1.00 90.00 1237 VAL A C 1
ATOM 9501 O O . VAL A 1 1237 ? -21.240 5.739 -53.926 1.00 90.00 1237 VAL A O 1
ATOM 9504 N N . LYS A 1 1238 ? -21.590 6.527 -51.857 1.00 90.19 1238 LYS A N 1
ATOM 9505 C CA . LYS A 1 1238 ? -20.698 7.688 -51.999 1.00 90.19 1238 LYS A CA 1
ATOM 9506 C C . LYS A 1 1238 ? -19.340 7.403 -51.377 1.00 90.19 1238 LYS A C 1
ATOM 9508 O O . LYS A 1 1238 ? -19.212 7.386 -50.155 1.00 90.19 1238 LYS A O 1
ATOM 9513 N N . LEU A 1 1239 ? -18.321 7.201 -52.206 1.00 91.06 1239 LEU A N 1
ATOM 9514 C CA . LEU A 1 1239 ? -16.942 7.040 -51.753 1.00 91.06 1239 LEU A CA 1
ATOM 9515 C C . LEU A 1 1239 ? -16.271 8.415 -51.637 1.00 91.06 1239 LEU A C 1
ATOM 9517 O O . LEU A 1 1239 ? -16.266 9.206 -52.580 1.00 91.06 1239 LEU A O 1
ATOM 9521 N N . LYS A 1 1240 ? -15.684 8.691 -50.472 1.00 89.56 1240 LYS A N 1
ATOM 9522 C CA . LYS A 1 1240 ? -14.984 9.936 -50.154 1.00 89.56 1240 LYS A CA 1
ATOM 9523 C C . LYS A 1 1240 ? -13.538 9.653 -49.758 1.00 89.56 1240 LYS A C 1
ATOM 9525 O O . LYS A 1 1240 ? -13.290 8.814 -48.894 1.00 89.56 1240 LYS A O 1
ATOM 9530 N N . ASP A 1 1241 ? -12.597 10.373 -50.361 1.00 87.56 1241 ASP A N 1
ATOM 9531 C CA . ASP A 1 1241 ? -11.220 10.481 -49.868 1.00 87.56 1241 ASP A CA 1
ATOM 9532 C C . ASP A 1 1241 ? -11.182 11.597 -48.815 1.00 87.56 1241 ASP A C 1
ATOM 9534 O O . ASP A 1 1241 ? -11.565 12.739 -49.087 1.00 87.56 1241 ASP A O 1
ATOM 9538 N N . ILE A 1 1242 ? -10.783 11.254 -47.592 1.00 84.50 1242 ILE A N 1
ATOM 9539 C CA . ILE A 1 1242 ? -10.825 12.162 -46.438 1.00 84.50 1242 ILE A CA 1
ATOM 9540 C C . ILE A 1 1242 ? -9.679 13.182 -46.475 1.00 84.50 1242 ILE A C 1
ATOM 9542 O O . ILE A 1 1242 ? -9.842 14.297 -45.979 1.00 84.50 1242 ILE A O 1
ATOM 9546 N N . GLU A 1 1243 ? -8.555 12.837 -47.107 1.00 76.44 1243 GLU A N 1
ATOM 9547 C CA . GLU A 1 1243 ? -7.369 13.693 -47.227 1.00 76.44 1243 GLU A CA 1
ATOM 9548 C C . GLU A 1 1243 ? -7.508 14.658 -48.412 1.00 76.44 1243 GLU A C 1
ATOM 9550 O O . GLU A 1 1243 ? -7.269 15.855 -48.277 1.00 76.44 1243 GLU A O 1
ATOM 9555 N N . ALA A 1 1244 ? -7.957 14.154 -49.566 1.00 79.50 1244 ALA A N 1
ATOM 9556 C CA . ALA A 1 1244 ? -8.193 14.954 -50.770 1.00 79.50 1244 ALA A CA 1
ATOM 9557 C C . ALA A 1 1244 ? -9.556 15.678 -50.771 1.00 79.50 1244 ALA A C 1
ATOM 9559 O O . ALA A 1 1244 ? -9.869 16.394 -51.721 1.00 79.50 1244 ALA A O 1
ATOM 9560 N N . ALA A 1 1245 ? -10.397 15.443 -49.754 1.00 78.69 1245 ALA A N 1
ATOM 9561 C CA . ALA A 1 1245 ? -11.777 15.929 -49.598 1.00 78.69 1245 ALA A CA 1
ATOM 9562 C C . ALA A 1 1245 ? -12.757 15.604 -50.756 1.00 78.69 1245 ALA A C 1
ATOM 9564 O O . ALA A 1 1245 ? -13.924 16.014 -50.718 1.00 78.69 1245 ALA A O 1
ATOM 9565 N N . LYS A 1 1246 ? -12.311 14.846 -51.766 1.00 83.94 1246 LYS A N 1
ATOM 9566 C CA . LYS A 1 1246 ? -13.059 14.494 -52.976 1.00 83.94 1246 LYS A CA 1
ATOM 9567 C C . LYS A 1 1246 ? -14.099 13.411 -52.684 1.00 83.94 1246 LYS A C 1
ATOM 9569 O O . LYS A 1 1246 ? -13.818 12.454 -51.971 1.00 83.94 1246 LYS A O 1
ATOM 9574 N N . GLU A 1 1247 ? -15.282 13.553 -53.274 1.00 87.00 1247 GLU A N 1
ATOM 9575 C CA . GLU A 1 1247 ? -16.400 12.610 -53.171 1.00 87.00 1247 GLU A CA 1
ATOM 9576 C C . GLU A 1 1247 ? -16.893 12.212 -54.566 1.00 87.00 1247 GLU A C 1
ATOM 9578 O O . GLU A 1 1247 ? -16.818 13.006 -55.506 1.00 87.00 1247 GLU A O 1
ATOM 9583 N N . GLU A 1 1248 ? -17.378 10.984 -54.698 1.00 90.31 1248 GLU A N 1
ATOM 9584 C CA . GLU A 1 1248 ? -17.878 10.408 -55.945 1.00 90.31 1248 GLU A CA 1
ATOM 9585 C C . GLU A 1 1248 ? -18.913 9.310 -55.665 1.00 90.31 1248 GLU A C 1
ATOM 9587 O O . GLU A 1 1248 ? -18.852 8.635 -54.638 1.00 90.31 1248 GLU A O 1
ATOM 9592 N N . ALA A 1 1249 ? -19.870 9.133 -56.577 1.00 87.94 1249 ALA A N 1
ATOM 9593 C CA . ALA A 1 1249 ? -20.831 8.036 -56.521 1.00 87.94 1249 ALA A CA 1
ATOM 9594 C C . ALA A 1 1249 ? -20.289 6.829 -57.298 1.00 87.94 1249 ALA A C 1
ATOM 9596 O O . ALA A 1 1249 ? -19.873 6.973 -58.449 1.00 87.94 1249 ALA A O 1
ATOM 9597 N N . ILE A 1 1250 ? -20.317 5.651 -56.677 1.00 91.25 1250 ILE A N 1
ATOM 9598 C CA . ILE A 1 1250 ? -19.894 4.375 -57.269 1.00 91.25 1250 ILE A CA 1
ATOM 9599 C C . ILE A 1 1250 ? -21.008 3.324 -57.107 1.00 91.25 1250 ILE A C 1
ATOM 9601 O O . ILE A 1 1250 ? -21.785 3.420 -56.154 1.00 91.25 1250 ILE A O 1
ATOM 9605 N N . PRO A 1 1251 ? -21.122 2.314 -57.990 1.00 89.56 1251 PRO A N 1
ATOM 9606 C CA . PRO A 1 1251 ? -22.113 1.248 -57.828 1.00 89.56 1251 PRO A CA 1
ATOM 9607 C C . PRO A 1 1251 ? -21.902 0.478 -56.518 1.00 89.56 1251 PRO A C 1
ATOM 9609 O O . PRO A 1 1251 ? -20.766 0.113 -56.202 1.00 89.56 1251 PRO A O 1
ATOM 9612 N N . ARG A 1 1252 ? -22.980 0.159 -55.781 1.00 86.44 1252 ARG A N 1
ATOM 9613 C CA . ARG A 1 1252 ? -22.899 -0.637 -54.533 1.00 86.44 1252 ARG A CA 1
ATOM 9614 C C . ARG A 1 1252 ? -22.155 -1.952 -54.767 1.00 86.44 1252 ARG A C 1
ATOM 9616 O O . ARG A 1 1252 ? -21.292 -2.315 -53.983 1.00 86.44 1252 ARG A O 1
ATOM 9623 N N . SER A 1 1253 ? -22.403 -2.612 -55.898 1.00 85.69 1253 SER A N 1
ATOM 9624 C CA . SER A 1 1253 ? -21.753 -3.874 -56.283 1.00 85.69 1253 SER A CA 1
ATOM 9625 C C . SER A 1 1253 ? -20.237 -3.793 -56.529 1.00 85.69 1253 SER A C 1
ATOM 9627 O O . SER A 1 1253 ? -19.616 -4.831 -56.721 1.00 85.69 1253 SER A O 1
ATOM 9629 N N . GLN A 1 1254 ? -19.637 -2.597 -56.562 1.00 88.12 1254 GLN A N 1
ATOM 9630 C CA . GLN A 1 1254 ? -18.200 -2.382 -56.802 1.00 88.12 1254 GLN A CA 1
ATOM 9631 C C . GLN A 1 1254 ? -17.481 -1.723 -55.611 1.00 88.12 1254 GLN A C 1
ATOM 9633 O O . GLN A 1 1254 ? -16.272 -1.493 -55.671 1.00 88.12 1254 GLN A O 1
ATOM 9638 N N . MET A 1 1255 ? -18.185 -1.435 -54.507 1.00 88.19 1255 MET A N 1
ATOM 9639 C CA . MET A 1 1255 ? -17.642 -0.647 -53.390 1.00 88.19 1255 MET A CA 1
ATOM 9640 C C . MET A 1 1255 ? -16.407 -1.275 -52.727 1.00 88.19 1255 MET A C 1
ATOM 9642 O O . MET A 1 1255 ? -15.468 -0.565 -52.366 1.00 88.19 1255 MET A O 1
ATOM 9646 N N . VAL A 1 1256 ? -16.368 -2.607 -52.628 1.00 87.94 1256 VAL A N 1
ATOM 9647 C CA . VAL A 1 1256 ? -15.229 -3.359 -52.080 1.00 87.94 1256 VAL A CA 1
ATOM 9648 C C . VAL A 1 1256 ? -14.020 -3.324 -53.019 1.00 87.94 1256 VAL A C 1
ATOM 9650 O O . VAL A 1 1256 ? -12.892 -3.096 -52.575 1.00 87.94 1256 VAL A O 1
ATOM 9653 N N . GLU A 1 1257 ? -14.240 -3.532 -54.318 1.00 87.94 1257 GLU A N 1
ATOM 9654 C CA . GLU A 1 1257 ? -13.173 -3.584 -55.324 1.00 87.94 1257 GLU A CA 1
ATOM 9655 C C . GLU A 1 1257 ? -12.515 -2.215 -55.519 1.00 87.94 1257 GLU A C 1
ATOM 9657 O O . GLU A 1 1257 ? -11.288 -2.112 -55.551 1.00 87.94 1257 GLU A O 1
ATOM 9662 N N . GLU A 1 1258 ? -13.314 -1.149 -55.571 1.00 86.94 1258 GLU A N 1
ATOM 9663 C CA . GLU A 1 1258 ? -12.823 0.210 -55.797 1.00 86.94 1258 GLU A CA 1
ATOM 9664 C C . GLU A 1 1258 ? -12.032 0.753 -54.595 1.00 86.94 1258 GLU A C 1
ATOM 9666 O O . GLU A 1 1258 ? -10.978 1.374 -54.771 1.00 86.94 1258 GLU A O 1
ATOM 9671 N N . VAL A 1 1259 ? -12.463 0.452 -53.364 1.00 86.44 1259 VAL A N 1
ATOM 9672 C CA . VAL A 1 1259 ? -11.688 0.764 -52.149 1.00 86.44 1259 VAL A CA 1
ATOM 9673 C C . VAL A 1 1259 ? -10.366 -0.009 -52.134 1.00 86.44 1259 VAL A C 1
ATOM 9675 O O . VAL A 1 1259 ? -9.318 0.596 -51.898 1.00 86.44 1259 VAL A O 1
ATOM 9678 N N . LYS A 1 1260 ? -10.362 -1.309 -52.468 1.00 86.50 1260 LYS A N 1
ATOM 9679 C CA . LYS A 1 1260 ? -9.116 -2.088 -52.614 1.00 86.50 1260 LYS A CA 1
ATOM 9680 C C . LYS A 1 1260 ? -8.182 -1.490 -53.664 1.00 86.50 1260 LYS A C 1
ATOM 9682 O O . LYS A 1 1260 ? -6.996 -1.312 -53.393 1.00 86.50 1260 LYS A O 1
ATOM 9687 N N . ARG A 1 1261 ? -8.706 -1.127 -54.838 1.00 87.38 1261 ARG A N 1
ATOM 9688 C CA . ARG A 1 1261 ? -7.934 -0.515 -55.929 1.00 87.38 1261 ARG A CA 1
ATOM 9689 C C . ARG A 1 1261 ? -7.258 0.786 -55.485 1.00 87.38 1261 ARG A C 1
ATOM 9691 O O . ARG A 1 1261 ? -6.095 1.014 -55.818 1.00 87.38 1261 ARG A O 1
ATOM 9698 N N . ARG A 1 1262 ? -7.945 1.613 -54.690 1.00 83.44 1262 ARG A N 1
ATOM 9699 C CA . ARG A 1 1262 ? -7.397 2.864 -54.130 1.00 83.44 1262 ARG A CA 1
ATOM 9700 C C . ARG A 1 1262 ? -6.396 2.649 -53.001 1.00 83.44 1262 ARG A C 1
ATOM 9702 O O . ARG A 1 1262 ? -5.430 3.398 -52.923 1.00 83.44 1262 ARG A O 1
ATOM 9709 N N . LEU A 1 1263 ? -6.577 1.627 -52.166 1.00 80.69 1263 LEU A N 1
ATOM 9710 C CA . LEU A 1 1263 ? -5.600 1.241 -51.137 1.00 80.69 1263 LEU A CA 1
ATOM 9711 C C . LEU A 1 1263 ? -4.301 0.674 -51.737 1.00 80.69 1263 LEU A C 1
ATOM 9713 O O . LEU A 1 1263 ? -3.243 0.810 -51.131 1.00 80.69 1263 LEU A O 1
ATOM 9717 N N . LEU A 1 1264 ? -4.374 0.070 -52.928 1.00 74.69 1264 LEU A N 1
ATOM 9718 C CA . LEU A 1 1264 ? -3.223 -0.453 -53.677 1.00 74.69 1264 LEU A CA 1
ATOM 9719 C C . LEU A 1 1264 ? -2.537 0.587 -54.582 1.00 74.69 1264 LEU A C 1
ATOM 9721 O O . LEU A 1 1264 ? -1.447 0.326 -55.087 1.00 74.69 1264 LEU A O 1
ATOM 9725 N N . THR A 1 1265 ? -3.151 1.753 -54.808 1.00 65.69 1265 THR A N 1
ATOM 9726 C CA . THR A 1 1265 ? -2.574 2.811 -55.652 1.00 65.69 1265 THR A CA 1
ATOM 9727 C C . THR A 1 1265 ? -1.722 3.749 -54.788 1.00 65.69 1265 THR A C 1
ATOM 9729 O O . THR A 1 1265 ? -2.281 4.435 -53.930 1.00 65.69 1265 THR A O 1
ATOM 9732 N N . PRO A 1 1266 ? -0.391 3.837 -54.981 1.00 46.81 1266 PRO A N 1
ATOM 9733 C CA . PRO A 1 1266 ? 0.440 4.736 -54.187 1.00 46.81 1266 PRO A CA 1
ATOM 9734 C C . PRO A 1 1266 ? 0.079 6.198 -54.482 1.00 46.81 1266 PRO A C 1
ATOM 9736 O O . PRO A 1 1266 ? 0.212 6.663 -55.617 1.00 46.81 1266 PRO A O 1
ATOM 9739 N N . LYS A 1 1267 ? -0.357 6.940 -53.456 1.00 50.19 1267 LYS A N 1
ATOM 9740 C CA . LYS A 1 1267 ? -0.526 8.395 -53.552 1.00 50.19 1267 LYS A CA 1
ATOM 9741 C C . LYS A 1 1267 ? 0.849 9.022 -53.797 1.00 50.19 1267 LYS A C 1
ATOM 9743 O O . LYS A 1 1267 ? 1.731 8.927 -52.945 1.00 50.19 1267 LYS A O 1
ATOM 9748 N N . VAL A 1 1268 ? 1.032 9.659 -54.954 1.00 35.91 1268 VAL A N 1
ATOM 9749 C CA . VAL A 1 1268 ? 2.221 10.477 -55.222 1.00 35.91 1268 VAL A CA 1
ATOM 9750 C C . VAL A 1 1268 ? 2.175 11.670 -54.273 1.00 35.91 1268 VAL A C 1
ATOM 9752 O O . VAL A 1 1268 ? 1.293 12.520 -54.386 1.00 35.91 1268 VAL A O 1
ATOM 9755 N N . ALA A 1 1269 ? 3.101 11.711 -53.318 1.00 32.00 1269 ALA A N 1
ATOM 9756 C CA . ALA A 1 1269 ? 3.265 12.862 -52.449 1.00 32.00 1269 ALA A CA 1
ATOM 9757 C C . ALA A 1 1269 ? 3.821 14.029 -53.275 1.00 32.00 1269 ALA A C 1
ATOM 9759 O O . ALA A 1 1269 ? 4.965 13.984 -53.728 1.00 32.00 1269 ALA A O 1
ATOM 9760 N N . ASN A 1 1270 ? 3.008 15.069 -53.466 1.00 27.03 1270 ASN A N 1
ATOM 9761 C CA . ASN A 1 1270 ? 3.546 16.385 -53.788 1.00 27.03 1270 ASN A CA 1
ATOM 9762 C C . ASN A 1 1270 ? 4.335 16.886 -52.567 1.00 27.03 1270 ASN A C 1
ATOM 9764 O O . ASN A 1 1270 ? 3.895 16.682 -51.433 1.00 27.03 1270 ASN A O 1
ATOM 9768 N N . LEU A 1 1271 ? 5.501 17.476 -52.841 1.00 28.97 1271 LEU A N 1
ATOM 9769 C CA . LEU A 1 1271 ? 6.467 17.998 -51.865 1.00 28.97 1271 LEU A CA 1
ATOM 9770 C C . LEU A 1 1271 ? 5.900 19.153 -51.024 1.00 28.97 1271 LEU A C 1
ATOM 9772 O O . LEU A 1 1271 ? 5.179 19.992 -51.610 1.00 28.97 1271 LEU A O 1
#

InterPro domains:
  IPR001932 PPM-type phosphatase-like domain [PF00481] (139-376)
  IPR001932 PPM-type phosphatase-like domain [PS51746] (136-387)
  IPR001932 PPM-type phosphatase-like domain [SM00331] (126-387)
  IPR001932 PPM-type phosphatase-like domain [SM00332] (126-385)
  IPR001932 PPM-type phosphatase-like domain [cd00143] (137-387)
  IPR004154 Anticodon-binding [PF03129] (1185-1261)
  IPR006195 Aminoacyl-tRNA synthetase, class II [PS50862] (858-1223)
  IPR033656 Histidyl-anticodon-binding [cd00859] (1172-1260)
  IPR036457 PPM-type phosphatase-like domain superfamily [G3DSA:3.60.40.10] (126-391)
  IPR036457 PPM-type phosphatase-like domain superfamily [SSF81606] (134-389)
  IPR036621 Anticodon-binding domain superfamily [G3DSA:3.40.50.800] (1174-1266)
  IPR041715 Class II Histidinyl-tRNA synthetase (HisRS)-like catalytic core domain [PF13393] (882-1168)
  IPR041715 Class II Histidinyl-tRNA synthetase (HisRS)-like catalytic core domain [cd00773] (890-1167)
  IPR045864 Class II Aminoacyl-tRNA synthetase/Biotinyl protein ligase (BPL) and lipoyl protein ligase (LPL) [G3DSA:3.30.930.10] (867-1173)
  IPR045864 Class II Aminoacyl-tRNA synthetase/Biotinyl protein ligase (BPL) and lipoyl protein ligase (LPL) [SSF55681] (878-1166)

Radius of gyration: 42.71 Å; chains: 1; bounding box: 138×126×110 Å